Protein AF-A0ABD3N3P4-F1 (afdb_monomer_lite)

Structure (mmCIF, N/CA/C/O backbone):
data_AF-A0ABD3N3P4-F1
#
_entry.id   AF-A0ABD3N3P4-F1
#
loop_
_atom_site.group_PDB
_atom_site.id
_atom_site.type_symbol
_atom_site.label_atom_id
_atom_site.label_alt_id
_atom_site.label_comp_id
_atom_site.label_asym_id
_atom_site.label_entity_id
_atom_site.label_seq_id
_atom_site.pdbx_PDB_ins_code
_atom_site.Cartn_x
_atom_site.Cartn_y
_atom_site.Cartn_z
_atom_site.occupancy
_atom_site.B_iso_or_equiv
_atom_site.auth_seq_id
_atom_site.auth_comp_id
_atom_site.auth_asym_id
_atom_site.auth_atom_id
_atom_site.pdbx_PDB_model_num
ATOM 1 N N . MET A 1 1 ? 29.176 -18.159 -17.774 1.00 65.50 1 MET A N 1
ATOM 2 C CA . MET A 1 1 ? 28.485 -19.082 -16.843 1.00 65.50 1 MET A CA 1
ATOM 3 C C . MET A 1 1 ? 27.165 -18.520 -16.320 1.00 65.50 1 MET A C 1
ATOM 5 O O . MET A 1 1 ? 26.278 -19.303 -15.998 1.00 65.50 1 MET A O 1
ATOM 9 N N . THR A 1 2 ? 27.021 -17.199 -16.204 1.00 71.25 2 THR A N 1
ATOM 10 C CA . THR A 1 2 ? 25.871 -16.576 -15.542 1.00 71.25 2 THR A CA 1
ATOM 11 C C . THR A 1 2 ? 24.558 -16.703 -16.320 1.00 71.25 2 THR A C 1
ATOM 13 O O . THR A 1 2 ? 23.554 -17.039 -15.697 1.00 71.25 2 THR A O 1
ATOM 16 N N . LEU A 1 3 ? 24.525 -16.520 -17.651 1.00 74.25 3 LEU A N 1
ATOM 17 C CA . LEU A 1 3 ? 23.252 -16.643 -18.391 1.00 74.25 3 LEU A CA 1
ATOM 18 C C . LEU A 1 3 ? 22.790 -18.099 -18.422 1.00 74.25 3 LEU A C 1
ATOM 20 O O . LEU A 1 3 ? 21.609 -18.353 -18.237 1.00 74.25 3 LEU A O 1
ATOM 24 N N . ARG A 1 4 ? 23.709 -19.066 -18.539 1.00 81.25 4 ARG A N 1
ATOM 25 C CA . ARG A 1 4 ? 23.395 -20.494 -18.350 1.00 81.25 4 ARG A CA 1
ATOM 26 C C . ARG A 1 4 ? 22.761 -20.768 -16.986 1.00 81.25 4 ARG A C 1
ATOM 28 O O . ARG A 1 4 ? 21.781 -21.500 -16.927 1.00 81.25 4 ARG A O 1
ATOM 35 N N . ALA A 1 5 ? 23.266 -20.177 -15.901 1.00 84.50 5 ALA A N 1
ATOM 36 C CA . ALA A 1 5 ? 22.668 -20.356 -14.577 1.00 84.50 5 ALA A CA 1
ATOM 37 C C . ALA A 1 5 ? 21.216 -19.845 -14.524 1.00 84.50 5 ALA A C 1
ATOM 39 O O . ALA A 1 5 ? 20.350 -20.557 -14.017 1.00 84.50 5 ALA A O 1
ATOM 40 N N . PHE A 1 6 ? 20.943 -18.669 -15.103 1.00 80.19 6 PHE A N 1
ATOM 41 C CA . PHE A 1 6 ? 19.586 -18.114 -15.211 1.00 80.19 6 PHE A CA 1
ATOM 42 C C . PHE A 1 6 ? 18.697 -18.874 -16.200 1.00 80.19 6 PHE A C 1
ATOM 44 O O . PHE A 1 6 ? 17.508 -19.011 -15.952 1.00 80.19 6 PHE A O 1
ATOM 51 N N . LYS A 1 7 ? 19.261 -19.429 -17.275 1.00 80.25 7 LYS A N 1
ATOM 52 C CA . LYS A 1 7 ? 18.552 -20.300 -18.222 1.00 80.25 7 LYS A CA 1
ATOM 53 C C . LYS A 1 7 ? 18.008 -21.543 -17.523 1.00 80.25 7 LYS A C 1
ATOM 55 O O . LYS A 1 7 ? 16.869 -21.923 -17.746 1.00 80.25 7 LYS A O 1
ATOM 60 N N . TYR A 1 8 ? 18.825 -22.183 -16.686 1.00 83.44 8 TYR A N 1
ATOM 61 C CA . TYR A 1 8 ? 18.402 -23.378 -15.950 1.00 83.44 8 TYR A CA 1
ATOM 62 C C . TYR A 1 8 ? 17.585 -23.053 -14.696 1.00 83.44 8 TYR A C 1
ATOM 64 O O . TYR A 1 8 ? 16.861 -23.915 -14.211 1.00 83.44 8 TYR A O 1
ATOM 72 N N . ASN A 1 9 ? 17.691 -21.828 -14.173 1.00 84.19 9 ASN A N 1
ATOM 73 C CA . ASN A 1 9 ? 16.988 -21.388 -12.969 1.00 84.19 9 ASN A CA 1
ATOM 74 C C . ASN A 1 9 ? 16.426 -19.965 -13.150 1.00 84.19 9 ASN A C 1
ATOM 76 O O . ASN A 1 9 ? 16.915 -19.031 -12.501 1.00 84.19 9 ASN A O 1
ATOM 80 N N . PRO A 1 10 ? 15.397 -19.779 -13.999 1.00 81.44 10 PRO A N 1
ATOM 81 C CA . PRO A 1 10 ? 14.793 -18.463 -14.233 1.00 81.44 10 PRO A CA 1
ATOM 82 C C . PRO A 1 10 ? 14.268 -17.827 -12.941 1.00 81.44 10 PRO A C 1
ATOM 84 O O . PRO A 1 10 ? 14.346 -16.609 -12.773 1.00 81.44 10 PRO A O 1
ATOM 87 N N . SER A 1 11 ? 13.897 -18.665 -11.967 1.00 81.31 11 SER A N 1
ATOM 88 C CA . SER A 1 11 ? 13.502 -18.268 -10.612 1.00 81.31 11 SER A CA 1
ATOM 89 C C . SER A 1 11 ? 14.533 -17.418 -9.872 1.00 81.31 11 SER A C 1
ATOM 91 O O . SER A 1 11 ? 14.143 -16.586 -9.054 1.00 81.31 11 SER A O 1
ATOM 93 N N . LEU A 1 12 ? 15.831 -17.531 -10.175 1.00 81.94 12 LEU A N 1
ATOM 94 C CA . LEU A 1 12 ? 16.849 -16.634 -9.614 1.00 81.94 12 LEU A CA 1
ATOM 95 C C . LEU A 1 12 ? 16.655 -15.184 -10.083 1.00 81.94 12 LEU A C 1
ATOM 97 O O . LEU A 1 12 ? 16.960 -14.246 -9.350 1.00 81.94 12 LEU A O 1
ATOM 101 N N . GLY A 1 13 ? 16.141 -15.004 -11.300 1.00 78.12 13 GLY A N 1
ATOM 102 C CA . GLY A 1 13 ? 15.781 -13.714 -11.881 1.00 78.12 13 GLY A CA 1
ATOM 103 C C . GLY A 1 13 ? 14.345 -13.282 -11.581 1.00 78.12 13 GLY A C 1
ATOM 104 O O . GLY A 1 13 ? 13.941 -12.240 -12.075 1.00 78.12 13 GLY A O 1
ATOM 105 N N . GLY A 1 14 ? 13.593 -14.053 -10.783 1.00 79.50 14 GLY A N 1
ATOM 106 C CA . GLY A 1 14 ? 12.182 -13.812 -10.446 1.00 79.50 14 GLY A CA 1
ATOM 107 C C . GLY A 1 14 ? 11.164 -14.206 -11.511 1.00 79.50 14 GLY A C 1
ATOM 108 O O . GLY A 1 14 ? 9.971 -14.149 -11.251 1.00 79.50 14 GLY A O 1
ATOM 109 N N . PHE A 1 15 ? 11.617 -14.659 -12.674 1.00 80.31 15 PHE A N 1
ATOM 110 C CA . PHE A 1 15 ? 10.772 -15.338 -13.654 1.00 80.31 15 PHE A CA 1
ATOM 111 C C . PHE A 1 15 ? 10.460 -16.730 -13.087 1.00 80.31 15 PHE A C 1
ATOM 113 O O . PHE A 1 15 ? 11.355 -17.303 -12.486 1.00 80.31 15 PHE A O 1
ATOM 120 N N . GLY A 1 16 ? 9.230 -17.243 -13.147 1.00 76.00 16 GLY A N 1
ATOM 121 C CA . GLY A 1 16 ? 8.770 -18.395 -12.348 1.00 76.00 16 GLY A CA 1
ATOM 122 C C . GLY A 1 16 ? 9.557 -19.718 -12.499 1.00 76.00 16 GLY A C 1
ATOM 123 O O . GLY A 1 16 ? 10.712 -19.792 -12.913 1.00 76.00 16 GLY A O 1
ATOM 124 N N . THR A 1 17 ? 8.940 -20.846 -12.145 1.00 69.12 17 THR A N 1
ATOM 125 C CA . THR A 1 17 ? 9.553 -22.184 -12.325 1.00 69.12 17 THR A CA 1
ATOM 126 C C . THR A 1 17 ? 9.479 -22.700 -13.767 1.00 69.12 17 THR A C 1
ATOM 128 O O . THR A 1 17 ? 9.584 -23.904 -13.992 1.00 69.12 17 THR A O 1
ATOM 131 N N . GLU A 1 18 ? 9.283 -21.809 -14.738 1.00 65.06 18 GLU A N 1
ATOM 132 C CA . GLU A 1 18 ? 9.209 -22.115 -16.165 1.00 65.06 18 GLU A CA 1
ATOM 133 C C . GLU A 1 18 ? 10.554 -22.694 -16.623 1.00 65.06 18 GLU A C 1
ATOM 135 O O . GLU A 1 18 ? 11.506 -21.973 -16.906 1.00 65.06 18 GLU A O 1
ATOM 140 N N . THR A 1 19 ? 10.675 -24.020 -16.629 1.00 61.34 19 THR A N 1
ATOM 141 C CA . THR A 1 19 ? 11.851 -24.711 -17.162 1.00 61.34 19 THR A CA 1
ATOM 142 C C . THR A 1 19 ? 11.484 -25.362 -18.485 1.00 61.34 19 THR A C 1
ATOM 144 O O . THR A 1 19 ? 10.372 -25.841 -18.687 1.00 61.34 19 THR A O 1
ATOM 147 N N . ASN A 1 20 ? 12.448 -25.363 -19.401 1.00 55.16 20 ASN A N 1
ATOM 148 C CA . ASN A 1 20 ? 12.288 -25.663 -20.824 1.00 55.16 20 ASN A CA 1
ATOM 149 C C . ASN A 1 20 ? 11.774 -27.081 -21.166 1.00 55.16 20 ASN A C 1
ATOM 151 O O . ASN A 1 20 ? 11.677 -27.424 -22.340 1.00 55.16 20 ASN A O 1
ATOM 155 N N . THR A 1 21 ? 11.518 -27.944 -20.180 1.00 54.78 21 THR A N 1
ATOM 156 C CA . THR A 1 21 ? 11.203 -29.362 -20.400 1.00 54.78 21 THR A CA 1
ATOM 157 C C . THR A 1 21 ? 9.742 -29.628 -20.762 1.00 54.78 21 THR A C 1
ATOM 159 O O . THR A 1 21 ? 9.446 -30.732 -21.208 1.00 54.78 21 THR A O 1
ATOM 162 N N . SER A 1 22 ? 8.837 -28.648 -20.642 1.00 57.69 22 SER A N 1
ATOM 163 C CA . SER A 1 22 ? 7.454 -28.789 -21.115 1.00 57.69 22 SER A CA 1
ATOM 164 C C . SER A 1 22 ? 6.845 -27.432 -21.478 1.00 57.69 22 SER A C 1
ATOM 166 O O . SER A 1 22 ? 6.314 -26.738 -20.615 1.00 57.69 22 SER A O 1
ATOM 168 N N . LEU A 1 23 ? 6.862 -27.070 -22.769 1.00 59.00 23 LEU A N 1
ATOM 169 C CA . LEU A 1 23 ? 6.166 -25.886 -23.314 1.00 59.00 23 LEU A CA 1
ATOM 170 C C . LEU A 1 23 ? 4.669 -25.832 -22.945 1.00 59.00 23 LEU A C 1
ATOM 172 O O . LEU A 1 23 ? 4.052 -24.779 -23.018 1.00 59.00 23 LEU A O 1
ATOM 176 N N . THR A 1 24 ? 4.085 -26.951 -22.513 1.00 59.38 24 THR A N 1
ATOM 177 C CA . THR A 1 24 ? 2.682 -27.058 -22.091 1.00 59.38 24 THR A CA 1
ATOM 178 C C . THR A 1 24 ? 2.397 -26.557 -20.670 1.00 59.38 24 THR A C 1
ATOM 180 O O . THR A 1 24 ? 1.238 -26.542 -20.268 1.00 59.38 24 THR A O 1
ATOM 183 N N . ARG A 1 25 ? 3.413 -26.167 -19.884 1.00 61.00 25 ARG A N 1
ATOM 184 C CA . ARG A 1 25 ? 3.241 -25.600 -18.529 1.00 61.00 25 ARG A CA 1
ATOM 185 C C . ARG A 1 25 ? 4.121 -24.372 -18.315 1.00 61.00 25 ARG A C 1
ATOM 187 O O . ARG A 1 25 ? 4.941 -24.323 -17.398 1.00 61.00 25 ARG A O 1
ATOM 194 N N . ILE A 1 26 ? 3.966 -23.388 -19.189 1.00 62.97 26 ILE A N 1
ATOM 195 C CA . ILE A 1 26 ? 4.472 -22.043 -18.930 1.00 62.97 26 ILE A CA 1
ATOM 196 C C . ILE A 1 26 ? 3.525 -21.436 -17.891 1.00 62.97 26 ILE A C 1
ATOM 198 O O . ILE A 1 26 ? 2.384 -21.126 -18.210 1.00 62.97 26 ILE A O 1
ATOM 202 N N . ASN A 1 27 ? 3.967 -21.325 -16.637 1.00 66.56 27 ASN A N 1
ATOM 203 C CA . ASN A 1 27 ? 3.255 -20.511 -15.652 1.00 66.56 27 ASN A CA 1
ATOM 204 C C . ASN A 1 27 ? 3.259 -19.076 -16.203 1.00 66.56 27 ASN A C 1
ATOM 206 O O . ASN A 1 27 ? 4.323 -18.611 -16.573 1.00 66.56 27 ASN A O 1
ATOM 210 N N . GLY A 1 28 ? 2.136 -18.365 -16.305 1.00 79.75 28 GLY A N 1
ATOM 211 C CA . GLY A 1 28 ? 2.086 -16.994 -16.850 1.00 79.75 28 GLY A CA 1
ATOM 212 C C . GLY A 1 28 ? 2.841 -15.904 -16.053 1.00 79.75 28 GLY A C 1
ATOM 213 O O . GLY A 1 28 ? 2.389 -14.761 -16.003 1.00 79.75 28 GLY A O 1
ATOM 214 N N . ASP A 1 29 ? 3.962 -16.213 -15.394 1.00 86.56 29 ASP A N 1
ATOM 215 C CA . ASP A 1 29 ? 4.740 -15.302 -14.548 1.00 86.56 29 ASP A CA 1
ATOM 216 C C . ASP A 1 29 ? 5.785 -14.500 -15.330 1.00 86.56 29 ASP A C 1
ATOM 218 O O . ASP A 1 29 ? 6.031 -13.333 -15.005 1.00 86.56 29 ASP A O 1
ATOM 222 N N . ALA A 1 30 ? 6.382 -15.076 -16.375 1.00 90.00 30 ALA A N 1
ATOM 223 C CA . ALA A 1 30 ? 7.391 -14.390 -17.174 1.00 90.00 30 ALA A CA 1
ATOM 224 C C . ALA A 1 30 ? 6.879 -13.103 -17.828 1.00 90.00 30 ALA A C 1
ATOM 226 O O . ALA A 1 30 ? 7.555 -12.075 -17.766 1.00 90.00 30 ALA A O 1
ATOM 227 N N . PHE A 1 31 ? 5.687 -13.141 -18.432 1.00 94.06 31 PHE A N 1
ATOM 228 C CA . PHE A 1 31 ? 5.081 -11.984 -19.094 1.00 94.06 31 PHE A CA 1
ATOM 229 C C . PHE A 1 31 ? 4.986 -10.754 -18.169 1.00 94.06 31 PHE A C 1
ATOM 231 O O . PHE A 1 31 ? 5.616 -9.736 -18.480 1.00 94.06 31 PHE A O 1
ATOM 238 N N . PRO A 1 32 ? 4.277 -10.808 -17.025 1.00 94.12 32 PRO A N 1
ATOM 239 C CA . PRO A 1 32 ? 4.156 -9.654 -16.143 1.00 94.12 32 PRO A CA 1
ATOM 240 C C . PRO A 1 32 ? 5.494 -9.245 -15.526 1.00 94.12 32 PRO A C 1
ATOM 242 O O . PRO A 1 32 ? 5.731 -8.050 -15.363 1.00 94.12 32 PRO A O 1
ATOM 245 N N . GLN A 1 33 ? 6.398 -10.190 -15.244 1.00 92.25 33 GLN A N 1
ATOM 246 C CA . GLN A 1 33 ? 7.717 -9.875 -14.695 1.00 92.25 33 GLN A CA 1
ATOM 247 C C . GLN A 1 33 ? 8.601 -9.120 -15.704 1.00 92.25 33 GLN A C 1
ATOM 249 O O . GLN A 1 33 ? 9.256 -8.150 -15.327 1.00 92.25 33 GLN A O 1
ATOM 254 N N . ILE A 1 34 ? 8.597 -9.503 -16.987 1.00 94.88 34 ILE A N 1
ATOM 255 C CA . ILE A 1 34 ? 9.317 -8.775 -18.046 1.00 94.88 34 ILE A CA 1
ATOM 256 C C . ILE A 1 34 ? 8.763 -7.353 -18.179 1.00 94.88 34 ILE A C 1
ATOM 258 O O . ILE A 1 34 ? 9.532 -6.392 -18.197 1.00 94.88 34 ILE A O 1
ATOM 262 N N . VAL A 1 35 ? 7.435 -7.203 -18.251 1.00 96.75 35 VAL A N 1
ATOM 263 C CA . VAL A 1 35 ? 6.811 -5.878 -18.385 1.00 96.75 35 VAL A CA 1
ATOM 264 C C . VAL A 1 35 ? 7.129 -5.001 -17.171 1.00 96.75 35 VAL A C 1
ATOM 266 O O . VAL A 1 35 ? 7.545 -3.857 -17.351 1.00 96.75 35 VAL A O 1
ATOM 269 N N . LYS A 1 36 ? 6.994 -5.542 -15.954 1.00 94.94 36 LYS A N 1
ATOM 270 C CA . LYS A 1 36 ? 7.339 -4.874 -14.691 1.00 94.94 36 LYS A CA 1
ATOM 271 C C . LYS A 1 36 ? 8.763 -4.324 -14.720 1.00 94.94 36 LYS A C 1
ATOM 273 O O . LYS A 1 36 ? 8.962 -3.136 -14.510 1.00 94.94 36 LYS A O 1
ATOM 278 N N . GLU A 1 37 ? 9.760 -5.156 -15.009 1.00 93.81 37 GLU A N 1
ATOM 279 C CA . GLU A 1 37 ? 11.165 -4.727 -14.990 1.00 93.81 37 GLU A CA 1
ATOM 280 C C . GLU A 1 37 ? 11.468 -3.647 -16.042 1.00 93.81 37 GLU A C 1
ATOM 282 O O . GLU A 1 37 ? 12.242 -2.725 -15.781 1.00 93.81 37 GLU A O 1
ATOM 287 N N . LEU A 1 38 ? 10.853 -3.708 -17.229 1.00 96.38 38 LEU A N 1
ATOM 288 C CA . LEU A 1 38 ? 10.997 -2.642 -18.227 1.00 96.38 38 LEU A CA 1
ATOM 289 C C . LEU A 1 38 ? 10.375 -1.322 -17.748 1.00 96.38 38 LEU A C 1
ATOM 291 O O . LEU A 1 38 ? 10.957 -0.258 -17.960 1.00 96.38 38 LEU A O 1
ATOM 295 N N . VAL A 1 39 ? 9.215 -1.387 -17.092 1.00 96.94 39 VAL A N 1
ATOM 296 C CA . VAL A 1 39 ? 8.503 -0.211 -16.573 1.00 96.94 39 VAL A CA 1
ATOM 297 C C . VAL A 1 39 ? 9.218 0.401 -15.375 1.00 96.94 39 VAL A C 1
ATOM 299 O O . VAL A 1 39 ? 9.378 1.618 -15.337 1.00 96.94 39 VAL A O 1
ATOM 302 N N . ASP A 1 40 ? 9.722 -0.410 -14.449 1.00 94.81 40 ASP A N 1
ATOM 303 C CA . ASP A 1 40 ? 10.521 0.049 -13.309 1.00 94.81 40 ASP A CA 1
ATOM 304 C C . ASP A 1 40 ? 11.744 0.852 -13.772 1.00 94.81 40 ASP A C 1
ATOM 306 O O . ASP A 1 40 ? 11.960 1.978 -13.321 1.00 94.81 40 ASP A O 1
ATOM 310 N N . ASN A 1 41 ? 12.491 0.324 -14.750 1.00 94.19 41 ASN A N 1
ATOM 311 C CA . ASN A 1 41 ? 13.647 1.015 -15.327 1.00 94.19 41 ASN A CA 1
ATOM 312 C C . ASN A 1 41 ? 13.253 2.343 -16.001 1.00 94.19 41 ASN A C 1
ATOM 314 O O . ASN A 1 41 ? 13.952 3.348 -15.857 1.00 94.19 41 ASN A O 1
ATOM 318 N N . ALA A 1 42 ? 12.125 2.367 -16.713 1.00 96.25 42 ALA A N 1
ATOM 319 C CA . ALA A 1 42 ? 11.596 3.568 -17.356 1.00 96.25 42 ALA A CA 1
ATOM 320 C C . ALA A 1 42 ? 11.162 4.645 -16.336 1.00 96.25 42 ALA A C 1
ATOM 322 O O . ALA A 1 42 ? 11.400 5.843 -16.535 1.00 96.25 42 ALA A O 1
ATOM 323 N N . VAL A 1 43 ? 10.550 4.237 -15.221 1.00 95.06 43 VAL A N 1
ATOM 324 C CA . VAL A 1 43 ? 10.141 5.137 -14.129 1.00 95.06 43 VAL A CA 1
ATOM 325 C C . VAL A 1 43 ? 11.359 5.690 -13.384 1.00 95.06 43 VAL A C 1
ATOM 327 O O . VAL A 1 43 ? 11.398 6.892 -13.084 1.00 95.06 43 VAL A O 1
ATOM 330 N N . ASP A 1 44 ? 12.373 4.858 -13.137 1.00 92.94 44 ASP A N 1
ATOM 331 C CA . ASP A 1 44 ? 13.652 5.283 -12.561 1.00 92.94 44 ASP A CA 1
ATOM 332 C C . ASP A 1 44 ? 14.331 6.330 -13.456 1.00 92.94 44 ASP A C 1
ATOM 334 O O . ASP A 1 44 ? 14.686 7.412 -12.979 1.00 92.94 44 ASP A O 1
ATOM 338 N N . ALA A 1 45 ? 14.410 6.078 -14.768 1.00 94.00 45 ALA A N 1
ATOM 339 C CA . ALA A 1 45 ? 14.988 7.009 -15.740 1.00 94.00 45 ALA A CA 1
ATOM 340 C C . ALA A 1 45 ? 14.267 8.370 -15.771 1.00 94.00 45 ALA A C 1
ATOM 342 O O . ALA A 1 45 ? 14.887 9.409 -16.022 1.00 94.00 45 ALA A O 1
ATOM 343 N N . CYS A 1 46 ? 12.961 8.396 -15.488 1.00 94.31 46 CYS A N 1
ATOM 344 C CA . CYS A 1 46 ? 12.195 9.635 -15.344 1.00 94.31 46 CYS A CA 1
ATOM 345 C C . CYS A 1 46 ? 12.487 10.388 -14.035 1.00 94.31 46 CYS A C 1
ATOM 347 O O . CYS A 1 46 ? 12.254 11.599 -13.962 1.00 94.31 46 CYS A O 1
ATOM 349 N N . SER A 1 47 ? 12.976 9.697 -13.006 1.00 90.38 47 SER A N 1
ATOM 350 C CA . SER A 1 47 ? 13.207 10.246 -11.666 1.00 90.38 47 SER A CA 1
ATOM 351 C C . SER A 1 47 ? 14.610 10.841 -11.497 1.00 90.38 47 SER A C 1
ATOM 353 O O . SER A 1 47 ? 14.762 11.826 -10.770 1.00 90.38 47 SER A O 1
ATOM 355 N N . SER A 1 48 ? 15.610 10.333 -12.226 1.00 83.94 48 SER A N 1
ATOM 356 C CA . SER A 1 48 ? 17.018 10.767 -12.146 1.00 83.94 48 SER A CA 1
ATOM 357 C C . SER A 1 48 ? 17.275 12.222 -12.566 1.00 83.94 48 SER A C 1
ATOM 359 O O . SER A 1 48 ? 18.283 12.803 -12.184 1.00 83.94 48 SER A O 1
ATOM 361 N N . GLY A 1 49 ? 16.370 12.852 -13.322 1.00 72.19 49 GLY A N 1
ATOM 362 C CA . GLY A 1 49 ? 16.562 14.220 -13.829 1.00 72.19 49 GLY A CA 1
ATOM 363 C C . GLY A 1 49 ? 16.311 15.353 -12.822 1.00 72.19 49 GLY A C 1
ATOM 364 O O . GLY A 1 49 ? 16.429 16.517 -13.193 1.00 72.19 49 GLY A O 1
ATOM 365 N N . LYS A 1 50 ? 15.907 15.060 -11.576 1.00 64.06 50 LYS A N 1
ATOM 366 C CA . LYS A 1 50 ? 15.481 16.090 -10.604 1.00 64.06 50 LYS A CA 1
ATOM 367 C C . LYS A 1 50 ? 16.630 16.820 -9.892 1.00 64.06 50 LYS A C 1
ATOM 369 O O . LYS A 1 50 ? 16.400 17.925 -9.405 1.00 64.06 50 LYS A O 1
ATOM 374 N N . SER A 1 51 ? 17.828 16.243 -9.797 1.00 55.12 51 SER A N 1
ATOM 375 C CA . SER A 1 51 ? 18.913 16.783 -8.958 1.00 55.12 51 SER A CA 1
ATOM 376 C C . SER A 1 51 ? 19.764 17.863 -9.639 1.00 55.12 51 SER A C 1
ATOM 378 O O . SER A 1 51 ? 20.308 18.727 -8.953 1.00 55.12 51 SER A O 1
ATOM 380 N N . SER A 1 52 ? 19.837 17.906 -10.972 1.00 54.19 52 SER A N 1
ATOM 381 C CA . SER A 1 52 ? 20.763 18.811 -11.673 1.00 54.19 52 SER A CA 1
ATOM 382 C C . SER A 1 52 ? 20.259 20.249 -11.852 1.00 54.19 52 SER A C 1
ATOM 384 O O . SER A 1 52 ? 21.073 21.159 -11.983 1.00 54.19 52 SER A O 1
ATOM 386 N N . SER A 1 53 ? 18.946 20.505 -11.810 1.00 53.47 53 SER A N 1
ATOM 387 C CA . SER A 1 53 ? 18.393 21.840 -12.113 1.00 53.47 53 SER A CA 1
ATOM 388 C C . SER A 1 53 ? 18.178 22.751 -10.893 1.00 53.47 53 SER A C 1
ATOM 390 O O . SER A 1 53 ? 17.764 23.894 -11.058 1.00 53.47 53 SER A O 1
ATOM 392 N N . GLY A 1 54 ? 18.380 22.260 -9.663 1.00 51.78 54 GLY A N 1
ATOM 393 C CA . GLY A 1 54 ? 18.010 22.978 -8.429 1.00 51.78 54 GLY A CA 1
ATOM 394 C C . GLY A 1 54 ? 19.165 23.573 -7.614 1.00 51.78 54 GLY A C 1
ATOM 395 O O . GLY A 1 54 ? 18.907 24.311 -6.668 1.00 51.78 54 GLY A O 1
ATOM 396 N N . GLY A 1 55 ? 20.418 23.240 -7.943 1.00 48.19 55 GLY A N 1
ATOM 397 C CA . GLY A 1 55 ? 21.586 23.538 -7.101 1.00 48.19 55 GLY A CA 1
ATOM 398 C C . GLY A 1 55 ? 22.471 24.694 -7.567 1.00 48.19 55 GLY A C 1
ATOM 399 O O . GLY A 1 55 ? 23.308 25.167 -6.797 1.00 48.19 55 GLY A O 1
ATOM 400 N N . SER A 1 56 ? 22.297 25.190 -8.793 1.00 46.78 56 SER A N 1
ATOM 401 C CA . SER A 1 56 ? 22.977 26.411 -9.215 1.00 46.78 56 SER A CA 1
ATOM 402 C C . SER A 1 56 ? 22.312 27.582 -8.511 1.00 46.78 56 SER A C 1
ATOM 404 O O . SER A 1 56 ? 21.291 28.104 -8.946 1.00 46.78 56 SER A O 1
ATOM 406 N N . ASN A 1 57 ? 22.912 27.965 -7.388 1.00 46.69 57 ASN A N 1
ATOM 407 C CA . ASN A 1 57 ? 22.653 29.159 -6.594 1.00 46.69 57 ASN A CA 1
ATOM 408 C C . ASN A 1 57 ? 23.009 30.421 -7.416 1.00 46.69 57 ASN A C 1
ATOM 410 O O . ASN A 1 57 ? 23.807 31.258 -6.999 1.00 46.69 57 ASN A O 1
ATOM 414 N N . SER A 1 58 ? 22.487 30.527 -8.641 1.00 48.31 58 SER A N 1
ATOM 415 C CA . SER A 1 58 ? 22.567 31.724 -9.458 1.00 48.31 58 SER A CA 1
ATOM 416 C C . SER A 1 58 ? 21.704 32.766 -8.766 1.00 48.31 58 SER A C 1
ATOM 418 O O . SER A 1 58 ? 20.475 32.691 -8.796 1.00 48.31 58 SER A O 1
ATOM 420 N N . ASN A 1 59 ? 22.382 33.672 -8.062 1.00 46.09 59 ASN A N 1
ATOM 421 C CA . ASN A 1 59 ? 21.859 34.889 -7.459 1.00 46.09 59 ASN A CA 1
ATOM 422 C C . ASN A 1 59 ? 20.567 35.368 -8.135 1.00 46.09 59 ASN A C 1
ATOM 424 O O . ASN A 1 59 ? 20.581 35.788 -9.291 1.00 46.09 59 ASN A O 1
ATOM 428 N N . LYS A 1 60 ? 19.474 35.351 -7.366 1.00 49.88 60 LYS A N 1
ATOM 429 C CA . LYS A 1 60 ? 18.114 35.825 -7.683 1.00 49.88 60 LYS A CA 1
ATOM 430 C C . LYS A 1 60 ? 18.006 37.334 -8.002 1.00 49.88 60 LYS A C 1
ATOM 432 O O . LYS A 1 60 ? 16.956 37.922 -7.789 1.00 49.88 60 LYS A O 1
ATOM 437 N N . ASN A 1 61 ? 19.056 37.971 -8.521 1.00 51.09 61 ASN A N 1
ATOM 438 C CA . ASN A 1 61 ? 19.097 39.420 -8.745 1.00 51.09 61 ASN A CA 1
ATOM 439 C C . ASN A 1 61 ? 18.970 39.866 -10.208 1.00 51.09 61 ASN A C 1
ATOM 441 O O . ASN A 1 61 ? 19.109 41.053 -10.484 1.00 51.09 61 ASN A O 1
ATOM 445 N N . SER A 1 62 ? 18.669 38.976 -11.155 1.00 49.53 62 SER A N 1
ATOM 446 C CA . SER A 1 62 ? 18.311 39.402 -12.512 1.00 49.53 62 SER A CA 1
ATOM 447 C C . SER A 1 62 ? 16.793 39.418 -12.683 1.00 49.53 62 SER A C 1
ATOM 449 O O . SER A 1 62 ? 16.187 38.403 -13.016 1.00 49.53 62 SER A O 1
ATOM 451 N N . ASN A 1 63 ? 16.199 40.597 -12.496 1.00 55.19 63 ASN A N 1
ATOM 452 C CA . ASN A 1 63 ? 14.794 40.934 -12.757 1.00 55.19 63 ASN A CA 1
ATOM 453 C C . ASN A 1 63 ? 14.455 40.952 -14.272 1.00 55.19 63 ASN A C 1
ATOM 455 O O . ASN A 1 63 ? 13.641 41.744 -14.737 1.00 55.19 63 ASN A O 1
ATOM 459 N N . ALA A 1 64 ? 15.137 40.130 -15.073 1.00 53.31 64 ALA A N 1
ATOM 460 C CA . ALA A 1 64 ? 14.984 40.075 -16.520 1.00 53.31 64 ALA A CA 1
ATOM 461 C C . ALA A 1 64 ? 14.054 38.909 -16.871 1.00 53.31 64 ALA A C 1
ATOM 463 O O . ALA A 1 64 ? 14.360 37.766 -16.536 1.00 53.31 64 ALA A O 1
ATOM 464 N N . GLY A 1 65 ? 12.921 39.217 -17.510 1.00 61.41 65 GLY A N 1
ATOM 465 C CA . GLY A 1 65 ? 11.812 38.314 -17.840 1.00 61.41 65 GLY A CA 1
ATOM 466 C C . GLY A 1 65 ? 12.170 37.100 -18.702 1.00 61.41 65 GLY A C 1
ATOM 467 O O . GLY A 1 65 ? 11.765 37.009 -19.859 1.00 61.41 65 GLY A O 1
ATOM 468 N N . GLY A 1 66 ? 12.893 36.139 -18.129 1.00 59.47 66 GLY A N 1
ATOM 469 C CA . GLY A 1 66 ? 13.065 34.811 -18.696 1.00 59.47 66 GLY A CA 1
ATOM 470 C C . GLY A 1 66 ? 11.718 34.099 -18.721 1.00 59.47 66 GLY A C 1
ATOM 471 O O . GLY A 1 66 ? 11.118 33.862 -17.673 1.00 59.47 66 GLY A O 1
ATOM 472 N N . SER A 1 67 ? 11.235 33.779 -19.923 1.00 67.56 67 SER A N 1
ATOM 473 C CA . SER A 1 67 ? 10.021 32.990 -20.119 1.00 67.56 67 SER A CA 1
ATOM 474 C C . SER A 1 67 ? 10.092 31.718 -19.267 1.00 67.56 67 SER A C 1
ATOM 476 O O . SER A 1 67 ? 11.125 31.044 -19.318 1.00 67.56 67 SER A O 1
ATOM 478 N N . PRO A 1 68 ? 9.041 31.368 -18.505 1.00 71.81 68 PRO A N 1
ATOM 479 C CA . PRO A 1 68 ? 9.042 30.178 -17.667 1.00 71.81 68 PRO A CA 1
ATOM 480 C C . PRO A 1 68 ? 9.336 28.959 -18.538 1.00 71.81 68 PRO A C 1
ATOM 482 O O . PRO A 1 68 ? 8.536 28.582 -19.395 1.00 71.81 68 PRO A O 1
ATOM 485 N N . GLU A 1 69 ? 10.514 28.371 -18.346 1.00 68.19 69 GLU A N 1
ATOM 486 C CA . GLU A 1 69 ? 10.955 27.204 -19.095 1.00 68.19 69 GLU A CA 1
ATOM 487 C C . GLU A 1 69 ? 9.916 26.092 -18.905 1.00 68.19 69 GLU A C 1
ATOM 489 O O . GLU A 1 69 ? 9.630 25.646 -17.785 1.00 68.19 69 GLU A O 1
ATOM 494 N N . LYS A 1 70 ? 9.257 25.714 -20.005 1.00 77.12 70 LYS A N 1
ATOM 495 C CA . LYS A 1 70 ? 8.117 24.799 -19.996 1.00 77.12 70 LYS A CA 1
ATOM 496 C C . LYS A 1 70 ? 8.602 23.421 -19.559 1.00 77.12 70 LYS A C 1
ATOM 498 O O . LYS A 1 70 ? 9.085 22.640 -20.373 1.00 77.12 70 LYS A O 1
ATOM 503 N N . ARG A 1 71 ? 8.465 23.115 -18.266 1.00 80.25 71 ARG A N 1
ATOM 504 C CA . ARG A 1 71 ? 8.811 21.802 -17.704 1.00 80.25 71 ARG A CA 1
ATOM 505 C C . ARG A 1 71 ? 8.084 20.708 -18.482 1.00 80.25 71 ARG A C 1
ATOM 507 O O . ARG A 1 71 ? 6.858 20.601 -18.421 1.00 80.25 71 ARG A O 1
ATOM 514 N N . VAL A 1 72 ? 8.845 19.898 -19.212 1.00 85.38 72 VAL A N 1
ATOM 515 C CA . VAL A 1 72 ? 8.315 18.747 -19.946 1.00 85.38 72 VAL A CA 1
ATOM 516 C C . VAL A 1 72 ? 7.779 17.741 -18.930 1.00 85.38 72 VAL A C 1
ATOM 518 O O . VAL A 1 72 ? 8.500 17.300 -18.034 1.00 85.38 72 VAL A O 1
ATOM 521 N N . ASN A 1 73 ? 6.498 17.382 -19.046 1.00 90.31 73 ASN A N 1
ATOM 522 C CA . ASN A 1 73 ? 5.912 16.354 -18.191 1.00 90.31 73 ASN A CA 1
ATOM 523 C C . ASN A 1 73 ? 6.570 15.005 -18.514 1.00 90.31 73 ASN A C 1
ATOM 525 O O . ASN A 1 73 ? 6.536 14.548 -19.661 1.00 90.31 73 ASN A O 1
ATOM 529 N N . LYS A 1 74 ? 7.157 14.364 -17.499 1.00 94.56 74 LYS A N 1
ATOM 530 C CA . LYS A 1 74 ? 7.727 13.028 -17.652 1.00 94.56 74 LYS A CA 1
ATOM 531 C C . LYS A 1 74 ? 6.616 11.999 -17.883 1.00 94.56 74 LYS A C 1
ATOM 533 O O . LYS A 1 74 ? 5.526 12.100 -17.306 1.00 94.56 74 LYS A O 1
ATOM 538 N N . ARG A 1 75 ? 6.872 11.031 -18.754 1.00 96.19 75 ARG A N 1
ATOM 539 C CA . ARG A 1 75 ? 5.912 10.028 -19.209 1.00 96.19 75 ARG A CA 1
ATOM 540 C C . ARG A 1 75 ? 6.623 8.717 -19.515 1.00 96.19 75 ARG A C 1
ATOM 542 O O . ARG A 1 75 ? 7.636 8.713 -20.206 1.00 96.19 75 ARG A O 1
ATOM 549 N N . VAL A 1 76 ? 6.009 7.633 -19.065 1.00 97.81 76 VAL A N 1
ATOM 550 C CA . VAL A 1 76 ? 6.272 6.257 -19.471 1.00 97.81 76 VAL A CA 1
ATOM 551 C C . VAL A 1 76 ? 5.042 5.757 -20.223 1.00 97.81 76 VAL A C 1
ATOM 553 O O . VAL A 1 76 ? 3.906 5.976 -19.800 1.00 97.81 76 VAL A O 1
ATOM 556 N N . ARG A 1 77 ? 5.256 5.105 -21.359 1.00 98.12 77 ARG A N 1
ATOM 557 C CA . ARG A 1 77 ? 4.211 4.487 -22.168 1.00 98.12 77 ARG A CA 1
ATOM 558 C C . ARG A 1 77 ? 4.556 3.028 -22.406 1.00 98.12 77 ARG A C 1
ATOM 560 O O . ARG A 1 77 ? 5.667 2.712 -22.817 1.00 98.12 77 ARG A O 1
ATOM 567 N N . VAL A 1 78 ? 3.582 2.165 -22.177 1.00 98.38 78 VAL A N 1
ATOM 568 C CA . VAL A 1 78 ? 3.651 0.721 -22.372 1.00 98.38 78 VAL A CA 1
ATOM 569 C C . VAL A 1 78 ? 2.656 0.365 -23.462 1.00 98.38 78 VAL A C 1
ATOM 571 O O . VAL A 1 78 ? 1.484 0.719 -23.370 1.00 98.38 78 VAL A O 1
ATOM 574 N N . LYS A 1 79 ? 3.115 -0.320 -24.502 1.00 98.38 79 LYS A N 1
ATOM 575 C CA . LYS A 1 79 ? 2.291 -0.808 -25.606 1.00 98.38 79 LYS A CA 1
ATOM 576 C C . LYS A 1 79 ? 2.447 -2.322 -25.700 1.00 98.38 79 LYS A C 1
ATOM 578 O O . LYS A 1 79 ? 3.575 -2.799 -25.801 1.00 98.38 79 LYS A O 1
ATOM 583 N N . ILE A 1 80 ? 1.343 -3.056 -25.640 1.00 98.06 80 ILE A N 1
ATOM 584 C CA . ILE A 1 80 ? 1.296 -4.520 -25.695 1.00 98.06 80 ILE A CA 1
ATOM 585 C C . ILE A 1 80 ? 0.378 -4.902 -26.855 1.00 98.06 80 ILE A C 1
ATOM 587 O O . ILE A 1 80 ? -0.828 -4.676 -26.792 1.00 98.06 80 ILE A O 1
ATOM 591 N N . GLU A 1 81 ? 0.951 -5.436 -27.929 1.00 97.62 81 GLU A N 1
ATOM 592 C CA . GLU A 1 81 ? 0.223 -5.754 -29.163 1.00 97.62 81 GLU A CA 1
ATOM 593 C C . GLU A 1 81 ? 0.367 -7.228 -29.516 1.00 97.62 81 GLU A C 1
ATOM 595 O O . GLU A 1 81 ? 1.454 -7.785 -29.384 1.00 97.62 81 GLU A O 1
ATOM 600 N N . ALA A 1 82 ? -0.709 -7.849 -29.997 1.00 97.00 82 ALA A N 1
ATOM 601 C CA . ALA A 1 82 ? -0.640 -9.193 -30.553 1.00 97.00 82 ALA A CA 1
ATOM 602 C C . ALA A 1 82 ? 0.195 -9.201 -31.840 1.00 97.00 82 ALA A C 1
ATOM 604 O O . ALA A 1 82 ? 0.017 -8.352 -32.715 1.00 97.00 82 ALA A O 1
ATOM 605 N N . GLU A 1 83 ? 1.092 -10.174 -31.959 1.00 97.00 83 GLU A N 1
ATOM 606 C CA . GLU A 1 83 ? 1.916 -10.372 -33.141 1.00 97.00 83 GLU A CA 1
ATOM 607 C C . GLU A 1 83 ? 2.100 -11.858 -33.433 1.00 97.00 83 GLU A C 1
ATOM 609 O O . GLU A 1 83 ? 2.503 -12.640 -32.573 1.00 97.00 83 GLU A O 1
ATOM 614 N N . ASN A 1 84 ? 1.852 -12.234 -34.685 1.00 93.81 84 ASN A N 1
ATOM 615 C CA . ASN A 1 84 ? 2.086 -13.591 -35.155 1.00 93.81 84 ASN A CA 1
ATOM 616 C C . ASN A 1 84 ? 3.570 -13.744 -35.474 1.00 93.81 84 ASN A C 1
ATOM 618 O O . ASN A 1 84 ? 4.049 -13.263 -36.505 1.00 93.81 84 ASN A O 1
ATOM 622 N N . PHE A 1 85 ? 4.300 -14.428 -34.598 1.00 94.75 85 PHE A N 1
ATOM 623 C CA . PHE A 1 85 ? 5.697 -14.742 -34.843 1.00 94.75 85 PHE A CA 1
ATOM 624 C C . PHE A 1 85 ? 5.796 -16.105 -35.513 1.00 94.75 85 PHE A C 1
ATOM 626 O O . PHE A 1 85 ? 5.162 -17.073 -35.090 1.00 94.75 85 PHE A O 1
ATOM 633 N N . THR A 1 86 ? 6.604 -16.201 -36.569 1.00 93.31 86 THR A N 1
ATOM 634 C CA . THR A 1 86 ? 6.958 -17.508 -37.109 1.00 93.31 86 THR A CA 1
ATOM 635 C C . THR A 1 86 ? 8.439 -17.782 -36.988 1.00 93.31 86 THR A C 1
ATOM 637 O O . THR A 1 86 ? 9.263 -17.018 -37.492 1.00 93.31 86 THR A O 1
ATOM 640 N N . THR A 1 87 ? 8.765 -18.913 -36.375 1.00 87.69 87 THR A N 1
ATOM 641 C CA . THR A 1 87 ? 10.126 -19.426 -36.322 1.00 87.69 87 THR A CA 1
ATOM 642 C C . THR A 1 87 ? 10.553 -19.935 -37.699 1.00 87.69 87 THR A C 1
ATOM 644 O O . THR A 1 87 ? 9.752 -20.444 -38.489 1.00 87.69 87 THR A O 1
ATOM 647 N N . ALA A 1 88 ? 11.836 -19.757 -38.021 1.00 85.50 88 ALA A N 1
ATOM 648 C CA . ALA A 1 88 ? 12.416 -20.426 -39.177 1.00 85.50 88 ALA A CA 1
ATOM 649 C C . ALA A 1 88 ? 12.345 -21.947 -38.945 1.00 85.50 88 ALA A C 1
ATOM 651 O O . ALA A 1 88 ? 12.586 -22.374 -37.812 1.00 85.50 88 ALA A O 1
ATOM 652 N N . PRO A 1 89 ? 12.024 -22.753 -39.974 1.00 79.62 89 PRO A N 1
ATOM 653 C CA . PRO A 1 89 ? 12.019 -24.203 -39.830 1.00 79.62 89 PRO A CA 1
ATOM 654 C C . PRO A 1 89 ? 13.391 -24.661 -39.326 1.00 79.62 89 PRO A C 1
ATOM 656 O O . PRO A 1 89 ? 14.430 -24.183 -39.802 1.00 79.62 89 PRO A O 1
ATOM 659 N N . ALA A 1 90 ? 13.399 -25.563 -38.342 1.00 78.00 90 ALA A N 1
ATOM 660 C CA . ALA A 1 90 ? 14.613 -26.293 -38.009 1.00 78.00 90 ALA A CA 1
ATOM 661 C C . ALA A 1 90 ? 15.098 -27.005 -39.283 1.00 78.00 90 ALA A C 1
ATOM 663 O O . ALA A 1 90 ? 14.298 -27.344 -40.149 1.00 78.00 90 ALA A O 1
ATOM 664 N N . LYS A 1 91 ? 16.410 -27.211 -39.432 1.00 83.62 91 LYS A N 1
ATOM 665 C CA . LYS A 1 91 ? 17.019 -27.796 -40.646 1.00 83.62 91 LYS A CA 1
ATOM 666 C C . LYS A 1 91 ? 16.577 -29.241 -40.965 1.00 83.62 91 LYS A C 1
ATOM 668 O O . LYS A 1 91 ? 17.141 -29.840 -41.871 1.00 83.62 91 LYS A O 1
ATOM 673 N N . ASP A 1 92 ? 15.611 -29.788 -40.236 1.00 82.38 92 ASP A N 1
ATOM 674 C CA . ASP A 1 92 ? 14.991 -31.069 -40.534 1.00 82.38 92 ASP A CA 1
ATOM 675 C C . ASP A 1 92 ? 13.796 -30.834 -41.471 1.00 82.38 92 ASP A C 1
ATOM 677 O O . ASP A 1 92 ? 12.751 -30.320 -41.073 1.00 82.38 92 ASP A O 1
ATOM 681 N N . ASP A 1 93 ? 13.990 -31.195 -42.744 1.00 76.00 93 ASP A N 1
ATOM 682 C CA . ASP A 1 93 ? 13.207 -30.811 -43.935 1.00 76.00 93 ASP A CA 1
ATOM 683 C C . ASP A 1 93 ? 11.711 -31.226 -43.961 1.00 76.00 93 ASP A C 1
ATOM 685 O O . ASP A 1 93 ? 11.076 -31.173 -45.013 1.00 76.00 93 ASP A O 1
ATOM 689 N N . ASN A 1 94 ? 11.110 -31.630 -42.837 1.00 84.62 94 ASN A N 1
ATOM 690 C CA . ASN A 1 94 ? 9.725 -32.118 -42.774 1.00 84.62 94 ASN A CA 1
ATOM 691 C C . ASN A 1 94 ? 8.857 -31.519 -41.651 1.00 84.62 94 ASN A C 1
ATOM 693 O O . ASN A 1 94 ? 7.699 -31.918 -41.517 1.00 84.62 94 ASN A O 1
ATOM 697 N N . GLU A 1 95 ? 9.360 -30.584 -40.842 1.00 79.94 95 GLU A N 1
ATOM 698 C CA . GLU A 1 95 ? 8.563 -30.008 -39.752 1.00 79.94 95 GLU A CA 1
ATOM 699 C C . GLU A 1 95 ? 7.715 -28.820 -40.243 1.00 79.94 95 GLU A C 1
ATOM 701 O O . GLU A 1 95 ? 8.215 -27.871 -40.854 1.00 79.94 95 GLU A O 1
ATOM 706 N N . ALA A 1 96 ? 6.397 -28.886 -40.021 1.00 83.12 96 ALA A N 1
ATOM 707 C CA . ALA A 1 96 ? 5.476 -27.826 -40.413 1.00 83.12 96 ALA A CA 1
ATOM 708 C C . ALA A 1 96 ? 5.852 -26.499 -39.732 1.00 83.12 96 ALA A C 1
ATOM 710 O O . ALA A 1 96 ? 6.262 -26.460 -38.576 1.00 83.12 96 ALA A O 1
ATOM 711 N N . LYS A 1 97 ? 5.685 -25.390 -40.459 1.00 86.19 97 LYS A N 1
ATOM 712 C CA . LYS A 1 97 ? 5.939 -24.033 -39.968 1.00 86.19 97 LYS A CA 1
ATOM 713 C C . LYS A 1 97 ? 5.039 -23.732 -38.756 1.00 86.19 97 LYS A C 1
ATOM 715 O O . LYS A 1 97 ? 3.864 -23.420 -38.931 1.00 86.19 97 LYS A O 1
ATOM 720 N N . THR A 1 98 ? 5.590 -23.806 -37.547 1.00 87.94 98 THR A N 1
ATOM 721 C CA . THR A 1 98 ? 4.869 -23.511 -36.299 1.00 87.94 98 THR A CA 1
ATOM 722 C C . THR A 1 98 ? 4.752 -22.000 -36.099 1.00 87.94 98 THR A C 1
ATOM 724 O O . THR A 1 98 ? 5.750 -21.301 -35.922 1.00 87.94 98 THR A O 1
ATOM 727 N N . THR A 1 99 ? 3.531 -21.474 -36.136 1.00 92.50 99 THR A N 1
ATOM 728 C CA . THR A 1 99 ? 3.231 -20.094 -35.731 1.00 92.50 99 THR A CA 1
ATOM 729 C C . THR A 1 99 ? 3.023 -20.038 -34.223 1.00 92.50 99 THR A C 1
ATOM 731 O O . THR A 1 99 ? 2.296 -20.866 -33.680 1.00 92.50 99 THR A O 1
ATOM 734 N N . MET A 1 100 ? 3.650 -19.073 -33.554 1.00 92.12 100 MET A N 1
ATOM 735 C CA . MET A 1 100 ? 3.465 -18.823 -32.125 1.00 92.12 100 MET A CA 1
ATOM 736 C C . MET A 1 100 ? 2.731 -17.499 -31.922 1.00 92.12 100 MET A C 1
ATOM 738 O O . MET A 1 100 ? 3.153 -16.468 -32.457 1.00 92.12 100 MET A O 1
ATOM 742 N N . ASP A 1 101 ? 1.681 -17.523 -31.104 1.00 94.38 101 ASP A N 1
ATOM 743 C CA . ASP A 1 101 ? 0.999 -16.313 -30.650 1.00 94.38 101 ASP A CA 1
ATOM 744 C C . ASP A 1 101 ? 1.923 -15.566 -29.689 1.00 94.38 101 ASP A C 1
ATOM 746 O O . ASP A 1 101 ? 2.238 -16.050 -28.599 1.00 94.38 101 ASP A O 1
ATOM 750 N N . CYS A 1 102 ? 2.398 -14.396 -30.104 1.00 96.69 102 CYS A N 1
ATOM 751 C CA . CYS A 1 102 ? 3.297 -13.568 -29.313 1.00 96.69 102 CYS A CA 1
ATOM 752 C C . CYS A 1 102 ? 2.648 -12.224 -28.983 1.00 96.69 102 CYS A C 1
ATOM 754 O O . CYS A 1 102 ? 1.725 -11.757 -29.654 1.00 96.69 102 CYS A O 1
ATOM 756 N N . LEU A 1 103 ? 3.174 -11.574 -27.951 1.00 97.38 103 LEU A N 1
ATOM 757 C CA . LEU A 1 103 ? 2.910 -10.176 -27.656 1.00 97.38 103 LEU A CA 1
ATOM 758 C C . LEU A 1 103 ? 4.187 -9.371 -27.888 1.00 97.38 103 LEU A C 1
ATOM 760 O O . LEU A 1 103 ? 5.243 -9.678 -27.328 1.00 97.38 103 LEU A O 1
ATOM 764 N N . ARG A 1 104 ? 4.091 -8.304 -28.680 1.00 98.12 104 ARG A N 1
ATOM 765 C CA . ARG A 1 104 ? 5.118 -7.269 -28.749 1.00 98.12 104 ARG A CA 1
ATOM 766 C C . ARG A 1 104 ? 4.920 -6.304 -27.598 1.00 98.12 104 ARG A C 1
ATOM 768 O O . ARG A 1 104 ? 3.956 -5.541 -27.575 1.00 98.12 104 ARG A O 1
ATOM 775 N N . ILE A 1 105 ? 5.876 -6.302 -26.679 1.00 98.44 105 ILE A N 1
ATOM 776 C CA . ILE A 1 105 ? 5.953 -5.320 -25.602 1.00 98.44 105 ILE A CA 1
ATOM 777 C C . ILE A 1 105 ? 6.865 -4.196 -26.068 1.00 98.44 105 ILE A C 1
ATOM 779 O O . ILE A 1 105 ? 8.021 -4.435 -26.414 1.00 98.44 105 ILE A O 1
ATOM 783 N N . THR A 1 106 ? 6.359 -2.968 -26.049 1.00 98.50 106 THR A N 1
ATOM 784 C CA . THR A 1 106 ? 7.144 -1.755 -26.274 1.00 98.50 106 THR A CA 1
ATOM 785 C C . THR A 1 106 ? 6.981 -0.815 -25.088 1.00 98.50 106 THR A C 1
ATOM 787 O O . THR A 1 106 ? 5.883 -0.323 -24.839 1.00 98.50 106 THR A O 1
ATOM 790 N N . VAL A 1 107 ? 8.067 -0.554 -24.365 1.00 98.50 107 VAL A N 1
ATOM 791 C CA . VAL A 1 107 ? 8.110 0.427 -23.273 1.00 98.50 107 VAL A CA 1
ATOM 792 C C . VAL A 1 107 ? 8.938 1.616 -23.732 1.00 98.50 107 VAL A C 1
ATOM 794 O O . VAL A 1 107 ? 10.080 1.447 -24.149 1.00 98.50 107 VAL A O 1
ATOM 797 N N . SER A 1 108 ? 8.355 2.809 -23.680 1.00 98.25 108 SER A N 1
ATOM 798 C CA . SER A 1 108 ? 9.019 4.064 -24.026 1.00 98.25 108 SER A CA 1
ATOM 799 C C . SER A 1 108 ? 8.918 5.070 -22.890 1.00 98.25 108 SER A C 1
ATOM 801 O O . SER A 1 108 ? 7.826 5.276 -22.360 1.00 98.25 108 SER A O 1
ATOM 803 N N . ASP A 1 109 ? 10.007 5.753 -22.577 1.00 98.06 109 ASP A N 1
ATOM 804 C CA . ASP A 1 109 ? 10.058 6.850 -21.616 1.00 98.06 109 ASP A CA 1
ATOM 805 C C . ASP A 1 109 ? 10.692 8.102 -22.224 1.00 98.06 109 ASP A C 1
ATOM 807 O O . ASP A 1 109 ? 11.407 8.025 -23.221 1.00 98.06 109 ASP A O 1
ATOM 811 N N . ASN A 1 110 ? 10.441 9.258 -21.607 1.00 97.00 110 ASN A N 1
ATOM 812 C CA . ASN A 1 110 ? 11.161 10.507 -21.883 1.00 97.00 110 ASN A CA 1
ATOM 813 C C . ASN A 1 110 ? 12.092 10.910 -20.718 1.00 97.00 110 ASN A C 1
ATOM 815 O O . ASN A 1 110 ? 12.182 12.084 -20.324 1.00 97.00 110 ASN A O 1
ATOM 819 N N . GLY A 1 111 ? 12.717 9.909 -20.096 1.00 95.88 111 GLY A N 1
ATOM 820 C CA . GLY A 1 111 ? 13.696 10.036 -19.025 1.00 95.88 111 GLY A CA 1
ATOM 821 C C . GLY A 1 111 ? 15.058 10.520 -19.522 1.00 95.88 111 GLY A C 1
ATOM 822 O O . GLY A 1 111 ? 15.159 11.242 -20.508 1.00 95.88 111 GLY A O 1
ATOM 823 N N . VAL A 1 112 ? 16.120 10.169 -18.797 1.00 95.50 112 VAL A N 1
ATOM 824 C CA . VAL A 1 112 ? 17.488 10.645 -19.087 1.00 95.50 112 VAL A CA 1
ATOM 825 C C . VAL A 1 112 ? 18.132 10.010 -20.327 1.00 95.50 112 VAL A C 1
ATOM 827 O O . VAL A 1 112 ? 19.060 10.593 -20.881 1.00 95.50 112 VAL A O 1
ATOM 830 N N . GLY A 1 113 ? 17.627 8.860 -20.786 1.00 96.06 113 GLY A N 1
ATOM 831 C CA . GLY A 1 113 ? 18.242 8.079 -21.862 1.00 96.06 113 GLY A CA 1
ATOM 832 C C . GLY A 1 113 ? 19.516 7.337 -21.440 1.00 96.06 113 GLY A C 1
ATOM 833 O O . GLY A 1 113 ? 19.910 7.354 -20.276 1.00 96.06 113 GLY A O 1
ATOM 834 N N . MET A 1 114 ? 20.154 6.669 -22.400 1.00 95.75 114 MET A N 1
ATOM 835 C CA . MET A 1 114 ? 21.390 5.900 -22.236 1.00 95.75 114 MET A CA 1
ATOM 836 C C . MET A 1 114 ? 22.454 6.443 -23.191 1.00 95.75 114 MET A C 1
ATOM 838 O O . MET A 1 114 ? 22.211 6.549 -24.392 1.00 95.75 114 MET A O 1
ATOM 842 N N . GLU A 1 115 ? 23.638 6.762 -22.668 1.00 93.50 115 GLU A N 1
ATOM 843 C CA . GLU A 1 115 ? 24.791 7.165 -23.491 1.00 93.50 115 GLU A CA 1
ATOM 844 C C . GLU A 1 115 ? 25.421 5.960 -24.199 1.00 93.50 115 GLU A C 1
ATOM 846 O O . GLU A 1 115 ? 25.765 6.030 -25.378 1.00 93.50 115 GLU A O 1
ATOM 851 N N . ASP A 1 116 ? 25.520 4.834 -23.488 1.00 94.81 116 ASP A N 1
ATOM 852 C CA . ASP A 1 116 ? 26.087 3.588 -23.992 1.00 94.81 116 ASP A CA 1
ATOM 853 C C . ASP A 1 116 ? 25.134 2.411 -23.735 1.00 94.81 116 ASP A C 1
ATOM 855 O O . ASP A 1 116 ? 25.139 1.783 -22.674 1.00 94.81 116 ASP A O 1
ATOM 859 N N . ILE A 1 117 ? 24.302 2.107 -24.738 1.00 95.38 117 ILE A N 1
ATOM 860 C CA . ILE A 1 117 ? 23.353 0.984 -24.688 1.00 95.38 117 ILE A CA 1
ATOM 861 C C . ILE A 1 117 ? 24.100 -0.349 -24.513 1.00 95.38 117 ILE A C 1
ATOM 863 O O . ILE A 1 117 ? 23.626 -1.242 -23.808 1.00 95.38 117 ILE A O 1
ATOM 867 N N . ASP A 1 118 ? 25.284 -0.483 -25.115 1.00 94.31 118 ASP A N 1
ATOM 868 C CA . ASP A 1 118 ? 26.064 -1.717 -25.082 1.00 94.31 118 ASP A CA 1
ATOM 869 C C . ASP A 1 118 ? 26.565 -2.007 -23.661 1.00 94.31 118 ASP A C 1
ATOM 871 O O . ASP A 1 118 ? 26.451 -3.145 -23.196 1.00 94.31 118 ASP A O 1
ATOM 875 N N . ALA A 1 119 ? 27.020 -0.986 -22.931 1.00 91.00 119 ALA A N 1
ATOM 876 C CA . ALA A 1 119 ? 27.402 -1.114 -21.523 1.00 91.00 119 ALA A CA 1
ATOM 877 C C . ALA A 1 119 ? 26.221 -1.527 -20.625 1.00 91.00 119 ALA A C 1
ATOM 879 O O . ALA A 1 119 ? 26.386 -2.362 -19.732 1.00 91.00 119 ALA A O 1
ATOM 880 N N . CYS A 1 120 ? 25.023 -0.990 -20.882 1.00 90.44 120 CYS A N 1
ATOM 881 C CA . CYS A 1 120 ? 23.812 -1.325 -20.128 1.00 90.44 120 CYS A CA 1
ATOM 882 C C . CYS A 1 120 ? 23.296 -2.745 -20.408 1.00 90.44 120 CYS A C 1
ATOM 884 O O . CYS A 1 120 ? 22.747 -3.387 -19.516 1.00 90.44 120 CYS A O 1
ATOM 886 N N . VAL A 1 121 ? 23.451 -3.252 -21.635 1.00 91.00 121 VAL A N 1
ATOM 887 C CA . VAL A 1 121 ? 22.967 -4.588 -22.024 1.00 91.00 121 VAL A CA 1
ATOM 888 C C . VAL A 1 121 ? 23.988 -5.679 -21.700 1.00 91.00 121 VAL A C 1
ATOM 890 O O . VAL A 1 121 ? 23.610 -6.768 -21.257 1.00 91.00 121 VAL A O 1
ATOM 893 N N . MET A 1 122 ? 25.281 -5.405 -21.883 1.00 86.62 122 MET A N 1
ATOM 894 C CA . MET A 1 122 ? 26.364 -6.386 -21.766 1.00 86.62 122 MET A CA 1
ATOM 895 C C . MET A 1 122 ? 27.043 -6.384 -20.389 1.00 86.62 122 MET A C 1
ATOM 897 O O . MET A 1 122 ? 28.255 -6.585 -20.281 1.00 86.62 122 MET A O 1
ATOM 901 N N . VAL A 1 123 ? 26.267 -6.228 -19.312 1.00 81.00 123 VAL A N 1
ATOM 902 C CA . VAL A 1 123 ? 26.781 -6.171 -17.928 1.00 81.00 123 VAL A CA 1
ATOM 903 C C . VAL A 1 123 ? 27.658 -7.383 -17.584 1.00 81.00 123 VAL A C 1
ATOM 905 O O . VAL A 1 123 ? 28.699 -7.241 -16.942 1.00 81.00 123 VAL A O 1
ATOM 908 N N . PHE A 1 124 ? 27.307 -8.573 -18.084 1.00 72.56 124 PHE A N 1
ATOM 909 C CA . PHE A 1 124 ? 28.071 -9.808 -17.859 1.00 72.56 124 PHE A CA 1
ATOM 910 C C . PHE A 1 124 ? 29.347 -9.943 -18.703 1.00 72.56 124 PHE A C 1
ATOM 912 O O . PHE A 1 124 ? 30.179 -10.795 -18.399 1.00 72.56 124 PHE A O 1
ATOM 919 N N . SER A 1 125 ? 29.505 -9.141 -19.757 1.00 64.62 125 SER A N 1
ATOM 920 C CA . SER A 1 125 ? 30.682 -9.164 -20.637 1.00 64.62 125 SER A CA 1
ATOM 921 C C . SER A 1 125 ? 31.745 -8.153 -20.230 1.00 64.62 125 SER A C 1
ATOM 923 O O . SER A 1 125 ? 32.842 -8.188 -20.790 1.00 64.62 125 SER A O 1
ATOM 925 N N . SER A 1 126 ? 31.455 -7.287 -19.249 1.00 56.69 126 SER A N 1
ATOM 926 C CA . SER A 1 126 ? 32.473 -6.483 -18.579 1.00 56.69 126 SER A CA 1
ATOM 927 C C . SER A 1 126 ? 33.409 -7.430 -17.824 1.00 56.69 126 SER A C 1
ATOM 929 O O . SER A 1 126 ? 33.245 -7.739 -16.645 1.00 56.69 126 SER A O 1
ATOM 931 N N . ASN A 1 127 ? 34.377 -7.987 -18.553 1.00 45.84 127 ASN A N 1
ATOM 932 C CA . ASN A 1 127 ? 35.464 -8.763 -17.994 1.00 45.84 127 ASN A CA 1
ATOM 933 C C . ASN A 1 127 ? 36.197 -7.834 -17.033 1.00 45.84 127 ASN A C 1
ATOM 935 O O . ASN A 1 127 ? 37.077 -7.063 -17.412 1.00 45.84 127 ASN A O 1
ATOM 939 N N . LYS A 1 128 ? 35.821 -7.939 -15.762 1.00 44.09 128 LYS A N 1
ATOM 940 C CA . LYS A 1 128 ? 36.574 -7.491 -14.604 1.00 44.09 128 LYS A CA 1
ATOM 941 C C . LYS A 1 128 ? 37.801 -8.401 -14.503 1.00 44.09 128 LYS A C 1
ATOM 943 O O . LYS A 1 128 ? 37.949 -9.158 -13.548 1.00 44.09 128 LYS A O 1
ATOM 948 N N . ASN A 1 129 ? 38.646 -8.391 -15.537 1.00 40.19 129 ASN A N 1
ATOM 949 C CA . ASN A 1 129 ? 40.006 -8.883 -15.430 1.00 40.19 129 ASN A CA 1
ATOM 950 C C . ASN A 1 129 ? 40.624 -8.039 -14.320 1.00 40.19 129 ASN A C 1
ATOM 952 O O . ASN A 1 129 ? 40.712 -6.819 -14.433 1.00 40.19 129 ASN A O 1
ATOM 956 N N . GLY A 1 130 ? 40.870 -8.694 -13.189 1.00 43.03 130 GLY A N 1
ATOM 957 C CA . GLY A 1 130 ? 41.265 -8.043 -11.957 1.00 43.03 130 GLY A CA 1
ATOM 958 C C . GLY A 1 130 ? 42.517 -7.186 -12.120 1.00 43.03 130 GLY A C 1
ATOM 959 O O . GLY A 1 130 ? 43.353 -7.433 -12.984 1.00 43.03 130 GLY A O 1
ATOM 960 N N . SER A 1 131 ? 42.626 -6.236 -11.193 1.00 44.62 131 SER A N 1
ATOM 961 C CA . SER A 1 131 ? 43.731 -5.305 -10.944 1.00 44.62 131 SER A CA 1
ATOM 962 C C . SER A 1 131 ? 43.933 -4.176 -11.964 1.00 44.62 131 SER A C 1
ATOM 964 O O . SER A 1 131 ? 44.216 -4.399 -13.132 1.00 44.62 131 SER A O 1
ATOM 966 N N . ASP A 1 132 ? 43.844 -2.959 -11.420 1.00 43.59 132 ASP A N 1
ATOM 967 C CA . ASP A 1 132 ? 44.399 -1.698 -11.917 1.00 43.59 132 ASP A CA 1
ATOM 968 C C . ASP A 1 132 ? 43.637 -0.957 -13.029 1.00 43.59 132 ASP A C 1
ATOM 970 O O . ASP A 1 132 ? 43.992 -1.004 -14.201 1.00 43.59 132 ASP A O 1
ATOM 974 N N . GLY A 1 133 ? 42.657 -0.130 -12.636 1.00 38.50 133 GLY A N 1
ATOM 975 C CA . GLY A 1 133 ? 42.330 1.063 -13.429 1.00 38.50 133 GLY A CA 1
ATOM 976 C C . GLY A 1 133 ? 40.884 1.544 -13.385 1.00 38.50 133 GLY A C 1
ATOM 977 O O . GLY A 1 133 ? 40.144 1.338 -14.338 1.00 38.50 133 GLY A O 1
ATOM 978 N N . ILE A 1 134 ? 40.516 2.310 -12.353 1.00 43.53 134 ILE A N 1
ATOM 979 C CA . ILE A 1 134 ? 39.355 3.226 -12.409 1.00 43.53 134 ILE A CA 1
ATOM 980 C C . ILE A 1 134 ? 39.697 4.525 -13.191 1.00 43.53 134 ILE A C 1
ATOM 982 O O . ILE A 1 134 ? 38.833 5.351 -13.434 1.00 43.53 134 ILE A O 1
ATOM 986 N N . ASN A 1 135 ? 40.920 4.681 -13.720 1.00 41.28 135 ASN A N 1
ATOM 987 C CA . ASN A 1 135 ? 41.355 5.914 -14.404 1.00 41.28 135 ASN A CA 1
ATOM 988 C C . ASN A 1 135 ? 41.431 5.847 -15.946 1.00 41.28 135 ASN A C 1
ATOM 990 O O . ASN A 1 135 ? 42.001 6.744 -16.560 1.00 41.28 135 ASN A O 1
ATOM 994 N N . ALA A 1 136 ? 40.879 4.829 -16.612 1.00 38.53 136 ALA A N 1
ATOM 995 C CA . ALA A 1 136 ? 41.104 4.624 -18.053 1.00 38.53 136 ALA A CA 1
ATOM 996 C C . ALA A 1 136 ? 39.966 5.095 -18.988 1.00 38.53 136 ALA A C 1
ATOM 998 O O . ALA A 1 136 ? 39.859 4.590 -20.103 1.00 38.53 136 ALA A O 1
ATOM 999 N N . ALA A 1 137 ? 39.133 6.061 -18.577 1.00 37.59 137 ALA A N 1
ATOM 1000 C CA . ALA A 1 137 ? 38.088 6.641 -19.439 1.00 37.59 137 ALA A CA 1
ATOM 1001 C C . ALA A 1 137 ? 38.310 8.122 -19.829 1.00 37.59 137 ALA A C 1
ATOM 1003 O O . ALA A 1 137 ? 37.464 8.696 -20.504 1.00 37.59 137 ALA A O 1
ATOM 1004 N N . VAL A 1 138 ? 39.448 8.747 -19.473 1.00 40.44 138 VAL A N 1
ATOM 1005 C CA . VAL A 1 138 ? 39.697 10.192 -19.729 1.00 40.44 138 VAL A CA 1
ATOM 1006 C C . VAL A 1 138 ? 40.968 10.499 -20.552 1.00 40.44 138 VAL A C 1
ATOM 1008 O O . VAL A 1 138 ? 41.269 11.657 -20.810 1.00 40.44 138 VAL A O 1
ATOM 1011 N N . GLU A 1 139 ? 41.697 9.518 -21.093 1.00 36.44 139 GLU A N 1
ATOM 1012 C CA . GLU A 1 139 ? 42.878 9.806 -21.940 1.00 36.44 139 GLU A CA 1
ATOM 1013 C C . GLU A 1 139 ? 42.747 9.300 -23.383 1.00 36.44 139 GLU A C 1
ATOM 1015 O O . GLU A 1 139 ? 43.414 8.366 -23.822 1.00 36.44 139 GLU A O 1
ATOM 1020 N N . LYS A 1 140 ? 41.933 9.997 -24.181 1.00 35.62 140 LYS A N 1
ATOM 1021 C CA . LYS A 1 140 ? 42.123 10.080 -25.640 1.00 35.62 140 LYS A CA 1
ATOM 1022 C C . LYS A 1 140 ? 42.011 11.524 -26.112 1.00 35.62 140 LYS A C 1
ATOM 1024 O O . LYS A 1 140 ? 41.118 11.882 -26.866 1.00 35.62 140 LYS A O 1
ATOM 1029 N N . SER A 1 141 ? 42.929 12.371 -25.655 1.00 40.00 141 SER A N 1
ATOM 1030 C CA . SER A 1 141 ? 43.212 13.679 -26.261 1.00 40.00 141 SER A CA 1
ATOM 1031 C C . SER A 1 141 ? 44.556 14.205 -25.763 1.00 40.00 141 SER A C 1
ATOM 1033 O O . SER A 1 141 ? 44.590 14.969 -24.805 1.00 40.00 141 SER A O 1
ATOM 1035 N N . LYS A 1 142 ? 45.658 13.771 -26.394 1.00 34.59 142 LYS A N 1
ATOM 1036 C CA . LYS A 1 142 ? 46.900 14.544 -26.637 1.00 34.59 142 LYS A CA 1
ATOM 1037 C C . LYS A 1 142 ? 48.033 13.615 -27.069 1.00 34.59 142 LYS A C 1
ATOM 1039 O O . LYS A 1 142 ? 48.791 13.091 -26.261 1.00 34.59 142 LYS A O 1
ATOM 1044 N N . ALA A 1 143 ? 48.192 13.475 -28.378 1.00 38.38 143 ALA A N 1
ATOM 1045 C CA . ALA A 1 143 ? 49.515 13.279 -28.946 1.00 38.38 143 ALA A CA 1
ATOM 1046 C C . ALA A 1 143 ? 50.100 14.673 -29.208 1.00 38.38 143 ALA A C 1
ATOM 1048 O O . ALA A 1 143 ? 49.423 15.483 -29.836 1.00 38.38 143 ALA A O 1
ATOM 1049 N N . VAL A 1 144 ? 51.306 14.947 -28.697 1.00 40.06 144 VAL A N 1
ATOM 1050 C CA . VAL A 1 144 ? 52.405 15.723 -29.319 1.00 40.06 144 VAL A CA 1
ATOM 1051 C C . VAL A 1 144 ? 53.407 16.171 -28.237 1.00 40.06 144 VAL A C 1
ATOM 1053 O O . VAL A 1 144 ? 53.035 16.721 -27.208 1.00 40.06 144 VAL A O 1
ATOM 1056 N N . ALA A 1 145 ? 54.688 15.977 -28.575 1.00 35.97 145 ALA A N 1
ATOM 1057 C CA . ALA A 1 145 ? 55.923 16.543 -28.013 1.00 35.97 145 ALA A CA 1
ATOM 1058 C C . ALA A 1 145 ? 56.700 15.753 -26.933 1.00 35.97 145 ALA A C 1
ATOM 1060 O O . ALA A 1 145 ? 56.472 15.825 -25.730 1.00 35.97 145 ALA A O 1
ATOM 1061 N N . LYS A 1 146 ? 57.750 15.091 -27.443 1.00 46.31 146 LYS A N 1
ATOM 1062 C CA . LYS A 1 146 ? 59.026 14.758 -26.791 1.00 46.31 146 LYS A CA 1
ATOM 1063 C C . LYS A 1 146 ? 59.633 15.960 -26.048 1.00 46.31 146 LYS A C 1
ATOM 1065 O O . LYS A 1 146 ? 59.700 17.039 -26.624 1.00 46.31 146 LYS A O 1
ATOM 1070 N N . THR A 1 147 ? 60.270 15.730 -24.896 1.00 36.59 147 THR A N 1
ATOM 1071 C CA . THR A 1 147 ? 61.744 15.752 -24.672 1.00 36.59 147 THR A CA 1
ATOM 1072 C C . THR A 1 147 ? 62.091 15.967 -23.191 1.00 36.59 147 THR A C 1
ATOM 1074 O O . THR A 1 147 ? 61.463 16.766 -22.513 1.00 36.59 147 THR A O 1
ATOM 1077 N N . GLY A 1 148 ? 63.170 15.323 -22.729 1.00 34.75 148 GLY A N 1
ATOM 1078 C CA . GLY A 1 148 ? 64.041 15.893 -21.692 1.00 34.75 148 GLY A CA 1
ATOM 1079 C C . GLY A 1 148 ? 64.066 15.153 -20.358 1.00 34.75 148 GLY A C 1
ATOM 1080 O O . GLY A 1 148 ? 63.092 15.160 -19.622 1.00 34.75 148 GLY A O 1
ATOM 1081 N N . GLY A 1 149 ? 65.193 14.512 -20.036 1.00 38.16 149 GLY A N 1
ATOM 1082 C CA . GLY A 1 149 ? 65.332 13.719 -18.815 1.00 38.16 149 GLY A CA 1
ATOM 1083 C C . GLY A 1 149 ? 65.614 14.528 -17.542 1.00 38.16 149 GLY A C 1
ATOM 1084 O O . GLY A 1 149 ? 65.928 15.712 -17.587 1.00 38.16 149 GLY A O 1
ATOM 1085 N N . GLY A 1 150 ? 65.643 13.826 -16.405 1.00 39.88 150 GLY A N 1
ATOM 1086 C CA . GLY A 1 150 ? 66.570 14.153 -15.320 1.00 39.88 150 GLY A CA 1
ATOM 1087 C C . GLY A 1 150 ? 66.011 14.219 -13.895 1.00 39.88 150 GLY A C 1
ATOM 1088 O O . GLY A 1 150 ? 65.286 15.132 -13.538 1.00 39.88 150 GLY A O 1
ATOM 1089 N N . LYS A 1 151 ? 66.565 13.329 -13.057 1.00 38.59 151 LYS A N 1
ATOM 1090 C CA . LYS A 1 151 ? 66.842 13.458 -11.607 1.00 38.59 151 LYS A CA 1
ATOM 1091 C C . LYS A 1 151 ? 65.694 13.366 -10.580 1.00 38.59 151 LYS A C 1
ATOM 1093 O O . LYS A 1 151 ? 64.944 14.294 -10.325 1.00 38.59 151 LYS A O 1
ATOM 1098 N N . LYS A 1 152 ? 65.766 12.247 -9.841 1.00 47.84 152 LYS A N 1
ATOM 1099 C CA . LYS A 1 152 ? 65.624 12.071 -8.377 1.00 47.84 152 LYS A CA 1
ATOM 1100 C C . LYS A 1 152 ? 65.348 13.353 -7.559 1.00 47.84 152 LYS A C 1
ATOM 1102 O O . LYS A 1 152 ? 66.249 14.183 -7.456 1.00 47.84 152 LYS A O 1
ATOM 1107 N N . LYS A 1 153 ? 64.241 13.374 -6.797 1.00 42.56 153 LYS A N 1
ATOM 1108 C CA . LYS A 1 153 ? 64.204 13.456 -5.312 1.00 42.56 153 LYS A CA 1
ATOM 1109 C C . LYS A 1 153 ? 62.774 13.644 -4.764 1.00 42.56 153 LYS A C 1
ATOM 1111 O O . LYS A 1 153 ? 61.963 14.347 -5.342 1.00 42.56 153 LYS A O 1
ATOM 1116 N N . ASN A 1 154 ? 62.581 13.079 -3.569 1.00 35.53 154 ASN A N 1
ATOM 1117 C CA . ASN A 1 154 ? 61.594 13.396 -2.529 1.00 35.53 154 ASN A CA 1
ATOM 1118 C C . ASN A 1 154 ? 60.127 12.964 -2.707 1.00 35.53 154 ASN A C 1
ATOM 1120 O O . ASN A 1 154 ? 59.249 13.705 -3.131 1.00 35.53 154 ASN A O 1
ATOM 1124 N N . LYS A 1 155 ? 59.886 11.763 -2.169 1.00 44.75 155 LYS A N 1
ATOM 1125 C CA . LYS A 1 155 ? 58.628 11.243 -1.628 1.00 44.75 155 LYS A CA 1
ATOM 1126 C C . LYS A 1 155 ? 58.079 12.200 -0.555 1.00 44.75 155 LYS A C 1
ATOM 1128 O O . LYS A 1 155 ? 58.505 12.149 0.595 1.00 44.75 155 LYS A O 1
ATOM 1133 N N . LYS A 1 156 ? 57.142 13.071 -0.932 1.00 37.75 156 LYS A N 1
ATOM 1134 C CA . LYS A 1 156 ? 56.244 13.786 -0.014 1.00 37.75 156 LYS A CA 1
ATOM 1135 C C . LYS A 1 156 ? 54.837 13.279 -0.325 1.00 37.75 156 LYS A C 1
ATOM 1137 O O . LYS A 1 156 ? 54.356 13.475 -1.433 1.00 37.75 156 LYS A O 1
ATOM 1142 N N . GLN A 1 157 ? 54.241 12.547 0.616 1.00 41.44 157 GLN A N 1
ATOM 1143 C CA . GLN A 1 157 ? 52.857 12.076 0.542 1.00 41.44 157 GLN A CA 1
ATOM 1144 C C . GLN A 1 157 ? 51.930 13.284 0.357 1.00 41.44 157 GLN A C 1
ATOM 1146 O O . GLN A 1 157 ? 51.669 14.021 1.307 1.00 41.44 157 GLN A O 1
ATOM 1151 N N . SER A 1 158 ? 51.450 13.501 -0.865 1.00 37.09 158 SER A N 1
ATOM 1152 C CA . SER A 1 158 ? 50.250 14.292 -1.099 1.00 37.09 158 SER A CA 1
ATOM 1153 C C . SER A 1 158 ? 49.061 13.411 -0.733 1.00 37.09 158 SER A C 1
ATOM 1155 O O . SER A 1 158 ? 48.835 12.384 -1.372 1.00 37.09 158 SER A O 1
ATOM 1157 N N . LYS A 1 159 ? 48.325 13.804 0.311 1.00 42.75 159 LYS A N 1
ATOM 1158 C CA . LYS A 1 159 ? 46.923 13.421 0.491 1.00 42.75 159 LYS A CA 1
ATOM 1159 C C . LYS A 1 159 ? 46.210 13.734 -0.825 1.00 42.75 159 LYS A C 1
ATOM 1161 O O . LYS A 1 159 ? 45.961 14.899 -1.118 1.00 42.75 159 LYS A O 1
ATOM 1166 N N . LEU A 1 160 ? 45.966 12.708 -1.633 1.00 37.50 160 LEU A N 1
ATOM 1167 C CA . LEU A 1 160 ? 44.896 12.743 -2.615 1.00 37.50 160 LEU A CA 1
ATOM 1168 C C . LEU A 1 160 ? 43.625 12.911 -1.788 1.00 37.50 160 LEU A C 1
ATOM 1170 O O . LEU A 1 160 ? 43.336 12.082 -0.925 1.00 37.50 160 LEU A O 1
ATOM 1174 N N . ASN A 1 161 ? 42.969 14.055 -1.967 1.00 38.47 161 ASN A N 1
ATOM 1175 C CA . ASN A 1 161 ? 41.592 14.224 -1.552 1.00 38.47 161 ASN A CA 1
ATOM 1176 C C . ASN A 1 161 ? 40.823 13.130 -2.281 1.00 38.47 161 ASN A C 1
ATOM 1178 O O . ASN A 1 161 ? 40.685 13.193 -3.498 1.00 38.47 161 ASN A O 1
ATOM 1182 N N . ASP A 1 162 ? 40.451 12.104 -1.522 1.00 37.41 162 ASP A N 1
ATOM 1183 C CA . ASP A 1 162 ? 39.435 11.135 -1.891 1.00 37.41 162 ASP A CA 1
ATOM 1184 C C . ASP A 1 162 ? 38.232 11.975 -2.314 1.00 37.41 162 ASP A C 1
ATOM 1186 O O . ASP A 1 162 ? 37.661 12.706 -1.495 1.00 37.41 162 ASP A O 1
ATOM 1190 N N . GLU A 1 163 ? 38.000 12.034 -3.626 1.00 40.97 163 GLU A N 1
ATOM 1191 C CA . GLU A 1 163 ? 36.890 12.768 -4.203 1.00 40.97 163 GLU A CA 1
ATOM 1192 C C . GLU A 1 163 ? 35.652 12.282 -3.472 1.00 40.97 163 GLU A C 1
ATOM 1194 O O . GLU A 1 163 ? 35.367 11.087 -3.438 1.00 40.97 163 GLU A O 1
ATOM 1199 N N . THR A 1 164 ? 34.993 13.216 -2.791 1.00 43.34 164 THR A N 1
ATOM 1200 C CA . THR A 1 164 ? 33.741 13.000 -2.087 1.00 43.34 164 THR A CA 1
ATOM 1201 C C . THR A 1 164 ? 32.820 12.237 -3.020 1.00 43.34 164 THR A C 1
ATOM 1203 O O . THR A 1 164 ? 32.271 12.839 -3.943 1.00 43.34 164 THR A O 1
ATOM 1206 N N . ALA A 1 165 ? 32.699 10.922 -2.809 1.00 44.16 165 ALA A N 1
ATOM 1207 C CA . ALA A 1 165 ? 31.654 10.113 -3.401 1.00 44.16 165 ALA A CA 1
ATOM 1208 C C . ALA A 1 165 ? 30.366 10.862 -3.081 1.00 44.16 165 ALA A C 1
ATOM 1210 O O . ALA A 1 165 ? 29.988 10.974 -1.912 1.00 44.16 165 ALA A O 1
ATOM 1211 N N . ASN A 1 166 ? 29.820 11.539 -4.091 1.00 47.34 166 ASN A N 1
ATOM 1212 C CA . ASN A 1 166 ? 28.673 12.401 -3.909 1.00 47.34 166 ASN A CA 1
ATOM 1213 C C . ASN A 1 166 ? 27.581 11.508 -3.336 1.00 47.34 166 ASN A C 1
ATOM 1215 O O . ASN A 1 166 ? 27.144 10.566 -3.985 1.00 47.34 166 ASN A O 1
ATOM 1219 N N . ASP A 1 167 ? 27.169 11.796 -2.103 1.00 54.94 167 ASP A N 1
ATOM 1220 C CA . ASP A 1 167 ? 26.222 11.003 -1.305 1.00 54.94 167 ASP A CA 1
ATOM 1221 C C . ASP A 1 167 ? 24.806 10.931 -1.933 1.00 54.94 167 ASP A C 1
ATOM 1223 O O . ASP A 1 167 ? 23.877 10.370 -1.341 1.00 54.94 167 ASP A O 1
ATOM 1227 N N . ASP A 1 168 ? 24.666 11.494 -3.137 1.00 57.97 168 ASP A N 1
ATOM 1228 C CA . ASP A 1 168 ? 23.486 11.602 -3.988 1.00 57.97 168 ASP A CA 1
ATOM 1229 C C . ASP A 1 168 ? 23.306 10.376 -4.902 1.00 57.97 168 ASP A C 1
ATOM 1231 O O . ASP A 1 168 ? 22.711 10.463 -5.975 1.00 57.97 168 ASP A O 1
ATOM 1235 N N . ASP A 1 169 ? 23.811 9.213 -4.472 1.00 59.41 169 ASP A N 1
ATOM 1236 C CA . ASP A 1 169 ? 23.380 7.917 -4.993 1.00 59.41 169 ASP A CA 1
ATOM 1237 C C . ASP A 1 169 ? 21.862 7.810 -4.786 1.00 59.41 169 ASP A C 1
ATOM 1239 O O . ASP A 1 169 ?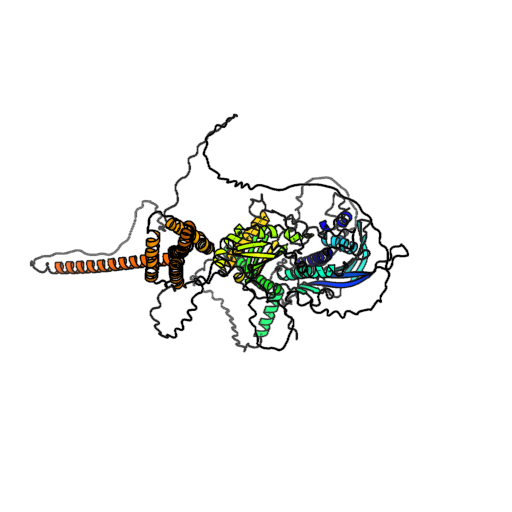 21.373 7.474 -3.698 1.00 59.41 169 ASP A O 1
ATOM 1243 N N . GLY A 1 170 ? 21.117 8.185 -5.826 1.00 64.62 170 GLY A N 1
ATOM 1244 C CA . GLY A 1 170 ? 19.665 8.238 -5.820 1.00 64.62 170 GLY A CA 1
ATOM 1245 C C . GLY A 1 170 ? 19.037 6.892 -5.460 1.00 64.62 170 GLY A C 1
ATOM 1246 O O . GLY A 1 170 ? 19.603 5.819 -5.669 1.00 64.62 170 GLY A O 1
ATOM 1247 N N . TYR A 1 171 ? 17.824 6.946 -4.914 1.00 69.19 171 TYR A N 1
ATOM 1248 C CA . TYR A 1 171 ? 17.019 5.755 -4.669 1.00 69.19 171 TYR A CA 1
ATOM 1249 C C . TYR A 1 171 ? 16.537 5.187 -6.011 1.00 69.19 171 TYR A C 1
ATOM 1251 O O . TYR A 1 171 ? 15.546 5.663 -6.553 1.00 69.19 171 TYR A O 1
ATOM 1259 N N . THR A 1 172 ? 17.241 4.192 -6.552 1.00 75.62 172 THR A N 1
ATOM 1260 C CA . THR A 1 172 ? 16.790 3.417 -7.717 1.00 75.62 172 THR A CA 1
ATOM 1261 C C . THR A 1 172 ? 15.995 2.192 -7.271 1.00 75.62 172 THR A C 1
ATOM 1263 O O . THR A 1 172 ? 16.173 1.671 -6.160 1.00 75.62 172 THR A O 1
ATOM 1266 N N . SER A 1 173 ? 15.110 1.709 -8.136 1.00 74.69 173 SER A N 1
ATOM 1267 C CA . SER A 1 173 ? 14.445 0.415 -7.972 1.00 74.69 173 SER A CA 1
ATOM 1268 C C . SER A 1 173 ? 15.401 -0.747 -8.275 1.00 74.69 173 SER A C 1
ATOM 1270 O O . SER A 1 173 ? 15.383 -1.779 -7.600 1.00 74.69 173 SER A O 1
ATOM 1272 N N . GLY A 1 174 ? 16.310 -0.560 -9.239 1.00 75.94 174 GLY A N 1
ATOM 1273 C CA . GLY A 1 174 ? 17.314 -1.548 -9.622 1.00 75.94 174 GLY A CA 1
ATOM 1274 C C . GLY A 1 174 ? 18.461 -1.660 -8.613 1.00 75.94 174 GLY A C 1
ATOM 1275 O O . GLY A 1 174 ? 19.163 -0.685 -8.350 1.00 75.94 174 GLY A O 1
ATOM 1276 N N . ARG A 1 175 ? 18.702 -2.871 -8.087 1.00 74.69 175 ARG A N 1
ATOM 1277 C CA . ARG A 1 175 ? 19.822 -3.159 -7.163 1.00 74.69 175 ARG A CA 1
ATOM 1278 C C . ARG A 1 175 ? 21.099 -3.634 -7.852 1.00 74.69 175 ARG A C 1
ATOM 1280 O O . ARG A 1 175 ? 22.194 -3.289 -7.426 1.00 74.69 175 ARG A O 1
ATOM 1287 N N . TYR A 1 176 ? 20.955 -4.475 -8.873 1.00 80.38 176 TYR A N 1
ATOM 1288 C CA . TYR A 1 176 ? 22.076 -5.212 -9.473 1.00 80.38 176 TYR A CA 1
ATOM 1289 C C . TYR A 1 176 ? 22.454 -4.721 -10.870 1.00 80.38 176 TYR A C 1
ATOM 1291 O O . TYR A 1 176 ? 23.447 -5.184 -11.419 1.00 80.38 176 TYR A O 1
ATOM 1299 N N . GLY A 1 177 ? 21.644 -3.846 -11.473 1.00 84.00 177 GLY A N 1
ATOM 1300 C CA . GLY A 1 177 ? 21.860 -3.368 -12.841 1.00 84.00 177 GLY A CA 1
ATOM 1301 C C . GLY A 1 177 ? 21.703 -4.434 -13.933 1.00 84.00 177 GLY A C 1
ATOM 1302 O O . GLY A 1 177 ? 22.050 -4.169 -15.071 1.00 84.00 177 GLY A O 1
ATOM 1303 N N . ILE A 1 178 ? 21.187 -5.631 -13.623 1.00 87.62 178 ILE A N 1
ATOM 1304 C CA . ILE A 1 178 ? 21.042 -6.739 -14.591 1.00 87.62 178 ILE A CA 1
ATOM 1305 C C . ILE A 1 178 ? 19.606 -6.947 -15.091 1.00 87.62 178 ILE A C 1
ATOM 1307 O O . ILE A 1 178 ? 19.385 -7.832 -15.911 1.00 87.62 178 ILE A O 1
ATOM 1311 N N . GLY A 1 179 ? 18.625 -6.183 -14.591 1.00 88.88 179 GLY A N 1
ATOM 1312 C CA . GLY A 1 179 ? 17.197 -6.413 -14.862 1.00 88.88 179 GLY A CA 1
ATOM 1313 C C . GLY A 1 179 ? 16.865 -6.401 -16.356 1.00 88.88 179 GLY A C 1
ATOM 1314 O O . GLY A 1 179 ? 16.255 -7.343 -16.860 1.00 88.88 179 GLY A O 1
ATOM 1315 N N . LEU A 1 180 ? 17.369 -5.400 -17.088 1.00 92.06 180 LEU A N 1
ATOM 1316 C CA . LEU A 1 180 ? 17.217 -5.315 -18.542 1.00 92.06 180 LEU A CA 1
ATOM 1317 C C . LEU A 1 180 ? 17.831 -6.532 -19.241 1.00 92.06 180 LEU A C 1
ATOM 1319 O O . LEU A 1 180 ? 17.159 -7.193 -20.029 1.00 92.06 180 LEU A O 1
ATOM 1323 N N . THR A 1 181 ? 19.082 -6.875 -18.919 1.00 91.31 181 THR A N 1
ATOM 1324 C CA . THR A 1 181 ? 19.748 -8.046 -19.497 1.00 91.31 181 THR A CA 1
ATOM 1325 C C . THR A 1 181 ? 18.944 -9.319 -19.241 1.00 91.31 181 THR A C 1
ATOM 1327 O O . THR A 1 181 ? 18.729 -10.086 -20.170 1.00 91.31 181 THR A O 1
ATOM 1330 N N . LEU A 1 182 ? 18.434 -9.530 -18.023 1.00 90.31 182 LEU A N 1
ATOM 1331 C CA . LEU A 1 182 ? 17.603 -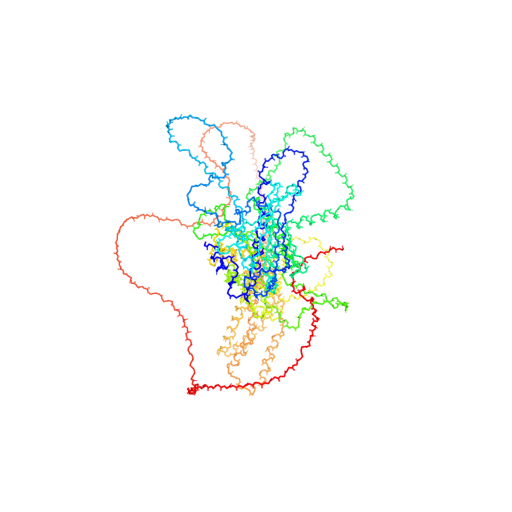10.692 -17.703 1.00 90.31 182 LEU A CA 1
ATOM 1332 C C . LEU A 1 182 ? 16.299 -10.729 -18.514 1.00 90.31 182 LEU A C 1
ATOM 1334 O O . LEU A 1 182 ? 15.937 -11.800 -18.997 1.00 90.31 182 LEU A O 1
ATOM 1338 N N . CYS A 1 183 ? 15.643 -9.585 -18.729 1.00 93.06 183 CYS A N 1
ATOM 1339 C CA . CYS A 1 183 ? 14.457 -9.500 -19.587 1.00 93.06 183 CYS A CA 1
ATOM 1340 C C . CYS A 1 183 ? 14.767 -9.923 -21.025 1.00 93.06 183 CYS A C 1
ATOM 1342 O O . CYS A 1 183 ? 14.022 -10.710 -21.600 1.00 93.06 183 CYS A O 1
ATOM 1344 N N . LEU A 1 184 ? 15.882 -9.445 -21.590 1.00 93.81 184 LEU A N 1
ATOM 1345 C CA . LEU A 1 184 ? 16.325 -9.809 -22.941 1.00 93.81 184 LEU A CA 1
ATOM 1346 C C . LEU A 1 184 ? 16.575 -11.317 -23.058 1.00 93.81 184 LEU A C 1
ATOM 1348 O O . LEU A 1 184 ? 16.106 -11.950 -24.001 1.00 93.81 184 LEU A O 1
ATOM 1352 N N . LEU A 1 185 ? 17.299 -11.890 -22.092 1.00 90.94 185 LEU A N 1
ATOM 1353 C CA . LEU A 1 185 ? 17.590 -13.325 -22.054 1.00 90.94 185 LEU A CA 1
ATOM 1354 C C . LEU A 1 185 ? 16.312 -14.147 -21.984 1.00 90.94 185 LEU A C 1
ATOM 1356 O O . LEU A 1 185 ? 16.161 -15.102 -22.738 1.00 90.94 185 LEU A O 1
ATOM 1360 N N . HIS A 1 186 ? 15.410 -13.785 -21.075 1.00 90.12 186 HIS A N 1
ATOM 1361 C CA . HIS A 1 186 ? 14.225 -14.582 -20.815 1.00 90.12 186 HIS A CA 1
ATOM 1362 C C . HIS A 1 186 ? 13.195 -14.457 -21.944 1.00 90.12 186 HIS A C 1
ATOM 1364 O O . HIS A 1 186 ? 12.698 -15.470 -22.422 1.00 90.12 186 HIS A O 1
ATOM 1370 N N . ALA A 1 187 ? 12.970 -13.248 -22.467 1.00 93.31 187 ALA A N 1
ATOM 1371 C CA . ALA A 1 187 ? 12.110 -13.024 -23.628 1.00 93.31 187 ALA A CA 1
ATOM 1372 C C . ALA A 1 187 ? 12.561 -13.847 -24.847 1.00 93.31 187 ALA A C 1
ATOM 1374 O O . ALA A 1 187 ? 11.766 -14.568 -25.446 1.00 93.31 187 ALA A O 1
ATOM 1375 N N . GLN A 1 188 ? 13.856 -13.808 -25.181 1.00 93.69 188 GLN A N 1
ATOM 1376 C CA . GLN A 1 188 ? 14.390 -14.546 -26.333 1.00 93.69 188 GLN A CA 1
ATOM 1377 C C . GLN A 1 188 ? 14.549 -16.048 -26.069 1.00 93.69 188 GLN A C 1
ATOM 1379 O O . GLN A 1 188 ? 14.626 -16.834 -27.012 1.00 93.69 188 GLN A O 1
ATOM 1384 N N . HIS A 1 189 ? 14.583 -16.462 -24.801 1.00 89.56 189 HIS A N 1
ATOM 1385 C CA . HIS A 1 189 ? 14.487 -17.868 -24.433 1.00 89.56 189 HIS A CA 1
ATOM 1386 C C . HIS A 1 189 ? 13.086 -18.421 -24.703 1.00 89.56 189 HIS A C 1
ATOM 1388 O O . HIS A 1 189 ? 12.969 -19.510 -25.260 1.00 89.56 189 HIS A O 1
ATOM 1394 N N . LEU A 1 190 ? 12.056 -17.656 -24.335 1.00 90.19 190 LEU A N 1
ATOM 1395 C CA . LEU A 1 190 ? 10.652 -18.015 -24.513 1.00 90.19 190 LEU A CA 1
ATOM 1396 C C . LEU A 1 190 ? 10.181 -17.895 -25.967 1.00 90.19 190 LEU A C 1
ATOM 1398 O O . LEU A 1 190 ? 9.327 -18.664 -26.397 1.00 90.19 190 LEU A O 1
ATOM 1402 N N . VAL A 1 191 ? 10.756 -16.965 -26.735 1.00 93.19 191 VAL A N 1
ATOM 1403 C CA . VAL A 1 191 ? 10.495 -16.794 -28.172 1.00 93.19 191 VAL A CA 1
ATOM 1404 C C . VAL A 1 191 ? 11.814 -16.935 -28.946 1.00 93.19 191 VAL A C 1
ATOM 1406 O O . VAL A 1 191 ? 12.449 -15.926 -29.285 1.00 93.19 191 VAL A O 1
ATOM 1409 N N . PRO A 1 192 ? 12.275 -18.174 -29.215 1.00 91.25 192 PRO A N 1
ATOM 1410 C CA . PRO A 1 192 ? 13.551 -18.418 -29.878 1.00 91.25 192 PRO A CA 1
ATOM 1411 C C . PRO A 1 192 ? 13.658 -17.730 -31.240 1.00 91.25 192 PRO A C 1
ATOM 1413 O O . PRO A 1 192 ? 12.738 -17.757 -32.054 1.00 91.25 192 PRO A O 1
ATOM 1416 N N . GLY A 1 193 ? 14.815 -17.122 -31.503 1.00 91.50 193 GLY A N 1
ATOM 1417 C CA . GLY A 1 193 ? 15.074 -16.407 -32.756 1.00 91.50 193 GLY A CA 1
ATOM 1418 C C . GLY A 1 193 ? 14.484 -14.995 -32.818 1.00 91.50 193 GLY A C 1
ATOM 1419 O O . GLY A 1 193 ? 14.750 -14.284 -33.787 1.00 91.50 193 GLY A O 1
ATOM 1420 N N . SER A 1 194 ? 13.742 -14.560 -31.796 1.00 95.75 194 SER A N 1
ATOM 1421 C CA . SER A 1 194 ? 13.348 -13.158 -31.665 1.00 95.75 194 SER A CA 1
ATOM 1422 C C . SER A 1 194 ? 14.555 -12.249 -31.390 1.00 95.75 194 SER A C 1
ATOM 1424 O O . SER A 1 194 ? 15.648 -12.695 -31.032 1.00 95.75 194 SER A O 1
ATOM 1426 N N . VAL A 1 195 ? 14.359 -10.946 -31.591 1.00 97.00 195 VAL A N 1
ATOM 1427 C CA . VAL A 1 195 ? 15.357 -9.904 -31.324 1.00 97.00 195 VAL A CA 1
ATOM 1428 C C . VAL A 1 195 ? 14.755 -8.825 -30.437 1.00 97.00 195 VAL A C 1
ATOM 1430 O O . VAL A 1 195 ? 13.546 -8.592 -30.451 1.00 97.00 195 VAL A O 1
ATOM 1433 N N . THR A 1 196 ? 15.610 -8.128 -29.697 1.00 97.56 196 THR A N 1
ATOM 1434 C CA . THR A 1 196 ? 15.218 -6.978 -28.879 1.00 97.56 196 THR A CA 1
ATOM 1435 C C . THR A 1 196 ? 15.766 -5.704 -29.499 1.00 97.56 196 THR A C 1
ATOM 1437 O O . THR A 1 196 ? 16.960 -5.611 -29.773 1.00 97.56 196 THR A O 1
ATOM 1440 N N . CYS A 1 197 ? 14.904 -4.718 -29.720 1.00 98.31 197 CYS A N 1
ATOM 1441 C CA . CYS A 1 197 ? 15.277 -3.414 -30.253 1.00 98.31 197 CYS A CA 1
ATOM 1442 C C . CYS A 1 197 ? 15.287 -2.386 -29.122 1.00 98.31 197 CYS A C 1
ATOM 1444 O O . CYS A 1 197 ? 14.271 -2.195 -28.456 1.00 98.31 197 CYS A O 1
ATOM 1446 N N . ILE A 1 198 ? 16.414 -1.704 -28.930 1.00 98.25 198 ILE A N 1
ATOM 1447 C CA . ILE A 1 198 ? 16.560 -0.616 -27.961 1.00 98.25 198 ILE A CA 1
ATOM 1448 C C . ILE A 1 198 ? 16.935 0.645 -28.727 1.00 98.25 198 ILE A C 1
ATOM 1450 O O . ILE A 1 198 ? 17.928 0.656 -29.446 1.00 98.25 198 ILE A O 1
ATOM 1454 N N . THR A 1 199 ? 16.135 1.698 -28.600 1.00 98.44 199 THR A N 1
ATOM 1455 C CA . THR A 1 199 ? 16.426 3.028 -29.147 1.00 98.44 199 THR A CA 1
ATOM 1456 C C . THR A 1 199 ? 16.558 3.999 -27.986 1.00 98.44 199 THR A C 1
ATOM 1458 O O . THR A 1 199 ? 15.637 4.091 -27.184 1.00 98.44 199 THR A O 1
ATOM 1461 N N . SER A 1 200 ? 17.678 4.698 -27.849 1.00 98.19 200 SER A N 1
ATOM 1462 C CA . SER A 1 200 ? 17.891 5.609 -26.722 1.00 98.19 200 SER A CA 1
ATOM 1463 C C . SER A 1 200 ? 18.608 6.880 -27.145 1.00 98.19 200 SER A C 1
ATOM 1465 O O . SER A 1 200 ? 19.370 6.887 -28.115 1.00 98.19 200 SER A O 1
ATOM 1467 N N . THR A 1 201 ? 18.340 7.962 -26.422 1.00 97.56 201 THR A N 1
ATOM 1468 C CA . THR A 1 201 ? 19.091 9.204 -26.544 1.00 97.56 201 THR A CA 1
ATOM 1469 C C . THR A 1 201 ? 19.096 9.987 -25.241 1.00 97.56 201 THR A C 1
ATOM 1471 O O . THR A 1 201 ? 18.075 10.111 -24.565 1.00 97.56 201 THR A O 1
ATOM 1474 N N . THR A 1 202 ? 20.227 10.616 -24.939 1.00 96.50 202 THR A N 1
ATOM 1475 C CA . THR A 1 202 ? 20.331 11.616 -23.870 1.00 96.50 202 THR A CA 1
ATOM 1476 C C . THR A 1 202 ? 19.919 12.998 -24.351 1.00 96.50 202 THR A C 1
ATOM 1478 O O . THR A 1 202 ? 19.827 13.229 -25.557 1.00 96.50 202 THR A O 1
ATOM 1481 N N . SER A 1 203 ? 19.697 13.937 -23.428 1.00 93.38 203 SER A N 1
ATOM 1482 C CA . SER A 1 203 ? 19.356 15.330 -23.758 1.00 93.38 203 SER A CA 1
ATOM 1483 C C . SER A 1 203 ? 20.485 16.080 -24.469 1.00 93.38 203 SER A C 1
ATOM 1485 O O . SER A 1 203 ? 20.216 17.047 -25.173 1.00 93.38 203 SER A O 1
ATOM 1487 N N . THR A 1 204 ? 21.733 15.640 -24.286 1.00 93.94 204 THR A N 1
ATOM 1488 C CA . THR A 1 204 ? 22.942 16.239 -24.874 1.00 93.94 204 THR A CA 1
ATOM 1489 C C . THR A 1 204 ? 23.300 15.670 -26.244 1.00 93.94 204 THR A C 1
ATOM 1491 O O . THR A 1 204 ? 23.997 16.332 -27.003 1.00 93.94 204 THR A O 1
ATOM 1494 N N . SER A 1 205 ? 22.837 14.461 -26.573 1.00 95.81 205 SER A N 1
ATOM 1495 C CA . SER A 1 205 ? 23.073 13.849 -27.884 1.00 95.81 205 SER A CA 1
ATOM 1496 C C . SER A 1 205 ? 22.297 14.573 -28.995 1.00 95.81 205 SER A C 1
ATOM 1498 O O . SER A 1 205 ? 21.208 15.093 -28.760 1.00 95.81 205 SER A O 1
ATOM 1500 N N . GLU A 1 206 ? 22.809 14.557 -30.223 1.00 97.00 206 GLU A N 1
ATOM 1501 C CA . GLU A 1 206 ? 22.097 15.026 -31.428 1.00 97.00 206 GLU A CA 1
ATOM 1502 C C . GLU A 1 206 ? 21.363 13.886 -32.158 1.00 97.00 206 GLU A C 1
ATOM 1504 O O . GLU A 1 206 ? 20.510 14.125 -33.017 1.00 97.00 206 GLU A O 1
ATOM 1509 N N . HIS A 1 207 ? 21.653 12.636 -31.783 1.00 97.44 207 HIS A N 1
ATOM 1510 C CA . HIS A 1 207 ? 21.160 11.434 -32.449 1.00 97.44 207 HIS A CA 1
ATOM 1511 C C . HIS A 1 207 ? 20.500 10.460 -31.471 1.00 97.44 207 HIS A C 1
ATOM 1513 O O . HIS A 1 207 ? 20.945 10.290 -30.334 1.00 97.44 207 HIS A O 1
ATOM 1519 N N . TRP A 1 208 ? 19.478 9.765 -31.956 1.00 98.00 208 TRP A N 1
ATOM 1520 C CA . TRP A 1 208 ? 18.985 8.520 -31.388 1.00 98.00 208 TRP A CA 1
ATOM 1521 C C . TRP A 1 208 ? 19.885 7.366 -31.818 1.00 98.00 208 TRP A C 1
ATOM 1523 O O . TRP A 1 208 ? 20.143 7.180 -33.006 1.00 98.00 208 TRP A O 1
ATOM 1533 N N . ILE A 1 209 ? 20.311 6.548 -30.863 1.00 98.19 209 ILE A N 1
ATOM 1534 C CA . ILE A 1 209 ? 21.042 5.313 -31.143 1.00 98.19 209 ILE A CA 1
ATOM 1535 C C . ILE A 1 209 ? 20.045 4.167 -31.063 1.00 98.19 209 ILE A C 1
ATOM 1537 O O . ILE A 1 209 ? 19.432 3.953 -30.017 1.00 98.19 209 ILE A O 1
ATOM 1541 N N . ARG A 1 210 ? 19.880 3.422 -32.156 1.00 98.44 210 ARG A N 1
ATOM 1542 C CA . ARG A 1 210 ? 19.073 2.202 -32.204 1.00 98.44 210 ARG A CA 1
ATOM 1543 C C . ARG A 1 210 ? 19.977 0.984 -32.322 1.00 98.44 210 ARG A C 1
ATOM 1545 O O . ARG A 1 210 ? 20.685 0.831 -33.312 1.00 98.44 210 ARG A O 1
ATOM 1552 N N . SER A 1 211 ? 19.880 0.076 -31.362 1.00 98.19 211 SER A N 1
ATOM 1553 C CA . SER A 1 211 ? 20.616 -1.186 -31.328 1.00 98.19 211 SER A CA 1
ATOM 1554 C C . SER A 1 211 ? 19.656 -2.377 -31.303 1.00 98.19 211 SER A C 1
ATOM 1556 O O . SER A 1 211 ? 18.672 -2.386 -30.561 1.00 98.19 211 SER A O 1
ATOM 1558 N N . ILE A 1 212 ? 19.943 -3.396 -32.115 1.00 98.25 212 ILE A N 1
ATOM 1559 C CA . ILE A 1 212 ? 19.183 -4.651 -32.188 1.00 98.25 212 ILE A CA 1
ATOM 1560 C C . ILE A 1 212 ? 20.033 -5.769 -31.591 1.00 98.25 212 ILE A C 1
ATOM 1562 O O . ILE A 1 212 ? 21.085 -6.111 -32.134 1.00 98.25 212 ILE A O 1
ATOM 1566 N N . TYR A 1 213 ? 19.559 -6.362 -30.500 1.00 97.75 213 TYR A N 1
ATOM 1567 C CA . TYR A 1 213 ? 20.257 -7.399 -29.748 1.00 97.75 213 TYR A CA 1
ATOM 1568 C C . TYR A 1 213 ? 19.635 -8.776 -29.955 1.00 97.75 213 TYR A C 1
ATOM 1570 O O . TYR A 1 213 ? 18.414 -8.943 -29.921 1.00 97.75 213 TYR A O 1
ATOM 1578 N N . GLN A 1 214 ? 20.502 -9.776 -30.095 1.00 96.06 214 GLN A N 1
ATOM 1579 C CA . GLN A 1 214 ? 20.143 -11.188 -30.109 1.00 96.06 214 GLN A CA 1
ATOM 1580 C C . GLN A 1 214 ? 21.007 -11.959 -29.109 1.00 96.06 214 GLN A C 1
ATOM 1582 O O . GLN A 1 214 ? 22.234 -11.809 -29.077 1.00 96.06 214 GLN A O 1
ATOM 1587 N N . VAL A 1 215 ? 20.359 -12.795 -28.311 1.00 92.38 215 VAL A N 1
ATOM 1588 C CA . VAL A 1 215 ? 20.954 -13.655 -27.298 1.00 92.38 215 VAL A CA 1
ATOM 1589 C C . VAL A 1 215 ? 21.448 -14.932 -27.966 1.00 92.38 215 VAL A C 1
ATOM 1591 O O . VAL A 1 215 ? 20.686 -15.685 -28.567 1.00 92.38 215 VAL A O 1
ATOM 1594 N N . ASP A 1 216 ? 22.747 -15.173 -27.849 1.00 90.19 216 ASP A N 1
ATOM 1595 C CA . ASP A 1 216 ? 23.406 -16.398 -28.280 1.00 90.19 216 ASP A CA 1
ATOM 1596 C C . ASP A 1 216 ? 23.479 -17.339 -27.070 1.00 90.19 216 ASP A C 1
ATOM 1598 O O . ASP A 1 216 ? 24.356 -17.225 -26.206 1.00 90.19 216 ASP A O 1
ATOM 1602 N N . MET A 1 217 ? 22.482 -18.221 -26.973 1.00 81.00 217 MET A N 1
ATOM 1603 C CA . MET A 1 217 ? 22.293 -19.119 -25.828 1.00 81.00 217 MET A CA 1
ATOM 1604 C C . MET A 1 217 ? 23.417 -20.149 -25.691 1.00 81.00 217 MET A C 1
ATOM 1606 O O . MET A 1 217 ? 23.709 -20.594 -24.578 1.00 81.00 217 MET A O 1
ATOM 1610 N N . ASP A 1 218 ? 24.054 -20.518 -26.801 1.00 86.31 218 ASP A N 1
ATOM 1611 C CA . ASP A 1 218 ? 25.140 -21.495 -26.813 1.00 86.31 218 ASP A CA 1
ATOM 1612 C C . ASP A 1 218 ? 26.449 -20.847 -26.360 1.00 86.31 218 ASP A C 1
ATOM 1614 O O . ASP A 1 218 ? 27.153 -21.387 -25.493 1.00 86.31 218 ASP A O 1
ATOM 1618 N N . ALA A 1 219 ? 26.732 -19.644 -26.872 1.00 87.00 219 ALA A N 1
ATOM 1619 C CA . ALA A 1 219 ? 27.914 -18.873 -26.503 1.00 87.00 219 ALA A CA 1
ATOM 1620 C C . ALA A 1 219 ? 27.776 -18.097 -25.182 1.00 87.00 219 ALA A C 1
ATOM 1622 O O . ALA A 1 219 ? 28.748 -17.472 -24.760 1.00 87.00 219 ALA A O 1
ATOM 1623 N N . ASP A 1 220 ? 26.614 -18.141 -24.521 1.00 83.19 220 ASP A N 1
ATOM 1624 C CA . ASP A 1 220 ? 26.362 -17.463 -23.242 1.00 83.19 220 ASP A CA 1
ATOM 1625 C C . ASP A 1 220 ? 26.672 -15.953 -23.323 1.00 83.19 220 ASP A C 1
ATOM 1627 O O . ASP A 1 220 ? 27.312 -15.386 -22.434 1.00 83.19 220 ASP A O 1
ATOM 1631 N N . ARG A 1 221 ? 26.221 -15.291 -24.402 1.00 88.50 221 ARG A N 1
ATOM 1632 C CA . ARG A 1 221 ? 26.443 -13.851 -24.637 1.00 88.50 221 ARG A CA 1
ATOM 1633 C C . ARG A 1 221 ? 25.263 -13.173 -25.332 1.00 88.50 221 ARG A C 1
ATOM 1635 O O . ARG A 1 221 ? 24.540 -13.790 -26.108 1.00 88.50 221 ARG A O 1
ATOM 1642 N N . VAL A 1 222 ? 25.127 -11.867 -25.123 1.00 90.94 222 VAL A N 1
ATOM 1643 C CA . VAL A 1 222 ? 24.230 -11.012 -25.912 1.00 90.94 222 VAL A CA 1
ATOM 1644 C C . VAL A 1 222 ? 25.046 -10.370 -27.033 1.00 90.94 222 VAL A C 1
ATOM 1646 O O . VAL A 1 222 ? 26.131 -9.852 -26.784 1.00 90.94 222 VAL A O 1
ATOM 1649 N N . THR A 1 223 ? 24.560 -10.429 -28.272 1.00 94.19 223 THR A N 1
ATOM 1650 C CA . THR A 1 223 ? 25.245 -9.858 -29.441 1.00 94.19 223 THR A CA 1
ATOM 1651 C C . THR A 1 223 ? 24.420 -8.738 -30.059 1.00 94.19 223 THR A C 1
ATOM 1653 O O . THR A 1 223 ? 23.240 -8.926 -30.349 1.00 94.19 223 THR A O 1
ATOM 1656 N N . CYS A 1 224 ? 25.038 -7.579 -30.286 1.00 97.00 224 CYS A N 1
ATOM 1657 C CA . CYS A 1 224 ? 24.444 -6.518 -31.094 1.00 97.00 224 CYS A CA 1
ATOM 1658 C C . CYS A 1 224 ? 24.548 -6.913 -32.575 1.00 97.00 224 CYS A C 1
ATOM 1660 O O . CYS A 1 224 ? 25.647 -7.072 -33.106 1.00 97.00 224 CYS A O 1
ATOM 1662 N N . LYS A 1 225 ? 23.409 -7.138 -33.233 1.00 97.56 225 LYS A N 1
ATOM 1663 C CA . LYS A 1 225 ? 23.334 -7.513 -34.654 1.00 97.56 225 LYS A CA 1
ATOM 1664 C C . LYS A 1 225 ? 23.347 -6.307 -35.578 1.00 97.56 225 LYS A C 1
ATOM 1666 O O . LYS A 1 225 ? 23.847 -6.401 -36.694 1.00 97.56 225 LYS A O 1
ATOM 1671 N N . LYS A 1 226 ? 22.765 -5.198 -35.129 1.00 97.94 226 LYS A N 1
ATOM 1672 C CA . LYS A 1 226 ? 22.622 -3.977 -35.917 1.00 97.94 226 LYS A CA 1
ATOM 1673 C C . LYS A 1 226 ? 22.658 -2.773 -34.991 1.00 97.94 226 LYS A C 1
ATOM 1675 O O . LYS A 1 226 ? 22.000 -2.800 -33.955 1.00 97.94 226 LYS A O 1
ATOM 1680 N N . ARG A 1 227 ? 23.377 -1.731 -35.398 1.00 97.94 227 ARG A N 1
ATOM 1681 C CA . ARG A 1 227 ? 23.405 -0.427 -34.738 1.00 97.94 227 ARG A CA 1
ATOM 1682 C C . ARG A 1 227 ? 23.167 0.652 -35.788 1.00 97.94 227 ARG A C 1
ATOM 1684 O O . ARG A 1 227 ? 23.790 0.619 -36.846 1.00 97.94 227 ARG A O 1
ATOM 1691 N N . GLU A 1 228 ? 22.238 1.552 -35.511 1.00 98.25 228 GLU A N 1
ATOM 1692 C CA . GLU A 1 228 ? 21.826 2.650 -36.383 1.00 98.25 228 GLU A CA 1
ATOM 1693 C C . GLU A 1 228 ? 21.845 3.959 -35.593 1.00 98.25 228 GLU A C 1
ATOM 1695 O O . GLU A 1 228 ? 21.499 3.981 -34.411 1.00 98.25 228 GLU A O 1
ATOM 1700 N N . GLU A 1 229 ? 22.213 5.049 -36.259 1.00 98.06 229 GLU A N 1
ATOM 1701 C CA . GLU A 1 229 ? 22.095 6.408 -35.733 1.00 98.06 229 GLU A CA 1
ATOM 1702 C C . GLU A 1 229 ? 20.987 7.129 -36.503 1.00 98.06 229 GLU A C 1
ATOM 1704 O O . GLU A 1 229 ? 20.978 7.138 -37.735 1.00 98.06 229 GLU A O 1
ATOM 1709 N N . LEU A 1 230 ? 20.026 7.699 -35.779 1.00 97.69 230 LEU A N 1
ATOM 1710 C CA . LEU A 1 230 ? 18.887 8.426 -36.335 1.00 97.69 230 LEU A CA 1
ATOM 1711 C C . LEU A 1 230 ? 18.955 9.875 -35.845 1.00 97.69 230 LEU A C 1
ATOM 1713 O O . LEU A 1 230 ? 19.228 10.126 -34.676 1.00 97.69 230 LEU A O 1
ATOM 1717 N N . VAL A 1 231 ? 18.723 10.847 -36.722 1.00 97.38 231 VAL A N 1
ATOM 1718 C CA . VAL A 1 231 ? 18.729 12.274 -36.351 1.00 97.38 231 VAL A CA 1
ATOM 1719 C C . VAL A 1 231 ? 17.495 12.594 -35.500 1.00 97.38 231 VAL A C 1
ATOM 1721 O O . VAL A 1 231 ? 16.411 12.087 -35.785 1.00 97.38 231 VAL A O 1
ATOM 1724 N N . LYS A 1 232 ? 17.650 13.408 -34.448 1.00 96.38 232 LYS A N 1
ATOM 1725 C CA . LYS A 1 232 ? 16.519 13.875 -33.628 1.00 96.38 232 LYS A CA 1
ATOM 1726 C C . LYS A 1 232 ? 15.623 14.846 -34.386 1.00 96.38 232 LYS A C 1
ATOM 1728 O O . LYS A 1 232 ? 16.116 15.695 -35.125 1.00 96.38 232 LYS A O 1
ATOM 1733 N N . GLU A 1 233 ? 14.320 14.765 -34.139 1.00 95.25 233 GLU A N 1
ATOM 1734 C CA . GLU A 1 233 ? 13.354 15.701 -34.721 1.00 95.25 233 GLU A CA 1
ATOM 1735 C C . GLU A 1 233 ? 13.304 17.017 -33.941 1.00 95.25 233 GLU A C 1
ATOM 1737 O O . GLU A 1 233 ? 13.156 18.081 -34.545 1.00 95.25 233 GLU A O 1
ATOM 1742 N N . SER A 1 234 ? 13.480 16.974 -32.614 1.00 93.19 234 SER A N 1
ATOM 1743 C CA . SER A 1 234 ? 13.543 18.183 -31.795 1.00 93.19 234 SER A CA 1
ATOM 1744 C C . SER A 1 234 ? 14.714 18.221 -30.811 1.00 93.19 234 SER A C 1
ATOM 1746 O O . SER A 1 234 ? 15.173 17.217 -30.258 1.00 93.19 234 SER A O 1
ATOM 1748 N N . VAL A 1 235 ? 15.231 19.436 -30.607 1.00 90.56 235 VAL A N 1
ATOM 1749 C CA . VAL A 1 235 ? 16.325 19.714 -29.672 1.00 90.56 235 VAL A CA 1
ATOM 1750 C C . VAL A 1 235 ? 15.823 19.505 -28.244 1.00 90.56 235 VAL A C 1
ATOM 1752 O O . VAL A 1 235 ? 14.794 20.050 -27.852 1.00 90.56 235 VAL A O 1
ATOM 1755 N N . GLY A 1 236 ? 16.563 18.721 -27.458 1.00 87.50 236 GLY A N 1
ATOM 1756 C CA . GLY A 1 236 ? 16.211 18.400 -26.072 1.00 87.50 236 GLY A CA 1
ATOM 1757 C C . GLY A 1 236 ? 15.361 17.136 -25.895 1.00 87.50 236 GLY A C 1
ATOM 1758 O O . GLY A 1 236 ? 15.102 16.745 -24.755 1.00 87.50 236 GLY A O 1
ATOM 1759 N N . GLU A 1 237 ? 14.977 16.451 -26.980 1.00 93.69 237 GLU A N 1
ATOM 1760 C CA . GLU A 1 237 ? 14.432 15.092 -26.892 1.00 93.69 237 GLU A CA 1
ATOM 1761 C C . GLU A 1 237 ? 15.409 14.164 -26.164 1.00 93.69 237 GLU A C 1
ATOM 1763 O O . GLU A 1 237 ? 16.603 14.128 -26.464 1.00 93.69 237 GLU A O 1
ATOM 1768 N N . CYS A 1 238 ? 14.895 13.415 -25.196 1.00 95.75 238 CYS A N 1
ATOM 1769 C CA . CYS A 1 238 ? 15.619 12.406 -24.433 1.00 95.75 238 CYS A CA 1
ATOM 1770 C C . CYS A 1 238 ? 14.662 11.286 -24.042 1.00 95.75 238 CYS A C 1
ATOM 1772 O O . CYS A 1 238 ? 13.453 11.516 -23.937 1.00 95.75 238 CYS A O 1
ATOM 1774 N N . GLY A 1 239 ? 15.197 10.081 -23.864 1.00 97.25 239 GLY A N 1
ATOM 1775 C CA . GLY A 1 239 ? 14.399 8.923 -23.495 1.00 97.25 239 GLY A CA 1
ATOM 1776 C C . GLY A 1 239 ? 14.964 7.604 -23.990 1.00 97.25 239 GLY A C 1
ATOM 1777 O O . GLY A 1 239 ? 16.000 7.553 -24.659 1.00 97.25 239 GLY A O 1
ATOM 1778 N N . THR A 1 240 ? 14.253 6.529 -23.669 1.00 98.31 240 THR A N 1
ATOM 1779 C CA . THR A 1 240 ? 14.555 5.175 -24.137 1.00 98.31 240 THR A CA 1
ATOM 1780 C C . THR A 1 240 ? 13.285 4.496 -24.634 1.00 98.31 240 THR A C 1
ATOM 1782 O O . THR A 1 240 ? 12.196 4.728 -24.125 1.00 98.31 240 THR A O 1
ATOM 1785 N N . ILE A 1 241 ? 13.420 3.657 -25.658 1.00 98.56 241 ILE A N 1
ATOM 1786 C CA . ILE A 1 241 ? 12.375 2.802 -26.213 1.00 98.56 241 ILE A CA 1
ATOM 1787 C C . ILE A 1 241 ? 12.933 1.385 -26.273 1.00 98.56 241 ILE A C 1
ATOM 1789 O O . ILE A 1 241 ? 13.896 1.132 -26.995 1.00 98.56 241 ILE A O 1
ATOM 1793 N N . VAL A 1 242 ? 12.321 0.454 -25.549 1.00 98.38 242 VAL A N 1
ATOM 1794 C CA . VAL A 1 242 ? 12.656 -0.975 -25.568 1.00 98.38 242 VAL A CA 1
ATOM 1795 C C . VAL A 1 242 ? 11.489 -1.743 -26.177 1.00 98.38 242 VAL A C 1
ATOM 1797 O O . VAL A 1 242 ? 10.368 -1.628 -25.691 1.00 98.38 242 VAL A O 1
ATOM 1800 N N . SER A 1 243 ? 11.744 -2.527 -27.227 1.00 98.38 243 SER A N 1
ATOM 1801 C CA . SER A 1 243 ? 10.753 -3.385 -27.886 1.00 98.38 243 SER A CA 1
ATOM 1802 C C . SER A 1 243 ? 11.247 -4.829 -27.977 1.00 98.38 243 SER A C 1
ATOM 1804 O O . SER A 1 243 ? 12.339 -5.078 -28.497 1.00 98.38 243 SER A O 1
ATOM 1806 N N . LEU A 1 244 ? 10.456 -5.783 -27.481 1.00 98.06 244 LEU A N 1
ATOM 1807 C CA . LEU A 1 244 ? 10.754 -7.221 -27.508 1.00 98.06 244 LEU A CA 1
ATOM 1808 C C . LEU A 1 244 ? 9.479 -8.066 -27.664 1.00 98.06 244 LEU A C 1
ATOM 1810 O O . LEU A 1 244 ? 8.371 -7.557 -27.492 1.00 98.06 244 LEU A O 1
ATOM 1814 N N . LEU A 1 245 ? 9.649 -9.347 -28.001 1.00 97.56 245 LEU A N 1
ATOM 1815 C CA . LEU A 1 245 ? 8.566 -10.330 -28.100 1.00 97.56 245 LEU A CA 1
ATOM 1816 C C . LEU A 1 245 ? 8.545 -11.237 -26.868 1.00 97.56 245 LEU A C 1
ATOM 1818 O O . LEU A 1 245 ? 9.600 -11.647 -26.386 1.00 97.56 245 LEU A O 1
ATOM 1822 N N . VAL A 1 246 ? 7.348 -11.575 -26.400 1.00 96.00 246 VAL A N 1
ATOM 1823 C CA . VAL A 1 246 ? 7.092 -12.588 -25.362 1.00 96.00 246 VAL A CA 1
ATOM 1824 C C . VAL A 1 246 ? 5.947 -13.505 -25.801 1.00 96.00 246 VAL A C 1
ATOM 1826 O O . VAL A 1 246 ? 5.183 -13.110 -26.687 1.00 96.00 246 VAL A O 1
ATOM 1829 N N . PRO A 1 247 ? 5.783 -14.696 -25.200 1.00 93.94 247 PRO A N 1
ATOM 1830 C CA . PRO A 1 247 ? 4.616 -15.535 -25.457 1.00 93.94 247 PRO A CA 1
ATOM 1831 C C . PRO A 1 247 ? 3.309 -14.806 -25.124 1.00 93.94 247 PRO A C 1
ATOM 1833 O O . PRO A 1 247 ? 3.219 -14.109 -24.111 1.00 93.94 247 PRO A O 1
ATOM 1836 N N . GLY A 1 248 ? 2.316 -14.952 -25.997 1.00 92.69 248 GLY A N 1
ATOM 1837 C CA . GLY A 1 248 ? 0.954 -14.462 -25.808 1.00 92.69 248 GLY A CA 1
ATOM 1838 C C . GLY A 1 248 ? -0.016 -15.573 -25.405 1.00 92.69 248 GLY A C 1
ATOM 1839 O O . GLY A 1 248 ? 0.346 -16.504 -24.689 1.00 92.69 248 GLY A O 1
ATOM 1840 N N . GLY A 1 249 ? -1.260 -15.464 -25.875 1.00 92.00 249 GLY A N 1
ATOM 1841 C CA . GLY A 1 249 ? -2.304 -16.468 -25.656 1.00 92.00 249 GLY A CA 1
ATOM 1842 C C . GLY A 1 249 ? -2.971 -16.402 -24.277 1.00 92.00 249 GLY A C 1
ATOM 1843 O O . GLY A 1 249 ? -2.964 -15.368 -23.605 1.00 92.00 249 GLY A O 1
ATOM 1844 N N . GLU A 1 250 ? -3.564 -17.525 -23.870 1.00 90.56 250 GLU A N 1
ATOM 1845 C CA . GLU A 1 250 ? -4.396 -17.647 -22.664 1.00 90.56 250 GLU A CA 1
ATOM 1846 C C . GLU A 1 250 ? -3.625 -17.326 -21.370 1.00 90.56 250 GLU A C 1
ATOM 1848 O O . GLU A 1 250 ? -4.150 -16.670 -20.477 1.00 90.56 250 GLU A O 1
ATOM 1853 N N . GLU A 1 251 ? -2.348 -17.706 -21.271 1.00 89.25 251 GLU A N 1
ATOM 1854 C CA . GLU A 1 251 ? -1.528 -17.439 -20.078 1.00 89.25 251 GLU A CA 1
ATOM 1855 C C . GLU A 1 251 ? -1.241 -15.941 -19.882 1.00 89.25 251 GLU A C 1
ATOM 1857 O O . GLU A 1 251 ? -1.261 -15.429 -18.756 1.00 89.25 251 GLU A O 1
ATOM 1862 N N . ALA A 1 252 ? -1.037 -15.197 -20.974 1.00 92.31 252 ALA A N 1
ATOM 1863 C CA . ALA A 1 252 ? -0.905 -13.742 -20.914 1.00 92.31 252 ALA A CA 1
ATOM 1864 C C . ALA A 1 252 ? -2.235 -13.069 -20.531 1.00 92.31 252 ALA A C 1
ATOM 1866 O O . ALA A 1 252 ? -2.241 -12.088 -19.788 1.00 92.31 252 ALA A O 1
ATOM 1867 N N . GLN A 1 253 ? -3.366 -13.619 -20.985 1.00 92.19 253 GLN A N 1
ATOM 1868 C CA . GLN A 1 253 ? -4.700 -13.153 -20.591 1.00 92.19 253 GLN A CA 1
ATOM 1869 C C . GLN A 1 253 ? -4.979 -13.419 -19.104 1.00 92.19 253 GLN A C 1
ATOM 1871 O O . GLN A 1 253 ? -5.405 -12.508 -18.399 1.00 92.19 253 GLN A O 1
ATOM 1876 N N . LYS A 1 254 ? -4.654 -14.613 -18.591 1.00 90.56 254 LYS A N 1
ATOM 1877 C CA . LYS A 1 254 ? -4.803 -14.975 -17.166 1.00 90.56 254 LYS A CA 1
ATOM 1878 C C . LYS A 1 254 ? -3.957 -14.117 -16.229 1.00 90.56 254 LYS A C 1
ATOM 1880 O O . LYS A 1 254 ? -4.351 -13.870 -15.093 1.00 90.56 254 LYS A O 1
ATOM 1885 N N . SER A 1 255 ? -2.785 -13.681 -16.684 1.00 91.56 255 SER A N 1
ATOM 1886 C CA . SER A 1 255 ? -1.855 -12.864 -15.893 1.00 91.56 255 SER A CA 1
ATOM 1887 C C . SER A 1 255 ? -2.062 -11.354 -16.063 1.00 91.56 255 SER A C 1
ATOM 1889 O O . SER A 1 255 ? -1.524 -10.570 -15.273 1.00 91.56 255 SER A O 1
ATOM 1891 N N . TRP A 1 256 ? -2.867 -10.928 -17.043 1.00 94.06 256 TRP A N 1
ATOM 1892 C CA . TRP A 1 256 ? -3.171 -9.519 -17.281 1.00 94.06 256 TRP A CA 1
ATOM 1893 C C . TRP A 1 256 ? -3.814 -8.810 -16.078 1.00 94.06 256 TRP A C 1
ATOM 1895 O O . TRP A 1 256 ? -3.316 -7.735 -15.744 1.00 94.06 256 TRP A O 1
ATOM 1905 N N . PRO A 1 257 ? -4.828 -9.360 -15.373 1.00 92.50 257 PRO A N 1
ATOM 1906 C CA . PRO A 1 257 ? -5.418 -8.695 -14.206 1.00 92.50 257 PRO A CA 1
ATOM 1907 C C . PRO A 1 257 ? -4.377 -8.335 -13.142 1.00 92.50 257 PRO A C 1
ATOM 1909 O O . PRO A 1 257 ? -4.354 -7.215 -12.637 1.00 92.50 257 PRO A O 1
ATOM 1912 N N . ARG A 1 258 ? -3.438 -9.249 -12.881 1.00 92.00 258 ARG A N 1
ATOM 1913 C CA . ARG A 1 258 ? -2.333 -9.049 -11.938 1.00 92.00 258 ARG A CA 1
ATOM 1914 C C . ARG A 1 258 ? -1.375 -7.942 -12.382 1.00 92.00 258 ARG A C 1
ATOM 1916 O O . ARG A 1 258 ? -0.927 -7.139 -11.565 1.00 92.00 258 ARG A O 1
ATOM 1923 N N . LEU A 1 259 ? -1.068 -7.875 -13.679 1.00 94.69 259 LEU A N 1
ATOM 1924 C CA . LEU A 1 259 ? -0.231 -6.817 -14.252 1.00 94.69 259 LEU A CA 1
ATOM 1925 C C . LEU A 1 259 ? -0.943 -5.453 -14.253 1.00 94.69 259 LEU A C 1
ATOM 1927 O O . LEU A 1 259 ? -0.333 -4.437 -13.921 1.00 94.69 259 LEU A O 1
ATOM 1931 N N . ALA A 1 260 ? -2.231 -5.431 -14.594 1.00 95.06 260 ALA A N 1
ATOM 1932 C CA . ALA A 1 260 ? -3.076 -4.242 -14.558 1.00 95.06 260 ALA A CA 1
ATOM 1933 C C . ALA A 1 260 ? -3.183 -3.677 -13.136 1.00 95.06 260 ALA A C 1
ATOM 1935 O O . ALA A 1 260 ? -3.040 -2.471 -12.941 1.00 95.06 260 ALA A O 1
ATOM 1936 N N . GLU A 1 261 ? -3.346 -4.550 -12.144 1.00 94.44 261 GLU A N 1
ATOM 1937 C CA . GLU A 1 261 ? -3.341 -4.200 -10.726 1.00 94.44 261 GLU A CA 1
ATOM 1938 C C . GLU A 1 261 ? -1.976 -3.646 -10.279 1.00 94.44 261 GLU A C 1
ATOM 1940 O O . GLU A 1 261 ? -1.911 -2.608 -9.617 1.00 94.44 261 GLU A O 1
ATOM 1945 N N . TYR A 1 262 ? -0.861 -4.250 -10.713 1.00 95.44 262 TYR A N 1
ATOM 1946 C CA . TYR A 1 262 ? 0.477 -3.682 -10.495 1.00 95.44 262 TYR A CA 1
ATOM 1947 C C . TYR A 1 262 ? 0.600 -2.255 -11.052 1.00 95.44 262 TYR A C 1
ATOM 1949 O O . TYR A 1 262 ? 1.107 -1.371 -10.355 1.00 95.44 262 TYR A O 1
ATOM 1957 N N . PHE A 1 263 ? 0.082 -1.995 -12.256 1.00 96.25 263 PHE A N 1
ATOM 1958 C CA . PHE A 1 263 ? 0.041 -0.640 -12.801 1.00 96.25 263 PHE A CA 1
ATOM 1959 C C . PHE A 1 263 ? -0.848 0.280 -11.966 1.00 96.25 263 PHE A C 1
ATOM 1961 O O . PHE A 1 263 ? -0.401 1.356 -11.574 1.00 96.25 263 PHE A O 1
ATOM 1968 N N . ALA A 1 264 ? -2.069 -0.135 -11.626 1.00 94.88 264 ALA A N 1
ATOM 1969 C CA . ALA A 1 264 ? -3.001 0.668 -10.834 1.00 94.88 264 ALA A CA 1
ATOM 1970 C C . ALA A 1 264 ? -2.383 1.143 -9.506 1.00 94.88 264 ALA A C 1
ATOM 1972 O O . ALA A 1 264 ? -2.604 2.283 -9.092 1.00 94.88 264 ALA A O 1
ATOM 1973 N N . ARG A 1 265 ? -1.516 0.339 -8.880 1.00 95.69 265 ARG A N 1
ATOM 1974 C CA . ARG A 1 265 ? -0.801 0.708 -7.644 1.00 95.69 265 ARG A CA 1
ATOM 1975 C C . ARG A 1 265 ? 0.177 1.872 -7.797 1.00 95.69 265 ARG A C 1
ATOM 1977 O O . ARG A 1 265 ? 0.470 2.522 -6.794 1.00 95.69 265 ARG A O 1
ATOM 1984 N N . TYR A 1 266 ? 0.646 2.204 -9.003 1.00 95.50 266 TYR A N 1
ATOM 1985 C CA . TYR A 1 266 ? 1.406 3.445 -9.220 1.00 95.50 266 TYR A CA 1
ATOM 1986 C C . TYR A 1 266 ? 0.569 4.681 -8.866 1.00 95.50 266 TYR A C 1
ATOM 1988 O O . TYR A 1 266 ? 1.129 5.692 -8.454 1.00 95.50 266 TYR A O 1
ATOM 1996 N N . GLN A 1 267 ? -0.766 4.605 -8.926 1.00 94.19 267 GLN A N 1
ATOM 1997 C CA . GLN A 1 267 ? -1.639 5.699 -8.494 1.00 94.19 267 GLN A CA 1
ATOM 1998 C C . GLN A 1 267 ? -1.430 6.062 -7.015 1.00 94.19 267 GLN A C 1
ATOM 2000 O O . GLN A 1 267 ? -1.597 7.224 -6.648 1.00 94.19 267 GLN A O 1
ATOM 2005 N N . LEU A 1 268 ? -1.040 5.082 -6.190 1.00 95.69 268 LEU A N 1
ATOM 2006 C CA . LEU A 1 268 ? -0.824 5.216 -4.749 1.00 95.69 268 LEU A CA 1
ATOM 2007 C C . LEU A 1 268 ? 0.577 5.725 -4.379 1.00 95.69 268 LEU A C 1
ATOM 2009 O O . LEU A 1 268 ? 0.808 6.079 -3.224 1.00 95.69 268 LEU A O 1
ATOM 2013 N N . SER A 1 269 ? 1.520 5.765 -5.323 1.00 94.19 269 SER A N 1
ATOM 2014 C CA . SER A 1 269 ? 2.880 6.215 -5.037 1.00 94.19 269 SER A CA 1
ATOM 2015 C C . SER A 1 269 ? 3.007 7.723 -5.258 1.00 94.19 269 SER A C 1
ATOM 2017 O O . SER A 1 269 ? 2.918 8.256 -6.365 1.00 94.19 269 SER A O 1
ATOM 2019 N N . LEU A 1 270 ? 3.202 8.437 -4.148 1.00 92.12 270 LEU A N 1
ATOM 2020 C CA . LEU A 1 270 ? 3.254 9.901 -4.120 1.00 92.12 270 LEU A CA 1
ATOM 2021 C C . LEU A 1 270 ? 4.545 10.467 -4.730 1.00 92.12 270 LEU A C 1
ATOM 2023 O O . LEU A 1 270 ? 4.588 11.641 -5.103 1.00 92.12 270 LEU A O 1
ATOM 2027 N N . ASP A 1 271 ? 5.586 9.637 -4.827 1.00 88.88 271 ASP A N 1
ATOM 2028 C CA . ASP A 1 271 ? 6.936 10.044 -5.221 1.00 88.88 271 ASP A CA 1
ATOM 2029 C C . ASP A 1 271 ? 7.182 9.927 -6.741 1.00 88.88 271 ASP A C 1
ATOM 2031 O O . ASP A 1 271 ? 8.188 10.440 -7.249 1.00 88.88 271 ASP A O 1
ATOM 2035 N N . ILE A 1 272 ? 6.257 9.312 -7.490 1.00 88.12 272 ILE A N 1
ATOM 2036 C CA . ILE A 1 272 ? 6.393 9.128 -8.939 1.00 88.12 272 ILE A CA 1
ATOM 2037 C C . ILE A 1 272 ? 6.456 10.476 -9.660 1.00 88.12 272 ILE A C 1
ATOM 2039 O O . ILE A 1 272 ? 5.596 11.351 -9.530 1.00 88.12 272 ILE A O 1
ATOM 2043 N N . ALA A 1 273 ? 7.495 10.626 -10.478 1.00 88.25 273 ALA A N 1
ATOM 2044 C CA . ALA A 1 273 ? 7.747 11.831 -11.256 1.00 88.25 273 ALA A CA 1
ATOM 2045 C C . ALA A 1 273 ? 7.024 11.867 -12.614 1.00 88.25 273 ALA A C 1
ATOM 2047 O O . ALA A 1 273 ? 7.020 12.917 -13.257 1.00 88.25 273 ALA A O 1
ATOM 2048 N N . CYS A 1 274 ? 6.461 10.745 -13.070 1.00 93.88 274 CYS A N 1
ATOM 2049 C CA . CYS A 1 274 ? 5.982 10.564 -14.437 1.00 93.88 274 CYS A CA 1
ATOM 2050 C C . CYS A 1 274 ? 4.546 10.029 -14.527 1.00 93.88 274 CYS A C 1
ATOM 2052 O O . CYS A 1 274 ? 4.053 9.332 -13.650 1.00 93.88 274 CYS A O 1
ATOM 2054 N N . SER A 1 275 ? 3.872 10.362 -15.624 1.00 95.50 275 SER A N 1
ATOM 2055 C CA . SER A 1 275 ? 2.621 9.701 -16.017 1.00 95.50 275 SER A CA 1
ATOM 2056 C C . SER A 1 275 ? 2.907 8.331 -16.625 1.00 95.50 275 SER A C 1
ATOM 2058 O O . SER A 1 275 ? 3.901 8.184 -17.331 1.00 95.50 275 SER A O 1
ATOM 2060 N N . LEU A 1 276 ? 2.044 7.350 -16.369 1.00 96.81 276 LEU A N 1
ATOM 2061 C CA . LEU A 1 276 ? 2.133 6.009 -16.939 1.00 96.81 276 LEU A CA 1
ATOM 2062 C C . LEU A 1 276 ? 0.895 5.745 -17.807 1.00 96.81 276 LEU A C 1
ATOM 2064 O O . LEU A 1 276 ? -0.239 5.847 -17.343 1.00 96.81 276 LEU A O 1
ATOM 2068 N N . GLU A 1 277 ? 1.123 5.447 -19.081 1.00 97.00 277 GLU A N 1
ATOM 2069 C CA . GLU A 1 277 ? 0.099 5.146 -20.086 1.00 97.00 277 GLU A CA 1
ATOM 2070 C C . GLU A 1 277 ? 0.282 3.706 -20.563 1.00 97.00 277 GLU A C 1
ATOM 2072 O O . GLU A 1 277 ? 1.327 3.376 -21.118 1.00 97.00 277 GLU A O 1
ATOM 2077 N N . VAL A 1 278 ? -0.718 2.850 -20.367 1.00 97.44 278 VAL A N 1
ATOM 2078 C CA . VAL A 1 278 ? -0.667 1.440 -20.771 1.00 97.44 278 VAL A CA 1
ATOM 2079 C C . VAL A 1 278 ? -1.733 1.173 -21.826 1.00 97.44 278 VAL A C 1
ATOM 2081 O O . VAL A 1 278 ? -2.932 1.299 -21.574 1.00 97.44 278 VAL A O 1
ATOM 2084 N N . LEU A 1 279 ? -1.277 0.791 -23.015 1.00 97.44 279 LEU A N 1
ATOM 2085 C CA . LEU A 1 279 ? -2.080 0.433 -24.176 1.00 97.44 279 LEU A CA 1
ATOM 2086 C C . LEU A 1 279 ? -1.919 -1.068 -24.422 1.00 97.44 279 LEU A C 1
ATOM 2088 O O . LEU A 1 279 ? -0.856 -1.507 -24.850 1.00 97.44 279 LEU A O 1
ATOM 2092 N N . ALA A 1 280 ? -2.958 -1.855 -24.162 1.00 96.62 280 ALA A N 1
ATOM 2093 C CA . ALA A 1 280 ? -2.923 -3.304 -24.350 1.00 96.62 280 ALA A CA 1
ATOM 2094 C C . ALA A 1 280 ? -4.183 -3.794 -25.080 1.00 96.62 280 ALA A C 1
ATOM 2096 O O . ALA A 1 280 ? -4.954 -4.544 -24.494 1.00 96.62 280 ALA A O 1
ATOM 2097 N N . PRO A 1 281 ? -4.440 -3.368 -26.333 1.00 94.31 281 PRO A N 1
ATOM 2098 C CA . PRO A 1 281 ? -5.716 -3.600 -27.022 1.00 94.31 281 PRO A CA 1
ATOM 2099 C C . PRO A 1 281 ? -6.131 -5.075 -27.128 1.00 94.31 281 PRO A C 1
ATOM 2101 O O . PRO A 1 281 ? -7.322 -5.360 -27.186 1.00 94.31 281 PRO A O 1
ATOM 2104 N N . SER A 1 282 ? -5.175 -6.009 -27.131 1.00 92.56 282 SER A N 1
ATOM 2105 C CA . SER A 1 282 ? -5.442 -7.454 -27.155 1.00 92.56 282 SER A CA 1
ATOM 2106 C C . SER A 1 282 ? -5.781 -8.059 -25.786 1.00 92.56 282 SER A C 1
ATOM 2108 O O . SER A 1 282 ? -6.220 -9.203 -25.732 1.00 92.56 282 SER A O 1
ATOM 2110 N N . LEU A 1 283 ? -5.554 -7.328 -24.689 1.00 93.06 283 LEU A N 1
ATOM 2111 C CA . LEU A 1 283 ? -5.786 -7.774 -23.305 1.00 93.06 283 LEU A CA 1
ATOM 2112 C C . LEU A 1 283 ? -6.845 -6.922 -22.583 1.00 93.06 283 LEU A C 1
ATOM 2114 O O . LEU A 1 283 ? -7.540 -7.406 -21.699 1.00 93.06 283 LEU A O 1
ATOM 2118 N N . CYS A 1 284 ? -6.980 -5.647 -22.955 1.00 92.88 284 CYS A N 1
ATOM 2119 C CA . CYS A 1 284 ? -7.938 -4.701 -22.402 1.00 92.88 284 CYS A CA 1
ATOM 2120 C C . CYS A 1 284 ? -8.362 -3.684 -23.467 1.00 92.88 284 CYS A C 1
ATOM 2122 O O . CYS A 1 284 ? -7.527 -3.003 -24.066 1.00 92.88 284 CYS A O 1
ATOM 2124 N N . ARG A 1 285 ? -9.678 -3.515 -23.651 1.00 90.88 285 ARG A N 1
ATOM 2125 C CA . ARG A 1 285 ? -10.239 -2.527 -24.592 1.00 90.88 285 ARG A CA 1
ATOM 2126 C C . ARG A 1 285 ? -9.925 -1.083 -24.171 1.00 90.88 285 ARG A C 1
ATOM 2128 O O . ARG A 1 285 ? -9.822 -0.204 -25.024 1.00 90.88 285 ARG A O 1
ATOM 2135 N N . ARG A 1 286 ? -9.791 -0.820 -22.864 1.00 90.31 286 ARG A N 1
ATOM 2136 C CA . ARG A 1 286 ? -9.564 0.527 -22.318 1.00 90.31 286 ARG A CA 1
ATOM 2137 C C . ARG A 1 286 ? -8.098 0.735 -21.927 1.00 90.31 286 ARG A C 1
ATOM 2139 O O . ARG A 1 286 ? -7.531 -0.114 -21.240 1.00 90.31 286 ARG A O 1
ATOM 2146 N N . PRO A 1 287 ? -7.485 1.866 -22.312 1.00 92.44 287 PRO A N 1
ATOM 2147 C CA . PRO A 1 287 ? -6.136 2.192 -21.875 1.00 92.44 287 PRO A CA 1
ATOM 2148 C C . PRO A 1 287 ? -6.114 2.495 -20.372 1.00 92.44 287 PRO A C 1
ATOM 2150 O O . PRO A 1 287 ? -7.006 3.177 -19.860 1.00 92.44 287 PRO A O 1
ATOM 2153 N N . LEU A 1 288 ? -5.078 2.032 -19.670 1.00 92.69 288 LEU A N 1
ATOM 2154 C CA . LEU A 1 288 ? -4.855 2.404 -18.272 1.00 92.69 288 LEU A CA 1
ATOM 2155 C C . LEU A 1 288 ? -4.007 3.673 -18.235 1.00 92.69 288 LEU A C 1
ATOM 2157 O O . LEU A 1 288 ? -2.893 3.712 -18.756 1.00 92.69 288 LEU A O 1
ATOM 2161 N N . MET A 1 289 ? -4.550 4.722 -17.624 1.00 92.88 289 MET A N 1
ATOM 2162 C CA . MET A 1 289 ? -3.908 6.030 -17.528 1.00 92.88 289 MET A CA 1
ATOM 2163 C C . MET A 1 289 ? -3.683 6.377 -16.065 1.00 92.88 289 MET A C 1
ATOM 2165 O O . MET A 1 289 ? -4.622 6.741 -15.360 1.00 92.88 289 MET A O 1
ATOM 2169 N N . ILE A 1 290 ? -2.434 6.318 -15.622 1.00 92.62 290 ILE A N 1
ATOM 2170 C CA . ILE A 1 290 ? -2.045 6.642 -14.251 1.00 92.62 290 ILE A CA 1
ATOM 2171 C C . ILE A 1 290 ? -1.332 7.983 -14.267 1.00 92.62 290 ILE A C 1
ATOM 2173 O O . ILE A 1 290 ? -0.350 8.196 -14.988 1.00 92.62 290 ILE A O 1
ATOM 2177 N N . ARG A 1 291 ? -1.849 8.923 -13.478 1.00 90.44 291 ARG A N 1
ATOM 2178 C CA . ARG A 1 291 ? -1.294 10.275 -13.382 1.00 90.44 291 ARG A CA 1
ATOM 2179 C C . ARG A 1 291 ? -0.748 10.512 -11.982 1.00 90.44 291 ARG A C 1
ATOM 2181 O O . ARG A 1 291 ? -1.442 10.194 -11.013 1.00 90.44 291 ARG A O 1
ATOM 2188 N N . PRO A 1 292 ? 0.435 11.141 -11.853 1.00 85.38 292 PRO A N 1
ATOM 2189 C CA . PRO A 1 292 ? 0.948 11.553 -10.561 1.00 85.38 292 PRO A CA 1
ATOM 2190 C C . PRO A 1 292 ? -0.080 12.423 -9.833 1.00 85.38 292 PRO A C 1
ATOM 2192 O O . PRO A 1 292 ? -0.624 13.354 -10.443 1.00 85.38 292 PRO A O 1
ATOM 2195 N N . PRO A 1 293 ? -0.293 12.218 -8.525 1.00 79.31 293 PRO A N 1
ATOM 2196 C CA . PRO A 1 293 ? -1.180 13.070 -7.734 1.00 79.31 293 PRO A CA 1
ATOM 2197 C C . PRO A 1 293 ? -0.841 14.569 -7.862 1.00 79.31 293 PRO A C 1
ATOM 2199 O O . PRO A 1 293 ? -1.728 15.419 -7.940 1.00 79.31 293 PRO A O 1
ATOM 2202 N N . SER A 1 294 ? 0.448 14.900 -8.004 1.00 77.19 294 SER A N 1
ATOM 2203 C CA . SER A 1 294 ? 0.934 16.271 -8.225 1.00 77.19 294 SER A CA 1
ATOM 2204 C C . SER A 1 294 ? 0.532 16.879 -9.578 1.00 77.19 294 SER A C 1
ATOM 2206 O O . SER A 1 294 ? 0.390 18.098 -9.701 1.00 77.19 294 SER A O 1
ATOM 2208 N N . GLU A 1 295 ? 0.352 16.063 -10.619 1.00 84.19 295 GLU A N 1
ATOM 2209 C CA . GLU A 1 295 ? -0.215 16.516 -11.893 1.00 84.19 295 GLU A CA 1
ATOM 2210 C C . GLU A 1 295 ? -1.704 16.832 -11.722 1.00 84.19 295 GLU A C 1
ATOM 2212 O O . GLU A 1 295 ? -2.203 17.823 -12.256 1.00 84.19 295 GLU A O 1
ATOM 2217 N N . MET A 1 296 ? -2.406 16.032 -10.923 1.00 80.25 296 MET A N 1
ATOM 2218 C CA . MET A 1 296 ? -3.830 16.228 -10.671 1.00 80.25 296 MET A CA 1
ATOM 2219 C C . MET A 1 296 ? -4.128 17.475 -9.842 1.00 80.25 296 MET A C 1
ATOM 2221 O O . MET A 1 296 ? -5.142 18.123 -10.086 1.00 80.25 296 MET A O 1
ATOM 2225 N N . GLU A 1 297 ? -3.270 17.833 -8.881 1.00 82.56 297 GLU A N 1
ATOM 2226 C CA . GLU A 1 297 ? -3.364 19.125 -8.183 1.00 82.56 297 GLU A CA 1
ATOM 2227 C C . GLU A 1 297 ? -3.223 20.303 -9.154 1.00 82.56 297 GLU A C 1
ATOM 2229 O O . GLU A 1 297 ? -3.992 21.259 -9.085 1.00 82.56 297 GLU A O 1
ATOM 2234 N N . ARG A 1 298 ? -2.262 20.229 -10.088 1.00 83.06 298 ARG A N 1
ATOM 2235 C CA . ARG A 1 298 ? -2.040 21.287 -11.087 1.00 83.06 298 ARG A CA 1
ATOM 2236 C C . ARG A 1 298 ? -3.251 21.479 -11.998 1.00 83.06 298 ARG A C 1
ATOM 2238 O O . ARG A 1 298 ? -3.611 22.615 -12.279 1.00 83.06 298 ARG A O 1
ATOM 2245 N N . ARG A 1 299 ? -3.895 20.388 -12.424 1.00 81.00 299 ARG A N 1
ATOM 2246 C CA . ARG A 1 299 ? -5.121 20.461 -13.239 1.00 81.00 299 ARG A CA 1
ATOM 2247 C C . ARG A 1 299 ? -6.317 21.010 -12.460 1.00 81.00 299 ARG A C 1
ATOM 2249 O O . ARG A 1 299 ? -7.107 21.744 -13.038 1.00 81.00 299 ARG A O 1
ATOM 2256 N N . GLY A 1 300 ? -6.432 20.673 -11.172 1.00 79.06 300 GLY A N 1
ATOM 2257 C CA . GLY A 1 300 ? -7.498 21.183 -10.306 1.00 79.06 300 GLY A CA 1
ATOM 2258 C C . GLY A 1 300 ? -7.466 22.706 -10.183 1.00 79.06 300 GLY A C 1
ATOM 2259 O O . GLY A 1 300 ? -8.477 23.349 -10.439 1.00 79.06 300 GLY A O 1
ATOM 2260 N N . ARG A 1 301 ? -6.283 23.281 -9.910 1.00 80.31 301 ARG A N 1
ATOM 2261 C CA . ARG A 1 301 ? -6.109 24.744 -9.812 1.00 80.31 301 ARG A CA 1
ATOM 2262 C C . ARG A 1 301 ? -6.495 25.477 -11.094 1.00 80.31 301 ARG A C 1
ATOM 2264 O O . ARG A 1 301 ? -7.211 26.464 -11.035 1.00 80.31 301 ARG A O 1
ATOM 2271 N N . HIS A 1 302 ? -6.105 24.942 -12.250 1.00 77.19 302 HIS A N 1
ATOM 2272 C CA . HIS A 1 302 ? -6.454 25.560 -13.528 1.00 77.19 302 HIS A CA 1
ATOM 2273 C C . HIS A 1 302 ? -7.974 25.581 -13.772 1.00 77.19 302 HIS A C 1
ATOM 2275 O O . HIS A 1 302 ? -8.483 26.530 -14.363 1.00 77.19 302 HIS A O 1
ATOM 2281 N N . MET A 1 303 ? -8.724 24.560 -13.333 1.00 73.25 303 MET A N 1
ATOM 2282 C CA . MET A 1 303 ? -10.190 24.567 -13.462 1.00 73.25 303 MET A CA 1
ATOM 2283 C C . MET A 1 303 ? -10.871 25.553 -12.505 1.00 73.25 303 MET A C 1
ATOM 2285 O O . MET A 1 303 ? -11.909 26.099 -12.871 1.00 73.25 303 MET A O 1
ATOM 2289 N N . GLU A 1 304 ? -10.317 25.780 -11.312 1.00 75.06 304 GLU A N 1
ATOM 2290 C CA . GLU A 1 304 ? -10.835 26.786 -10.374 1.00 75.06 304 GLU A CA 1
ATOM 2291 C C . GLU A 1 304 ? -10.539 28.209 -10.861 1.00 75.06 304 GLU A C 1
ATOM 2293 O O . GLU A 1 304 ? -11.458 29.019 -10.930 1.00 75.06 304 GLU A O 1
ATOM 2298 N N . GLU A 1 305 ? -9.314 28.489 -11.315 1.00 76.75 305 GLU A N 1
ATOM 2299 C CA . GLU A 1 305 ? -8.934 29.797 -11.877 1.00 76.75 305 GLU A CA 1
ATOM 2300 C C . GLU A 1 305 ? -9.775 30.160 -13.113 1.00 76.75 305 GLU A C 1
ATOM 2302 O O . GLU A 1 305 ? -10.195 31.304 -13.265 1.00 76.75 305 GLU A O 1
ATOM 2307 N N . THR A 1 306 ? -10.117 29.178 -13.959 1.00 73.06 306 THR A N 1
ATOM 2308 C CA . THR A 1 306 ? -10.971 29.424 -15.141 1.00 73.06 306 THR A CA 1
ATOM 2309 C C . THR A 1 306 ? -12.425 29.745 -14.759 1.00 73.06 306 THR A C 1
ATOM 2311 O O . THR A 1 306 ? -13.124 30.383 -15.535 1.00 73.06 306 THR A O 1
ATOM 2314 N N . LYS A 1 307 ? -12.903 29.326 -13.578 1.00 70.81 307 LYS A N 1
ATOM 2315 C CA . LYS A 1 307 ? -14.280 29.598 -13.125 1.00 70.81 307 LYS A CA 1
ATOM 2316 C C . LYS A 1 307 ? -14.447 30.934 -12.404 1.00 70.81 307 LYS A C 1
ATOM 2318 O O . LYS A 1 307 ? -15.567 31.423 -12.338 1.00 70.81 307 LYS A O 1
ATOM 2323 N N . VAL A 1 308 ? -13.372 31.508 -11.864 1.00 64.12 308 VAL A N 1
ATOM 2324 C CA . VAL A 1 308 ? -13.422 32.806 -11.164 1.00 64.12 308 VAL A CA 1
ATOM 2325 C C . VAL A 1 308 ? -13.273 33.984 -12.144 1.00 64.12 308 VAL A C 1
ATOM 2327 O O . VAL A 1 308 ? -13.730 35.083 -11.858 1.00 64.12 308 VAL A O 1
ATOM 2330 N N . GLY A 1 309 ? -12.741 33.748 -13.350 1.00 54.62 309 GLY A N 1
ATOM 2331 C CA . GLY A 1 309 ? -12.511 34.782 -14.370 1.00 54.62 309 GLY A CA 1
ATOM 2332 C C . GLY A 1 309 ? -13.743 35.350 -15.097 1.00 54.62 309 GLY A C 1
ATOM 2333 O O . GLY A 1 309 ? -13.560 36.150 -16.007 1.00 54.62 309 GLY A O 1
ATOM 2334 N N . GLU A 1 310 ? -14.974 34.968 -14.739 1.00 56.94 310 GLU A N 1
ATOM 2335 C CA . GLU A 1 310 ? -16.204 35.533 -15.337 1.00 56.94 310 GLU A CA 1
ATOM 2336 C C . GLU A 1 310 ? -17.039 36.382 -14.356 1.00 56.94 310 GLU A C 1
ATOM 2338 O O . GLU A 1 310 ? -18.131 36.820 -14.712 1.00 56.94 310 GLU A O 1
ATOM 2343 N N . SER A 1 311 ? -16.547 36.659 -13.140 1.00 54.78 311 SER A N 1
ATOM 2344 C CA . SER A 1 311 ? -17.312 37.422 -12.137 1.00 54.78 311 SER A CA 1
ATOM 2345 C C . SER A 1 311 ? -16.515 38.459 -11.336 1.00 54.78 311 SER A C 1
ATOM 2347 O O . SER A 1 311 ? -16.875 38.728 -10.193 1.00 54.78 311 SER A O 1
ATOM 2349 N N . GLU A 1 312 ? -15.461 39.051 -11.899 1.00 54.78 312 GLU A N 1
ATOM 2350 C CA . GLU A 1 312 ? -14.850 40.257 -11.321 1.00 54.78 312 GLU A CA 1
ATOM 2351 C C . GLU 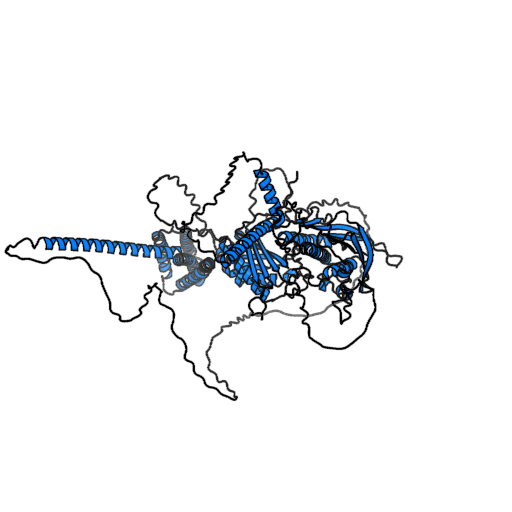A 1 312 ? -15.273 41.489 -12.127 1.00 54.78 312 GLU A C 1
ATOM 2353 O O . GLU A 1 312 ? -14.683 41.856 -13.145 1.00 54.78 312 GLU A O 1
ATOM 2358 N N . GLU A 1 313 ? -16.350 42.116 -11.646 1.00 60.16 313 GLU A N 1
ATOM 2359 C CA . GLU A 1 313 ? -16.497 43.562 -11.738 1.00 60.16 313 GLU A CA 1
ATOM 2360 C C . GLU A 1 313 ? -15.262 44.190 -11.080 1.00 60.16 313 GLU A C 1
ATOM 2362 O O . GLU A 1 313 ? -14.874 43.849 -9.964 1.00 60.16 313 GLU A O 1
ATOM 2367 N N . VAL A 1 314 ? -14.602 45.044 -11.850 1.00 50.59 314 VAL A N 1
ATOM 2368 C CA . VAL A 1 314 ? -13.358 45.730 -11.523 1.00 50.59 314 VAL A CA 1
ATOM 2369 C C . VAL A 1 314 ? -13.607 46.722 -10.383 1.00 50.59 314 VAL A C 1
ATOM 2371 O O . VAL A 1 314 ? -13.926 47.880 -10.641 1.00 50.59 314 VAL A O 1
ATOM 2374 N N . ASP A 1 315 ? -13.426 46.297 -9.133 1.00 51.16 315 ASP A N 1
ATOM 2375 C CA . ASP A 1 315 ? -13.127 47.214 -8.027 1.00 51.16 315 ASP A CA 1
ATOM 2376 C C . ASP A 1 315 ? -11.621 47.515 -8.059 1.00 51.16 315 ASP A C 1
ATOM 2378 O O . ASP A 1 315 ? -10.788 46.894 -7.397 1.00 51.16 315 ASP A O 1
ATOM 2382 N N . ASN A 1 316 ? -11.282 48.461 -8.938 1.00 47.75 316 ASN A N 1
ATOM 2383 C CA . ASN A 1 316 ? -9.983 49.117 -9.066 1.00 47.75 316 ASN A CA 1
ATOM 2384 C C . ASN A 1 316 ? -9.709 49.987 -7.820 1.00 47.75 316 ASN A C 1
ATOM 2386 O O . ASN A 1 316 ? -9.711 51.213 -7.898 1.00 47.75 316 ASN A O 1
ATOM 2390 N N . ASP A 1 317 ? -9.436 49.369 -6.673 1.00 49.41 317 ASP A N 1
ATOM 2391 C CA . ASP A 1 317 ? -8.743 50.052 -5.577 1.00 49.41 317 ASP A CA 1
ATOM 2392 C C . ASP A 1 317 ? -7.229 49.942 -5.812 1.00 49.41 317 ASP A C 1
ATOM 2394 O O . ASP A 1 317 ? -6.492 49.200 -5.160 1.00 49.41 317 ASP A O 1
ATOM 2398 N N . GLU A 1 318 ? -6.794 50.699 -6.819 1.00 54.56 318 GLU A N 1
ATOM 2399 C CA . GLU A 1 318 ? -5.420 51.104 -7.106 1.00 54.56 318 GLU A CA 1
ATOM 2400 C C . GLU A 1 318 ? -4.871 51.861 -5.884 1.00 54.56 318 GLU A C 1
ATOM 2402 O O . GLU A 1 318 ? -4.923 53.085 -5.785 1.00 54.56 318 GLU A O 1
ATOM 2407 N N . TRP A 1 319 ? -4.400 51.114 -4.884 1.00 55.06 319 TRP A N 1
ATOM 2408 C CA . TRP A 1 319 ? -3.600 51.649 -3.786 1.00 55.06 319 TRP A CA 1
ATOM 2409 C C . TRP A 1 319 ? -2.178 51.916 -4.297 1.00 55.06 319 TRP A C 1
ATOM 2411 O O . TRP A 1 319 ? -1.250 51.142 -4.056 1.00 55.06 319 TRP A O 1
ATOM 2421 N N . ASP A 1 320 ? -2.019 53.041 -4.995 1.00 46.97 320 ASP A N 1
ATOM 2422 C CA . ASP A 1 320 ? -0.740 53.728 -5.192 1.00 46.97 320 ASP A CA 1
ATOM 2423 C C . ASP A 1 320 ? -0.261 54.291 -3.842 1.00 46.97 320 ASP A C 1
ATOM 2425 O O . ASP A 1 320 ? -0.334 55.485 -3.553 1.00 46.97 320 ASP A O 1
ATOM 2429 N N . GLY A 1 321 ? 0.196 53.396 -2.967 1.00 48.00 321 GLY A N 1
ATOM 2430 C CA . GLY A 1 321 ? 0.914 53.736 -1.743 1.00 48.00 321 GLY A CA 1
ATOM 2431 C C . GLY A 1 321 ? 2.374 54.057 -2.048 1.00 48.00 321 GLY A C 1
ATOM 2432 O O . GLY A 1 321 ? 3.265 53.282 -1.697 1.00 48.00 321 GLY A O 1
ATOM 2433 N N . ASP A 1 322 ? 2.604 55.176 -2.733 1.00 56.28 322 ASP A N 1
ATOM 2434 C CA . ASP A 1 322 ? 3.889 55.879 -2.772 1.00 56.28 322 ASP A CA 1
ATOM 2435 C C . ASP A 1 322 ? 4.166 56.498 -1.393 1.00 56.28 322 ASP A C 1
ATOM 2437 O O . ASP A 1 322 ? 4.029 57.701 -1.185 1.00 56.28 322 ASP A O 1
ATOM 2441 N N . ASP A 1 323 ? 4.539 55.665 -0.421 1.00 47.94 323 ASP A N 1
ATOM 2442 C CA . ASP A 1 323 ? 5.035 56.137 0.873 1.00 47.94 323 ASP A CA 1
ATOM 2443 C C . ASP A 1 323 ? 6.556 56.310 0.797 1.00 47.94 323 ASP A C 1
ATOM 2445 O O . ASP A 1 323 ? 7.351 55.611 1.435 1.00 47.94 323 ASP A O 1
ATOM 2449 N N . GLY A 1 324 ? 6.962 57.293 -0.006 1.00 52.66 324 GLY A N 1
ATOM 2450 C CA . GLY A 1 324 ? 8.208 58.009 0.207 1.00 52.66 324 GLY A CA 1
ATOM 2451 C C . GLY A 1 324 ? 8.150 58.718 1.559 1.00 52.66 324 GLY A C 1
ATOM 2452 O O . GLY A 1 324 ? 7.597 59.807 1.677 1.00 52.66 324 GLY A O 1
ATOM 2453 N N . CYS A 1 325 ? 8.712 58.098 2.592 1.00 44.44 325 CYS A N 1
ATOM 2454 C CA . CYS A 1 325 ? 8.930 58.713 3.899 1.00 44.44 325 CYS A CA 1
ATOM 2455 C C . CYS A 1 325 ? 10.313 58.311 4.426 1.00 44.44 325 CYS A C 1
ATOM 2457 O O . CYS A 1 325 ? 10.439 57.435 5.282 1.00 44.44 325 CYS A O 1
ATOM 2459 N N . ASP A 1 326 ? 11.346 58.991 3.924 1.00 50.69 326 ASP A N 1
ATOM 2460 C CA . ASP A 1 326 ? 12.519 59.334 4.730 1.00 50.69 326 ASP A CA 1
ATOM 2461 C C . ASP A 1 326 ? 12.023 60.222 5.886 1.00 50.69 326 ASP A C 1
ATOM 2463 O O . ASP A 1 326 ? 11.972 61.443 5.761 1.00 50.69 326 ASP A O 1
ATOM 2467 N N . ASN A 1 327 ? 11.572 59.617 6.984 1.00 46.75 327 ASN A N 1
ATOM 2468 C CA . ASN A 1 327 ? 11.373 60.321 8.247 1.00 46.75 327 ASN A CA 1
ATOM 2469 C C . ASN A 1 327 ? 12.212 59.628 9.315 1.00 46.75 327 ASN A C 1
ATOM 2471 O O . ASN A 1 327 ? 11.887 58.542 9.799 1.00 46.75 327 ASN A O 1
ATOM 2475 N N . ASP A 1 328 ? 13.307 60.307 9.642 1.00 52.97 328 ASP A N 1
ATOM 2476 C CA . ASP A 1 328 ? 14.121 60.156 10.838 1.00 52.97 328 ASP A CA 1
ATOM 2477 C C . ASP A 1 328 ? 13.292 60.469 12.102 1.00 52.97 328 ASP A C 1
ATOM 2479 O O . ASP A 1 328 ? 13.551 61.452 12.793 1.00 52.97 328 ASP A O 1
ATOM 2483 N N . ASP A 1 329 ? 12.287 59.650 12.416 1.00 50.00 329 ASP A N 1
ATOM 2484 C CA . ASP A 1 329 ? 11.621 59.688 13.721 1.00 50.00 329 ASP A CA 1
ATOM 2485 C C . ASP A 1 329 ? 12.208 58.588 14.617 1.00 50.00 329 ASP A C 1
ATOM 2487 O O . ASP A 1 329 ? 11.732 57.449 14.696 1.00 50.00 329 ASP A O 1
ATOM 2491 N N . GLU A 1 330 ? 13.297 58.965 15.288 1.00 60.28 330 GLU A N 1
ATOM 2492 C CA . GLU A 1 330 ? 13.679 58.413 16.586 1.00 60.28 330 GLU A CA 1
ATOM 2493 C C . GLU A 1 330 ? 12.475 58.540 17.557 1.00 60.28 330 GLU A C 1
ATOM 2495 O O . GLU A 1 330 ? 11.717 59.502 17.485 1.00 60.28 330 GLU A O 1
ATOM 2500 N N . ASP A 1 331 ? 12.297 57.576 18.468 1.00 58.09 331 ASP A N 1
ATOM 2501 C CA . ASP A 1 331 ? 11.320 57.581 19.583 1.00 58.09 331 ASP A CA 1
ATOM 2502 C C . ASP A 1 331 ? 9.930 56.931 19.388 1.00 58.09 331 ASP A C 1
ATOM 2504 O O . ASP A 1 331 ? 8.901 57.467 19.810 1.00 58.09 331 ASP A O 1
ATOM 2508 N N . ASN A 1 332 ? 9.870 55.672 18.927 1.00 53.91 332 ASN A N 1
ATOM 2509 C CA . ASN A 1 332 ? 8.757 54.797 19.342 1.00 53.91 332 ASN A CA 1
ATOM 2510 C C . ASN A 1 332 ? 9.199 53.373 19.720 1.00 53.91 332 ASN A C 1
ATOM 2512 O O . ASN A 1 332 ? 8.930 52.383 19.037 1.00 53.91 332 ASN A O 1
ATOM 2516 N N . ASP A 1 333 ? 9.857 53.289 20.877 1.00 57.53 333 ASP A N 1
ATOM 2517 C CA . ASP A 1 333 ? 10.462 52.096 21.489 1.00 57.53 333 ASP A CA 1
ATOM 2518 C C . ASP A 1 333 ? 9.457 51.100 22.123 1.00 57.53 333 ASP A C 1
ATOM 2520 O O . ASP A 1 333 ? 9.818 50.251 22.936 1.00 57.53 333 ASP A O 1
ATOM 2524 N N . ASN A 1 334 ? 8.172 51.154 21.752 1.00 63.78 334 ASN A N 1
ATOM 2525 C CA . ASN A 1 334 ? 7.125 50.282 22.310 1.00 63.78 334 ASN A CA 1
ATOM 2526 C C . ASN A 1 334 ? 6.647 49.175 21.357 1.00 63.78 334 ASN A C 1
ATOM 2528 O O . ASN A 1 334 ? 5.563 48.605 21.534 1.00 63.78 334 ASN A O 1
ATOM 2532 N N . ARG A 1 335 ? 7.458 48.801 20.360 1.00 60.78 335 ARG A N 1
ATOM 2533 C CA . ARG A 1 335 ? 7.189 47.607 19.550 1.00 60.78 335 ARG A CA 1
ATOM 2534 C C . ARG A 1 335 ? 7.500 46.364 20.382 1.00 60.78 335 ARG A C 1
ATOM 2536 O O . ARG A 1 335 ? 8.607 45.838 20.336 1.00 60.78 335 ARG A O 1
ATOM 2543 N N . VAL A 1 336 ? 6.501 45.915 21.147 1.00 66.31 336 VAL A N 1
ATOM 2544 C CA . VAL A 1 336 ? 6.482 44.650 21.896 1.00 66.31 336 VAL A CA 1
ATOM 2545 C C . VAL A 1 336 ? 7.080 43.555 21.012 1.00 66.31 336 VAL A C 1
ATOM 2547 O O . VAL A 1 336 ? 6.436 43.078 20.075 1.00 66.31 336 VAL A O 1
ATOM 2550 N N . GLN A 1 337 ? 8.341 43.198 21.271 1.00 66.88 337 GLN A N 1
ATOM 2551 C CA . GLN A 1 337 ? 9.035 42.139 20.552 1.00 66.88 337 GLN A CA 1
ATOM 2552 C C . GLN A 1 337 ? 8.262 40.845 20.794 1.00 66.88 337 GLN A C 1
ATOM 2554 O O . GLN A 1 337 ? 8.327 40.262 21.878 1.00 66.88 337 GLN A O 1
ATOM 2559 N N . MET A 1 338 ? 7.494 40.395 19.797 1.00 74.62 338 MET A N 1
ATOM 2560 C CA . MET A 1 338 ? 6.904 39.066 19.864 1.00 74.62 338 MET A CA 1
ATOM 2561 C C . MET A 1 338 ? 8.046 38.052 19.995 1.00 74.62 338 MET A C 1
ATOM 2563 O O . MET A 1 338 ? 8.999 38.107 19.210 1.00 74.62 338 MET A O 1
ATOM 2567 N N . PRO A 1 339 ? 7.979 37.134 20.974 1.00 81.06 339 PRO A N 1
ATOM 2568 C CA . PRO A 1 339 ? 9.046 36.180 21.216 1.00 81.06 339 PRO A CA 1
ATOM 2569 C C . PRO A 1 339 ? 9.310 35.375 19.944 1.00 81.06 339 PRO A C 1
ATOM 2571 O O . PRO A 1 339 ? 8.409 34.748 19.381 1.00 81.06 339 PRO A O 1
ATOM 2574 N N . SER A 1 340 ? 10.555 35.415 19.468 1.00 87.62 340 SER A N 1
ATOM 2575 C CA . SER A 1 340 ? 10.950 34.712 18.252 1.00 87.62 340 SER A CA 1
ATOM 2576 C C . SER A 1 340 ? 10.690 33.211 18.412 1.00 87.62 340 SER A C 1
ATOM 2578 O O . SER A 1 340 ? 11.236 32.564 19.307 1.00 87.62 340 SER A O 1
ATOM 2580 N N . VAL A 1 341 ? 9.831 32.655 17.556 1.00 90.44 341 VAL A N 1
ATOM 2581 C CA . VAL A 1 341 ? 9.522 31.220 17.529 1.00 90.44 341 VAL A CA 1
ATOM 2582 C C . VAL A 1 341 ? 10.812 30.439 17.268 1.00 90.44 341 VAL A C 1
ATOM 2584 O O . VAL A 1 341 ? 11.511 30.708 16.288 1.00 90.44 341 VAL A O 1
ATOM 2587 N N . SER A 1 342 ? 11.135 29.475 18.133 1.00 93.62 342 SER A N 1
ATOM 2588 C CA . SER A 1 342 ? 12.374 28.702 18.019 1.00 93.62 342 SER A CA 1
ATOM 2589 C C . SER A 1 342 ? 12.440 27.919 16.700 1.00 93.62 342 SER A C 1
ATOM 2591 O O . SER A 1 342 ? 11.423 27.470 16.162 1.00 93.62 342 SER A O 1
ATOM 2593 N N . LYS A 1 343 ? 13.659 27.714 16.179 1.00 93.81 343 LYS A N 1
ATOM 2594 C CA . LYS A 1 343 ? 13.907 26.959 14.936 1.00 93.81 343 LYS A CA 1
ATOM 2595 C C . LYS A 1 343 ? 13.231 25.579 14.942 1.00 93.81 343 LYS A C 1
ATOM 2597 O O . LYS A 1 343 ? 12.658 25.185 13.933 1.00 93.81 343 LYS A O 1
ATOM 2602 N N . ALA A 1 344 ? 13.233 24.896 16.088 1.00 93.19 344 ALA A N 1
ATOM 2603 C CA . ALA A 1 344 ? 12.622 23.578 16.252 1.00 93.19 344 ALA A CA 1
ATOM 2604 C C . ALA A 1 344 ? 11.089 23.592 16.099 1.00 93.19 344 ALA A C 1
ATOM 2606 O O . ALA A 1 344 ? 10.517 22.653 15.551 1.00 93.19 344 ALA A O 1
ATOM 2607 N N . VAL A 1 345 ? 10.414 24.655 16.556 1.00 94.50 345 VAL A N 1
ATOM 2608 C CA . VAL A 1 345 ? 8.959 24.796 16.387 1.00 94.50 345 VAL A CA 1
ATOM 2609 C C . VAL A 1 345 ? 8.617 25.038 14.919 1.00 94.50 345 VAL A C 1
ATOM 2611 O O . VAL A 1 345 ? 7.718 24.381 14.402 1.00 94.50 345 VAL A O 1
ATOM 2614 N N . ARG A 1 346 ? 9.379 25.898 14.225 1.00 92.38 346 ARG A N 1
ATOM 2615 C CA . ARG A 1 346 ? 9.198 26.126 12.781 1.00 92.38 346 ARG A CA 1
ATOM 2616 C C . ARG A 1 346 ? 9.413 24.848 11.970 1.00 92.38 346 ARG A C 1
ATOM 2618 O O . ARG A 1 346 ? 8.605 24.543 11.104 1.00 92.38 346 ARG A O 1
ATOM 2625 N N . GLU A 1 347 ? 10.457 24.081 12.282 1.00 93.38 347 GLU A N 1
ATOM 2626 C CA . GLU A 1 347 ? 10.755 22.809 11.612 1.00 93.38 347 GLU A CA 1
ATOM 2627 C C . GLU A 1 347 ? 9.633 21.777 11.816 1.00 93.38 347 GLU A C 1
ATOM 2629 O O . GLU A 1 347 ? 9.180 21.144 10.859 1.00 93.38 347 GLU A O 1
ATOM 2634 N N . ARG A 1 348 ? 9.105 21.671 13.043 1.00 92.88 348 ARG A N 1
ATOM 2635 C CA . ARG A 1 348 ? 7.956 20.811 13.349 1.00 92.88 348 ARG A CA 1
ATOM 2636 C C . ARG A 1 348 ? 6.702 21.233 12.587 1.00 92.88 348 ARG A C 1
ATOM 2638 O O . ARG A 1 348 ? 6.019 20.373 12.040 1.00 92.88 348 ARG A O 1
ATOM 2645 N N . GLU A 1 349 ? 6.419 22.530 12.527 1.00 94.94 349 GLU A N 1
ATOM 2646 C CA . GLU A 1 349 ? 5.271 23.057 11.789 1.00 94.94 349 GLU A CA 1
ATOM 2647 C C . GLU A 1 349 ? 5.404 22.790 10.281 1.00 94.94 349 GLU A C 1
ATOM 2649 O O . GLU A 1 349 ? 4.440 22.375 9.639 1.00 94.94 349 GLU A O 1
ATOM 2654 N N . THR A 1 350 ? 6.601 22.954 9.705 1.00 93.88 350 THR A N 1
ATOM 2655 C CA . THR A 1 350 ? 6.844 22.616 8.294 1.00 93.88 350 THR A CA 1
ATOM 2656 C C . THR A 1 350 ? 6.688 21.122 8.019 1.00 93.88 350 THR A C 1
ATOM 2658 O O . THR A 1 350 ? 6.063 20.758 7.025 1.00 93.88 350 THR A O 1
ATOM 2661 N N . ALA A 1 351 ? 7.174 20.258 8.916 1.00 93.06 351 ALA A N 1
ATOM 2662 C CA . ALA A 1 351 ? 7.030 18.810 8.788 1.00 93.06 351 ALA A CA 1
ATOM 2663 C C . ALA A 1 351 ? 5.562 18.365 8.907 1.00 93.06 351 ALA A C 1
ATOM 2665 O O . ALA A 1 351 ? 5.115 17.488 8.170 1.00 93.06 351 ALA A O 1
ATOM 2666 N N . GLU A 1 352 ? 4.785 18.992 9.793 1.00 94.12 352 GLU A N 1
ATOM 2667 C CA . GLU A 1 352 ? 3.350 18.732 9.935 1.00 94.12 352 GLU A CA 1
ATOM 2668 C C . GLU A 1 352 ? 2.562 19.200 8.704 1.00 94.12 352 GLU A C 1
ATOM 2670 O O . GLU A 1 352 ? 1.718 18.460 8.199 1.00 94.12 352 GLU A O 1
ATOM 2675 N N . LYS A 1 353 ? 2.887 20.377 8.151 1.00 94.94 353 LYS A N 1
ATOM 2676 C CA . LYS A 1 353 ? 2.313 20.854 6.880 1.00 94.94 353 LYS A CA 1
ATOM 2677 C C . LYS A 1 353 ? 2.628 19.904 5.724 1.00 94.94 353 LYS A C 1
ATOM 2679 O O . LYS A 1 353 ? 1.733 19.584 4.942 1.00 94.94 353 LYS A O 1
ATOM 2684 N N . GLU A 1 354 ? 3.865 19.415 5.623 1.00 94.31 354 GLU A N 1
ATOM 2685 C CA . GLU A 1 354 ? 4.250 18.434 4.601 1.00 94.31 354 GLU A CA 1
ATOM 2686 C C . GLU A 1 354 ? 3.509 17.101 4.786 1.00 94.31 354 GLU A C 1
ATOM 2688 O O . GLU A 1 354 ? 2.989 16.549 3.814 1.00 94.31 354 GLU A O 1
ATOM 2693 N N . LYS A 1 355 ? 3.391 16.612 6.027 1.00 95.12 355 LYS A N 1
ATOM 2694 C CA . LYS A 1 355 ? 2.624 15.403 6.361 1.00 95.12 355 LYS A CA 1
ATOM 2695 C C . LYS A 1 355 ? 1.153 15.546 5.968 1.00 95.12 355 LYS A C 1
ATOM 2697 O O . LYS A 1 355 ? 0.623 14.667 5.294 1.00 95.12 355 LYS A O 1
ATOM 2702 N N . ASN A 1 356 ? 0.512 16.662 6.310 1.00 95.94 356 ASN A N 1
ATOM 2703 C CA . ASN A 1 356 ? -0.887 16.925 5.960 1.00 95.94 356 ASN A CA 1
ATOM 2704 C C . ASN A 1 356 ? -1.087 17.014 4.441 1.00 95.94 356 ASN A C 1
ATOM 2706 O O . ASN A 1 356 ? -2.055 16.466 3.913 1.00 95.94 356 ASN A O 1
ATOM 2710 N N . LYS A 1 357 ? -0.141 17.630 3.720 1.00 95.31 357 LYS A N 1
ATOM 2711 C CA . LYS A 1 357 ? -0.150 17.649 2.253 1.00 95.31 357 LYS A CA 1
ATOM 2712 C C . LYS A 1 357 ? -0.049 16.238 1.667 1.00 95.31 357 LYS A C 1
ATOM 2714 O O . LYS A 1 357 ? -0.826 15.894 0.779 1.00 95.31 357 LYS A O 1
ATOM 2719 N N . LYS A 1 358 ? 0.867 15.405 2.174 1.00 95.31 358 LYS A N 1
ATOM 2720 C CA . LYS A 1 358 ? 0.991 13.999 1.751 1.00 95.31 358 LYS A CA 1
ATOM 2721 C C . LYS A 1 358 ? -0.282 13.208 2.036 1.00 95.31 358 LYS A C 1
ATOM 2723 O O . LYS A 1 358 ? -0.730 12.474 1.165 1.00 95.31 358 LYS A O 1
ATOM 2728 N N . MET A 1 359 ? -0.907 13.403 3.197 1.00 96.62 359 MET A N 1
ATOM 2729 C CA . MET A 1 359 ? -2.182 12.761 3.534 1.00 96.62 359 MET A CA 1
ATOM 2730 C C . MET A 1 359 ? -3.315 13.161 2.581 1.00 96.62 359 MET A C 1
ATOM 2732 O O . MET A 1 359 ? -4.075 12.295 2.158 1.00 96.62 359 MET A O 1
ATOM 2736 N N . ALA A 1 360 ? -3.414 14.438 2.202 1.00 96.25 360 ALA A N 1
ATOM 2737 C CA . ALA A 1 360 ? -4.413 14.901 1.237 1.00 96.25 360 ALA A CA 1
ATOM 2738 C C . ALA A 1 360 ? -4.193 14.295 -0.160 1.00 96.25 360 ALA A C 1
ATOM 2740 O O . ALA A 1 360 ? -5.135 13.805 -0.785 1.00 96.25 360 ALA A O 1
ATOM 2741 N N . LEU A 1 361 ? -2.939 14.262 -0.623 1.00 95.00 361 LEU A N 1
ATOM 2742 C CA . LEU A 1 361 ? -2.567 13.601 -1.875 1.00 95.00 361 LEU A CA 1
ATOM 2743 C C . LEU A 1 361 ? -2.875 12.103 -1.843 1.00 95.00 361 LEU A C 1
ATOM 2745 O O . LEU A 1 361 ? -3.395 11.567 -2.819 1.00 95.00 361 LEU A O 1
ATOM 2749 N N . LEU A 1 362 ? -2.584 11.442 -0.722 1.00 96.56 362 LEU A N 1
ATOM 2750 C CA . LEU A 1 362 ? -2.848 10.023 -0.534 1.00 96.56 362 LEU A CA 1
ATOM 2751 C C . LEU A 1 362 ? -4.345 9.713 -0.516 1.00 96.56 362 LEU A C 1
ATOM 2753 O O . LEU A 1 362 ? -4.763 8.727 -1.111 1.00 96.56 362 LEU A O 1
ATOM 2757 N N . CYS A 1 363 ? -5.147 10.563 0.126 1.00 96.62 363 CYS A N 1
ATOM 2758 C CA . CYS A 1 363 ? -6.604 10.466 0.117 1.00 96.62 363 CYS A CA 1
ATOM 2759 C C . CYS A 1 363 ? -7.120 10.443 -1.326 1.00 96.62 363 CYS A C 1
ATOM 2761 O O . CYS A 1 363 ? -7.754 9.479 -1.739 1.00 96.62 363 CYS A O 1
ATOM 2763 N N . LYS A 1 364 ? -6.724 11.435 -2.131 1.00 95.38 364 LYS A N 1
ATOM 2764 C CA . LYS A 1 364 ? -7.096 11.530 -3.548 1.00 95.38 364 LYS A CA 1
ATOM 2765 C C . LYS A 1 364 ? -6.580 10.352 -4.380 1.00 95.38 364 LYS A C 1
ATOM 2767 O O . LYS A 1 364 ? -7.282 9.848 -5.249 1.00 95.38 364 LYS A O 1
ATOM 2772 N N . ALA A 1 365 ? -5.353 9.903 -4.126 1.00 95.25 365 ALA A N 1
ATOM 2773 C CA . ALA A 1 365 ? -4.782 8.732 -4.783 1.00 95.25 365 ALA A CA 1
ATOM 2774 C C . ALA A 1 365 ? -5.591 7.458 -4.491 1.00 95.25 365 ALA A C 1
ATOM 2776 O O . ALA A 1 365 ? -5.889 6.695 -5.408 1.00 95.25 365 ALA A O 1
ATOM 2777 N N . ALA A 1 366 ? -5.977 7.254 -3.231 1.00 96.25 366 ALA A N 1
ATOM 2778 C CA . ALA A 1 366 ? -6.785 6.123 -2.794 1.00 96.25 366 ALA A CA 1
ATOM 2779 C C . ALA A 1 366 ? -8.199 6.158 -3.385 1.00 96.25 366 ALA A C 1
ATOM 2781 O O . ALA A 1 366 ? -8.718 5.112 -3.773 1.00 96.25 366 ALA A O 1
ATOM 2782 N N . GLU A 1 367 ? -8.792 7.349 -3.504 1.00 95.44 367 GLU A N 1
ATOM 2783 C CA . GLU A 1 367 ? -10.092 7.537 -4.153 1.00 95.44 367 GLU A CA 1
ATOM 2784 C C . GLU A 1 367 ? -10.079 7.097 -5.610 1.00 95.44 367 GLU A C 1
ATOM 2786 O O . GLU A 1 367 ? -10.986 6.402 -6.055 1.00 95.44 367 GLU A O 1
ATOM 2791 N N . LEU A 1 368 ? -9.034 7.469 -6.350 1.00 92.62 368 LEU A N 1
ATOM 2792 C CA . LEU A 1 368 ? -8.884 7.097 -7.756 1.00 92.62 368 LEU A CA 1
ATOM 2793 C C . LEU A 1 368 ? -8.580 5.616 -7.919 1.00 92.62 368 LEU A C 1
ATOM 2795 O O . LEU A 1 368 ? -9.127 4.979 -8.809 1.00 92.62 368 LEU A O 1
ATOM 2799 N N . TYR A 1 369 ? -7.718 5.081 -7.056 1.00 94.56 369 TYR A N 1
ATOM 2800 C CA . TYR A 1 369 ? -7.339 3.675 -7.085 1.00 94.56 369 TYR A CA 1
ATOM 2801 C C . TYR A 1 369 ? -8.532 2.753 -6.790 1.00 94.56 369 TYR A C 1
ATOM 2803 O O . TYR A 1 369 ? -8.684 1.732 -7.452 1.00 94.56 369 TYR A O 1
ATOM 2811 N N . LYS A 1 370 ? -9.405 3.119 -5.840 1.00 94.44 370 LYS A N 1
ATOM 2812 C CA . LYS A 1 370 ? -10.612 2.339 -5.508 1.00 94.44 370 LYS A CA 1
ATOM 2813 C C . LYS A 1 370 ? -11.888 2.792 -6.212 1.00 94.44 370 LYS A C 1
ATOM 2815 O O . LYS A 1 370 ? -12.912 2.138 -6.056 1.00 94.44 370 LYS A O 1
ATOM 2820 N N . GLY A 1 371 ? -11.862 3.907 -6.935 1.00 93.75 371 GLY A N 1
ATOM 2821 C CA . GLY A 1 371 ? -13.048 4.463 -7.585 1.00 93.75 371 GLY A CA 1
ATOM 2822 C C . GLY A 1 371 ? -14.139 4.951 -6.631 1.00 93.75 371 GLY A C 1
ATOM 2823 O O . GLY A 1 371 ? -15.300 5.005 -7.029 1.00 93.75 371 GLY A O 1
ATOM 2824 N N . ARG A 1 372 ? -13.813 5.275 -5.374 1.00 94.06 372 ARG A N 1
ATOM 2825 C CA . ARG A 1 372 ? -14.802 5.680 -4.360 1.00 94.06 372 ARG A CA 1
ATOM 2826 C C . ARG A 1 372 ? -14.255 6.755 -3.421 1.00 94.06 372 ARG A C 1
ATOM 2828 O O . ARG A 1 372 ? -13.055 6.749 -3.159 1.00 94.06 372 ARG A O 1
ATOM 2835 N N . PRO A 1 373 ? -15.105 7.649 -2.888 1.00 94.94 373 PRO A N 1
ATOM 2836 C CA . PRO A 1 373 ? -14.659 8.744 -2.033 1.00 94.94 373 PRO A CA 1
ATOM 2837 C C . PRO A 1 373 ? -14.049 8.246 -0.715 1.00 94.94 373 PRO A C 1
ATOM 2839 O O . PRO A 1 373 ? -14.474 7.233 -0.155 1.00 94.94 373 PRO A O 1
ATOM 2842 N N . VAL A 1 374 ? -13.078 8.994 -0.190 1.00 96.19 374 VAL A N 1
ATOM 2843 C CA . VAL A 1 374 ? -12.403 8.726 1.082 1.00 96.19 374 VAL A CA 1
ATOM 2844 C C . VAL A 1 374 ? -12.421 9.995 1.909 1.00 96.19 374 VAL A C 1
ATOM 2846 O O . VAL A 1 374 ? -12.023 11.068 1.471 1.00 96.19 374 VAL A O 1
ATOM 2849 N N . SER A 1 375 ? -12.848 9.889 3.164 1.00 96.81 375 SER A N 1
ATOM 2850 C CA . SER A 1 375 ? -12.736 11.028 4.068 1.00 96.81 375 SER A CA 1
ATOM 2851 C C . SER A 1 375 ? -11.294 11.185 4.547 1.00 96.81 375 SER A C 1
ATOM 2853 O O . SER A 1 375 ? -10.704 10.225 5.038 1.00 96.81 375 SER A O 1
ATOM 2855 N N . LEU A 1 376 ? -10.753 12.407 4.523 1.00 97.12 376 LEU A N 1
ATOM 2856 C CA . LEU A 1 376 ? -9.393 12.689 5.005 1.00 97.12 376 LEU A CA 1
ATOM 2857 C C . LEU A 1 376 ? -9.164 12.235 6.461 1.00 97.12 376 LEU A C 1
ATOM 2859 O O . LEU A 1 376 ? -8.068 11.812 6.819 1.00 97.12 376 LEU A O 1
ATOM 2863 N N . LYS A 1 377 ? -10.211 12.254 7.301 1.00 97.38 377 LYS A N 1
ATOM 2864 C CA . LYS A 1 377 ? -10.157 11.761 8.692 1.00 97.38 377 LYS A CA 1
ATOM 2865 C C . LYS A 1 377 ? -9.933 10.245 8.800 1.00 97.38 377 LYS A C 1
ATOM 2867 O O . LYS A 1 377 ? -9.576 9.769 9.876 1.00 97.38 377 LYS A O 1
ATOM 2872 N N . ASN A 1 378 ? -10.152 9.507 7.712 1.00 97.81 378 ASN A N 1
ATOM 2873 C CA . ASN A 1 378 ? -9.958 8.063 7.605 1.00 97.81 378 ASN A CA 1
ATOM 2874 C C . ASN A 1 378 ? -8.608 7.689 6.975 1.00 97.81 378 ASN A C 1
ATOM 2876 O O . ASN A 1 378 ? -8.392 6.524 6.641 1.00 97.81 378 ASN A O 1
ATOM 2880 N N . VAL A 1 379 ? -7.711 8.657 6.794 1.00 98.31 379 VAL A N 1
ATOM 2881 C CA . VAL A 1 379 ? -6.357 8.436 6.291 1.00 98.31 379 VAL A CA 1
ATOM 2882 C C . VAL A 1 379 ? -5.379 8.673 7.434 1.00 98.31 379 VAL A C 1
ATOM 2884 O O . VAL A 1 379 ? -5.484 9.656 8.168 1.00 98.31 379 VAL A O 1
ATOM 2887 N N . ALA A 1 380 ? -4.409 7.782 7.592 1.00 98.25 380 ALA A N 1
ATOM 2888 C CA . ALA A 1 380 ? -3.270 7.973 8.477 1.00 98.25 380 ALA A CA 1
ATOM 2889 C C . ALA A 1 380 ? -1.977 7.597 7.760 1.00 98.25 380 ALA A C 1
ATOM 2891 O O . ALA A 1 380 ? -1.952 6.654 6.975 1.00 98.25 380 ALA A O 1
ATOM 2892 N N . LEU A 1 381 ? -0.917 8.344 8.061 1.00 97.81 381 LEU A N 1
ATOM 2893 C CA . LEU A 1 381 ? 0.409 8.199 7.475 1.00 97.81 381 LEU A CA 1
ATOM 2894 C C . LEU A 1 381 ? 1.457 8.337 8.580 1.00 97.81 381 LEU A C 1
ATOM 2896 O O . LEU A 1 381 ? 1.451 9.334 9.307 1.00 97.81 381 LEU A O 1
ATOM 2900 N N . GLU A 1 382 ? 2.368 7.377 8.693 1.00 97.88 382 GLU A N 1
ATOM 2901 C CA . GLU A 1 382 ? 3.480 7.418 9.643 1.00 97.88 382 GLU A CA 1
ATOM 2902 C C . GLU A 1 382 ? 4.781 6.912 9.016 1.00 97.88 382 GLU A C 1
ATOM 2904 O O . GLU A 1 382 ? 4.787 6.003 8.188 1.00 97.88 382 GLU A O 1
ATOM 2909 N N . THR A 1 383 ? 5.906 7.496 9.429 1.00 96.56 383 THR A N 1
ATOM 2910 C CA . THR A 1 383 ? 7.236 7.156 8.910 1.00 96.56 383 THR A CA 1
ATOM 2911 C C . THR A 1 383 ? 8.153 6.757 10.059 1.00 96.56 383 THR A C 1
ATOM 2913 O O . THR A 1 383 ? 8.327 7.506 11.021 1.00 96.56 383 THR A O 1
ATOM 2916 N N . HIS A 1 384 ? 8.767 5.581 9.954 1.00 95.94 384 HIS A N 1
ATOM 2917 C CA . HIS A 1 384 ? 9.599 4.985 10.993 1.00 95.94 384 HIS A CA 1
ATOM 2918 C C . HIS A 1 384 ? 10.970 4.580 10.441 1.00 95.94 384 HIS A C 1
ATOM 2920 O O . HIS A 1 384 ? 11.040 3.968 9.378 1.00 95.94 384 HIS A O 1
ATOM 2926 N N . PRO A 1 385 ? 12.077 4.879 11.140 1.00 95.00 385 PRO A N 1
ATOM 2927 C CA . PRO A 1 385 ? 13.392 4.408 10.726 1.00 95.00 385 PRO A CA 1
ATOM 2928 C C . PRO A 1 385 ? 13.513 2.893 10.923 1.00 95.00 385 PRO A C 1
ATOM 2930 O O . PRO A 1 385 ? 13.120 2.359 11.963 1.00 95.00 385 PRO A O 1
ATOM 2933 N N . ILE A 1 386 ? 14.115 2.209 9.953 1.00 93.12 386 ILE A N 1
ATOM 2934 C CA . ILE A 1 386 ? 14.451 0.785 10.029 1.00 93.12 386 ILE A CA 1
ATOM 2935 C C . ILE A 1 386 ? 15.798 0.669 10.746 1.00 93.12 386 ILE A C 1
ATOM 2937 O O . ILE A 1 386 ? 16.849 0.934 10.164 1.00 93.12 386 ILE A O 1
ATOM 2941 N N . ARG A 1 387 ? 15.770 0.308 12.033 1.00 91.88 387 ARG A N 1
ATOM 2942 C CA . ARG A 1 387 ? 16.975 0.193 12.872 1.00 91.88 387 ARG A CA 1
ATOM 2943 C C . ARG A 1 387 ? 17.490 -1.236 12.892 1.00 91.88 387 ARG A C 1
ATOM 2945 O O . ARG A 1 387 ? 16.750 -2.151 13.249 1.00 91.88 387 ARG A O 1
ATOM 2952 N N . ARG A 1 388 ? 18.764 -1.439 12.567 1.00 86.12 388 ARG A N 1
ATOM 2953 C CA . ARG A 1 388 ? 19.378 -2.768 12.626 1.00 86.12 388 ARG A CA 1
ATOM 2954 C C . ARG A 1 388 ? 19.850 -3.126 14.021 1.00 86.12 388 ARG A C 1
ATOM 2956 O O . ARG A 1 388 ? 20.308 -2.284 14.790 1.00 86.12 388 ARG A O 1
ATOM 2963 N N . HIS A 1 389 ? 19.779 -4.416 14.332 1.00 83.25 389 HIS A N 1
ATOM 2964 C CA . HIS A 1 389 ? 20.327 -4.939 15.574 1.00 83.25 389 HIS A CA 1
ATOM 2965 C C . HIS A 1 389 ? 21.848 -4.718 15.596 1.00 83.25 389 HIS A C 1
ATOM 2967 O O . HIS A 1 389 ? 22.551 -5.229 14.732 1.00 83.25 389 HIS A O 1
ATOM 2973 N N . GLY A 1 390 ? 22.350 -3.963 16.576 1.00 83.88 390 GLY A N 1
ATOM 2974 C CA . GLY A 1 390 ? 23.782 -3.658 16.726 1.00 83.88 390 GLY A CA 1
ATOM 2975 C C . GLY A 1 390 ? 24.166 -2.211 16.402 1.00 83.88 390 GLY A C 1
ATOM 2976 O O . GLY A 1 390 ? 25.220 -1.757 16.839 1.00 83.88 390 GLY A O 1
ATOM 2977 N N . GLU A 1 391 ? 23.294 -1.447 15.742 1.00 80.44 391 GLU A N 1
ATOM 2978 C CA . GLU A 1 391 ? 23.486 -0.011 15.514 1.00 80.44 391 GLU A CA 1
ATOM 2979 C C . GLU A 1 391 ? 22.899 0.792 16.687 1.00 80.44 391 GLU A C 1
ATOM 2981 O O . GLU A 1 391 ? 21.855 1.428 16.583 1.00 80.44 391 GLU A O 1
ATOM 2986 N N . ASN A 1 392 ? 23.567 0.752 17.845 1.00 78.12 392 ASN A N 1
ATOM 2987 C CA . ASN A 1 392 ? 23.186 1.565 19.013 1.00 78.12 392 ASN A CA 1
ATOM 2988 C C . ASN A 1 392 ? 23.685 3.025 18.919 1.00 78.12 392 ASN A C 1
ATOM 2990 O O . ASN A 1 392 ? 23.517 3.800 19.861 1.00 78.12 392 ASN A O 1
ATOM 2994 N N . GLY A 1 393 ? 24.334 3.397 17.812 1.00 80.00 393 GLY A N 1
ATOM 2995 C CA . GLY A 1 393 ? 24.849 4.745 17.594 1.00 80.00 393 GLY A CA 1
ATOM 2996 C C . GLY A 1 393 ? 23.738 5.761 17.296 1.00 80.00 393 GLY A C 1
ATOM 2997 O O . GLY A 1 393 ? 22.684 5.387 16.775 1.00 80.00 393 GLY A O 1
ATOM 2998 N N . PRO A 1 394 ? 23.948 7.055 17.603 1.00 75.19 394 PRO A N 1
ATOM 2999 C CA . PRO A 1 394 ? 23.052 8.113 17.154 1.00 75.19 394 PRO A CA 1
ATOM 3000 C C . PRO A 1 394 ? 22.927 8.045 15.629 1.00 75.19 394 PRO A C 1
ATOM 3002 O O . PRO A 1 394 ? 23.920 8.126 14.914 1.00 75.19 394 PRO A O 1
ATOM 3005 N N . CYS A 1 395 ? 21.690 7.847 15.174 1.00 64.69 395 CYS A N 1
ATOM 3006 C CA . CYS A 1 395 ? 21.265 7.742 13.781 1.00 64.69 395 CYS A CA 1
ATOM 3007 C C . CYS A 1 395 ? 21.966 8.794 12.900 1.00 64.69 395 CYS A C 1
ATOM 3009 O O . CYS A 1 395 ? 21.604 9.972 12.924 1.00 64.69 395 CYS A O 1
ATOM 3011 N N . THR A 1 396 ? 23.000 8.394 12.156 1.00 65.62 396 THR A N 1
ATOM 3012 C CA . THR A 1 396 ? 23.626 9.251 11.146 1.00 65.62 396 THR A CA 1
ATOM 3013 C C . THR A 1 396 ? 22.732 9.293 9.898 1.00 65.62 396 THR A C 1
ATOM 3015 O O . THR A 1 396 ? 21.879 8.434 9.690 1.00 65.62 396 THR A O 1
ATOM 3018 N N . LYS A 1 397 ? 22.862 10.362 9.106 1.00 68.75 397 LYS A N 1
ATOM 3019 C CA . LYS A 1 397 ? 21.853 10.939 8.191 1.00 68.75 397 LYS A CA 1
ATOM 3020 C C . LYS A 1 397 ? 21.337 10.069 7.019 1.00 68.75 397 LYS A C 1
ATOM 3022 O O . LYS A 1 397 ? 20.608 10.592 6.186 1.00 68.75 397 LYS A O 1
ATOM 3027 N N . SER A 1 398 ? 21.652 8.779 6.934 1.00 61.44 398 SER A N 1
ATOM 3028 C CA . SER A 1 398 ? 21.278 7.905 5.808 1.00 61.44 398 SER A CA 1
ATOM 3029 C C . SER A 1 398 ? 20.530 6.643 6.253 1.00 61.44 398 SER A C 1
ATOM 3031 O O . SER A 1 398 ? 20.857 5.526 5.851 1.00 61.44 398 SER A O 1
ATOM 3033 N N . THR A 1 399 ? 19.507 6.796 7.098 1.00 80.31 399 THR A N 1
ATOM 3034 C CA . THR A 1 399 ? 18.719 5.638 7.536 1.00 80.31 399 THR A CA 1
ATOM 3035 C C . THR A 1 399 ? 17.668 5.231 6.519 1.00 80.31 399 THR A C 1
ATOM 3037 O O . THR A 1 399 ? 16.976 6.054 5.926 1.00 80.31 399 THR A O 1
ATOM 3040 N N . SER A 1 400 ? 17.554 3.916 6.324 1.00 91.12 400 SER A N 1
ATOM 3041 C CA . SER A 1 400 ? 16.418 3.334 5.618 1.00 91.12 400 SER A CA 1
ATOM 3042 C C . SER A 1 400 ? 15.146 3.628 6.411 1.00 91.12 400 SER A C 1
ATOM 3044 O O . SER A 1 400 ? 15.129 3.482 7.634 1.00 91.12 400 SER A O 1
ATOM 3046 N N . MET A 1 401 ? 14.086 4.034 5.724 1.00 94.69 401 MET A N 1
ATOM 3047 C CA . MET A 1 401 ? 12.812 4.415 6.325 1.00 94.69 401 MET A CA 1
ATOM 3048 C C . MET A 1 401 ? 11.711 3.465 5.861 1.00 94.69 401 MET A C 1
ATOM 3050 O O . MET A 1 401 ? 11.719 2.980 4.732 1.00 94.69 401 MET A O 1
ATOM 3054 N N . LEU A 1 402 ? 10.749 3.214 6.737 1.00 96.06 402 LEU A N 1
ATOM 3055 C CA . LEU A 1 402 ? 9.523 2.488 6.459 1.00 96.06 402 LEU A CA 1
ATOM 3056 C C . LEU A 1 402 ? 8.352 3.450 6.655 1.00 96.06 402 LEU A C 1
ATOM 3058 O O . LEU A 1 402 ? 8.152 3.998 7.738 1.00 96.06 402 LEU A O 1
ATOM 3062 N N . GLU A 1 403 ? 7.604 3.680 5.592 1.00 97.31 403 GLU A N 1
ATOM 3063 C CA . GLU A 1 403 ? 6.414 4.517 5.564 1.00 97.31 403 GLU A CA 1
ATOM 3064 C C . GLU A 1 403 ? 5.186 3.600 5.546 1.00 97.31 403 GLU A C 1
ATOM 3066 O O . GLU A 1 403 ? 5.082 2.708 4.704 1.00 97.31 403 GLU A O 1
ATOM 3071 N N . VAL A 1 404 ? 4.288 3.776 6.515 1.00 98.19 404 VAL A N 1
ATOM 3072 C CA . VAL A 1 404 ? 3.025 3.038 6.617 1.00 98.19 404 VAL A CA 1
ATOM 3073 C C . VAL A 1 404 ? 1.893 4.021 6.429 1.00 98.19 404 VAL A C 1
ATOM 3075 O O . VAL A 1 404 ? 1.827 5.034 7.124 1.00 98.19 404 VAL A O 1
ATOM 3078 N N . SER A 1 405 ? 0.977 3.684 5.533 1.00 98.50 405 SER A N 1
ATOM 3079 C CA . SER A 1 405 ? -0.294 4.377 5.404 1.00 98.50 405 SER A CA 1
ATOM 3080 C C . SER A 1 405 ? -1.450 3.422 5.639 1.00 98.50 405 SER A C 1
ATOM 3082 O O . SER A 1 405 ? -1.415 2.290 5.161 1.00 98.50 405 SER A O 1
ATOM 3084 N N . VAL A 1 406 ? -2.480 3.880 6.347 1.00 98.50 406 VAL A N 1
ATOM 3085 C CA . VAL A 1 406 ? -3.721 3.131 6.581 1.00 98.50 406 VAL A CA 1
ATOM 3086 C C . VAL A 1 406 ? -4.891 4.003 6.149 1.00 98.50 406 VAL A C 1
ATOM 3088 O O . VAL A 1 406 ? -5.031 5.133 6.620 1.00 98.50 406 VAL A O 1
ATOM 3091 N N . ILE A 1 407 ? -5.721 3.476 5.255 1.00 98.50 407 ILE A N 1
ATOM 3092 C CA . ILE A 1 407 ? -6.882 4.158 4.685 1.00 98.50 407 ILE A CA 1
ATOM 3093 C C . ILE A 1 407 ? -8.117 3.302 4.954 1.00 98.50 407 ILE A C 1
ATOM 3095 O O . ILE A 1 407 ? -8.113 2.104 4.672 1.00 98.50 407 ILE A O 1
ATOM 3099 N N . VAL A 1 408 ? -9.169 3.914 5.497 1.00 98.06 408 VAL A N 1
ATOM 3100 C CA . VAL A 1 408 ? -10.452 3.250 5.771 1.00 98.06 408 VAL A CA 1
ATOM 3101 C C . VAL A 1 408 ? -11.536 3.872 4.906 1.00 98.06 408 VAL A C 1
ATOM 3103 O O . VAL A 1 408 ? -11.833 5.064 5.012 1.00 98.06 408 VAL A O 1
ATOM 3106 N N . PHE A 1 409 ? -12.155 3.070 4.056 1.00 96.94 409 PHE A N 1
ATOM 3107 C CA . PHE A 1 409 ? -13.177 3.574 3.148 1.00 96.94 409 PHE A CA 1
ATOM 3108 C C . PHE A 1 409 ? -14.574 3.565 3.774 1.00 96.94 409 PHE A C 1
ATOM 3110 O O . PHE A 1 409 ? -15.424 4.350 3.366 1.00 96.94 409 PHE A O 1
ATOM 3117 N N . GLY A 1 410 ? -14.779 2.765 4.823 1.00 93.00 410 GLY A N 1
ATOM 3118 C CA . GLY A 1 410 ? -16.094 2.566 5.419 1.00 93.00 410 GLY A CA 1
ATOM 3119 C C . GLY A 1 410 ? -16.936 1.575 4.610 1.00 93.00 410 GLY A C 1
ATOM 3120 O O . GLY A 1 410 ? -16.453 1.016 3.619 1.00 93.00 410 GLY A O 1
ATOM 3121 N N . PRO A 1 411 ? -18.174 1.304 5.053 1.00 89.19 411 PRO A N 1
ATOM 3122 C CA . PRO A 1 411 ? -19.097 0.449 4.316 1.00 89.19 411 PRO A CA 1
ATOM 3123 C C . PRO A 1 411 ? -19.401 1.073 2.949 1.00 89.19 411 PRO A C 1
ATOM 3125 O O . PRO A 1 411 ? -19.476 2.299 2.834 1.00 89.19 411 PRO A O 1
ATOM 3128 N N . GLU A 1 412 ? -19.564 0.238 1.916 1.00 85.81 412 GLU A N 1
ATOM 3129 C CA . GLU A 1 412 ? -20.073 0.731 0.634 1.00 85.81 412 GLU A CA 1
ATOM 3130 C C . GLU A 1 412 ? -21.412 1.430 0.901 1.00 85.81 412 GLU A C 1
ATOM 3132 O O . GLU A 1 412 ? -22.245 0.854 1.608 1.00 85.81 412 GLU A O 1
ATOM 3137 N N . PRO A 1 413 ? -21.616 2.669 0.413 1.00 80.00 413 PRO A N 1
ATOM 3138 C CA . PRO A 1 413 ? -22.916 3.301 0.527 1.00 80.00 413 PRO A CA 1
ATOM 3139 C C . PRO A 1 413 ? -23.908 2.356 -0.138 1.00 80.00 413 PRO A C 1
ATOM 3141 O O . PRO A 1 413 ? -23.756 2.044 -1.318 1.00 80.00 413 PRO A O 1
ATOM 3144 N N . GLU A 1 414 ? -24.867 1.845 0.634 1.00 80.19 414 GLU A N 1
ATOM 3145 C CA . GLU A 1 414 ? -25.958 1.062 0.074 1.00 80.19 414 GLU A CA 1
ATOM 3146 C C . GLU A 1 414 ? -26.562 1.928 -1.027 1.00 80.19 414 GLU A C 1
ATOM 3148 O O . GLU A 1 414 ? -27.013 3.047 -0.765 1.00 80.19 414 GLU A O 1
ATOM 3153 N N . CYS A 1 415 ? -26.440 1.474 -2.276 1.00 62.78 415 CYS A N 1
ATOM 3154 C CA . CYS A 1 415 ? -26.959 2.168 -3.441 1.00 62.78 415 CYS A CA 1
ATOM 3155 C C . CYS A 1 415 ? -28.488 2.115 -3.366 1.00 62.78 415 CYS A C 1
ATOM 3157 O O . CYS A 1 415 ? -29.123 1.405 -4.135 1.00 62.78 415 CYS A O 1
ATOM 3159 N N . ASN A 1 416 ? -29.089 2.865 -2.444 1.00 61.69 416 ASN A N 1
ATOM 3160 C CA . ASN A 1 416 ? -30.532 2.973 -2.235 1.00 61.69 416 ASN A CA 1
ATOM 3161 C C . ASN A 1 416 ? -31.221 3.732 -3.380 1.00 61.69 416 ASN A C 1
ATOM 3163 O O . ASN A 1 416 ? -32.345 4.201 -3.233 1.00 61.69 416 ASN A O 1
ATOM 3167 N N . ASN A 1 417 ? -30.567 3.824 -4.540 1.00 56.03 417 ASN A N 1
ATOM 3168 C CA . ASN A 1 417 ? -31.147 4.278 -5.788 1.00 56.03 417 ASN A CA 1
ATOM 3169 C C . ASN A 1 417 ? -32.013 3.152 -6.366 1.00 56.03 417 ASN A C 1
ATOM 3171 O O . ASN A 1 417 ? -31.752 2.640 -7.451 1.00 56.03 417 ASN A O 1
ATOM 3175 N N . VAL A 1 418 ? -33.079 2.804 -5.646 1.00 58.22 418 VAL A N 1
ATOM 3176 C CA . VAL A 1 418 ? -34.323 2.385 -6.289 1.00 58.22 418 VAL A CA 1
ATOM 3177 C C . VAL A 1 418 ? -34.915 3.667 -6.875 1.00 58.22 418 VAL A C 1
ATOM 3179 O O . VAL A 1 418 ? -35.806 4.291 -6.310 1.00 58.22 418 VAL A O 1
ATOM 3182 N N . SER A 1 419 ? -34.314 4.160 -7.957 1.00 58.53 419 SER A N 1
ATOM 3183 C CA . SER A 1 419 ? -35.054 5.019 -8.867 1.00 58.53 419 SER A CA 1
ATOM 3184 C C . SER A 1 419 ? -36.068 4.103 -9.540 1.00 58.53 419 SER A C 1
ATOM 3186 O O . SER A 1 419 ? -35.653 3.190 -10.251 1.00 58.53 419 SER A O 1
ATOM 3188 N N . ASP A 1 420 ? -37.358 4.335 -9.290 1.00 61.12 420 ASP A N 1
ATOM 3189 C CA . ASP A 1 420 ? -38.527 3.652 -9.878 1.00 61.12 420 ASP A CA 1
ATOM 3190 C C . ASP A 1 420 ? -38.630 3.801 -11.422 1.00 61.12 420 ASP A C 1
ATOM 3192 O O . ASP A 1 420 ? -39.720 3.809 -11.989 1.00 61.12 420 ASP A O 1
ATOM 3196 N N . ASP A 1 421 ? -37.509 3.939 -12.133 1.00 62.56 421 ASP A N 1
ATOM 3197 C CA . ASP A 1 421 ? -37.456 4.018 -13.591 1.00 62.56 421 ASP A CA 1
ATOM 3198 C C . ASP A 1 421 ? -37.249 2.608 -14.172 1.00 62.56 421 ASP A C 1
ATOM 3200 O O . ASP A 1 421 ? -36.134 2.119 -14.359 1.00 62.56 421 ASP A O 1
ATOM 3204 N N . GLU A 1 422 ? -38.370 1.935 -14.438 1.00 58.09 422 GLU A N 1
ATOM 3205 C CA . GLU A 1 422 ? -38.498 0.543 -14.901 1.00 58.09 422 GLU A CA 1
ATOM 3206 C C . GLU A 1 422 ? -37.901 0.214 -16.292 1.00 58.09 422 GLU A C 1
ATOM 3208 O O . GLU A 1 422 ? -38.194 -0.848 -16.840 1.00 58.09 422 GLU A O 1
ATOM 3213 N N . SER A 1 423 ? -37.073 1.050 -16.930 1.00 55.16 423 SER A N 1
ATOM 3214 C CA . SER A 1 423 ? -36.857 0.878 -18.378 1.00 55.16 423 SER A CA 1
ATOM 3215 C C . SER A 1 423 ? -35.449 1.045 -18.940 1.00 55.16 423 SER A C 1
ATOM 3217 O O . SER A 1 423 ? -35.341 1.606 -20.022 1.00 55.16 423 SER A O 1
ATOM 3219 N N . VAL A 1 424 ? -34.390 0.499 -18.325 1.00 47.84 424 VAL A N 1
ATOM 3220 C CA . VAL A 1 424 ? -33.240 -0.033 -19.099 1.00 47.84 424 VAL A CA 1
ATOM 3221 C C . VAL A 1 424 ? -32.538 -1.152 -18.316 1.00 47.84 424 VAL A C 1
ATOM 3223 O O . VAL A 1 424 ? -31.764 -0.905 -17.394 1.00 47.84 424 VAL A O 1
ATOM 3226 N N . GLN A 1 425 ? -32.776 -2.402 -18.716 1.00 47.09 425 GLN A N 1
ATOM 3227 C CA . GLN A 1 425 ? -31.961 -3.552 -18.321 1.00 47.09 425 GLN A CA 1
ATOM 3228 C C . GLN A 1 425 ? -30.542 -3.389 -18.886 1.00 47.09 425 GLN A C 1
ATOM 3230 O O . GLN A 1 425 ? -30.314 -3.641 -20.065 1.00 47.09 425 GLN A O 1
ATOM 3235 N N . SER A 1 426 ? -29.583 -2.984 -18.052 1.00 42.69 426 SER A N 1
ATOM 3236 C CA . SER A 1 426 ? -28.157 -3.101 -18.369 1.00 42.69 426 SER A CA 1
ATOM 3237 C C . SER A 1 426 ? -27.389 -3.659 -17.170 1.00 42.69 426 SER A C 1
ATOM 3239 O O . SER A 1 426 ? -26.962 -2.934 -16.275 1.00 42.69 426 SER A O 1
ATOM 3241 N N . GLY A 1 427 ? -27.257 -4.985 -17.155 1.00 42.34 427 GLY A N 1
ATOM 3242 C CA . GLY A 1 427 ? -25.982 -5.674 -16.922 1.00 42.34 427 GLY A CA 1
ATOM 3243 C C . GLY A 1 427 ? -25.374 -5.772 -15.523 1.00 42.34 427 GLY A C 1
ATOM 3244 O O . GLY A 1 427 ? -24.524 -6.631 -15.338 1.00 42.34 427 GLY A O 1
ATOM 3245 N N . CYS A 1 428 ? -25.775 -5.004 -14.507 1.00 39.31 428 CYS A N 1
ATOM 3246 C CA . CYS A 1 428 ? -25.108 -5.114 -13.198 1.00 39.31 428 CYS A CA 1
ATOM 3247 C C . CYS A 1 428 ? -25.686 -6.256 -12.333 1.00 39.31 428 CYS A C 1
ATOM 3249 O O . CYS A 1 428 ? -26.372 -6.031 -11.334 1.00 39.31 428 CYS A O 1
ATOM 3251 N N . PHE A 1 429 ? -25.408 -7.506 -12.721 1.00 40.94 429 PHE A N 1
ATOM 3252 C CA . PHE A 1 429 ? -25.693 -8.720 -11.947 1.00 40.94 429 PHE A CA 1
ATOM 3253 C C . PHE A 1 429 ? -24.807 -8.799 -10.685 1.00 40.94 429 PHE A C 1
ATOM 3255 O O . PHE A 1 429 ? -23.883 -9.605 -10.587 1.00 40.94 429 PHE A O 1
ATOM 3262 N N . ARG A 1 430 ? -25.100 -7.999 -9.652 1.00 45.59 430 ARG A N 1
ATOM 3263 C CA . ARG A 1 430 ? -24.713 -8.357 -8.277 1.00 45.59 430 ARG A CA 1
ATOM 3264 C C . ARG A 1 430 ? -25.771 -9.321 -7.741 1.00 45.59 430 ARG A C 1
ATOM 3266 O O . ARG A 1 430 ? -26.845 -8.906 -7.320 1.00 45.59 430 ARG A O 1
ATOM 3273 N N . SER A 1 431 ? -25.451 -10.614 -7.777 1.00 42.50 431 SER A N 1
ATOM 3274 C CA . SER A 1 431 ? -26.182 -11.701 -7.112 1.00 42.50 431 SER A CA 1
ATOM 3275 C C . SER A 1 431 ? -26.363 -11.396 -5.614 1.00 42.50 431 SER A C 1
ATOM 3277 O O . SER A 1 431 ? -25.536 -11.771 -4.786 1.00 42.50 431 SER A O 1
ATOM 3279 N N . GLN A 1 432 ? -27.437 -10.690 -5.259 1.00 47.72 432 GLN A N 1
ATOM 3280 C CA . GLN A 1 432 ? -27.776 -10.324 -3.878 1.00 47.72 432 GLN A CA 1
ATOM 3281 C C . GLN A 1 432 ? -28.575 -11.404 -3.134 1.00 47.72 432 GLN A C 1
ATOM 3283 O O . GLN A 1 432 ? -28.976 -11.188 -1.994 1.00 47.72 432 GLN A O 1
ATOM 3288 N N . HIS A 1 433 ? -28.806 -12.576 -3.731 1.00 43.66 433 HIS A N 1
ATOM 3289 C CA . HIS A 1 433 ? -29.850 -13.470 -3.232 1.00 43.66 433 HIS A CA 1
ATOM 3290 C C . HIS A 1 433 ? -29.466 -14.477 -2.132 1.00 43.66 433 HIS A C 1
ATOM 3292 O O . HIS A 1 433 ? -30.358 -15.186 -1.688 1.00 43.66 433 HIS A O 1
ATOM 3298 N N . ASP A 1 434 ? -28.227 -14.496 -1.611 1.00 46.62 434 ASP A N 1
ATOM 3299 C CA . ASP A 1 434 ? -27.847 -15.442 -0.531 1.00 46.62 434 ASP A CA 1
ATOM 3300 C C . ASP A 1 434 ? -26.809 -14.941 0.503 1.00 46.62 434 ASP A C 1
ATOM 3302 O O . ASP A 1 434 ? -26.299 -15.706 1.329 1.00 46.62 434 ASP A O 1
ATOM 3306 N N . SER A 1 435 ? -26.444 -13.655 0.511 1.00 52.75 435 SER A N 1
ATOM 3307 C CA . SER A 1 435 ? -25.305 -13.213 1.325 1.00 52.75 435 SER A CA 1
ATOM 3308 C C . SER A 1 435 ? -25.674 -13.024 2.798 1.00 52.75 435 SER A C 1
ATOM 3310 O O . SER A 1 435 ? -26.159 -11.966 3.203 1.00 52.75 435 SER A O 1
ATOM 3312 N N . ASN A 1 436 ? -25.345 -14.021 3.624 1.00 70.56 436 ASN A N 1
ATOM 3313 C CA . ASN A 1 436 ? -25.071 -13.800 5.044 1.00 70.56 436 ASN A CA 1
ATOM 3314 C C . ASN A 1 436 ? -24.276 -12.488 5.202 1.00 70.56 436 ASN A C 1
ATOM 3316 O O . ASN A 1 436 ? -23.272 -12.323 4.497 1.00 70.56 436 ASN A O 1
ATOM 3320 N N . PRO A 1 437 ? -24.686 -11.564 6.095 1.00 74.88 437 PRO A N 1
ATOM 3321 C CA . PRO A 1 437 ? -23.999 -10.290 6.263 1.00 74.88 437 PRO A CA 1
ATOM 3322 C C . PRO A 1 437 ? -22.510 -10.555 6.482 1.00 74.88 437 PRO A C 1
ATOM 3324 O O . PRO A 1 437 ? -22.147 -11.398 7.313 1.00 74.88 437 PRO A O 1
ATOM 3327 N N . LYS A 1 438 ? -21.654 -9.882 5.697 1.00 84.06 438 LYS A N 1
ATOM 3328 C CA . LYS A 1 438 ? -20.197 -10.038 5.791 1.00 84.06 438 LYS A CA 1
ATOM 3329 C C . LYS A 1 438 ? -19.792 -9.882 7.260 1.00 84.06 438 LYS A C 1
ATOM 3331 O O . LYS A 1 438 ? -19.996 -8.833 7.863 1.00 84.06 438 LYS A O 1
ATOM 3336 N N . LYS A 1 439 ? -19.247 -10.950 7.848 1.00 89.12 439 LYS A N 1
ATOM 3337 C CA . LYS A 1 439 ? -18.828 -10.970 9.261 1.00 89.12 439 LYS A CA 1
ATOM 3338 C C . LYS A 1 439 ? -17.514 -10.219 9.490 1.00 89.12 439 LYS A C 1
ATOM 3340 O O . LYS A 1 439 ? -17.219 -9.855 10.624 1.00 89.12 439 LYS A O 1
ATOM 3345 N N . SER A 1 440 ? -16.756 -9.980 8.423 1.00 94.25 440 SER A N 1
ATOM 3346 C CA . SER A 1 440 ? -15.443 -9.346 8.442 1.00 94.25 440 SER A CA 1
ATOM 3347 C C . SER A 1 440 ? -15.358 -8.202 7.435 1.00 94.25 440 SER A C 1
ATOM 3349 O O . SER A 1 440 ? -16.000 -8.227 6.384 1.00 94.25 440 SER A O 1
ATOM 3351 N N . ALA A 1 441 ? -14.570 -7.190 7.792 1.00 96.12 441 ALA A N 1
ATOM 3352 C CA . ALA A 1 441 ? -14.092 -6.166 6.877 1.00 96.12 441 ALA A CA 1
ATOM 3353 C C . ALA A 1 441 ? -12.931 -6.713 6.030 1.00 96.12 441 ALA A C 1
ATOM 3355 O O . ALA A 1 441 ? -12.223 -7.638 6.440 1.00 96.12 441 ALA A O 1
ATOM 3356 N N . ASP A 1 442 ? -12.724 -6.119 4.860 1.00 95.94 442 ASP A N 1
ATOM 3357 C CA . ASP A 1 442 ? -11.679 -6.515 3.917 1.00 95.94 442 ASP A CA 1
ATOM 3358 C C . ASP A 1 442 ? -10.463 -5.601 4.090 1.00 95.94 442 ASP A C 1
ATOM 3360 O O . ASP A 1 442 ? -10.607 -4.385 4.136 1.00 95.94 442 ASP A O 1
ATOM 3364 N N . LEU A 1 443 ? -9.258 -6.156 4.204 1.00 97.62 443 LEU A N 1
ATOM 3365 C CA . LEU A 1 443 ? -8.017 -5.385 4.288 1.00 97.62 443 LEU A CA 1
ATOM 3366 C C . LEU A 1 443 ? -7.066 -5.804 3.167 1.00 97.62 443 LEU A C 1
ATOM 3368 O O . LEU A 1 443 ? -6.631 -6.950 3.126 1.00 97.62 443 LEU A O 1
ATOM 3372 N N . GLN A 1 444 ? -6.709 -4.863 2.297 1.00 96.81 444 GLN A N 1
ATOM 3373 C CA . GLN A 1 444 ? -5.743 -5.060 1.216 1.00 96.81 444 GLN A CA 1
ATOM 3374 C C . GLN A 1 444 ? -4.376 -4.489 1.605 1.00 96.81 444 GLN A C 1
ATOM 3376 O O . GLN A 1 444 ? -4.290 -3.375 2.132 1.00 96.81 444 GLN A O 1
ATOM 3381 N N . LEU A 1 445 ? -3.298 -5.223 1.317 1.00 96.94 445 LEU A N 1
ATOM 3382 C CA . LEU A 1 445 ? -1.926 -4.747 1.501 1.00 96.94 445 LEU A CA 1
ATOM 3383 C C . LEU A 1 445 ? -1.258 -4.431 0.160 1.00 96.94 445 LEU A C 1
ATOM 3385 O O . LEU A 1 445 ? -0.999 -5.327 -0.638 1.00 96.94 445 LEU A O 1
ATOM 3389 N N . VAL A 1 446 ? -0.853 -3.175 -0.021 1.00 96.31 446 VAL A N 1
ATOM 3390 C CA . VAL A 1 446 ? 0.014 -2.737 -1.119 1.00 96.31 446 VAL A CA 1
ATOM 3391 C C . VAL A 1 446 ? 1.436 -2.557 -0.600 1.00 96.31 446 VAL A C 1
ATOM 3393 O O . VAL A 1 446 ? 1.693 -1.859 0.383 1.00 96.31 446 VAL A O 1
ATOM 3396 N N . ARG A 1 447 ? 2.385 -3.207 -1.273 1.00 95.06 447 ARG A N 1
ATOM 3397 C CA . ARG A 1 447 ? 3.800 -3.237 -0.890 1.00 95.06 447 ARG A CA 1
ATOM 3398 C C . ARG A 1 447 ? 4.595 -2.414 -1.892 1.00 95.06 447 ARG A C 1
ATOM 3400 O O . ARG A 1 447 ? 4.440 -2.608 -3.095 1.00 95.06 447 ARG A O 1
ATOM 3407 N N . MET A 1 448 ? 5.446 -1.516 -1.410 1.00 94.50 448 MET A N 1
ATOM 3408 C CA . MET A 1 448 ? 6.251 -0.635 -2.252 1.00 94.50 448 MET A CA 1
ATOM 3409 C C . MET A 1 448 ? 7.700 -0.570 -1.779 1.00 94.50 448 MET A C 1
ATOM 3411 O O . MET A 1 448 ? 7.993 -0.632 -0.582 1.00 94.50 448 MET A O 1
ATOM 3415 N N . VAL A 1 449 ? 8.616 -0.382 -2.723 1.00 91.19 449 VAL A N 1
ATOM 3416 C CA . VAL A 1 449 ? 10.034 -0.133 -2.456 1.00 91.19 449 VAL A CA 1
ATOM 3417 C C . VAL A 1 449 ? 10.473 1.054 -3.296 1.00 91.19 449 VAL A C 1
ATOM 3419 O O . VAL A 1 449 ? 10.281 1.056 -4.504 1.00 91.19 449 VAL A O 1
ATOM 3422 N N . ASN A 1 450 ? 11.021 2.088 -2.659 1.00 90.62 450 ASN A N 1
ATOM 3423 C CA . ASN A 1 450 ? 11.486 3.314 -3.318 1.00 90.62 450 ASN A CA 1
ATOM 3424 C C . ASN A 1 450 ? 10.434 3.963 -4.243 1.00 90.62 450 ASN A C 1
ATOM 3426 O O . ASN A 1 450 ? 10.770 4.595 -5.234 1.00 90.62 450 ASN A O 1
ATOM 3430 N N . GLY A 1 451 ? 9.147 3.821 -3.902 1.00 90.88 451 GLY A N 1
ATOM 3431 C CA . GLY A 1 451 ? 8.036 4.373 -4.689 1.00 90.88 451 GLY A CA 1
ATOM 3432 C C . GLY A 1 451 ? 7.576 3.487 -5.851 1.00 90.88 451 GLY A C 1
ATOM 3433 O O . GLY A 1 451 ? 6.654 3.872 -6.565 1.00 90.88 451 GLY A O 1
ATOM 3434 N N . ILE A 1 452 ? 8.166 2.303 -6.013 1.00 92.38 452 ILE A N 1
ATOM 3435 C CA . ILE A 1 452 ? 7.769 1.296 -6.994 1.00 92.38 452 ILE A CA 1
ATOM 3436 C C . ILE A 1 452 ? 6.912 0.217 -6.315 1.00 92.38 452 ILE A C 1
ATOM 3438 O O . ILE A 1 452 ? 7.350 -0.355 -5.307 1.00 92.38 452 ILE A O 1
ATOM 3442 N N . PRO A 1 453 ? 5.699 -0.078 -6.819 1.00 93.88 453 PRO A N 1
ATOM 3443 C CA . PRO A 1 453 ? 4.895 -1.198 -6.344 1.00 93.88 453 PRO A CA 1
ATOM 3444 C C . PRO A 1 453 ? 5.597 -2.541 -6.554 1.00 93.88 453 PRO A C 1
ATOM 3446 O O . PRO A 1 453 ? 6.268 -2.764 -7.556 1.00 93.88 453 PRO A O 1
ATOM 3449 N N . LEU A 1 454 ? 5.416 -3.475 -5.626 1.00 92.00 454 LEU A N 1
ATOM 3450 C CA . LEU A 1 454 ? 5.797 -4.863 -5.863 1.00 92.00 454 LEU A CA 1
ATOM 3451 C C . LEU A 1 454 ? 4.694 -5.561 -6.663 1.00 92.00 454 LEU A C 1
ATOM 3453 O O . LEU A 1 454 ? 3.508 -5.416 -6.352 1.00 92.00 454 LEU A O 1
ATOM 3457 N N . LEU A 1 455 ? 5.103 -6.333 -7.670 1.00 91.00 455 LEU A N 1
ATOM 3458 C CA . LEU A 1 455 ? 4.234 -7.296 -8.334 1.00 91.00 455 LEU A CA 1
ATOM 3459 C C . LEU A 1 455 ? 3.921 -8.404 -7.323 1.00 91.00 455 LEU A C 1
ATOM 3461 O O . LEU A 1 455 ? 4.834 -9.028 -6.771 1.00 91.00 455 LEU A O 1
ATOM 3465 N N . ASP A 1 456 ? 2.640 -8.596 -7.026 1.00 89.75 456 ASP A N 1
ATOM 3466 C CA . ASP A 1 456 ? 2.226 -9.729 -6.212 1.00 89.75 456 ASP A CA 1
ATOM 3467 C C . ASP A 1 456 ? 2.241 -10.992 -7.066 1.00 89.75 456 ASP A C 1
ATOM 3469 O O . ASP A 1 456 ? 1.994 -10.957 -8.265 1.00 89.75 456 ASP A O 1
ATOM 3473 N N . SER A 1 457 ? 2.606 -12.093 -6.433 1.00 85.44 457 SER A N 1
ATOM 3474 C CA . SER A 1 457 ? 2.614 -13.436 -6.993 1.00 85.44 457 SER A CA 1
ATOM 3475 C C . SER A 1 457 ? 2.127 -14.378 -5.894 1.00 85.44 457 SER A C 1
ATOM 3477 O O . SER A 1 457 ? 2.033 -13.948 -4.736 1.00 85.44 457 SER A O 1
ATOM 3479 N N . PRO A 1 458 ? 1.924 -15.675 -6.162 1.00 82.31 458 PRO A N 1
ATOM 3480 C CA . PRO A 1 458 ? 1.571 -16.624 -5.107 1.00 82.31 458 PRO A CA 1
ATOM 3481 C C . PRO A 1 458 ? 2.603 -16.657 -3.959 1.00 82.31 458 PRO A C 1
ATOM 3483 O O . PRO A 1 458 ? 2.291 -16.986 -2.814 1.00 82.31 458 PRO A O 1
ATOM 3486 N N . GLU A 1 459 ? 3.850 -16.248 -4.229 1.00 82.25 459 GLU A N 1
ATOM 3487 C CA . GLU A 1 459 ? 4.909 -16.135 -3.222 1.00 8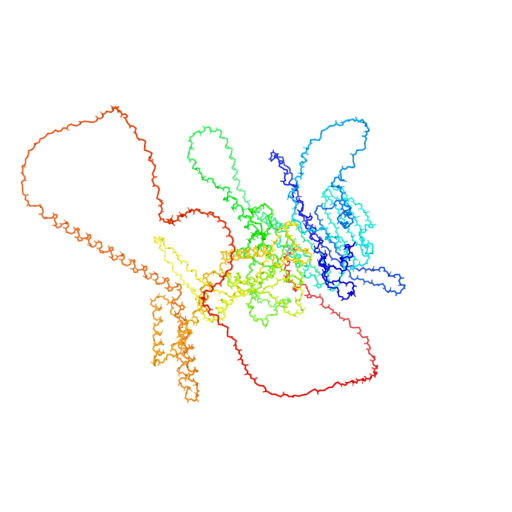2.25 459 GLU A CA 1
ATOM 3488 C C . GLU A 1 459 ? 4.775 -14.895 -2.315 1.00 82.25 459 GLU A C 1
ATOM 3490 O O . GLU A 1 459 ? 5.453 -14.819 -1.285 1.00 82.25 459 GLU A O 1
ATOM 3495 N N . ALA A 1 460 ? 3.911 -13.928 -2.648 1.00 87.44 460 ALA A N 1
ATOM 3496 C CA . ALA A 1 460 ? 3.687 -12.716 -1.855 1.00 87.44 460 ALA A CA 1
ATOM 3497 C C . ALA A 1 460 ? 3.224 -13.046 -0.431 1.00 87.44 460 ALA A C 1
ATOM 3499 O O . ALA A 1 460 ? 3.618 -12.360 0.515 1.00 87.44 460 ALA A O 1
ATOM 3500 N N . VAL A 1 461 ? 2.486 -14.145 -0.253 1.00 88.38 461 VAL A N 1
ATOM 3501 C CA . VAL A 1 461 ? 2.066 -14.652 1.062 1.00 88.38 461 VAL A CA 1
ATOM 3502 C C . VAL A 1 461 ? 3.264 -14.979 1.962 1.00 88.38 461 VAL A C 1
ATOM 3504 O O . VAL A 1 461 ? 3.200 -14.782 3.174 1.00 88.38 461 VAL A O 1
ATOM 3507 N N . ALA A 1 462 ? 4.391 -15.413 1.392 1.00 88.25 462 ALA A N 1
ATOM 3508 C CA . ALA A 1 462 ? 5.622 -15.703 2.132 1.00 88.25 462 ALA A CA 1
ATOM 3509 C C . ALA A 1 462 ? 6.450 -14.443 2.464 1.00 88.25 462 ALA A C 1
ATOM 3511 O O . ALA A 1 462 ? 7.544 -14.547 3.018 1.00 88.25 462 ALA A O 1
ATOM 3512 N N . CYS A 1 463 ? 5.973 -13.244 2.122 1.00 90.00 463 CYS A N 1
ATOM 3513 C CA . CYS A 1 463 ? 6.650 -11.992 2.440 1.00 90.00 463 CYS A CA 1
ATOM 3514 C C . CYS A 1 463 ? 6.629 -11.715 3.951 1.00 90.00 463 CYS A C 1
ATOM 3516 O O . CYS A 1 463 ? 5.580 -11.805 4.591 1.00 90.00 463 CYS A O 1
ATOM 3518 N N . GLY A 1 464 ? 7.764 -11.276 4.513 1.00 91.69 464 GLY A N 1
ATOM 3519 C CA . GLY A 1 464 ? 7.858 -10.899 5.929 1.00 91.69 464 GLY A CA 1
ATOM 3520 C C . GLY A 1 464 ? 6.826 -9.856 6.369 1.00 91.69 464 GLY A C 1
ATOM 3521 O O . GLY A 1 464 ? 6.290 -9.977 7.466 1.00 91.69 464 GLY A O 1
ATOM 3522 N N . LEU A 1 465 ? 6.472 -8.895 5.504 1.00 93.94 465 LEU A N 1
ATOM 3523 C CA . LEU A 1 465 ? 5.428 -7.905 5.805 1.00 93.94 465 LEU A CA 1
ATOM 3524 C C . LEU A 1 465 ? 4.044 -8.548 5.954 1.00 93.94 465 LEU A C 1
ATOM 3526 O O . LEU A 1 465 ? 3.333 -8.238 6.906 1.00 93.94 465 LEU A O 1
ATOM 3530 N N . VAL A 1 466 ? 3.679 -9.451 5.036 1.00 95.12 466 VAL A N 1
ATOM 3531 C CA . VAL A 1 466 ? 2.383 -10.150 5.045 1.00 95.12 466 VAL A CA 1
ATOM 3532 C C . VAL A 1 466 ? 2.261 -10.987 6.313 1.00 95.12 466 VAL A C 1
ATOM 3534 O O . VAL A 1 466 ? 1.310 -10.824 7.075 1.00 95.12 466 VAL A O 1
ATOM 3537 N N . GLN A 1 467 ? 3.283 -11.802 6.585 1.00 94.81 467 GLN A N 1
ATOM 3538 C CA . GLN A 1 467 ? 3.342 -12.660 7.768 1.00 94.81 467 GLN A CA 1
ATOM 3539 C C . GLN A 1 467 ? 3.311 -11.854 9.069 1.00 94.81 467 GLN A C 1
ATOM 3541 O O . GLN A 1 467 ? 2.635 -12.242 10.021 1.00 94.81 467 GLN A O 1
ATOM 3546 N N . LYS A 1 468 ? 4.008 -10.711 9.125 1.00 96.00 468 LYS A N 1
ATOM 3547 C CA . LYS A 1 468 ? 4.019 -9.846 10.310 1.00 96.00 468 LYS A CA 1
ATOM 3548 C C . LYS A 1 468 ? 2.664 -9.172 10.534 1.00 96.00 468 LYS A C 1
ATOM 3550 O O . LYS A 1 468 ? 2.227 -9.111 11.679 1.00 96.00 468 LYS A O 1
ATOM 3555 N N . ILE A 1 469 ? 1.976 -8.723 9.481 1.00 96.50 469 ILE A N 1
ATOM 3556 C CA . ILE A 1 469 ? 0.633 -8.129 9.590 1.00 96.50 469 ILE A CA 1
ATOM 3557 C C . ILE A 1 469 ? -0.367 -9.137 10.164 1.00 96.50 469 ILE A C 1
ATOM 3559 O O . ILE A 1 469 ? -1.040 -8.805 11.140 1.00 96.50 469 ILE A O 1
ATOM 3563 N N . SER A 1 470 ? -0.419 -10.367 9.642 1.00 95.44 470 SER A N 1
ATOM 3564 C CA . SER A 1 470 ? -1.300 -11.414 10.187 1.00 95.44 470 SER A CA 1
ATOM 3565 C C . SER A 1 470 ? -0.838 -11.949 11.547 1.00 95.44 470 SER A C 1
ATOM 3567 O O . SER A 1 470 ? -1.655 -12.336 12.373 1.00 95.44 470 SER A O 1
ATOM 3569 N N . GLY A 1 471 ? 0.472 -11.988 11.802 1.00 95.56 471 GLY A N 1
ATOM 3570 C CA . GLY A 1 471 ? 1.050 -12.553 13.026 1.00 95.56 471 GLY A CA 1
ATOM 3571 C C . GLY A 1 471 ? 1.014 -11.623 14.245 1.00 95.56 471 GLY A C 1
ATOM 3572 O O . GLY A 1 471 ? 1.189 -12.079 15.374 1.00 95.56 471 GLY A O 1
ATOM 3573 N N . SER A 1 472 ? 0.780 -10.321 14.058 1.00 94.81 472 SER A N 1
ATOM 3574 C CA . SER A 1 472 ? 0.802 -9.306 15.124 1.00 94.81 472 SER A CA 1
ATOM 3575 C C . SER A 1 472 ? -0.534 -9.165 15.871 1.00 94.81 472 SER A C 1
ATOM 3577 O O . SER A 1 472 ? -1.020 -8.055 16.097 1.00 94.81 472 SER A O 1
ATOM 3579 N N . ALA A 1 473 ? -1.125 -10.282 16.308 1.00 95.38 473 ALA A N 1
ATOM 3580 C CA . ALA A 1 473 ? -2.429 -10.302 16.982 1.00 95.38 473 ALA A CA 1
ATOM 3581 C C . ALA A 1 473 ? -2.508 -9.354 18.195 1.00 95.38 473 ALA A C 1
ATOM 3583 O O . ALA A 1 473 ? -3.516 -8.683 18.388 1.00 95.38 473 ALA A O 1
ATOM 3584 N N . SER A 1 474 ? -1.436 -9.227 18.989 1.00 94.81 474 SER A N 1
ATOM 3585 C CA . SER A 1 474 ? -1.390 -8.311 20.144 1.00 94.81 474 SER A CA 1
ATOM 3586 C C . SER A 1 474 ? -1.658 -6.851 19.772 1.00 94.81 474 SER A C 1
ATOM 3588 O O . SER A 1 474 ? -2.304 -6.131 20.535 1.00 94.81 474 SER A O 1
ATOM 3590 N N . ASN A 1 475 ? -1.191 -6.419 18.600 1.00 94.88 475 ASN A N 1
ATOM 3591 C CA . ASN A 1 475 ? -1.295 -5.028 18.170 1.00 94.88 475 ASN A CA 1
ATOM 3592 C C . ASN A 1 475 ? -2.708 -4.722 17.710 1.00 94.88 475 ASN A C 1
ATOM 3594 O O . ASN A 1 475 ? -3.295 -3.752 18.181 1.00 94.88 475 ASN A O 1
ATOM 3598 N N . TRP A 1 476 ? -3.282 -5.594 16.882 1.00 97.31 476 TRP A N 1
ATOM 3599 C CA . TRP A 1 476 ? -4.669 -5.486 16.435 1.00 97.31 476 TRP A CA 1
ATOM 3600 C C . TRP A 1 476 ? -5.652 -5.584 17.607 1.00 97.31 476 TRP A C 1
ATOM 3602 O O . TRP A 1 476 ? -6.536 -4.733 17.747 1.00 97.31 476 TRP A O 1
ATOM 3612 N N . ASN A 1 477 ? -5.422 -6.524 18.531 1.00 96.06 477 ASN A N 1
ATOM 3613 C CA . ASN A 1 477 ? -6.270 -6.721 19.707 1.00 96.06 477 ASN A CA 1
ATOM 3614 C C . ASN A 1 477 ? -6.314 -5.478 20.607 1.00 96.06 477 ASN A C 1
ATOM 3616 O O . ASN A 1 477 ? -7.346 -5.207 21.218 1.00 96.06 477 ASN A O 1
ATOM 3620 N N . SER A 1 478 ? -5.237 -4.682 20.650 1.00 95.69 478 SER A N 1
ATOM 3621 C CA . SER A 1 478 ? -5.202 -3.421 21.407 1.00 95.69 478 SER A CA 1
ATOM 3622 C C . SER A 1 478 ? -6.131 -2.324 20.862 1.00 95.69 478 SER A C 1
ATOM 3624 O O . SER A 1 478 ? -6.348 -1.324 21.548 1.00 95.69 478 SER A O 1
ATOM 3626 N N . PHE A 1 479 ? -6.709 -2.531 19.672 1.00 96.25 479 PHE A N 1
ATOM 3627 C CA . PHE A 1 479 ? -7.751 -1.700 19.057 1.00 96.25 479 PHE A CA 1
ATOM 3628 C C . PHE A 1 479 ? -9.090 -2.443 18.890 1.00 96.25 479 PHE A C 1
ATOM 3630 O O . PHE A 1 479 ? -10.018 -1.905 18.286 1.00 96.25 479 PHE A O 1
ATOM 3637 N N . GLY A 1 480 ? -9.208 -3.661 19.436 1.00 95.38 480 GLY A N 1
ATOM 3638 C CA . GLY A 1 480 ? -10.407 -4.497 19.326 1.00 95.38 480 GLY A CA 1
ATOM 3639 C C . GLY A 1 480 ? -10.555 -5.227 18.002 1.00 95.38 480 GLY A C 1
ATOM 3640 O O . GLY A 1 480 ? -11.663 -5.634 17.676 1.00 95.38 480 GLY A O 1
ATOM 3641 N N . LEU A 1 481 ? -9.473 -5.373 17.240 1.00 97.12 481 LEU A N 1
ATOM 3642 C CA . LEU A 1 481 ? -9.491 -6.016 15.932 1.00 97.12 481 LEU A CA 1
ATOM 3643 C C . LEU A 1 481 ? -8.700 -7.319 15.953 1.00 97.12 481 LEU A C 1
ATOM 3645 O O . LEU A 1 481 ? -7.699 -7.437 16.656 1.00 97.12 481 LEU A O 1
ATOM 3649 N N . GLU A 1 482 ? -9.122 -8.267 15.138 1.00 97.38 482 GLU A N 1
ATOM 3650 C CA . GLU A 1 482 ? -8.383 -9.475 14.807 1.00 97.38 482 GLU A CA 1
ATOM 3651 C C . GLU A 1 482 ? -8.198 -9.517 13.293 1.00 97.38 482 GLU A C 1
ATOM 3653 O O . GLU A 1 482 ? -9.144 -9.314 12.535 1.00 97.38 482 GLU A O 1
ATOM 3658 N N . VAL A 1 483 ? -6.958 -9.716 12.852 1.00 97.50 483 VAL A N 1
ATOM 3659 C CA . VAL A 1 483 ? -6.605 -9.719 11.432 1.00 97.50 483 VAL A CA 1
ATOM 3660 C C . VAL A 1 483 ? -6.104 -11.102 11.071 1.00 97.50 483 VAL A C 1
ATOM 3662 O O . VAL A 1 483 ? -5.119 -11.578 11.632 1.00 97.50 483 VAL A O 1
ATOM 3665 N N . SER A 1 484 ? -6.773 -11.736 10.116 1.00 96.88 484 SER A N 1
ATOM 3666 C CA . SER A 1 484 ? -6.395 -13.046 9.596 1.00 96.88 484 SER A CA 1
ATOM 3667 C C . SER A 1 484 ? -6.140 -12.954 8.098 1.00 96.88 484 SER A C 1
ATOM 3669 O O . SER A 1 484 ? -6.842 -12.248 7.378 1.00 96.88 484 SER A O 1
ATOM 3671 N N . LEU A 1 485 ? -5.105 -13.637 7.609 1.00 95.69 485 LEU A N 1
ATOM 3672 C CA . LEU A 1 485 ? -4.885 -13.751 6.171 1.00 95.69 485 LEU A CA 1
ATOM 3673 C C . LEU A 1 485 ? -6.037 -14.567 5.577 1.00 95.69 485 LEU A C 1
ATOM 3675 O O . LEU A 1 485 ? -6.280 -15.692 6.027 1.00 95.69 485 LEU A O 1
ATOM 3679 N N . LYS A 1 486 ? -6.734 -14.025 4.574 1.00 93.75 486 LYS A N 1
ATOM 3680 C CA . LYS A 1 486 ? -7.751 -14.803 3.871 1.00 93.75 486 LYS A CA 1
ATOM 3681 C C . LYS A 1 486 ? -7.038 -15.891 3.093 1.00 93.75 486 LYS A C 1
ATOM 3683 O O . LYS A 1 486 ? -6.247 -15.613 2.195 1.00 93.75 486 LYS A O 1
ATOM 3688 N N . LYS A 1 487 ? -7.309 -17.142 3.453 1.00 87.56 487 LYS A N 1
ATOM 3689 C CA . LYS A 1 487 ? -6.998 -18.250 2.558 1.00 87.56 487 LYS A CA 1
ATOM 3690 C C . LYS A 1 487 ? -7.887 -18.044 1.342 1.00 87.56 487 LYS A C 1
ATOM 3692 O O . LYS A 1 487 ? -9.100 -17.931 1.520 1.00 87.56 487 LYS A O 1
ATOM 3697 N N . HIS A 1 488 ? -7.291 -17.940 0.157 1.00 77.75 488 HIS A N 1
ATOM 3698 C CA . HIS A 1 488 ? -8.040 -18.102 -1.084 1.00 77.75 488 HIS A CA 1
ATOM 3699 C C . HIS A 1 488 ? -8.726 -19.459 -0.970 1.00 77.75 488 HIS A C 1
ATOM 3701 O O . HIS A 1 488 ? -8.068 -20.495 -0.972 1.00 77.75 488 HIS A O 1
ATOM 3707 N N . VAL A 1 489 ? -10.023 -19.442 -0.668 1.00 70.19 489 VAL A N 1
ATOM 3708 C CA . VAL A 1 489 ? -10.844 -20.650 -0.692 1.00 70.19 489 VAL A CA 1
ATOM 3709 C C . VAL A 1 489 ? -10.810 -21.090 -2.146 1.00 70.19 489 VAL A C 1
ATOM 3711 O O . VAL A 1 489 ? -10.989 -20.217 -2.989 1.00 70.19 489 VAL A O 1
ATOM 3714 N N . ASP A 1 490 ? -10.558 -22.377 -2.411 1.00 61.97 490 ASP A N 1
ATOM 3715 C CA . ASP A 1 490 ? -10.222 -23.011 -3.707 1.00 61.97 490 ASP A CA 1
ATOM 3716 C C . ASP A 1 490 ? -11.252 -22.836 -4.854 1.00 61.97 490 ASP A C 1
ATOM 3718 O O . ASP A 1 490 ? -11.363 -23.661 -5.758 1.00 61.97 490 ASP A O 1
ATOM 3722 N N . SER A 1 491 ? -12.034 -21.764 -4.835 1.00 67.38 491 SER A N 1
ATOM 3723 C CA . SER A 1 491 ? -12.870 -21.281 -5.919 1.00 67.38 491 SER A CA 1
ATOM 3724 C C . SER A 1 491 ? -11.954 -20.943 -7.092 1.00 67.38 491 SER A C 1
ATOM 3726 O O . SER A 1 491 ? -11.401 -19.846 -7.173 1.00 67.38 491 SER A O 1
ATOM 3728 N N . ALA A 1 492 ? -11.783 -21.914 -7.988 1.00 67.12 492 ALA A N 1
ATOM 3729 C CA . ALA A 1 492 ? -10.932 -21.832 -9.173 1.00 67.12 492 ALA A CA 1
ATOM 3730 C C . ALA A 1 492 ? -11.185 -20.568 -10.018 1.00 67.12 492 ALA A C 1
ATOM 3732 O O . ALA A 1 492 ? -10.284 -20.102 -10.705 1.00 67.12 492 ALA A O 1
ATOM 3733 N N . GLU A 1 493 ? -12.378 -19.977 -9.917 1.00 68.19 493 GLU A N 1
ATOM 3734 C CA . GLU A 1 493 ? -12.767 -18.758 -10.630 1.00 68.19 493 GLU A CA 1
ATOM 3735 C C . GLU A 1 493 ? -12.120 -17.468 -10.093 1.00 68.19 493 GLU A C 1
ATOM 3737 O O . GLU A 1 493 ? -12.032 -16.489 -10.824 1.00 68.19 493 GLU A O 1
ATOM 3742 N N . HIS A 1 494 ? -11.649 -17.436 -8.839 1.00 62.84 494 HIS A N 1
ATOM 3743 C CA . HIS A 1 494 ? -11.085 -16.221 -8.220 1.00 62.84 494 HIS A CA 1
ATOM 3744 C C . HIS A 1 494 ? -9.571 -16.301 -7.981 1.00 62.84 494 HIS A C 1
ATOM 3746 O O . HIS A 1 494 ? -8.990 -15.385 -7.402 1.00 62.84 494 HIS A O 1
ATOM 3752 N N . ALA A 1 495 ? -8.908 -17.352 -8.472 1.00 62.44 495 ALA A N 1
ATOM 3753 C CA . ALA A 1 495 ? -7.477 -17.596 -8.272 1.00 62.44 495 ALA A CA 1
ATOM 3754 C C . ALA A 1 495 ? -6.543 -16.532 -8.895 1.00 62.44 495 ALA A C 1
ATOM 3756 O O . ALA A 1 495 ? -5.329 -16.636 -8.766 1.00 62.44 495 ALA A O 1
ATOM 3757 N N . HIS A 1 496 ? -7.086 -15.520 -9.579 1.00 64.94 496 HIS A N 1
ATOM 3758 C CA . HIS A 1 496 ? -6.313 -14.519 -10.315 1.00 64.94 496 HIS A CA 1
ATOM 3759 C C . HIS A 1 496 ? -5.919 -13.283 -9.492 1.00 64.94 496 HIS A C 1
ATOM 3761 O O . HIS A 1 496 ? -5.032 -12.540 -9.918 1.00 64.94 496 HIS A O 1
ATOM 3767 N N . ASP A 1 497 ? -6.534 -13.051 -8.326 1.00 70.12 497 ASP A N 1
ATOM 3768 C CA . ASP A 1 497 ? -6.136 -11.948 -7.445 1.00 70.12 497 ASP A CA 1
ATOM 3769 C C . ASP A 1 497 ? -5.102 -12.426 -6.416 1.00 70.12 497 ASP A C 1
ATOM 3771 O O . ASP A 1 497 ? -5.431 -12.824 -5.297 1.00 70.12 497 ASP A O 1
ATOM 3775 N N . ASP A 1 498 ? -3.831 -12.400 -6.824 1.00 82.19 498 ASP A N 1
ATOM 3776 C CA . ASP A 1 498 ? -2.665 -12.720 -5.986 1.00 82.19 498 ASP A CA 1
ATOM 3777 C C . ASP A 1 498 ? -2.399 -11.661 -4.892 1.00 82.19 498 ASP A C 1
ATOM 3779 O O . ASP A 1 498 ? -1.441 -11.781 -4.117 1.00 82.19 498 ASP A O 1
ATOM 3783 N N . THR A 1 499 ? -3.206 -10.596 -4.819 1.00 88.69 499 THR A N 1
ATOM 3784 C CA . THR A 1 499 ? -3.004 -9.537 -3.831 1.00 88.69 499 THR A CA 1
ATOM 3785 C C . THR A 1 499 ? -3.220 -10.070 -2.411 1.00 88.69 499 THR A C 1
ATOM 3787 O O . THR A 1 499 ? -4.264 -10.658 -2.127 1.00 88.69 499 THR A O 1
ATOM 3790 N N . PRO A 1 500 ? -2.293 -9.836 -1.459 1.00 92.88 500 PRO A N 1
ATOM 3791 C CA . PRO A 1 500 ? -2.497 -10.234 -0.073 1.00 92.88 500 PRO A CA 1
ATOM 3792 C C . PRO A 1 500 ? -3.718 -9.538 0.548 1.00 92.88 500 PRO A C 1
ATOM 3794 O O . PRO A 1 500 ? -3.683 -8.345 0.869 1.00 92.88 500 PRO A O 1
ATOM 3797 N N . MET A 1 501 ? -4.779 -10.321 0.746 1.00 95.12 501 MET A N 1
ATOM 3798 C CA . MET A 1 501 ? -6.040 -9.904 1.356 1.00 95.12 501 MET A CA 1
ATOM 3799 C C . MET A 1 501 ? -6.196 -10.493 2.759 1.00 95.12 501 MET A C 1
ATOM 3801 O O . MET A 1 501 ? -5.928 -11.670 3.009 1.00 95.12 501 MET A O 1
ATOM 3805 N N . PHE A 1 502 ? -6.688 -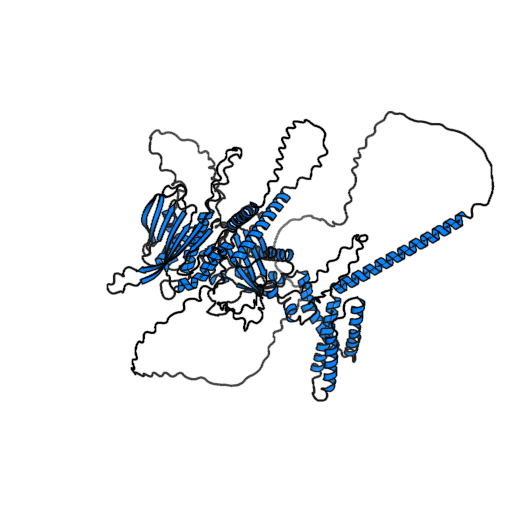9.679 3.684 1.00 96.94 502 PHE A N 1
ATOM 3806 C CA . PHE A 1 502 ? -6.912 -10.044 5.077 1.00 96.94 502 PHE A CA 1
ATOM 3807 C C . PHE A 1 502 ? -8.379 -9.824 5.451 1.00 96.94 502 PHE A C 1
ATOM 3809 O O . PHE A 1 502 ? -9.033 -8.906 4.958 1.00 96.94 502 PHE A O 1
ATOM 3816 N N . GLY A 1 503 ? -8.904 -10.683 6.320 1.00 97.00 503 GLY A N 1
ATOM 3817 C CA . GLY A 1 503 ? -10.169 -10.469 7.007 1.00 97.00 503 GLY A CA 1
ATOM 3818 C C . GLY A 1 503 ? -9.904 -9.726 8.308 1.00 97.00 503 GLY A C 1
ATOM 3819 O O . GLY A 1 503 ? -9.047 -10.143 9.089 1.00 97.00 503 GLY A O 1
ATOM 3820 N N . VAL A 1 504 ? -10.628 -8.633 8.528 1.00 97.50 504 VAL A N 1
ATOM 3821 C CA . VAL A 1 504 ? -10.583 -7.846 9.761 1.00 97.50 504 VAL A CA 1
ATOM 3822 C C . VAL A 1 504 ? -11.886 -8.054 10.516 1.00 97.50 504 VAL A C 1
ATOM 3824 O O . VAL A 1 504 ? -12.955 -7.622 10.084 1.00 97.50 504 VAL A O 1
ATOM 3827 N N . GLU A 1 505 ? -11.794 -8.724 11.653 1.00 96.56 505 GLU A N 1
ATOM 3828 C CA . GLU A 1 505 ? -12.920 -9.028 12.527 1.00 96.56 505 GLU A CA 1
ATOM 3829 C C . GLU A 1 505 ? -12.804 -8.263 13.841 1.00 96.56 505 GLU A C 1
ATOM 3831 O O . GLU A 1 505 ? -11.742 -7.761 14.214 1.00 96.56 505 GLU A O 1
ATOM 3836 N N . ASP A 1 506 ? -13.918 -8.169 14.558 1.00 95.00 506 ASP A N 1
ATOM 3837 C CA . ASP A 1 506 ? -13.880 -7.798 15.965 1.00 95.00 506 ASP A CA 1
ATOM 3838 C C . ASP A 1 506 ? -13.128 -8.887 16.734 1.00 95.00 506 ASP A C 1
ATOM 3840 O O . ASP A 1 506 ? -13.443 -10.071 16.600 1.00 95.00 506 ASP A O 1
ATOM 3844 N N . SER A 1 507 ? -12.144 -8.504 17.549 1.00 95.12 507 SER A N 1
ATOM 3845 C CA . SER A 1 507 ? -11.350 -9.489 18.287 1.00 95.12 507 SER A CA 1
ATOM 3846 C C . SER A 1 507 ? -12.223 -10.326 19.216 1.00 95.12 507 SER A C 1
ATOM 3848 O O . SER A 1 507 ? -13.253 -9.861 19.707 1.00 95.12 507 SER A O 1
ATOM 3850 N N . ALA A 1 508 ? -11.789 -11.541 19.555 1.00 91.69 508 ALA A N 1
ATOM 3851 C CA . ALA A 1 508 ? -12.518 -12.408 20.489 1.00 91.69 508 ALA A CA 1
ATOM 3852 C C . ALA A 1 508 ? -12.864 -11.745 21.847 1.00 91.69 508 ALA A C 1
ATOM 3854 O O . ALA A 1 508 ? -13.781 -12.188 22.537 1.00 91.69 508 ALA A O 1
ATOM 3855 N N . GLN A 1 509 ? -12.155 -10.675 22.235 1.00 87.25 509 GLN A N 1
ATOM 3856 C CA . GLN A 1 509 ? -12.439 -9.893 23.446 1.00 87.25 509 GLN A CA 1
ATOM 3857 C C . GLN A 1 509 ? -13.702 -9.027 23.322 1.00 87.25 509 GLN A C 1
ATOM 3859 O O . GLN A 1 509 ? -14.352 -8.749 24.328 1.00 87.25 509 GLN A O 1
ATOM 3864 N N . VAL A 1 510 ? -14.039 -8.596 22.105 1.00 85.88 510 VAL A N 1
ATOM 3865 C CA . VAL A 1 510 ? -15.161 -7.696 21.814 1.00 85.88 510 VAL A CA 1
ATOM 3866 C C . VAL A 1 510 ? -16.255 -8.346 20.966 1.00 85.88 510 VAL A C 1
ATOM 3868 O O . VAL A 1 510 ? -17.404 -7.937 21.067 1.00 85.88 510 VAL A O 1
ATOM 3871 N N . ALA A 1 511 ? -15.965 -9.399 20.202 1.00 87.06 511 ALA A N 1
ATOM 3872 C CA . ALA A 1 511 ? -16.943 -10.094 19.366 1.00 87.06 511 ALA A CA 1
ATOM 3873 C C . ALA A 1 511 ? -18.214 -10.554 20.117 1.00 87.06 511 ALA A C 1
ATOM 3875 O O . ALA A 1 511 ? -19.304 -10.364 19.571 1.00 87.06 511 ALA A O 1
ATOM 3876 N N . PRO A 1 512 ? -18.149 -11.091 21.360 1.00 83.81 512 PRO A N 1
ATOM 3877 C CA . PRO A 1 512 ? -19.355 -11.444 22.114 1.00 83.81 512 PRO A CA 1
ATOM 3878 C C . PRO A 1 512 ? -20.283 -10.247 22.343 1.00 83.81 512 PRO A C 1
ATOM 3880 O O . PRO A 1 512 ? -21.497 -10.398 22.273 1.00 83.81 512 PRO A O 1
ATOM 3883 N N . PHE A 1 513 ? -19.729 -9.041 22.513 1.00 79.38 513 PHE A N 1
ATOM 3884 C CA . PHE A 1 513 ? -20.519 -7.818 22.671 1.00 79.38 513 PHE A CA 1
ATOM 3885 C C . PHE A 1 513 ? -21.404 -7.541 21.451 1.00 79.38 513 PHE A C 1
ATOM 3887 O O . PHE A 1 513 ? -22.538 -7.094 21.609 1.00 79.38 513 PHE A O 1
ATOM 3894 N N . PHE A 1 514 ? -20.910 -7.837 20.246 1.00 79.69 514 PHE A N 1
ATOM 3895 C CA . PHE A 1 514 ? -21.646 -7.635 18.996 1.00 79.69 514 PHE A CA 1
ATOM 3896 C C . PHE A 1 514 ? -22.576 -8.803 18.647 1.00 79.69 514 PHE A C 1
ATOM 3898 O O . PHE A 1 514 ? -23.617 -8.578 18.038 1.00 79.69 514 PHE A O 1
ATOM 3905 N N . ARG A 1 515 ? -22.237 -10.038 19.047 1.00 77.50 515 ARG A N 1
ATOM 3906 C CA . ARG A 1 515 ? -23.077 -11.230 18.814 1.00 77.50 515 ARG A CA 1
ATOM 3907 C C . ARG A 1 515 ? -24.262 -11.316 19.776 1.00 77.50 515 ARG A C 1
ATOM 3909 O O . ARG A 1 515 ? -25.360 -11.659 19.358 1.00 77.50 515 ARG A O 1
ATOM 3916 N N . GLU A 1 516 ? -24.029 -11.020 21.054 1.00 65.25 516 GLU A N 1
ATOM 3917 C CA . GLU A 1 516 ? -25.011 -11.170 22.137 1.00 65.25 516 GLU A CA 1
ATOM 3918 C C . GLU A 1 516 ? -25.757 -9.877 22.463 1.00 65.25 516 GLU A C 1
ATOM 3920 O O . GLU A 1 516 ? -26.674 -9.904 23.284 1.00 65.25 516 GLU A O 1
ATOM 3925 N N . SER A 1 517 ? -25.438 -8.751 21.807 1.00 51.78 517 SER A N 1
ATOM 3926 C CA . SER A 1 517 ? -26.317 -7.572 21.801 1.00 51.78 517 SER A CA 1
ATOM 3927 C C . SER A 1 517 ? -27.575 -7.845 20.973 1.00 51.78 517 SER A C 1
ATOM 3929 O O . SER A 1 517 ? -27.893 -7.175 19.993 1.00 51.78 517 SER A O 1
ATOM 3931 N N . ALA A 1 518 ? -28.343 -8.825 21.435 1.00 45.78 518 ALA A N 1
ATOM 3932 C CA . ALA A 1 518 ? -29.779 -8.807 21.405 1.00 45.78 518 ALA A CA 1
ATOM 3933 C C . ALA A 1 518 ? -30.257 -7.463 21.992 1.00 45.78 518 ALA A C 1
ATOM 3935 O O . ALA A 1 518 ? -30.280 -7.253 23.200 1.00 45.78 518 ALA A O 1
ATOM 3936 N N . ARG A 1 519 ? -30.595 -6.548 21.079 1.00 44.75 519 ARG A N 1
ATOM 3937 C CA . ARG A 1 519 ? -31.716 -5.600 21.155 1.00 44.75 519 ARG A CA 1
ATOM 3938 C C . ARG A 1 519 ? -31.786 -4.729 22.426 1.00 44.75 519 ARG A C 1
ATOM 3940 O O . ARG A 1 519 ? -32.393 -5.104 23.421 1.00 44.75 519 ARG A O 1
ATOM 3947 N N . GLY A 1 520 ? -31.286 -3.491 22.346 1.00 49.19 520 GLY A N 1
ATOM 3948 C CA . GLY A 1 520 ? -32.001 -2.370 22.984 1.00 49.19 520 GLY A CA 1
ATOM 3949 C C . GLY A 1 520 ? -31.237 -1.411 23.899 1.00 49.19 520 GLY A C 1
ATOM 3950 O O . GLY A 1 520 ? -31.781 -0.361 24.206 1.00 49.19 520 GLY A O 1
ATOM 3951 N N . LEU A 1 521 ? -30.000 -1.688 24.327 1.00 47.06 521 LEU A N 1
ATOM 3952 C CA . LEU A 1 521 ? -29.319 -0.790 25.287 1.00 47.06 521 LEU A CA 1
ATOM 3953 C C . LEU A 1 521 ? -28.568 0.394 24.653 1.00 47.06 521 LEU A C 1
ATOM 3955 O O . LEU A 1 521 ? -28.211 1.329 25.364 1.00 47.06 521 LEU A O 1
ATOM 3959 N N . PHE A 1 522 ? -28.330 0.359 23.338 1.00 50.19 522 PHE A N 1
ATOM 3960 C CA . PHE A 1 522 ? -27.587 1.405 22.619 1.00 50.19 522 PHE A CA 1
ATOM 3961 C C . PHE A 1 522 ? -28.237 1.857 21.307 1.00 50.19 522 PHE A C 1
ATOM 3963 O O . PHE A 1 522 ? -27.663 2.705 20.628 1.00 50.19 522 PHE A O 1
ATOM 3970 N N . CYS A 1 523 ? -29.427 1.348 20.958 1.00 47.06 523 CYS A N 1
ATOM 3971 C CA . CYS A 1 523 ? -30.291 2.119 20.068 1.00 47.06 523 CYS A CA 1
ATOM 3972 C C . CYS A 1 523 ? -30.654 3.354 20.877 1.00 47.06 523 CYS A C 1
ATOM 3974 O O . CYS A 1 523 ? -31.415 3.245 21.839 1.00 47.06 523 CYS A O 1
ATOM 3976 N N . GLY A 1 524 ? -30.033 4.493 20.557 1.00 50.53 524 GLY A N 1
ATOM 3977 C CA . GLY A 1 524 ? -30.551 5.766 21.024 1.00 50.53 524 GLY A CA 1
ATOM 3978 C C . GLY A 1 524 ? -32.032 5.745 20.697 1.00 50.53 524 GLY A C 1
ATOM 3979 O O . GLY A 1 524 ? -32.394 5.469 19.557 1.00 50.53 524 GLY A O 1
ATOM 3980 N N . SER A 1 525 ? -32.882 5.906 21.707 1.00 50.03 525 SER A N 1
ATOM 3981 C CA . SER A 1 525 ? -34.252 6.300 21.441 1.00 50.03 525 SER A CA 1
ATOM 3982 C C . SER A 1 525 ? -34.123 7.507 20.526 1.00 50.03 525 SER A C 1
ATOM 3984 O O . SER A 1 525 ? -33.505 8.496 20.934 1.00 50.03 525 SER A O 1
ATOM 3986 N N . ASP A 1 526 ? -34.572 7.375 19.279 1.00 51.56 526 ASP A N 1
ATOM 3987 C CA . ASP A 1 526 ? -34.722 8.487 18.353 1.00 51.56 526 ASP A CA 1
ATOM 3988 C C . ASP A 1 526 ? -35.757 9.417 18.983 1.00 51.56 526 ASP A C 1
ATOM 3990 O O . ASP A 1 526 ? -36.931 9.436 18.631 1.00 51.56 526 ASP A O 1
ATOM 3994 N N . GLU A 1 527 ? -35.338 10.151 20.010 1.00 52.88 527 GLU A N 1
ATOM 3995 C CA . GLU A 1 527 ? -36.082 11.258 20.555 1.00 52.88 527 GLU A CA 1
ATOM 3996 C C . GLU A 1 527 ? -35.907 12.378 19.544 1.00 52.88 527 GLU A C 1
ATOM 3998 O O . GLU A 1 527 ? -35.133 13.322 19.726 1.00 52.88 527 GLU A O 1
ATOM 4003 N N . SER A 1 528 ? -36.657 12.248 18.450 1.00 54.72 528 SER A N 1
ATOM 4004 C CA . SER A 1 528 ? -37.204 13.355 17.687 1.00 54.72 528 SER A CA 1
ATOM 4005 C C . SER A 1 528 ? -38.053 14.199 18.643 1.00 54.72 528 SER A C 1
ATOM 4007 O O . SER A 1 528 ? -39.281 14.204 18.589 1.00 54.72 528 SER A O 1
ATOM 4009 N N . SER A 1 529 ? -37.395 14.859 19.595 1.00 51.38 529 SER A N 1
ATOM 4010 C CA . SER A 1 529 ? -38.002 15.876 20.435 1.00 51.38 529 SER A CA 1
ATOM 4011 C C . SER A 1 529 ? -38.175 17.107 19.557 1.00 51.38 529 SER A C 1
ATOM 4013 O O . SER A 1 529 ? -37.284 17.939 19.404 1.00 51.38 529 SER A O 1
ATOM 4015 N N . SER A 1 530 ? -39.336 17.175 18.907 1.00 56.88 530 SER A N 1
ATOM 4016 C CA . SER A 1 530 ? -39.874 18.419 18.381 1.00 56.88 530 SER A CA 1
ATOM 4017 C C . SER A 1 530 ? -40.139 19.343 19.572 1.00 56.88 530 SER A C 1
ATOM 4019 O O . SER A 1 530 ? -41.146 19.193 20.263 1.00 56.88 530 SER A O 1
ATOM 4021 N N . SER A 1 531 ? -39.222 20.261 19.866 1.00 51.94 531 SER A N 1
ATOM 4022 C CA . SER A 1 531 ? -39.495 21.362 20.791 1.00 51.94 531 SER A CA 1
ATOM 4023 C C . SER A 1 531 ? -39.411 22.687 20.039 1.00 51.94 531 SER A C 1
ATOM 4025 O O . SER A 1 531 ? -38.358 23.327 20.009 1.00 51.94 531 SER A O 1
ATOM 4027 N N . ASP A 1 532 ? -40.539 23.053 19.431 1.00 56.66 532 ASP A N 1
ATOM 4028 C CA . ASP A 1 532 ? -40.924 24.430 19.112 1.00 56.66 532 ASP A CA 1
ATOM 4029 C C . ASP A 1 532 ? -41.254 25.166 20.422 1.00 56.66 532 ASP A C 1
ATOM 4031 O O . ASP A 1 532 ? -42.418 25.292 20.783 1.00 56.66 532 ASP A O 1
ATOM 4035 N N . ASP A 1 533 ? -40.248 25.634 21.163 1.00 56.91 533 ASP A N 1
ATOM 4036 C CA . ASP A 1 533 ? -40.483 26.584 22.260 1.00 56.91 533 ASP A CA 1
ATOM 4037 C C . ASP A 1 533 ? -39.440 27.712 22.235 1.00 56.91 533 ASP A C 1
ATOM 4039 O O . ASP A 1 533 ? -38.381 27.671 22.871 1.00 56.91 533 ASP A O 1
ATOM 4043 N N . ASP A 1 534 ? -39.790 28.740 21.461 1.00 57.62 534 ASP A N 1
ATOM 4044 C CA . ASP A 1 534 ? -39.236 30.091 21.481 1.00 57.62 534 ASP A CA 1
ATOM 4045 C C . ASP A 1 534 ? -39.548 30.781 22.821 1.00 57.62 534 ASP A C 1
ATOM 4047 O O . ASP A 1 534 ? -40.595 31.409 22.983 1.00 57.62 534 ASP A O 1
ATOM 4051 N N . ILE A 1 535 ? -38.624 30.736 23.787 1.00 56.53 535 ILE A N 1
ATOM 4052 C CA . ILE A 1 535 ? -38.583 31.740 24.864 1.00 56.53 535 ILE A CA 1
ATOM 4053 C C . ILE A 1 535 ? -37.166 32.301 24.999 1.00 56.53 535 ILE A C 1
ATOM 4055 O O . ILE A 1 535 ? -36.253 31.720 25.591 1.00 56.53 535 ILE A O 1
ATOM 4059 N N . SER A 1 536 ? -37.023 33.483 24.414 1.00 54.62 536 SER A N 1
ATOM 4060 C CA . SER A 1 536 ? -35.876 34.377 24.436 1.00 54.62 536 SER A CA 1
ATOM 4061 C C . SER A 1 536 ? -35.643 34.949 25.836 1.00 54.62 536 SER A C 1
ATOM 4063 O O . SER A 1 536 ? -36.271 35.935 26.209 1.00 54.62 536 SER A O 1
ATOM 4065 N N . ASP A 1 537 ? -34.702 34.385 26.595 1.00 57.56 537 ASP A N 1
ATOM 4066 C CA . ASP A 1 537 ? -34.125 35.073 27.758 1.00 57.56 537 ASP A CA 1
ATOM 4067 C C . ASP A 1 537 ? -32.592 35.213 27.603 1.00 57.56 537 ASP A C 1
ATOM 4069 O O . ASP A 1 537 ? -31.844 34.242 27.797 1.00 57.56 537 ASP A O 1
ATOM 4073 N N . PRO A 1 538 ? -32.098 36.388 27.161 1.00 61.28 538 PRO A N 1
ATOM 4074 C CA . PRO A 1 538 ? -30.694 36.589 26.810 1.00 61.28 538 PRO A CA 1
ATOM 4075 C C . PRO A 1 538 ? -29.737 36.831 27.995 1.00 61.28 538 PRO A C 1
ATOM 4077 O O . PRO A 1 538 ? -28.525 36.784 27.780 1.00 61.28 538 PRO A O 1
ATOM 4080 N N . GLU A 1 539 ? -30.192 37.036 29.238 1.00 61.75 539 GLU A N 1
ATOM 4081 C CA . GLU A 1 539 ? -29.301 37.582 30.287 1.00 61.75 539 GLU A CA 1
ATOM 4082 C C . GLU A 1 539 ? -28.614 36.572 31.230 1.00 61.75 539 GLU A C 1
ATOM 4084 O O . GLU A 1 539 ? -27.697 36.949 31.957 1.00 61.75 539 GLU A O 1
ATOM 4089 N N . ASN A 1 540 ? -28.925 35.268 31.187 1.00 50.44 540 ASN A N 1
ATOM 4090 C CA . ASN A 1 540 ? -28.378 34.297 32.163 1.00 50.44 540 ASN A CA 1
ATOM 4091 C C . ASN A 1 540 ? -27.312 33.305 31.638 1.00 50.44 540 ASN A C 1
ATOM 4093 O O . ASN A 1 540 ? -27.039 32.268 32.250 1.00 50.44 540 ASN A O 1
ATOM 4097 N N . ARG A 1 541 ? -26.638 33.606 30.520 1.00 46.72 541 ARG A N 1
ATOM 4098 C CA . ARG A 1 541 ? -25.668 32.695 29.863 1.00 46.72 541 ARG A CA 1
ATOM 4099 C C . ARG A 1 541 ? -24.234 32.712 30.417 1.00 46.72 541 ARG A C 1
ATOM 4101 O O . ARG A 1 541 ? -23.284 32.402 29.694 1.00 46.72 541 ARG A O 1
ATOM 4108 N N . THR A 1 542 ? -24.016 32.981 31.703 1.00 51.75 542 THR A N 1
ATOM 4109 C CA . THR A 1 542 ? -22.660 32.853 32.266 1.00 51.75 542 THR A CA 1
ATOM 4110 C C . THR A 1 542 ? -22.345 31.400 32.681 1.00 51.75 542 THR A C 1
ATOM 4112 O O . THR A 1 542 ? -22.742 30.892 33.722 1.00 51.75 542 THR A O 1
ATOM 4115 N N . ARG A 1 543 ? -21.550 30.719 31.839 1.00 57.75 543 ARG A N 1
ATOM 4116 C CA . ARG A 1 543 ? -20.638 29.598 32.183 1.00 57.75 543 ARG A CA 1
ATOM 4117 C C . ARG A 1 543 ? -21.199 28.211 32.548 1.00 57.75 543 ARG A C 1
ATOM 4119 O O . ARG A 1 543 ? -20.486 27.429 33.181 1.00 57.75 543 ARG A O 1
ATOM 4126 N N . LYS A 1 544 ? -22.369 27.786 32.068 1.00 59.75 544 LYS A N 1
ATOM 4127 C CA . LYS A 1 544 ? -22.662 26.336 32.039 1.00 59.75 544 LYS A CA 1
ATOM 4128 C C . LYS A 1 544 ? -21.985 25.711 30.818 1.00 59.75 544 LYS A C 1
ATOM 4130 O O . LYS A 1 544 ? -22.523 25.755 29.717 1.00 59.75 544 LYS A O 1
ATOM 4135 N N . ARG A 1 545 ? -20.782 25.143 31.004 1.00 61.00 545 ARG A N 1
ATOM 4136 C CA . ARG A 1 545 ? -20.160 24.235 30.022 1.00 61.00 545 ARG A CA 1
ATOM 4137 C C . ARG A 1 545 ? -21.172 23.124 29.740 1.00 61.00 545 ARG A C 1
ATOM 4139 O O . ARG A 1 545 ? -21.345 22.236 30.571 1.00 61.00 545 ARG A O 1
ATOM 4146 N N . LYS A 1 546 ? -21.878 23.214 28.610 1.00 65.50 546 LYS A N 1
ATOM 4147 C CA . LYS A 1 546 ? -22.797 22.184 28.123 1.00 65.50 546 LYS A CA 1
ATOM 4148 C C . LYS A 1 546 ? -21.942 20.929 27.944 1.00 65.50 546 LYS A C 1
ATOM 4150 O O . LYS A 1 546 ? -21.172 20.842 26.992 1.00 65.50 546 LYS A O 1
ATOM 4155 N N . LYS A 1 547 ? -21.967 20.020 28.931 1.00 62.53 547 LYS A N 1
ATOM 4156 C CA . LYS A 1 547 ? -21.312 18.710 28.852 1.00 62.53 547 LYS A CA 1
ATOM 4157 C C . LYS A 1 547 ? -22.059 18.003 27.734 1.00 62.53 547 LYS A C 1
ATOM 4159 O O . LYS A 1 547 ? -23.148 17.486 27.960 1.00 62.53 547 LYS A O 1
ATOM 4164 N N . VAL A 1 548 ? -21.537 18.111 26.513 1.00 57.38 548 VAL A N 1
ATOM 4165 C CA . VAL A 1 548 ? -22.028 17.360 25.365 1.00 57.38 548 VAL A CA 1
ATOM 4166 C C . VAL A 1 548 ? -21.969 15.916 25.829 1.00 57.38 548 VAL A C 1
ATOM 4168 O O . VAL A 1 548 ? -20.881 15.380 26.044 1.00 57.38 548 VAL A O 1
ATOM 4171 N N . LYS A 1 549 ? -23.136 15.328 26.119 1.00 59.03 549 LYS A N 1
ATOM 4172 C CA . LYS A 1 549 ? -23.266 13.885 26.266 1.00 59.03 549 LYS A CA 1
ATOM 4173 C C . LYS A 1 549 ? -22.832 13.369 24.905 1.00 59.03 549 LYS A C 1
ATOM 4175 O O . LYS A 1 549 ? -23.609 13.374 23.960 1.00 59.03 549 LYS A O 1
ATOM 4180 N N . CYS A 1 550 ? -21.552 13.034 24.790 1.00 53.81 550 CYS A N 1
ATOM 4181 C CA . CYS A 1 550 ? -21.060 12.173 23.740 1.00 53.81 550 CYS A CA 1
ATOM 4182 C C . CYS A 1 550 ? -21.778 10.859 24.020 1.00 53.81 550 CYS A C 1
ATOM 4184 O O . CYS A 1 550 ? -21.309 10.051 24.823 1.00 53.81 550 CYS A O 1
ATOM 4186 N N . GLY A 1 551 ? -22.996 10.728 23.482 1.00 57.84 551 GLY A N 1
ATOM 4187 C CA . GLY A 1 551 ? -23.644 9.440 23.375 1.00 57.84 551 GLY A CA 1
ATOM 4188 C C . GLY A 1 551 ? -22.588 8.549 22.762 1.00 57.84 551 GLY A C 1
ATOM 4189 O O . GLY A 1 551 ? -21.978 8.924 21.759 1.00 57.84 551 GLY A O 1
ATOM 4190 N N . LEU A 1 552 ? -22.266 7.456 23.443 1.00 57.59 552 LEU A N 1
ATOM 4191 C CA . LEU A 1 552 ? -21.503 6.393 22.824 1.00 57.59 552 LEU A CA 1
ATOM 4192 C C . LEU A 1 552 ? -22.378 5.941 21.665 1.00 57.59 552 LEU A C 1
ATOM 4194 O O . LEU A 1 552 ? -23.290 5.143 21.862 1.00 57.59 552 LEU A O 1
ATOM 4198 N N . SER A 1 553 ? -22.165 6.560 20.504 1.00 57.34 553 SER A N 1
ATOM 4199 C CA . SER A 1 553 ? -22.715 6.129 19.239 1.00 57.34 553 SER A CA 1
ATOM 4200 C C . SER A 1 553 ? -22.500 4.631 19.210 1.00 57.34 553 SER A C 1
ATOM 4202 O O . SER A 1 553 ? -21.390 4.169 19.495 1.00 57.34 553 SER A O 1
ATOM 4204 N N . SER A 1 554 ? -23.600 3.899 19.032 1.00 66.81 554 SER A N 1
ATOM 4205 C CA . SER A 1 554 ? -23.637 2.444 19.080 1.00 66.81 554 SER A CA 1
ATOM 4206 C C . SER A 1 554 ? -22.384 1.910 18.406 1.00 66.81 554 SER A C 1
ATOM 4208 O O . SER A 1 554 ? -22.170 2.157 17.217 1.00 66.81 554 SER A O 1
ATOM 4210 N N . LEU A 1 555 ? -21.510 1.261 19.178 1.00 74.94 555 LEU A N 1
ATOM 4211 C CA . LEU A 1 555 ? -20.356 0.602 18.595 1.00 74.94 555 LEU A CA 1
ATOM 4212 C C . LEU A 1 555 ? -20.929 -0.396 17.589 1.00 74.94 555 LEU A C 1
ATOM 4214 O O . LEU A 1 555 ? -21.656 -1.309 17.972 1.00 74.94 555 LEU A O 1
ATOM 4218 N N . LEU A 1 556 ? -20.685 -0.167 16.303 1.00 87.69 556 LEU A N 1
ATOM 4219 C CA . LEU A 1 556 ? -21.093 -1.102 15.256 1.00 87.69 556 LEU A CA 1
ATOM 4220 C C . LEU A 1 556 ? -20.097 -2.274 15.232 1.00 87.69 556 LEU A C 1
ATOM 4222 O O . LEU A 1 556 ? -19.082 -2.177 15.906 1.00 87.69 556 LEU A O 1
ATOM 4226 N N . PRO A 1 557 ? -20.326 -3.384 14.528 1.00 90.75 557 PRO A N 1
ATOM 4227 C CA . PRO A 1 557 ? -19.292 -4.392 14.266 1.00 90.75 557 PRO A CA 1
ATOM 4228 C C . PRO A 1 557 ? -18.182 -3.870 13.336 1.00 90.75 557 PRO A C 1
ATOM 4230 O O . PRO A 1 557 ? -18.399 -2.919 12.580 1.00 90.75 557 PRO A O 1
ATOM 4233 N N . ALA A 1 558 ? -17.003 -4.495 13.350 1.00 92.50 558 ALA A N 1
ATOM 4234 C CA . ALA A 1 558 ? -15.854 -4.119 12.519 1.00 92.50 558 ALA A CA 1
ATOM 4235 C C . ALA A 1 558 ? -16.202 -4.089 11.026 1.00 92.50 558 ALA A C 1
ATOM 4237 O O . ALA A 1 558 ? -15.851 -3.126 10.348 1.00 92.50 558 ALA A O 1
ATOM 4238 N N . ALA A 1 559 ? -16.964 -5.077 10.547 1.00 92.75 559 ALA A N 1
ATOM 4239 C CA . ALA A 1 559 ? -17.430 -5.142 9.163 1.00 92.75 559 ALA A CA 1
ATOM 4240 C C . ALA A 1 559 ? -18.212 -3.884 8.739 1.00 92.75 559 ALA A C 1
ATOM 4242 O O . ALA A 1 559 ? -17.984 -3.357 7.656 1.00 92.75 559 ALA A O 1
ATOM 4243 N N . LEU A 1 560 ? -19.073 -3.356 9.619 1.00 91.25 560 LEU A N 1
ATOM 4244 C CA . LEU A 1 560 ? -19.882 -2.164 9.338 1.00 91.25 560 LEU A CA 1
ATOM 4245 C C . LEU A 1 560 ? -19.126 -0.852 9.578 1.00 91.25 560 LEU A C 1
ATOM 4247 O O . LEU A 1 560 ? -19.406 0.141 8.917 1.00 91.25 560 LEU A O 1
ATOM 4251 N N . ARG A 1 561 ? -18.174 -0.815 10.523 1.00 92.69 561 ARG A N 1
ATOM 4252 C CA . ARG A 1 561 ? -17.372 0.396 10.792 1.00 92.69 561 ARG A CA 1
ATOM 4253 C C . ARG A 1 561 ? -16.300 0.635 9.745 1.00 92.69 561 ARG A C 1
ATOM 4255 O O . ARG A 1 561 ? -16.055 1.777 9.368 1.00 92.69 561 ARG A O 1
ATOM 4262 N N . LEU A 1 562 ? -15.596 -0.429 9.376 1.00 95.25 562 LEU A N 1
ATOM 4263 C CA . LEU A 1 562 ? -14.381 -0.348 8.576 1.00 95.25 562 LEU A CA 1
ATOM 4264 C C . LEU A 1 562 ? -14.687 -0.564 7.094 1.00 95.25 562 LEU A C 1
ATOM 4266 O O . LEU A 1 562 ? -14.093 0.122 6.266 1.00 95.25 562 LEU A O 1
ATOM 4270 N N . GLY A 1 563 ? -15.629 -1.463 6.779 1.00 94.44 563 GLY A N 1
ATOM 4271 C CA . GLY A 1 563 ? -15.942 -1.887 5.417 1.00 94.44 563 GLY A CA 1
ATOM 4272 C C . GLY A 1 563 ? -14.716 -2.481 4.738 1.00 94.44 563 GLY A C 1
ATOM 4273 O O . GLY A 1 563 ? -14.363 -3.631 4.985 1.00 94.44 563 GLY A O 1
ATOM 4274 N N . GLU A 1 564 ? -14.040 -1.681 3.923 1.00 96.12 564 GLU A N 1
ATOM 4275 C CA . GLU A 1 564 ? -12.758 -2.046 3.332 1.00 96.12 564 GLU A CA 1
ATOM 4276 C C . GLU A 1 564 ? -11.643 -1.087 3.775 1.00 96.12 564 GLU A C 1
ATOM 4278 O O . GLU A 1 564 ? -11.821 0.127 3.924 1.00 96.12 564 GLU A O 1
ATOM 4283 N N . MET A 1 565 ? -10.467 -1.662 3.987 1.00 97.81 565 MET A N 1
ATOM 4284 C CA . MET A 1 565 ? -9.247 -1.008 4.421 1.00 97.81 565 MET A CA 1
ATOM 4285 C C . MET A 1 565 ? -8.137 -1.242 3.401 1.00 97.81 565 MET A C 1
ATOM 4287 O O . MET A 1 565 ? -8.006 -2.322 2.827 1.00 97.81 565 MET A O 1
ATOM 4291 N N . LEU A 1 566 ? -7.281 -0.242 3.235 1.00 98.06 566 LEU A N 1
ATOM 4292 C CA . LEU A 1 566 ? -6.068 -0.328 2.432 1.00 98.06 566 LEU A CA 1
ATOM 4293 C C . LEU A 1 566 ? -4.873 0.049 3.304 1.00 98.06 566 LEU A C 1
ATOM 4295 O O . LEU A 1 566 ? -4.847 1.127 3.904 1.00 98.06 566 LEU A O 1
ATOM 4299 N N . ILE A 1 567 ? -3.880 -0.834 3.364 1.00 98.19 567 ILE A N 1
ATOM 4300 C CA . ILE A 1 567 ? -2.586 -0.560 3.984 1.00 98.19 567 ILE A CA 1
ATOM 4301 C C . ILE A 1 567 ? -1.532 -0.481 2.892 1.00 98.19 567 ILE A C 1
ATOM 4303 O O . ILE A 1 567 ? -1.378 -1.407 2.103 1.00 98.19 567 ILE A O 1
ATOM 4307 N N . ILE A 1 568 ? -0.775 0.612 2.881 1.00 98.00 568 ILE A N 1
ATOM 4308 C CA . ILE A 1 568 ? 0.361 0.804 1.979 1.00 98.00 568 ILE A CA 1
ATOM 4309 C C . ILE A 1 568 ? 1.621 0.806 2.832 1.00 98.00 568 ILE A C 1
ATOM 4311 O O . ILE A 1 568 ? 1.756 1.627 3.740 1.00 98.00 568 ILE A O 1
ATOM 4315 N N . VAL A 1 569 ? 2.541 -0.112 2.550 1.00 97.25 569 VAL A N 1
ATOM 4316 C CA . VAL A 1 569 ? 3.851 -0.170 3.208 1.00 97.25 569 VAL A CA 1
ATOM 4317 C C . VAL A 1 569 ? 4.926 0.122 2.175 1.00 97.25 569 VAL A C 1
ATOM 4319 O O . VAL A 1 569 ? 5.148 -0.683 1.271 1.00 97.25 569 VAL A O 1
ATOM 4322 N N . GLN A 1 570 ? 5.610 1.253 2.327 1.00 95.75 570 GLN A N 1
ATOM 4323 C CA . GLN A 1 570 ? 6.691 1.687 1.449 1.00 95.75 570 GLN A CA 1
ATOM 4324 C C . GLN A 1 570 ? 8.027 1.666 2.192 1.00 95.75 570 GLN A C 1
ATOM 4326 O O . GLN A 1 570 ? 8.221 2.365 3.185 1.00 95.75 570 GLN A O 1
ATOM 4331 N N . ILE A 1 571 ? 8.981 0.887 1.689 1.00 93.94 571 ILE A N 1
ATOM 4332 C CA . ILE A 1 571 ? 10.363 0.894 2.178 1.00 93.94 571 ILE A CA 1
ATOM 4333 C C . ILE A 1 571 ? 11.175 1.860 1.318 1.00 93.94 571 ILE A C 1
ATOM 4335 O O . ILE A 1 571 ? 11.276 1.680 0.108 1.00 93.94 571 ILE A O 1
ATOM 4339 N N . LYS A 1 572 ? 11.775 2.869 1.946 1.00 92.44 572 LYS A N 1
ATOM 4340 C CA . LYS A 1 572 ? 12.715 3.812 1.332 1.00 92.44 572 LYS A CA 1
ATOM 4341 C C . LYS A 1 572 ? 14.118 3.462 1.805 1.00 92.44 572 LYS A C 1
ATOM 4343 O O . LYS A 1 572 ? 14.465 3.704 2.960 1.00 92.44 572 LYS A O 1
ATOM 4348 N N . ALA A 1 573 ? 14.913 2.847 0.942 1.00 90.25 573 ALA A N 1
ATOM 4349 C CA . ALA A 1 573 ? 16.251 2.386 1.290 1.00 90.25 573 ALA A CA 1
ATOM 4350 C C . ALA A 1 573 ? 17.185 2.474 0.086 1.00 90.25 573 ALA A C 1
ATOM 4352 O O . ALA A 1 573 ? 16.803 2.122 -1.033 1.00 90.25 573 ALA A O 1
ATOM 4353 N N . LYS A 1 574 ? 18.434 2.894 0.323 1.00 86.56 574 LYS A N 1
ATOM 4354 C CA . LYS A 1 574 ? 19.470 2.796 -0.708 1.00 86.56 574 LYS A CA 1
ATOM 4355 C C . LYS A 1 574 ? 19.640 1.312 -1.094 1.00 86.56 574 LYS A C 1
ATOM 4357 O O . LYS A 1 574 ? 19.541 0.458 -0.205 1.00 86.56 574 LYS A O 1
ATOM 4362 N N . PRO A 1 575 ? 19.933 0.968 -2.361 1.00 77.94 575 PRO A N 1
ATOM 4363 C CA . PRO A 1 575 ? 19.971 -0.430 -2.819 1.00 77.94 575 PRO A CA 1
ATOM 4364 C C . PRO A 1 575 ? 20.929 -1.354 -2.043 1.00 77.94 575 PRO A C 1
ATOM 4366 O O . PRO A 1 575 ? 20.747 -2.573 -2.003 1.00 77.94 575 PRO A O 1
ATOM 4369 N N . TYR A 1 576 ? 21.956 -0.787 -1.411 1.00 79.31 576 TYR A N 1
ATOM 4370 C CA . TYR A 1 576 ? 22.916 -1.503 -0.568 1.00 79.31 576 TYR A CA 1
ATOM 4371 C C . TYR A 1 576 ? 22.562 -1.482 0.928 1.00 79.31 576 TYR A C 1
ATOM 4373 O O . TYR A 1 576 ? 23.090 -2.292 1.691 1.00 79.31 576 TYR A O 1
ATOM 4381 N N . ALA A 1 577 ? 21.682 -0.573 1.363 1.00 82.31 577 ALA A N 1
ATOM 4382 C CA . ALA A 1 577 ? 21.389 -0.353 2.776 1.00 82.31 577 ALA A CA 1
ATOM 4383 C C . ALA A 1 577 ? 20.593 -1.504 3.383 1.00 82.31 577 ALA A C 1
ATOM 4385 O O . ALA A 1 577 ? 20.816 -1.837 4.538 1.00 82.31 577 ALA A O 1
ATOM 4386 N N . LEU A 1 578 ? 19.723 -2.162 2.616 1.00 75.69 578 LEU A N 1
ATOM 4387 C CA . LEU A 1 578 ? 18.993 -3.359 3.025 1.00 75.69 578 LEU A CA 1
ATOM 4388 C C . LEU A 1 578 ? 19.393 -4.532 2.118 1.00 75.69 578 LEU A C 1
ATOM 4390 O O . LEU A 1 578 ? 19.484 -4.338 0.905 1.00 75.69 578 LEU A O 1
ATOM 4394 N N . PRO A 1 579 ? 19.613 -5.762 2.640 1.00 65.81 579 PRO A N 1
ATOM 4395 C CA . PRO A 1 579 ? 19.674 -6.959 1.821 1.00 65.81 579 PRO A CA 1
ATOM 4396 C C . PRO A 1 579 ? 18.249 -7.260 1.364 1.00 65.81 579 PRO A C 1
ATOM 4398 O O . PRO A 1 579 ? 17.702 -8.301 1.702 1.00 65.81 579 PRO A O 1
ATOM 4401 N N . LEU A 1 580 ? 17.627 -6.319 0.651 1.00 60.88 580 LEU A N 1
ATOM 4402 C CA . LEU A 1 580 ? 16.371 -6.540 -0.031 1.00 60.88 580 LEU A CA 1
ATOM 4403 C C . LEU A 1 580 ? 16.674 -7.708 -0.962 1.00 60.88 580 LEU A C 1
ATOM 4405 O O . LEU A 1 580 ? 17.513 -7.544 -1.861 1.00 60.88 580 LEU A O 1
ATOM 4409 N N . PRO A 1 581 ? 16.126 -8.908 -0.695 1.00 50.34 581 PRO A N 1
ATOM 4410 C CA . PRO A 1 581 ? 16.273 -10.027 -1.604 1.00 50.34 581 PRO A CA 1
ATOM 4411 C C . PRO A 1 581 ? 15.899 -9.502 -2.978 1.00 50.34 581 PRO A C 1
ATOM 4413 O O . PRO A 1 581 ? 15.038 -8.624 -3.066 1.00 50.34 581 PRO A O 1
ATOM 4416 N N . THR A 1 582 ? 16.610 -9.965 -4.005 1.00 51.72 582 THR A N 1
ATOM 4417 C CA . THR A 1 582 ? 16.340 -9.656 -5.412 1.00 51.72 582 THR A CA 1
ATOM 4418 C C . THR A 1 582 ? 14.848 -9.375 -5.589 1.00 51.72 582 THR A C 1
ATOM 4420 O O . THR A 1 582 ? 14.021 -10.280 -5.455 1.00 51.72 582 THR A O 1
ATOM 4423 N N . LEU A 1 583 ? 14.509 -8.087 -5.764 1.00 48.94 583 LEU A N 1
ATOM 4424 C CA . LEU A 1 583 ? 13.129 -7.576 -5.787 1.00 48.94 583 LEU A CA 1
ATOM 4425 C C . LEU A 1 583 ? 12.267 -8.311 -6.815 1.00 48.94 583 LEU A C 1
ATOM 4427 O O . LEU A 1 583 ? 11.046 -8.299 -6.723 1.00 48.94 583 LEU A O 1
ATOM 4431 N N . SER A 1 584 ? 12.930 -9.013 -7.729 1.00 49.09 584 SER A N 1
ATOM 4432 C CA . SER A 1 584 ? 12.386 -9.947 -8.689 1.00 49.09 584 SER A CA 1
ATOM 4433 C C . SER A 1 584 ? 11.414 -10.988 -8.118 1.00 49.09 584 SER A C 1
ATOM 4435 O O . SER A 1 584 ? 10.540 -11.426 -8.848 1.00 49.09 584 SER A O 1
ATOM 4437 N N . LYS A 1 585 ? 11.492 -11.365 -6.830 1.00 58.53 585 LYS A N 1
ATOM 4438 C CA . LYS A 1 585 ? 10.479 -12.243 -6.193 1.00 58.53 585 LYS A CA 1
ATOM 4439 C C . LYS A 1 585 ? 9.543 -11.538 -5.211 1.00 58.53 585 LYS A C 1
ATOM 4441 O O . LYS A 1 585 ? 8.732 -12.190 -4.560 1.00 58.53 585 LYS A O 1
ATOM 4446 N N . GLY A 1 586 ? 9.704 -10.230 -4.997 1.00 61.50 586 GLY A N 1
ATOM 4447 C CA . GLY A 1 586 ? 8.900 -9.476 -4.027 1.00 61.50 586 GLY A CA 1
ATOM 4448 C C . GLY A 1 586 ? 8.983 -9.995 -2.578 1.00 61.50 586 GLY A C 1
ATOM 4449 O O . GLY A 1 586 ? 8.139 -9.650 -1.746 1.00 61.50 586 GLY A O 1
ATOM 4450 N N . ARG A 1 587 ? 9.968 -10.842 -2.246 1.00 69.06 587 ARG A N 1
ATOM 4451 C CA . ARG A 1 587 ? 10.155 -11.384 -0.895 1.00 69.06 587 ARG A CA 1
ATOM 4452 C C . ARG A 1 587 ? 10.991 -10.401 -0.093 1.00 69.06 587 ARG A C 1
ATOM 4454 O O . ARG A 1 587 ? 12.171 -10.231 -0.365 1.00 69.06 587 ARG A O 1
ATOM 4461 N N . LEU A 1 588 ? 10.394 -9.768 0.909 1.00 76.69 588 LEU A N 1
ATOM 4462 C CA . LEU A 1 588 ? 11.165 -9.076 1.939 1.00 76.69 588 LEU A CA 1
ATOM 4463 C C . LEU A 1 588 ? 11.658 -10.103 2.965 1.00 76.69 588 LEU A C 1
ATOM 4465 O O . LEU A 1 588 ? 10.980 -11.121 3.147 1.00 76.69 588 LEU A O 1
ATOM 4469 N N . PRO A 1 589 ? 12.818 -9.878 3.613 1.00 78.00 589 PRO A N 1
ATOM 4470 C CA . PRO A 1 589 ? 13.402 -10.863 4.512 1.00 78.00 589 PRO A CA 1
ATOM 4471 C C . PRO A 1 589 ? 12.403 -11.272 5.596 1.00 78.00 589 PRO A C 1
ATOM 4473 O O . PRO A 1 589 ? 11.827 -10.425 6.283 1.00 78.00 589 PRO A O 1
ATOM 4476 N N . LEU A 1 590 ? 12.204 -12.580 5.751 1.00 79.62 590 LEU A N 1
ATOM 4477 C CA . LEU A 1 590 ? 11.478 -13.114 6.895 1.00 79.62 590 LEU A CA 1
ATOM 4478 C C . LEU A 1 590 ? 12.277 -12.788 8.161 1.00 79.62 590 LEU A C 1
ATOM 4480 O O . LEU A 1 590 ? 13.490 -12.988 8.202 1.00 79.62 590 LEU A O 1
ATOM 4484 N N . ASN A 1 591 ? 11.590 -12.321 9.201 1.00 82.81 591 ASN A N 1
ATOM 4485 C CA . ASN A 1 591 ? 12.167 -12.084 10.527 1.00 82.81 591 ASN A CA 1
ATOM 4486 C C . ASN A 1 591 ? 13.263 -11.001 10.608 1.00 82.81 591 ASN A C 1
ATOM 4488 O O . ASN A 1 591 ? 14.032 -11.000 11.570 1.00 82.81 591 ASN A O 1
ATOM 4492 N N . ASP A 1 592 ? 13.325 -10.045 9.671 1.00 90.44 592 ASP A N 1
ATOM 4493 C CA . ASP A 1 592 ? 14.140 -8.844 9.895 1.00 90.44 592 ASP A CA 1
ATOM 4494 C C . ASP A 1 592 ? 13.530 -8.035 11.045 1.00 90.44 592 ASP A C 1
ATOM 4496 O O . ASP A 1 592 ? 12.474 -7.413 10.910 1.00 90.44 592 ASP A O 1
ATOM 4500 N N . LYS A 1 593 ? 14.190 -8.077 12.206 1.00 92.50 593 LYS A N 1
ATOM 4501 C CA . LYS A 1 593 ? 13.722 -7.405 13.421 1.00 92.50 593 LYS A CA 1
ATOM 4502 C C . LYS A 1 593 ? 13.540 -5.900 13.204 1.00 92.50 593 LYS A C 1
ATOM 4504 O O . LYS A 1 593 ? 12.559 -5.349 13.682 1.00 92.50 593 LYS A O 1
ATOM 4509 N N . GLY A 1 594 ? 14.436 -5.248 12.462 1.00 92.69 594 GLY A N 1
ATOM 4510 C CA . GLY A 1 594 ? 14.369 -3.807 12.226 1.00 92.69 594 GLY A CA 1
ATOM 4511 C C . GLY A 1 594 ? 13.153 -3.410 11.396 1.00 92.69 594 GLY A C 1
ATOM 4512 O O . GLY A 1 594 ? 12.462 -2.450 11.736 1.00 92.69 594 GLY A O 1
ATOM 4513 N N . ILE A 1 595 ? 12.862 -4.171 10.336 1.00 93.19 595 ILE A N 1
ATOM 4514 C CA . ILE A 1 595 ? 11.664 -3.977 9.506 1.00 93.19 595 ILE A CA 1
ATOM 4515 C C . ILE A 1 595 ? 10.405 -4.305 10.315 1.00 93.19 595 ILE A C 1
ATOM 4517 O O . ILE A 1 595 ? 9.449 -3.534 10.288 1.00 93.19 595 ILE A O 1
ATOM 4521 N N . ASN A 1 596 ? 10.409 -5.410 11.063 1.00 94.50 596 ASN A N 1
ATOM 4522 C CA . ASN A 1 596 ? 9.271 -5.838 11.876 1.00 94.50 596 ASN A CA 1
ATOM 4523 C C . ASN A 1 596 ? 8.923 -4.825 12.972 1.00 94.50 596 ASN A C 1
ATOM 4525 O O . ASN A 1 596 ? 7.747 -4.501 13.128 1.00 94.50 596 ASN A O 1
ATOM 4529 N N . ASP A 1 597 ? 9.922 -4.311 13.694 1.00 95.31 597 ASP A N 1
ATOM 4530 C CA . ASP A 1 597 ? 9.746 -3.295 14.734 1.00 95.31 597 ASP A CA 1
ATOM 4531 C C . ASP A 1 597 ? 9.246 -1.979 14.114 1.00 95.31 597 ASP A C 1
ATOM 4533 O O . ASP A 1 597 ? 8.336 -1.341 14.647 1.00 95.31 597 ASP A O 1
ATOM 4537 N N . ALA A 1 598 ? 9.804 -1.562 12.970 1.00 95.81 598 ALA A N 1
ATOM 4538 C CA . ALA A 1 598 ? 9.355 -0.362 12.264 1.00 95.81 598 ALA A CA 1
ATOM 4539 C C . ALA A 1 598 ? 7.906 -0.495 11.766 1.00 95.81 598 ALA A C 1
ATOM 4541 O O . ALA A 1 598 ? 7.116 0.431 11.946 1.00 95.81 598 ALA A O 1
ATOM 4542 N N . LEU A 1 599 ? 7.536 -1.648 11.199 1.00 96.69 599 LEU A N 1
ATOM 4543 C CA . LEU A 1 599 ? 6.184 -1.937 10.717 1.00 96.69 599 LEU A CA 1
ATOM 4544 C C . LEU A 1 599 ? 5.166 -1.954 11.860 1.00 96.69 599 LEU A C 1
ATOM 4546 O O . LEU A 1 599 ? 4.112 -1.333 11.764 1.00 96.69 599 LEU A O 1
ATOM 4550 N N . GLU A 1 600 ? 5.486 -2.635 12.956 1.00 96.56 600 GLU A N 1
ATOM 4551 C CA . GLU A 1 600 ? 4.647 -2.716 14.151 1.00 96.56 600 GLU A CA 1
ATOM 4552 C C . GLU A 1 600 ? 4.390 -1.338 14.769 1.00 96.56 600 GLU A C 1
ATOM 4554 O O . GLU A 1 600 ? 3.243 -0.992 15.077 1.00 96.56 600 GLU A O 1
ATOM 4559 N N . ASN A 1 601 ? 5.440 -0.522 14.882 1.00 97.19 601 ASN A N 1
ATOM 4560 C CA . ASN A 1 601 ? 5.316 0.856 15.340 1.00 97.19 601 ASN A CA 1
ATOM 4561 C C . ASN A 1 601 ? 4.501 1.711 14.360 1.00 97.19 601 ASN A C 1
ATOM 4563 O O . ASN A 1 601 ? 3.631 2.455 14.810 1.00 97.19 601 ASN A O 1
ATOM 4567 N N . GLY A 1 602 ? 4.726 1.560 13.051 1.00 97.50 602 GLY A N 1
ATOM 4568 C CA . GLY A 1 602 ? 4.005 2.275 11.995 1.00 97.50 602 GLY A CA 1
ATOM 4569 C C . GLY A 1 602 ? 2.515 1.981 11.973 1.00 97.50 602 GLY A C 1
ATOM 4570 O O . GLY A 1 602 ? 1.709 2.910 12.009 1.00 97.50 602 GLY A O 1
ATOM 4571 N N . ILE A 1 603 ? 2.132 0.704 12.012 1.00 97.94 603 ILE A N 1
ATOM 4572 C CA . ILE A 1 603 ? 0.726 0.287 12.087 1.00 97.94 603 ILE A CA 1
ATOM 4573 C C . ILE A 1 603 ? 0.093 0.822 13.373 1.00 97.94 603 ILE A C 1
ATOM 4575 O O . ILE A 1 603 ? -0.953 1.466 13.328 1.00 97.94 603 ILE A O 1
ATOM 4579 N N . THR A 1 604 ? 0.744 0.629 14.523 1.00 97.75 604 THR A N 1
ATOM 4580 C CA . THR A 1 604 ? 0.217 1.092 15.816 1.00 97.75 604 THR A CA 1
ATOM 4581 C C . THR A 1 604 ? 0.037 2.612 15.848 1.00 97.75 604 THR A C 1
ATOM 4583 O O . THR A 1 604 ? -0.963 3.115 16.367 1.00 97.75 604 THR A O 1
ATOM 4586 N N . ALA A 1 605 ? 0.992 3.367 15.304 1.00 97.81 605 ALA A N 1
ATOM 4587 C CA . ALA A 1 605 ? 0.924 4.820 15.233 1.00 97.81 605 ALA A CA 1
ATOM 4588 C C . ALA A 1 605 ? -0.183 5.289 14.274 1.00 97.81 605 ALA A C 1
ATOM 4590 O O . ALA A 1 605 ? -0.965 6.165 14.655 1.00 97.81 605 ALA A O 1
ATOM 4591 N N . CYS A 1 606 ? -0.331 4.647 13.109 1.00 98.31 606 CYS A N 1
ATOM 4592 C CA . CYS A 1 606 ? -1.418 4.924 12.169 1.00 98.31 606 CYS A CA 1
ATOM 4593 C C . CYS A 1 606 ? -2.793 4.656 12.788 1.00 98.31 606 CYS A C 1
ATOM 4595 O O . CYS A 1 606 ? -3.658 5.525 12.737 1.00 98.31 606 CYS A O 1
ATOM 4597 N N . LEU A 1 607 ? -2.989 3.507 13.442 1.00 97.62 607 LEU A N 1
ATOM 4598 C CA . LEU A 1 607 ? -4.252 3.168 14.110 1.00 97.62 607 LEU A CA 1
ATOM 4599 C C . LEU A 1 607 ? -4.580 4.152 15.244 1.00 97.62 607 LEU A C 1
ATOM 4601 O O . LEU A 1 607 ? -5.718 4.599 15.370 1.00 97.62 607 LEU A O 1
ATOM 4605 N N . ARG A 1 608 ? -3.585 4.589 16.031 1.00 97.31 608 ARG A N 1
ATOM 4606 C CA . ARG A 1 608 ? -3.783 5.669 17.021 1.00 97.31 608 ARG A CA 1
ATOM 4607 C C . ARG A 1 608 ? -4.126 7.004 16.368 1.00 97.31 608 ARG A C 1
ATOM 4609 O O . ARG A 1 608 ? -4.866 7.783 16.963 1.00 97.31 608 ARG A O 1
ATOM 4616 N N . SER A 1 609 ? -3.563 7.297 15.198 1.00 97.31 609 SER A N 1
ATOM 4617 C CA . SER A 1 609 ? -3.895 8.504 14.443 1.00 97.31 609 SER A CA 1
ATOM 4618 C C . SER A 1 609 ? -5.338 8.454 13.951 1.00 97.31 609 SER A C 1
ATOM 4620 O O . SER A 1 609 ? -6.092 9.370 14.265 1.00 97.31 609 SER A O 1
ATOM 4622 N N . LEU A 1 610 ? -5.751 7.349 13.318 1.00 97.25 610 LEU A N 1
ATOM 4623 C CA . LEU A 1 610 ? -7.134 7.111 12.886 1.00 97.25 610 LEU A CA 1
ATOM 4624 C C . LEU A 1 610 ? -8.120 7.199 14.047 1.00 97.25 610 LEU A C 1
ATOM 4626 O O . LEU A 1 610 ? -9.168 7.811 13.917 1.00 97.25 610 LEU A O 1
ATOM 4630 N N . GLN A 1 611 ? -7.777 6.651 15.210 1.00 95.75 611 GLN A N 1
ATOM 4631 C CA . GLN A 1 611 ? -8.611 6.763 16.403 1.00 95.75 611 GLN A CA 1
ATOM 4632 C C . GLN A 1 611 ? -8.771 8.210 16.898 1.00 95.75 611 GLN A C 1
ATOM 4634 O O . GLN A 1 611 ? -9.808 8.553 17.461 1.00 95.75 611 GLN A O 1
ATOM 4639 N N . ARG A 1 612 ? -7.754 9.064 16.719 1.00 95.69 612 ARG A N 1
ATOM 4640 C CA . ARG A 1 612 ? -7.827 10.488 17.085 1.00 95.69 612 ARG A CA 1
ATOM 4641 C C . ARG A 1 612 ? -8.645 11.293 16.077 1.00 95.69 612 ARG A C 1
ATOM 4643 O O . ARG A 1 612 ? -9.417 12.150 16.492 1.00 95.69 612 ARG A O 1
ATOM 4650 N N . THR A 1 613 ? -8.465 11.039 14.783 1.00 95.81 613 THR A N 1
ATOM 4651 C CA . THR A 1 613 ? -9.142 11.774 13.703 1.00 95.81 613 THR A CA 1
ATOM 4652 C C . THR A 1 613 ? -10.570 11.290 13.475 1.00 95.81 613 THR A C 1
ATOM 4654 O O . THR A 1 613 ? -11.452 12.093 13.175 1.00 95.81 613 THR A O 1
ATOM 4657 N N . ASN A 1 614 ? -10.815 9.993 13.648 1.00 95.19 614 ASN A N 1
ATOM 4658 C CA . ASN A 1 614 ? -12.124 9.371 13.551 1.00 95.19 614 ASN A CA 1
ATOM 4659 C C . ASN A 1 614 ? -12.337 8.302 14.650 1.00 95.19 614 ASN A C 1
ATOM 4661 O O . ASN A 1 614 ? -12.134 7.103 14.424 1.00 95.19 614 ASN A O 1
ATOM 4665 N N . PRO A 1 615 ? -12.795 8.711 15.849 1.00 92.06 615 PRO A N 1
ATOM 4666 C CA . PRO A 1 615 ? -12.954 7.814 16.994 1.00 92.06 615 PRO A CA 1
ATOM 4667 C C . PRO A 1 615 ? -14.048 6.749 16.821 1.00 92.06 615 PRO A C 1
ATOM 4669 O O . PRO A 1 615 ? -14.161 5.870 17.672 1.00 92.06 615 PRO A O 1
ATOM 4672 N N . THR A 1 616 ? -14.859 6.799 15.757 1.00 90.94 616 THR A N 1
ATOM 4673 C CA . THR A 1 616 ? -15.899 5.789 15.504 1.00 90.94 616 THR A CA 1
ATOM 4674 C C . THR A 1 616 ? -15.360 4.525 14.838 1.00 90.94 616 THR A C 1
ATOM 4676 O O . THR A 1 616 ? -16.037 3.501 14.865 1.00 90.94 616 THR A O 1
ATOM 4679 N N . LEU A 1 617 ? -14.153 4.564 14.260 1.00 93.19 617 LEU A N 1
ATOM 4680 C CA . LEU A 1 617 ? -13.579 3.422 13.540 1.00 93.19 617 LEU A CA 1
ATOM 4681 C C . LEU A 1 617 ? -12.991 2.367 14.487 1.00 93.19 617 LEU A C 1
ATOM 4683 O O . LEU A 1 617 ? -13.156 1.167 14.259 1.00 93.19 617 LEU A O 1
ATOM 4687 N N . LEU A 1 618 ? -12.302 2.815 15.544 1.00 94.38 618 LEU A N 1
ATOM 4688 C CA . LEU A 1 618 ? -11.429 1.986 16.381 1.00 94.38 618 LEU A CA 1
ATOM 4689 C C . LEU A 1 618 ? -11.693 2.192 17.872 1.00 94.38 618 LEU A C 1
ATOM 4691 O O . LEU A 1 618 ? -11.815 3.323 18.345 1.00 94.38 618 LEU A O 1
ATOM 4695 N N . LEU A 1 619 ? -11.658 1.103 18.641 1.00 91.75 619 LEU A N 1
ATOM 4696 C CA . LEU A 1 619 ? -11.900 1.142 20.082 1.00 91.75 619 LEU A CA 1
ATOM 4697 C C . LEU A 1 619 ? -10.675 1.639 20.851 1.00 91.75 619 LEU A C 1
ATOM 4699 O O . LEU A 1 619 ? -9.549 1.183 20.650 1.00 91.75 619 LEU A O 1
ATOM 4703 N N . THR A 1 620 ? -10.883 2.593 21.755 1.00 91.81 620 THR A N 1
ATOM 4704 C CA . THR A 1 620 ? -9.846 3.060 22.689 1.00 91.81 620 THR A CA 1
ATOM 4705 C C . THR A 1 620 ? -9.565 1.992 23.737 1.00 91.81 620 THR A C 1
ATOM 4707 O O . THR A 1 620 ? -10.441 1.199 24.075 1.00 91.81 620 THR A O 1
ATOM 4710 N N . ALA A 1 621 ? -8.383 2.019 24.359 1.00 91.06 621 ALA A N 1
ATOM 4711 C CA . ALA A 1 621 ? -8.067 1.112 25.468 1.00 91.06 621 ALA A CA 1
ATOM 4712 C C . ALA A 1 621 ? -9.099 1.183 26.616 1.00 91.06 621 ALA A C 1
ATOM 4714 O O . ALA A 1 621 ? -9.363 0.187 27.286 1.00 91.06 621 ALA A O 1
ATOM 4715 N N . HIS A 1 622 ? -9.705 2.355 26.842 1.00 89.94 622 HIS A N 1
ATOM 4716 C CA . HIS A 1 622 ? -10.784 2.515 27.816 1.00 89.94 622 HIS A CA 1
ATOM 4717 C C . HIS A 1 622 ? -12.088 1.850 27.349 1.00 89.94 622 HIS A C 1
ATOM 4719 O O . HIS A 1 622 ? -12.717 1.137 28.128 1.00 89.94 622 HIS A O 1
ATOM 4725 N N . GLN A 1 623 ? -12.481 2.047 26.086 1.00 89.44 623 GLN A N 1
ATOM 4726 C CA . GLN A 1 623 ? -13.646 1.371 25.505 1.00 89.44 623 GLN A CA 1
ATOM 4727 C C . GLN A 1 623 ? -13.456 -0.146 25.489 1.00 89.44 623 GLN A C 1
ATOM 4729 O O . GLN A 1 623 ? -14.380 -0.851 25.866 1.00 89.44 623 GLN A O 1
ATOM 4734 N N . LEU A 1 624 ? -12.264 -0.650 25.165 1.00 90.19 624 LEU A N 1
ATOM 4735 C CA . LEU A 1 624 ? -11.953 -2.080 25.216 1.00 90.19 624 LEU A CA 1
ATOM 4736 C C . LEU A 1 624 ? -12.115 -2.652 26.616 1.00 90.19 624 LEU A C 1
ATOM 4738 O O . LEU A 1 624 ? -12.823 -3.634 26.783 1.00 90.19 624 LEU A O 1
ATOM 4742 N N . LYS A 1 625 ? -11.546 -2.001 27.636 1.00 90.81 625 LYS A N 1
ATOM 4743 C CA . LYS A 1 625 ? -11.736 -2.424 29.032 1.00 90.81 625 LYS A CA 1
ATOM 4744 C C . LYS A 1 625 ? -13.205 -2.399 29.447 1.00 90.81 625 LYS A C 1
ATOM 4746 O O . LYS A 1 625 ? -13.636 -3.271 30.195 1.00 90.81 625 LYS A O 1
ATOM 4751 N N . ARG A 1 626 ? -13.974 -1.406 28.981 1.00 88.31 626 ARG A N 1
ATOM 4752 C CA . ARG A 1 626 ? -15.421 -1.326 29.231 1.00 88.31 626 ARG A CA 1
ATOM 4753 C C . ARG A 1 626 ? -16.157 -2.485 28.557 1.00 88.31 626 ARG A C 1
ATOM 4755 O O . ARG A 1 626 ? -16.919 -3.165 29.230 1.00 88.31 626 ARG A O 1
ATOM 4762 N N . VAL A 1 627 ? -15.893 -2.737 27.277 1.00 86.75 627 VAL A N 1
ATOM 4763 C CA . VAL A 1 627 ? -16.529 -3.815 26.509 1.00 86.75 627 VAL A CA 1
ATOM 4764 C C . VAL A 1 627 ? -16.142 -5.185 27.064 1.00 86.75 627 VAL A C 1
ATOM 4766 O O . VAL A 1 627 ? -17.025 -5.991 27.324 1.00 86.75 627 VAL A O 1
ATOM 4769 N N . GLU A 1 628 ? -14.861 -5.434 27.339 1.00 87.62 628 GLU A N 1
ATOM 4770 C CA . GLU A 1 628 ? -14.385 -6.686 27.941 1.00 87.62 628 GLU A CA 1
ATOM 4771 C C . GLU A 1 628 ? -15.052 -6.923 29.302 1.00 87.62 628 GLU A C 1
ATOM 4773 O O . GLU A 1 628 ? -15.516 -8.021 29.609 1.00 87.62 628 GLU A O 1
ATOM 4778 N N . ARG A 1 629 ? -15.174 -5.873 30.117 1.00 90.12 629 ARG A N 1
ATOM 4779 C CA . ARG A 1 629 ? -15.918 -5.944 31.370 1.00 90.12 629 ARG A CA 1
ATOM 4780 C C . ARG A 1 629 ? -17.379 -6.301 31.157 1.00 90.12 629 ARG A C 1
ATOM 4782 O O . ARG A 1 629 ? -17.863 -7.207 31.829 1.00 90.12 629 ARG A O 1
ATOM 4789 N N . ASP A 1 630 ? -18.063 -5.622 30.252 1.00 85.38 630 ASP A N 1
ATOM 4790 C CA . ASP A 1 630 ? -19.508 -5.765 30.083 1.00 85.38 630 ASP A CA 1
ATOM 4791 C C . ASP A 1 630 ? -19.891 -7.081 29.370 1.00 85.38 630 ASP A C 1
ATOM 4793 O O . ASP A 1 630 ? -20.958 -7.636 29.653 1.00 85.38 630 ASP A O 1
ATOM 4797 N N . ALA A 1 631 ? -19.015 -7.599 28.500 1.00 84.88 631 ALA A N 1
ATOM 4798 C CA . ALA A 1 631 ? -19.221 -8.814 27.709 1.00 84.88 631 ALA A CA 1
ATOM 4799 C C . ALA A 1 631 ? -18.638 -10.083 28.349 1.00 84.88 631 ALA A C 1
ATOM 4801 O O . ALA A 1 631 ? -19.204 -11.159 28.193 1.00 84.88 631 ALA A O 1
ATOM 4802 N N . ARG A 1 632 ? -17.519 -9.993 29.080 1.00 87.12 632 ARG A N 1
ATOM 4803 C CA . ARG A 1 632 ? -16.839 -11.168 29.652 1.00 87.12 632 ARG A CA 1
ATOM 4804 C C . ARG A 1 632 ? -16.970 -11.237 31.163 1.00 87.12 632 ARG A C 1
ATOM 4806 O O . ARG A 1 632 ? -17.418 -12.247 31.701 1.00 87.12 632 ARG A O 1
ATOM 4813 N N . TYR A 1 633 ? -16.559 -10.179 31.861 1.00 90.62 633 TYR A N 1
ATOM 4814 C CA . TYR A 1 633 ? -16.462 -10.227 33.320 1.00 90.62 633 TYR A CA 1
ATOM 4815 C C . TYR A 1 633 ? -17.834 -10.161 33.994 1.00 90.62 633 TYR A C 1
ATOM 4817 O O . TYR A 1 633 ? -18.084 -10.936 34.913 1.00 90.62 633 TYR A O 1
ATOM 4825 N N . VAL A 1 634 ? -18.740 -9.293 33.535 1.00 91.56 634 VAL A N 1
ATOM 4826 C CA . VAL A 1 634 ? -20.078 -9.177 34.134 1.00 91.56 634 VAL A CA 1
ATOM 4827 C C . VAL A 1 634 ? -20.884 -10.475 33.980 1.00 91.56 634 VAL A C 1
ATOM 4829 O O . VAL A 1 634 ? -21.345 -10.970 35.012 1.00 91.56 634 VAL A O 1
ATOM 4832 N N . PRO A 1 635 ? -20.989 -11.096 32.786 1.00 89.94 635 PRO A N 1
ATOM 4833 C CA . PRO A 1 635 ? -21.686 -12.375 32.647 1.00 89.94 635 PRO A CA 1
ATOM 4834 C C . PRO A 1 635 ? -21.076 -13.513 33.463 1.00 89.94 635 PRO A C 1
ATOM 4836 O O . PRO A 1 635 ? -21.801 -14.313 34.055 1.00 89.94 635 PRO A O 1
ATOM 4839 N N . ALA A 1 636 ? -19.744 -13.579 33.546 1.00 90.94 636 ALA A N 1
ATOM 4840 C CA . ALA A 1 636 ? -19.063 -14.594 34.345 1.00 90.94 636 ALA A CA 1
ATOM 4841 C C . ALA A 1 636 ? -19.336 -14.426 35.849 1.00 90.94 636 ALA A C 1
ATOM 4843 O O . ALA A 1 636 ? -19.646 -15.401 36.535 1.00 90.94 636 ALA A O 1
ATOM 4844 N N . VAL A 1 637 ? -19.261 -13.194 36.365 1.00 96.00 637 VAL A N 1
ATOM 4845 C CA . VAL A 1 637 ? -19.521 -12.898 37.783 1.00 96.00 637 VAL A CA 1
ATOM 4846 C C . VAL A 1 637 ? -20.989 -13.137 38.128 1.00 96.00 637 VAL A C 1
ATOM 4848 O O . VAL A 1 637 ? -21.278 -13.763 39.145 1.00 96.00 637 VAL A O 1
ATOM 4851 N N . ALA A 1 638 ? -21.918 -12.703 37.278 1.00 94.25 638 ALA A N 1
ATOM 4852 C CA . ALA A 1 638 ? -23.341 -12.950 37.477 1.00 94.25 638 ALA A CA 1
ATOM 4853 C C . ALA A 1 638 ? -23.675 -14.444 37.479 1.00 94.25 638 ALA A C 1
ATOM 4855 O O . ALA A 1 638 ? -24.380 -14.906 38.372 1.00 94.25 638 ALA A O 1
ATOM 4856 N N . GLY A 1 639 ? -23.130 -15.209 36.526 1.00 93.19 639 GLY A N 1
ATOM 4857 C CA . GLY A 1 639 ? -23.296 -16.661 36.476 1.00 93.19 639 GLY A CA 1
ATOM 4858 C C . GLY A 1 639 ? -22.731 -17.358 37.716 1.00 93.19 639 GLY A C 1
ATOM 4859 O O . GLY A 1 639 ? -23.377 -18.247 38.269 1.00 93.19 639 GLY A O 1
ATOM 4860 N N . ALA A 1 640 ? -21.570 -16.917 38.212 1.00 95.56 640 ALA A N 1
ATOM 4861 C CA . ALA A 1 640 ? -20.987 -17.440 39.446 1.00 95.56 640 ALA A CA 1
ATOM 4862 C C . ALA A 1 640 ? -21.868 -17.142 40.672 1.00 95.56 640 ALA A C 1
ATOM 4864 O O . ALA A 1 640 ? -22.129 -18.044 41.465 1.00 95.56 640 ALA A O 1
ATOM 4865 N N . ILE A 1 641 ? -22.373 -15.910 40.808 1.00 95.19 641 ILE A N 1
ATOM 4866 C CA . ILE A 1 641 ? -23.280 -15.530 41.902 1.00 95.19 641 ILE A CA 1
ATOM 4867 C C . ILE A 1 641 ? -24.583 -16.333 41.817 1.00 95.19 641 ILE A C 1
ATOM 4869 O O . ILE A 1 641 ? -24.997 -16.917 42.816 1.00 95.19 641 ILE A O 1
ATOM 4873 N N . ALA A 1 642 ? -25.197 -16.424 40.634 1.00 93.94 642 ALA A N 1
ATOM 4874 C CA . ALA A 1 642 ? -26.408 -17.210 40.411 1.00 93.94 642 ALA A CA 1
ATOM 4875 C C . ALA A 1 642 ? -26.198 -18.681 40.797 1.00 93.94 642 ALA A C 1
ATOM 4877 O O . ALA A 1 642 ? -27.011 -19.248 41.524 1.00 93.94 642 ALA A O 1
ATOM 4878 N N . SER A 1 643 ? -25.079 -19.282 40.377 1.00 93.25 643 SER A N 1
ATOM 4879 C CA . SER A 1 643 ? -24.738 -20.666 40.718 1.00 93.25 643 SER A CA 1
ATOM 4880 C C . SER A 1 643 ? -24.563 -20.867 42.223 1.00 93.25 643 SER A C 1
ATOM 4882 O O . SER A 1 643 ? -25.094 -21.830 42.772 1.00 93.25 643 SER A O 1
ATOM 4884 N N . VAL A 1 644 ? -23.876 -19.950 42.912 1.00 94.19 644 VAL A N 1
ATOM 4885 C CA . VAL A 1 644 ? -23.701 -20.019 44.371 1.00 94.19 644 VAL A CA 1
ATOM 4886 C C . VAL A 1 644 ? -25.045 -19.903 45.093 1.00 94.19 644 VAL A C 1
ATOM 4888 O O . VAL A 1 644 ? -25.314 -20.695 45.995 1.00 94.19 644 VAL A O 1
ATOM 4891 N N . LEU A 1 645 ? -25.902 -18.964 44.682 1.00 91.81 645 LEU A N 1
ATOM 4892 C CA . LEU A 1 645 ? -27.231 -18.781 45.273 1.00 91.81 645 LEU A CA 1
ATOM 4893 C C . LEU A 1 645 ? -28.118 -20.016 45.072 1.00 91.81 645 LEU A C 1
ATOM 4895 O O . LEU A 1 645 ? -28.799 -20.428 46.007 1.00 91.81 645 LEU A O 1
ATOM 4899 N N . CYS A 1 646 ? -28.070 -20.643 43.893 1.00 88.88 646 CYS A N 1
ATOM 4900 C CA . CYS A 1 646 ? -28.876 -21.829 43.589 1.00 88.88 646 CYS A CA 1
ATOM 4901 C C . CYS A 1 646 ? -28.377 -23.102 44.287 1.00 88.88 646 CYS A C 1
ATOM 4903 O O . CYS A 1 646 ? -29.184 -23.972 44.600 1.00 88.88 646 CYS A O 1
ATOM 4905 N N . ARG A 1 647 ? -27.070 -23.201 44.563 1.00 89.38 647 ARG A N 1
ATOM 4906 C CA . ARG A 1 647 ? -26.450 -24.332 45.286 1.00 89.38 647 ARG A CA 1
ATOM 4907 C C . ARG A 1 647 ? -26.521 -24.218 46.798 1.00 89.38 647 ARG A C 1
ATOM 4909 O O . ARG A 1 647 ? -26.117 -25.144 47.505 1.00 89.38 647 ARG A O 1
ATOM 4916 N N . SER A 1 648 ? -26.958 -23.072 47.306 1.00 91.31 648 SER A N 1
ATOM 4917 C CA . SER A 1 648 ? -27.037 -22.858 48.739 1.00 91.31 648 SER A CA 1
ATOM 4918 C C . SER A 1 648 ? -28.003 -23.855 49.375 1.00 91.31 648 SER A C 1
ATOM 4920 O O . SER A 1 648 ? -29.121 -24.047 48.908 1.00 91.31 648 SER A O 1
ATOM 4922 N N . LYS A 1 649 ? -27.572 -24.472 50.481 1.00 89.56 649 LYS A N 1
ATOM 4923 C CA . LYS A 1 649 ? -28.416 -25.368 51.289 1.00 89.56 649 LYS A CA 1
ATOM 4924 C C . LYS A 1 649 ? -29.437 -24.614 52.140 1.00 89.56 649 LYS A C 1
ATOM 4926 O O . LYS A 1 649 ? -30.254 -25.242 52.803 1.00 89.56 649 LYS A O 1
ATOM 4931 N N . GLN A 1 650 ? -29.350 -23.287 52.181 1.00 90.75 650 GLN A N 1
ATOM 4932 C CA . GLN A 1 650 ? -30.275 -22.466 52.941 1.00 90.75 650 GLN A CA 1
ATOM 4933 C C . GLN A 1 650 ? -31.600 -22.364 52.183 1.00 90.75 650 GLN A C 1
ATOM 4935 O O . GLN A 1 650 ? -31.687 -21.691 51.153 1.00 90.75 650 GLN A O 1
ATOM 4940 N N . GLU A 1 651 ? -32.621 -23.045 52.700 1.00 86.06 651 GLU A N 1
ATOM 4941 C CA . GLU A 1 651 ? -33.981 -22.971 52.171 1.00 86.06 651 GLU A CA 1
ATOM 4942 C C . GLU A 1 651 ? -34.464 -21.513 52.141 1.00 86.06 651 GLU A C 1
ATOM 4944 O O . GLU A 1 651 ? -34.244 -20.752 53.084 1.00 86.06 651 GLU A O 1
ATOM 4949 N N . GLY A 1 652 ? -35.083 -21.106 51.031 1.00 86.12 652 GLY A N 1
ATOM 4950 C CA . GLY A 1 652 ? -35.606 -19.751 50.852 1.00 86.12 652 GLY A CA 1
ATOM 4951 C C . GLY A 1 652 ? -34.588 -18.696 50.403 1.00 86.12 652 GLY A C 1
ATOM 4952 O O . GLY A 1 652 ? -34.994 -17.577 50.101 1.00 86.12 652 GLY A O 1
ATOM 4953 N N . LEU A 1 653 ? -33.279 -18.993 50.339 1.00 88.31 653 LEU A N 1
ATOM 4954 C CA . LEU A 1 653 ? -32.276 -17.981 49.961 1.00 88.31 653 LEU A CA 1
ATOM 4955 C C . LEU A 1 653 ? -32.458 -17.491 48.516 1.00 88.31 653 LEU A C 1
ATOM 4957 O O . LEU A 1 653 ? -32.267 -16.309 48.238 1.00 88.31 653 LEU A O 1
ATOM 4961 N N . TYR A 1 654 ? -32.829 -18.393 47.606 1.00 86.81 654 TYR A N 1
ATOM 4962 C CA . TYR A 1 654 ? -33.112 -18.056 46.211 1.00 86.81 654 TYR A CA 1
ATOM 4963 C C . TYR A 1 654 ? -34.326 -17.129 46.103 1.00 86.81 654 TYR A C 1
ATOM 4965 O O . TYR A 1 654 ? -34.260 -16.095 45.441 1.00 86.81 654 TYR A O 1
ATOM 4973 N N . GLU A 1 655 ? -35.417 -17.492 46.774 1.00 87.38 655 GLU A N 1
ATOM 4974 C CA . GLU A 1 655 ? -36.665 -16.736 46.796 1.00 87.38 655 GLU A CA 1
ATOM 4975 C C . GLU A 1 655 ? -36.431 -15.344 47.397 1.00 87.38 655 GLU A C 1
ATOM 4977 O O . GLU A 1 655 ? -36.765 -14.342 46.774 1.00 87.38 655 GLU A O 1
ATOM 4982 N N . HIS A 1 656 ? -35.728 -15.273 48.530 1.00 89.88 656 HIS A N 1
ATOM 4983 C CA . HIS A 1 656 ? -35.348 -14.012 49.159 1.00 89.88 656 HIS A CA 1
ATOM 4984 C C . HIS A 1 656 ? -34.446 -13.149 48.261 1.00 89.88 656 HIS A C 1
ATOM 4986 O O . HIS A 1 656 ? -34.603 -11.931 48.215 1.00 89.88 656 HIS A O 1
ATOM 4992 N N . ALA A 1 657 ? -33.490 -13.747 47.538 1.00 88.00 657 ALA A N 1
ATOM 4993 C CA . ALA A 1 657 ? -32.655 -13.008 46.593 1.00 88.00 657 ALA A CA 1
ATOM 4994 C C . ALA A 1 657 ? -33.486 -12.442 45.432 1.00 88.00 657 ALA A C 1
ATOM 4996 O O . ALA A 1 657 ? -33.306 -11.283 45.074 1.00 88.00 657 ALA A O 1
ATOM 4997 N N . MET A 1 658 ? -34.418 -13.223 44.881 1.00 84.50 658 MET A N 1
ATOM 4998 C CA . MET A 1 658 ? -35.330 -12.766 43.827 1.00 84.50 658 MET A CA 1
ATOM 4999 C C . MET A 1 658 ? -36.234 -11.622 44.296 1.00 84.50 658 MET A C 1
ATOM 5001 O O . MET A 1 658 ? -36.418 -10.657 43.553 1.00 84.50 658 MET A O 1
ATOM 5005 N N . ASP A 1 659 ? -36.756 -11.705 45.520 1.00 86.88 659 ASP A N 1
ATOM 5006 C CA . ASP A 1 659 ? -37.568 -10.642 46.114 1.00 86.88 659 ASP A CA 1
ATOM 5007 C C . ASP A 1 659 ? -36.731 -9.374 46.327 1.00 86.88 659 ASP A C 1
ATOM 5009 O O . ASP A 1 659 ? -37.101 -8.306 45.846 1.00 86.88 659 ASP A O 1
ATOM 5013 N N . PHE A 1 660 ? -35.536 -9.494 46.913 1.00 87.75 660 PHE A N 1
ATOM 5014 C CA . PHE A 1 660 ? -34.619 -8.363 47.096 1.00 87.75 660 PHE A CA 1
ATOM 5015 C C . PHE A 1 660 ? -34.214 -7.698 45.771 1.00 87.75 660 PHE A C 1
ATOM 5017 O O . PHE A 1 660 ? -34.059 -6.481 45.688 1.00 87.75 660 PHE A O 1
ATOM 5024 N N . MET A 1 661 ? -34.033 -8.490 44.714 1.00 85.81 661 MET A N 1
ATOM 5025 C CA . MET A 1 661 ? -33.685 -7.985 43.386 1.00 85.81 661 MET A CA 1
ATOM 5026 C C . MET A 1 661 ? -34.845 -7.259 42.705 1.00 85.81 661 MET A C 1
ATOM 5028 O O . MET A 1 661 ? -34.596 -6.425 41.834 1.00 85.81 661 MET A O 1
ATOM 5032 N N . SER A 1 662 ? -36.092 -7.539 43.093 1.00 81.25 662 SER A N 1
ATOM 5033 C CA . SER A 1 662 ? -37.257 -6.842 42.542 1.00 81.25 662 SER A CA 1
ATOM 5034 C C . SER A 1 662 ? -37.327 -5.368 42.961 1.00 81.25 662 SER A C 1
ATOM 5036 O O . SER A 1 662 ? -37.841 -4.550 42.202 1.00 81.25 662 SER A O 1
ATOM 5038 N N . ASP A 1 663 ? -36.693 -5.006 44.080 1.00 85.81 663 ASP A N 1
ATOM 5039 C CA . ASP A 1 663 ? -36.603 -3.620 44.557 1.00 85.81 663 ASP A CA 1
ATOM 5040 C C . ASP A 1 663 ? -35.503 -2.800 43.855 1.00 85.81 663 ASP A C 1
ATOM 5042 O O . ASP A 1 663 ? -35.454 -1.572 43.972 1.00 85.81 663 ASP A O 1
ATOM 5046 N N . TRP A 1 664 ? -34.597 -3.442 43.104 1.00 85.00 664 TRP A N 1
ATOM 5047 C CA . TRP A 1 664 ? -33.469 -2.746 42.468 1.00 85.00 664 TRP A CA 1
ATOM 5048 C C . TRP A 1 664 ? -33.895 -1.744 41.398 1.00 85.00 664 TRP A C 1
ATOM 5050 O O . TRP A 1 664 ? -33.202 -0.742 41.208 1.00 85.00 664 TRP A O 1
ATOM 5060 N N . ASP A 1 665 ? -35.011 -1.991 40.715 1.00 77.94 665 ASP A N 1
ATOM 5061 C CA . ASP A 1 665 ? -35.506 -1.098 39.666 1.00 77.94 665 ASP A CA 1
ATOM 5062 C C . ASP A 1 665 ? -36.001 0.239 40.245 1.00 77.94 665 ASP A C 1
ATOM 5064 O O . ASP A 1 665 ? -35.784 1.287 39.632 1.00 77.94 665 ASP A O 1
ATOM 5068 N N . GLU A 1 666 ? -36.573 0.244 41.454 1.00 82.88 666 GLU A N 1
ATOM 5069 C CA . GLU A 1 666 ? -36.991 1.478 42.135 1.00 82.88 666 GLU A CA 1
ATOM 5070 C C . GLU A 1 666 ? -35.784 2.322 42.575 1.00 82.88 666 GLU A C 1
ATOM 5072 O O . GLU A 1 666 ? -35.798 3.549 42.463 1.00 82.88 666 GLU A O 1
ATOM 5077 N N . GLU A 1 667 ? -34.678 1.694 42.984 1.00 78.81 667 GLU A N 1
ATOM 5078 C CA . GLU A 1 667 ? -33.432 2.415 43.274 1.00 78.81 667 GLU A CA 1
ATOM 5079 C C . GLU A 1 667 ? -32.834 3.071 42.015 1.00 78.81 667 GLU A C 1
ATOM 5081 O O . GLU A 1 667 ? -32.370 4.213 42.073 1.00 78.81 667 GLU A O 1
ATOM 5086 N N . VAL A 1 668 ? -32.871 2.383 40.867 1.00 74.19 668 VAL A N 1
ATOM 5087 C CA . VAL A 1 668 ? -32.406 2.933 39.578 1.00 74.19 668 VAL A CA 1
ATOM 5088 C C . VAL A 1 668 ? -33.276 4.120 39.154 1.00 74.19 668 VAL A C 1
ATOM 5090 O O . VAL A 1 668 ? -32.743 5.167 38.773 1.00 74.19 668 VAL A O 1
ATOM 5093 N N . LYS A 1 669 ? -34.599 3.997 39.309 1.00 79.38 669 LYS A N 1
ATOM 5094 C CA . LYS A 1 669 ? -35.569 5.086 39.109 1.00 79.38 669 LYS A CA 1
ATOM 5095 C C . LYS A 1 669 ? -35.262 6.300 39.981 1.00 79.38 669 LYS A C 1
ATOM 5097 O O . LYS A 1 669 ? -35.237 7.422 39.482 1.00 79.38 669 LYS A O 1
ATOM 5102 N N . ASN A 1 670 ? -34.972 6.082 41.265 1.00 81.06 670 ASN A N 1
ATOM 5103 C CA . ASN A 1 670 ? -34.652 7.148 42.220 1.00 81.06 670 ASN A CA 1
ATOM 5104 C C . ASN A 1 670 ? -33.368 7.914 41.863 1.00 81.06 670 ASN A C 1
ATOM 5106 O O . ASN A 1 670 ? -33.190 9.058 42.283 1.00 81.06 670 ASN A O 1
ATOM 5110 N N . LEU A 1 671 ? -32.477 7.315 41.069 1.00 70.88 671 LEU A N 1
ATOM 5111 C CA . LEU A 1 671 ? -31.288 7.976 40.525 1.00 70.88 671 LEU A CA 1
ATOM 5112 C C . LEU A 1 671 ? -31.576 8.783 39.245 1.00 70.88 671 LEU A C 1
ATOM 5114 O O . LEU A 1 671 ? -30.649 9.351 38.667 1.00 70.88 671 LEU A O 1
ATOM 5118 N N . GLY A 1 672 ? -32.839 8.865 38.812 1.00 71.00 672 GLY A N 1
ATOM 5119 C CA . GLY A 1 672 ? -33.259 9.593 37.613 1.00 71.00 672 GLY A CA 1
ATOM 5120 C C . GLY A 1 672 ? -32.830 8.915 36.312 1.00 71.00 672 GLY A C 1
ATOM 5121 O O . GLY A 1 672 ? -32.717 9.574 35.280 1.00 71.00 672 GLY A O 1
ATOM 5122 N N . ILE A 1 673 ? -32.539 7.615 36.362 1.00 69.00 673 ILE A N 1
ATOM 5123 C CA . ILE A 1 673 ? -32.179 6.811 35.196 1.00 69.00 673 ILE A CA 1
ATOM 5124 C C . ILE A 1 673 ? -33.443 6.068 34.766 1.00 69.00 673 ILE A C 1
ATOM 5126 O O . ILE A 1 673 ? -34.121 5.473 35.604 1.00 69.00 673 ILE A O 1
ATOM 5130 N N . ALA A 1 674 ? -33.784 6.146 33.476 1.00 64.12 674 ALA A N 1
ATOM 5131 C CA . ALA A 1 674 ? -34.993 5.521 32.953 1.00 64.12 674 ALA A CA 1
ATOM 5132 C C . ALA A 1 674 ? -35.010 4.021 33.318 1.00 64.12 674 ALA A C 1
ATOM 5134 O O . ALA A 1 674 ? -34.014 3.331 33.070 1.00 64.12 674 ALA A O 1
ATOM 5135 N N . PRO A 1 675 ? -36.094 3.516 33.936 1.00 63.56 675 PRO A N 1
ATOM 5136 C CA . PRO A 1 675 ? -36.213 2.100 34.254 1.00 63.56 675 PRO A CA 1
ATOM 5137 C C . PRO A 1 675 ? -36.145 1.284 32.959 1.00 63.56 675 PRO A C 1
ATOM 5139 O O . PRO A 1 675 ? -36.738 1.651 31.946 1.00 63.56 675 PRO A O 1
ATOM 5142 N N . PHE A 1 676 ? -35.392 0.185 32.973 1.00 61.78 676 PHE A N 1
ATOM 5143 C CA . PHE A 1 676 ? -35.242 -0.668 31.793 1.00 61.78 676 PHE A CA 1
ATOM 5144 C C . PHE A 1 676 ? -36.554 -1.399 31.468 1.00 61.78 676 PHE A C 1
ATOM 5146 O O . PHE A 1 676 ? -37.270 -1.792 32.386 1.00 61.78 676 PHE A O 1
ATOM 5153 N N . ASN A 1 677 ? -36.836 -1.635 30.175 1.00 62.31 677 ASN A N 1
ATOM 5154 C CA . ASN A 1 677 ? -38.047 -2.326 29.702 1.00 62.31 677 ASN A CA 1
ATOM 5155 C C . ASN A 1 677 ? -38.371 -3.571 30.553 1.00 62.31 677 ASN A C 1
ATOM 5157 O O . ASN A 1 677 ? -37.580 -4.520 30.652 1.00 62.31 677 ASN A O 1
ATOM 5161 N N . GLN A 1 678 ? -39.546 -3.527 31.183 1.00 59.88 678 GLN A N 1
ATOM 5162 C CA . GLN A 1 678 ? -40.001 -4.431 32.244 1.00 59.88 678 GLN A CA 1
ATOM 5163 C C . GLN A 1 678 ? -40.450 -5.810 31.714 1.00 59.88 678 GLN A C 1
ATOM 5165 O O . GLN A 1 678 ? -40.585 -6.763 32.483 1.00 59.88 678 GLN A O 1
ATOM 5170 N N . GLU A 1 679 ? -40.626 -5.950 30.395 1.00 67.06 679 GLU A N 1
ATOM 5171 C CA . GLU A 1 679 ? -41.150 -7.159 29.737 1.00 67.06 679 GLU A CA 1
ATOM 5172 C C . GLU A 1 679 ? -40.326 -8.427 29.999 1.00 67.06 679 GLU A C 1
ATOM 5174 O O . GLU A 1 679 ? -40.893 -9.510 30.155 1.00 67.06 679 GLU A O 1
ATOM 5179 N N . VAL A 1 680 ? -38.998 -8.318 30.122 1.00 61.03 680 VAL A N 1
ATOM 5180 C CA . VAL A 1 680 ? -38.125 -9.484 30.371 1.00 61.03 680 VAL A CA 1
ATOM 5181 C C . VAL A 1 680 ? -38.391 -10.093 31.752 1.00 61.03 680 VAL A C 1
ATOM 5183 O O . VAL A 1 680 ? -38.419 -11.311 31.904 1.00 61.03 680 VAL A O 1
ATOM 5186 N N . ILE A 1 681 ? -38.650 -9.257 32.762 1.00 61.25 681 ILE A N 1
ATOM 5187 C CA . ILE A 1 681 ? -38.922 -9.715 34.133 1.00 61.25 681 ILE A CA 1
ATOM 5188 C C . ILE A 1 681 ? -40.288 -10.411 34.194 1.00 61.25 681 ILE A C 1
ATOM 5190 O O . ILE A 1 681 ? -40.430 -11.459 34.831 1.00 61.25 681 ILE A O 1
ATOM 5194 N N . HIS A 1 682 ? -41.286 -9.861 33.498 1.00 68.94 682 HIS A N 1
ATOM 5195 C CA . HIS A 1 682 ? -42.614 -10.466 33.404 1.00 68.94 682 HIS A CA 1
ATOM 5196 C C . HIS A 1 682 ? -42.596 -11.797 32.643 1.00 68.94 682 HIS A C 1
ATOM 5198 O O . HIS A 1 682 ? -43.256 -12.742 33.076 1.00 68.94 682 HIS A O 1
ATOM 5204 N N . SER A 1 683 ? -41.785 -11.909 31.589 1.00 69.62 683 SER A N 1
ATOM 5205 C CA . SER A 1 683 ? -41.607 -13.151 30.821 1.00 69.62 683 SER A CA 1
ATOM 5206 C C . SER A 1 683 ? -40.960 -14.262 31.662 1.00 69.62 683 SER A C 1
ATOM 5208 O O . SER A 1 683 ? -41.427 -15.397 31.667 1.00 69.62 683 SER A O 1
ATOM 5210 N N . SER A 1 684 ? -39.945 -13.945 32.475 1.00 64.81 684 SER A N 1
ATOM 5211 C CA . SER A 1 684 ? -39.320 -14.936 33.370 1.00 64.81 684 SER A CA 1
ATOM 5212 C C . SER A 1 684 ? -40.240 -15.375 34.516 1.00 64.81 684 SER A C 1
ATOM 5214 O O . SER A 1 684 ? -40.203 -16.531 34.944 1.00 64.81 684 SER A O 1
ATOM 5216 N N . ARG A 1 685 ? -41.080 -14.468 35.035 1.00 68.75 685 ARG A N 1
ATOM 5217 C CA . ARG A 1 685 ? -42.076 -14.806 36.068 1.00 68.75 685 ARG A CA 1
ATOM 5218 C C . ARG A 1 685 ? -43.196 -15.685 35.515 1.00 68.75 685 ARG A C 1
ATOM 5220 O O . ARG A 1 685 ? -43.590 -16.634 36.191 1.00 68.75 685 ARG A O 1
ATOM 5227 N N . THR A 1 686 ? -43.678 -15.394 34.309 1.00 72.06 686 THR A N 1
ATOM 5228 C CA . THR A 1 686 ? -44.719 -16.190 33.639 1.00 72.06 686 THR A CA 1
ATOM 5229 C C . THR A 1 686 ? -44.202 -17.575 33.256 1.00 72.06 686 THR A C 1
ATOM 5231 O O . THR A 1 686 ? -44.829 -18.557 33.641 1.00 72.06 686 THR A O 1
ATOM 5234 N N . ALA A 1 687 ? -42.997 -17.686 32.686 1.00 68.31 687 ALA A N 1
ATOM 5235 C CA . ALA A 1 687 ? -42.374 -18.980 32.386 1.00 68.31 687 ALA A CA 1
ATOM 5236 C C . ALA A 1 687 ? -42.182 -19.866 33.638 1.00 68.31 687 ALA A C 1
ATOM 5238 O O . ALA A 1 687 ? -42.439 -21.069 33.606 1.00 68.31 687 ALA A O 1
ATOM 5239 N N . ASN A 1 688 ? -41.796 -19.283 34.781 1.00 65.31 688 ASN A N 1
ATOM 5240 C CA . ASN A 1 688 ? -41.696 -20.022 36.047 1.00 65.31 688 ASN A CA 1
ATOM 5241 C C . ASN A 1 688 ? -43.065 -20.436 36.617 1.00 65.31 688 ASN A C 1
ATOM 5243 O O . ASN A 1 688 ? -43.174 -21.482 37.263 1.00 65.31 688 ASN A O 1
ATOM 5247 N N . ALA A 1 689 ? -44.107 -19.627 36.413 1.00 71.38 689 ALA A N 1
ATOM 5248 C CA . ALA A 1 689 ? -45.466 -19.960 36.833 1.00 71.38 689 ALA A CA 1
ATOM 5249 C C . ALA A 1 689 ? -46.062 -21.091 35.975 1.00 71.38 689 ALA A C 1
ATOM 5251 O O . ALA A 1 689 ? -46.665 -22.015 36.521 1.00 71.38 689 ALA A O 1
ATOM 5252 N N . GLU A 1 690 ? -45.821 -21.065 34.663 1.00 70.94 690 GLU A N 1
ATOM 5253 C CA . GLU A 1 690 ? -46.238 -22.108 33.717 1.00 70.94 690 GLU A CA 1
ATOM 5254 C C . GLU A 1 690 ? -45.467 -23.417 33.932 1.00 70.94 690 GLU A C 1
ATOM 5256 O O . GLU A 1 690 ? -46.070 -24.490 33.990 1.00 70.94 690 GLU A O 1
ATOM 5261 N N . SER A 1 691 ? -44.155 -23.342 34.187 1.00 64.62 691 SER A N 1
ATOM 5262 C CA . SER A 1 691 ? -43.349 -24.506 34.574 1.00 64.62 691 SER A CA 1
ATOM 5263 C C . SER A 1 691 ? -43.901 -25.171 35.842 1.00 64.62 691 SER A C 1
ATOM 5265 O O . SER A 1 691 ? -44.093 -26.390 35.868 1.00 64.62 691 SER A O 1
ATOM 5267 N N . LYS A 1 692 ? -44.279 -24.397 36.872 1.00 66.12 692 LYS A N 1
ATOM 5268 C CA . LYS A 1 692 ? -44.914 -24.948 38.085 1.00 66.12 692 LYS A CA 1
ATOM 5269 C C . LYS A 1 692 ? -46.240 -25.668 37.807 1.00 66.12 692 LYS A C 1
ATOM 5271 O O . LYS A 1 692 ? -46.566 -26.589 38.553 1.00 66.12 692 LYS A O 1
ATOM 5276 N N . GLN A 1 693 ? -46.976 -25.298 36.757 1.00 65.19 693 GLN A N 1
ATOM 5277 C CA . GLN A 1 693 ? -48.219 -25.975 36.370 1.00 65.19 693 GLN A CA 1
ATOM 5278 C C . GLN A 1 693 ? -47.980 -27.240 35.524 1.00 65.19 693 GLN A C 1
ATOM 5280 O O . GLN A 1 693 ? -48.711 -28.215 35.692 1.00 65.19 693 GLN A O 1
ATOM 5285 N N . GLN A 1 694 ? -46.929 -27.291 34.696 1.00 57.47 694 GLN A N 1
ATOM 5286 C CA . GLN A 1 694 ? -46.583 -28.479 33.891 1.00 57.47 694 GLN A CA 1
ATOM 5287 C C . GLN A 1 694 ? -45.734 -29.541 34.621 1.00 57.47 694 GLN A C 1
ATOM 5289 O O . GLN A 1 694 ? -45.709 -30.696 34.198 1.00 57.47 694 GLN A O 1
ATOM 5294 N N . THR A 1 695 ? -45.079 -29.222 35.744 1.00 51.72 695 THR A N 1
ATOM 5295 C CA . THR A 1 695 ? -44.146 -30.152 36.435 1.00 51.72 695 THR A CA 1
ATOM 5296 C C . THR A 1 695 ? -44.836 -31.287 37.222 1.00 51.72 695 THR A C 1
ATOM 5298 O O . THR A 1 695 ? -44.186 -32.016 37.967 1.00 51.72 695 THR A O 1
ATOM 5301 N N . THR A 1 696 ? -46.145 -31.505 37.073 1.00 55.84 696 THR A N 1
ATOM 5302 C CA . THR A 1 696 ? -46.811 -32.655 37.714 1.00 55.84 696 THR A CA 1
ATOM 5303 C C . THR A 1 696 ? -46.589 -33.990 36.987 1.00 55.84 696 THR A C 1
ATOM 5305 O O . THR A 1 696 ? -46.948 -35.021 37.549 1.00 55.84 696 THR A O 1
ATOM 5308 N N . GLN A 1 697 ? -45.953 -34.024 35.802 1.00 54.97 697 GLN A N 1
ATOM 5309 C CA . GLN A 1 697 ? -45.797 -35.274 35.028 1.00 54.97 697 GLN A CA 1
ATOM 5310 C C . GLN A 1 697 ? -44.384 -35.649 34.545 1.00 54.97 697 GLN A C 1
ATOM 5312 O O . GLN A 1 697 ? -44.206 -36.762 34.057 1.00 54.97 697 GLN A O 1
ATOM 5317 N N . THR A 1 698 ? -43.353 -34.823 34.729 1.00 56.62 698 THR A N 1
ATOM 5318 C CA . THR A 1 698 ? -41.983 -35.158 34.294 1.00 56.62 698 THR A CA 1
ATOM 5319 C C . THR A 1 698 ? -40.985 -35.044 35.446 1.00 56.62 698 THR A C 1
ATOM 5321 O O . THR A 1 698 ? -40.835 -33.998 36.078 1.00 56.62 698 THR A O 1
ATOM 5324 N N . HIS A 1 699 ? -40.288 -36.149 35.743 1.00 71.62 699 HIS A N 1
ATOM 5325 C CA . HIS A 1 699 ? -39.201 -36.230 36.725 1.00 71.62 699 HIS A CA 1
ATOM 5326 C C . HIS A 1 699 ? -37.950 -35.486 36.223 1.00 71.62 699 HIS A C 1
ATOM 5328 O O . HIS A 1 699 ? -36.907 -36.097 36.009 1.00 71.62 699 HIS A O 1
ATOM 5334 N N . ALA A 1 700 ? -38.046 -34.169 36.026 1.00 71.62 700 ALA A N 1
ATOM 5335 C CA . ALA A 1 700 ? -36.872 -33.338 35.794 1.00 71.62 700 ALA A CA 1
ATOM 5336 C C . ALA A 1 700 ? -35.919 -33.507 36.982 1.00 71.62 700 ALA A C 1
ATOM 5338 O O . ALA A 1 700 ? -36.337 -33.412 38.148 1.00 71.62 700 ALA A O 1
ATOM 5339 N N . SER A 1 701 ? -34.657 -33.811 36.692 1.00 84.12 701 SER A N 1
ATOM 5340 C CA . SER A 1 701 ? -33.666 -34.099 37.725 1.00 84.12 701 SER A CA 1
ATOM 5341 C C . SER A 1 701 ? -33.482 -32.878 38.635 1.00 84.12 701 SER A C 1
ATOM 5343 O O . SER A 1 701 ? -33.668 -31.731 38.221 1.00 84.12 701 SER A O 1
ATOM 5345 N N . ALA A 1 702 ? -33.098 -33.092 39.899 1.00 80.69 702 ALA A N 1
ATOM 5346 C CA . ALA A 1 702 ? -32.811 -31.983 40.817 1.00 80.69 702 ALA A CA 1
ATOM 5347 C C . ALA A 1 702 ? -31.784 -30.992 40.225 1.00 80.69 702 ALA A C 1
ATOM 5349 O O . ALA A 1 702 ? -31.867 -29.791 40.474 1.00 80.69 702 ALA A O 1
ATOM 5350 N N . HIS A 1 703 ? -30.880 -31.496 39.381 1.00 81.19 703 HIS A N 1
ATOM 5351 C CA . HIS A 1 703 ? -29.892 -30.710 38.656 1.00 81.19 703 HIS A CA 1
ATOM 5352 C C . HIS A 1 703 ? -30.507 -29.800 37.577 1.00 81.19 703 HIS A C 1
ATOM 5354 O O . HIS A 1 703 ? -30.139 -28.632 37.490 1.00 81.19 703 HIS A O 1
ATOM 5360 N N . GLU A 1 704 ? -31.483 -30.281 36.801 1.00 84.69 704 GLU A N 1
ATOM 5361 C CA . GLU A 1 704 ? -32.183 -29.468 35.790 1.00 84.69 704 GLU A CA 1
ATOM 5362 C C . GLU A 1 704 ? -32.970 -28.319 36.429 1.00 84.69 704 GLU A C 1
ATOM 5364 O O . GLU A 1 704 ? -32.970 -27.196 35.921 1.00 84.69 704 GLU A O 1
ATOM 5369 N N . ARG A 1 705 ? -33.582 -28.566 37.595 1.00 82.56 705 ARG A N 1
ATOM 5370 C CA . ARG A 1 705 ? -34.265 -27.515 38.369 1.00 82.56 705 ARG A CA 1
ATOM 5371 C C . ARG A 1 705 ? -33.291 -26.451 38.872 1.00 82.56 705 ARG A C 1
ATOM 5373 O O . ARG A 1 705 ? -33.629 -25.271 38.872 1.00 82.56 705 ARG A O 1
ATOM 5380 N N . GLU A 1 706 ? -32.095 -26.853 39.300 1.00 82.56 706 GLU A N 1
ATOM 5381 C CA . GLU A 1 706 ? -31.038 -25.927 39.717 1.00 82.56 706 GLU A CA 1
ATOM 5382 C C . GLU A 1 706 ? -30.542 -25.083 38.533 1.00 82.56 706 GLU A C 1
ATOM 5384 O O . GLU A 1 706 ? -30.445 -23.863 38.653 1.00 82.56 706 GLU A O 1
ATOM 5389 N N . MET A 1 707 ? -30.313 -25.703 37.372 1.00 82.44 707 MET A N 1
ATOM 5390 C CA . MET A 1 707 ? -29.905 -25.007 36.148 1.00 82.44 707 MET A CA 1
ATOM 5391 C C . MET A 1 707 ? -30.933 -23.963 35.697 1.00 82.44 707 MET A C 1
ATOM 5393 O O . MET A 1 707 ? -30.553 -22.820 35.445 1.00 82.44 707 MET A O 1
ATOM 5397 N N . CYS A 1 708 ? -32.229 -24.290 35.710 1.00 86.00 708 CYS A N 1
ATOM 5398 C CA . CYS A 1 708 ? -33.288 -23.326 35.380 1.00 86.00 708 CYS A CA 1
ATOM 5399 C C . CYS A 1 708 ? -33.285 -22.111 36.326 1.00 86.00 708 CYS A C 1
ATOM 5401 O O . CYS A 1 708 ? -33.463 -20.970 35.896 1.00 86.00 708 CYS A O 1
ATOM 5403 N N . LYS A 1 709 ? -33.044 -22.329 37.628 1.00 85.12 709 LYS A N 1
ATOM 5404 C CA . LYS A 1 709 ? -32.932 -21.236 38.609 1.00 85.12 709 LYS A CA 1
ATOM 5405 C C . LYS A 1 709 ? -31.727 -20.335 38.324 1.00 85.12 709 LYS A C 1
ATOM 5407 O O . LYS A 1 709 ? -31.852 -19.112 38.430 1.00 85.12 709 LYS A O 1
ATOM 5412 N N . VAL A 1 710 ? -30.586 -20.922 37.949 1.00 85.12 710 VAL A N 1
ATOM 5413 C CA . VAL A 1 710 ? -29.374 -20.178 37.568 1.00 85.12 710 VAL A CA 1
ATOM 5414 C C . VAL A 1 710 ? -29.634 -19.335 36.323 1.00 85.12 710 VAL A C 1
ATOM 5416 O O . VAL A 1 710 ? -29.311 -18.146 36.319 1.00 85.12 710 VAL A O 1
ATOM 5419 N N . GLU A 1 711 ? -30.252 -19.919 35.298 1.00 86.62 711 GLU A N 1
ATOM 5420 C CA . GLU A 1 711 ? -30.586 -19.230 34.049 1.00 86.62 711 GLU A CA 1
ATOM 5421 C C . GLU A 1 711 ? -31.569 -18.073 34.262 1.00 86.62 711 GLU A C 1
ATOM 5423 O O . GLU A 1 711 ? -31.410 -17.025 33.642 1.00 86.62 711 GLU A O 1
ATOM 5428 N N . ALA A 1 712 ? -32.513 -18.200 35.200 1.00 85.19 712 ALA A N 1
ATOM 5429 C CA . ALA A 1 712 ? -33.433 -17.119 35.552 1.00 85.19 712 ALA A CA 1
ATOM 5430 C C . ALA A 1 712 ? -32.756 -15.958 36.313 1.00 85.19 712 ALA A C 1
ATOM 5432 O O . ALA A 1 712 ? -33.061 -14.791 36.060 1.00 85.19 712 ALA A O 1
ATOM 5433 N N . LEU A 1 713 ? -31.839 -16.254 37.246 1.00 87.75 713 LEU A N 1
ATOM 5434 C CA . LEU A 1 713 ? -31.152 -15.238 38.063 1.00 87.75 713 LEU A CA 1
ATOM 5435 C C . LEU A 1 713 ? -30.071 -14.476 37.299 1.00 87.75 713 LEU A C 1
ATOM 5437 O O . LEU A 1 713 ? -29.859 -13.281 37.527 1.00 87.75 713 LEU A O 1
ATOM 5441 N N . ARG A 1 714 ? -29.355 -15.178 36.420 1.00 89.69 714 ARG A N 1
ATOM 5442 C CA . ARG A 1 714 ? -28.199 -14.653 35.696 1.00 89.69 714 ARG A CA 1
ATOM 5443 C C . ARG A 1 714 ? -28.470 -13.309 35.000 1.00 89.69 714 ARG A C 1
ATOM 5445 O O . ARG A 1 714 ? -27.759 -12.363 35.333 1.00 89.69 714 ARG A O 1
ATOM 5452 N N . PRO A 1 715 ? -29.478 -13.145 34.122 1.00 85.38 715 PRO A N 1
ATOM 5453 C CA . PRO A 1 715 ? -29.697 -11.881 33.413 1.00 85.38 715 PRO A CA 1
ATOM 5454 C C . PRO A 1 715 ? -30.035 -10.710 34.350 1.00 85.38 715 PRO A C 1
ATOM 5456 O O . PRO A 1 715 ? -29.645 -9.573 34.083 1.00 85.38 715 PRO A O 1
ATOM 5459 N N . LEU A 1 716 ? -30.706 -10.969 35.479 1.00 85.38 716 LEU A N 1
ATOM 5460 C CA . LEU A 1 716 ? -31.020 -9.943 36.479 1.00 85.38 716 LEU A CA 1
ATOM 5461 C C . LEU A 1 716 ? -29.754 -9.468 37.215 1.00 85.38 716 LEU A C 1
ATOM 5463 O O . LEU A 1 716 ? -29.535 -8.266 37.389 1.00 85.38 716 LEU A O 1
ATOM 5467 N N . LEU A 1 717 ? -28.884 -10.407 37.601 1.00 90.75 717 LEU A N 1
ATOM 5468 C CA . LEU A 1 717 ? -27.585 -10.108 38.209 1.00 90.75 717 LEU A CA 1
ATOM 5469 C C . LEU A 1 717 ? -26.656 -9.392 37.226 1.00 90.75 717 LEU A C 1
ATOM 5471 O O . LEU A 1 717 ? -26.017 -8.409 37.601 1.00 90.75 717 LEU A O 1
ATOM 5475 N N . GLU A 1 718 ? -26.606 -9.835 35.967 1.00 89.56 718 GLU A N 1
ATOM 5476 C CA . GLU A 1 718 ? -25.843 -9.173 34.905 1.00 89.56 718 GLU A CA 1
ATOM 5477 C C . GLU A 1 718 ? -26.292 -7.723 34.736 1.00 89.56 718 GLU A C 1
ATOM 5479 O O . GLU A 1 718 ? -25.456 -6.816 34.760 1.00 89.56 718 GLU A O 1
ATOM 5484 N N . ARG A 1 719 ? -27.607 -7.486 34.641 1.00 84.56 719 ARG A N 1
ATOM 5485 C CA . ARG A 1 719 ? -28.188 -6.142 34.526 1.00 84.56 719 ARG A CA 1
ATOM 5486 C C . ARG A 1 719 ? -27.740 -5.241 35.677 1.00 84.56 719 ARG A C 1
ATOM 5488 O O . ARG A 1 719 ? -27.249 -4.136 35.434 1.00 84.56 719 ARG A O 1
ATOM 5495 N N . ARG A 1 720 ? -27.851 -5.707 36.925 1.00 88.81 720 ARG A N 1
ATOM 5496 C CA . ARG A 1 720 ? -27.447 -4.911 38.093 1.00 88.81 720 ARG A CA 1
ATOM 5497 C C . ARG A 1 720 ? -25.951 -4.667 38.141 1.00 88.81 720 ARG A C 1
ATOM 5499 O O . ARG A 1 720 ? -25.531 -3.552 38.438 1.00 88.81 720 ARG A O 1
ATOM 5506 N N . LEU A 1 721 ? -25.141 -5.680 37.856 1.00 91.19 721 LEU A N 1
ATOM 5507 C CA . LEU A 1 721 ? -23.693 -5.519 37.821 1.00 91.19 721 LEU A CA 1
ATOM 5508 C C . LEU A 1 721 ? -23.306 -4.484 36.766 1.00 91.19 721 LEU A C 1
ATOM 5510 O O . LEU A 1 721 ? -22.590 -3.547 37.109 1.00 91.19 721 LEU A O 1
ATOM 5514 N N . ARG A 1 722 ? -23.842 -4.567 35.538 1.00 87.81 722 ARG A N 1
ATOM 5515 C CA . ARG A 1 722 ? -23.608 -3.552 34.494 1.00 87.81 722 ARG A CA 1
ATOM 5516 C C . ARG A 1 722 ? -23.934 -2.154 34.998 1.00 87.81 722 ARG A C 1
ATOM 5518 O O . ARG A 1 722 ? -23.102 -1.267 34.844 1.00 87.81 722 ARG A O 1
ATOM 5525 N N . PHE A 1 723 ? -25.079 -1.974 35.658 1.00 85.75 723 PHE A N 1
ATOM 5526 C CA . PHE A 1 723 ? -25.456 -0.699 36.265 1.00 85.75 723 PHE A CA 1
ATOM 5527 C C . PHE A 1 723 ? -24.442 -0.220 37.312 1.00 85.75 723 PHE A C 1
ATOM 5529 O O . PHE A 1 723 ? -23.936 0.893 37.212 1.00 85.75 723 PHE A O 1
ATOM 5536 N N . VAL A 1 724 ? -24.079 -1.061 38.281 1.00 89.25 724 VAL A N 1
ATOM 5537 C CA . VAL A 1 724 ? -23.173 -0.682 39.379 1.00 89.25 724 VAL A CA 1
ATOM 5538 C C . VAL A 1 724 ? -21.762 -0.356 38.880 1.00 89.25 724 VAL A C 1
ATOM 5540 O O . VAL A 1 724 ? -21.109 0.534 39.430 1.00 89.25 724 VAL A O 1
ATOM 5543 N N . VAL A 1 725 ? -21.270 -1.044 37.841 1.00 88.56 725 VAL A N 1
ATOM 5544 C CA . VAL A 1 725 ? -19.947 -0.740 37.266 1.00 88.56 725 VAL A CA 1
ATOM 5545 C C . VAL A 1 725 ? -19.995 0.341 36.180 1.00 88.56 725 VAL A C 1
ATOM 5547 O O . VAL A 1 725 ? -18.935 0.802 35.742 1.00 88.56 725 VAL A O 1
ATOM 5550 N N . SER A 1 726 ? -21.188 0.762 35.757 1.00 85.88 726 SER A N 1
ATOM 5551 C CA . SER A 1 726 ? -21.387 1.799 34.743 1.00 85.88 726 SER A CA 1
ATOM 5552 C C . SER A 1 726 ? -20.739 3.126 35.159 1.00 85.88 726 SER A C 1
ATOM 5554 O O . SER A 1 726 ? -20.625 3.451 36.347 1.00 85.88 726 SER A O 1
ATOM 5556 N N . GLU A 1 727 ? -20.270 3.898 34.179 1.00 84.44 727 GLU A N 1
ATOM 5557 C CA . GLU A 1 727 ? -19.729 5.232 34.467 1.00 84.44 727 GLU A CA 1
ATOM 5558 C C . GLU A 1 727 ? -20.860 6.187 34.855 1.00 84.44 727 GLU A C 1
ATOM 5560 O O . GLU A 1 727 ? -20.653 7.085 35.659 1.00 84.44 727 GLU A O 1
ATOM 5565 N N . GLU A 1 728 ? -22.072 5.930 34.371 1.00 82.69 728 GLU A N 1
ATOM 5566 C CA . GLU A 1 728 ? -23.303 6.635 34.694 1.00 82.69 728 GLU A CA 1
ATOM 5567 C C . GLU A 1 728 ? -23.612 6.541 36.198 1.00 82.69 728 GLU A C 1
ATOM 5569 O O . GLU A 1 728 ? -23.876 7.561 36.832 1.00 82.69 728 GLU A O 1
ATOM 5574 N N . PHE A 1 729 ? -23.480 5.355 36.804 1.00 85.62 729 PHE A N 1
ATOM 5575 C CA . PHE A 1 729 ? -23.632 5.179 38.252 1.00 85.62 729 PHE A CA 1
ATOM 5576 C C . PHE A 1 729 ? -22.514 5.866 39.044 1.00 85.62 729 PHE A C 1
ATOM 5578 O O . PHE A 1 729 ? -22.776 6.508 40.063 1.00 85.62 729 PHE A O 1
ATOM 5585 N N . LYS A 1 730 ? -21.258 5.781 38.584 1.00 88.25 730 LYS A N 1
ATOM 5586 C CA . LYS A 1 730 ? -20.135 6.478 39.236 1.00 88.25 730 LYS A CA 1
ATOM 5587 C C . LYS A 1 730 ? -20.290 7.993 39.161 1.00 88.25 730 LYS A C 1
ATOM 5589 O O . LYS A 1 730 ? -20.020 8.668 40.154 1.00 88.25 730 LYS A O 1
ATOM 5594 N N . ASP A 1 731 ? -20.726 8.515 38.022 1.00 85.94 731 ASP A N 1
ATOM 5595 C CA . ASP A 1 731 ? -20.991 9.934 37.808 1.00 85.94 731 ASP A CA 1
ATOM 5596 C C . ASP A 1 731 ? -22.190 10.387 38.645 1.00 85.94 731 ASP A C 1
ATOM 5598 O O . ASP A 1 731 ? -22.068 11.387 39.343 1.00 85.94 731 ASP A O 1
ATOM 5602 N N . ALA A 1 732 ? -23.290 9.627 38.687 1.00 84.69 732 ALA A N 1
ATOM 5603 C CA . ALA A 1 732 ? -24.435 9.915 39.556 1.00 84.69 732 ALA A CA 1
ATOM 5604 C C . ALA A 1 732 ? -24.037 9.916 41.040 1.00 84.69 732 ALA A C 1
ATOM 5606 O O . ALA A 1 732 ? -24.419 10.811 41.792 1.00 84.69 732 ALA A O 1
ATOM 5607 N N . LYS A 1 733 ? -23.198 8.964 41.467 1.00 88.69 733 LYS A N 1
ATOM 5608 C CA . LYS A 1 733 ? -22.672 8.905 42.837 1.00 88.69 733 LYS A CA 1
ATOM 5609 C C . LYS A 1 733 ? -21.743 10.079 43.151 1.00 88.69 733 LYS A C 1
ATOM 5611 O O . LYS A 1 733 ? -21.827 10.646 44.239 1.00 88.69 733 LYS A O 1
ATOM 5616 N N . ARG A 1 734 ? -20.860 10.457 42.220 1.00 91.94 734 ARG A N 1
ATOM 5617 C CA . ARG A 1 734 ? -19.989 11.638 42.352 1.00 91.94 734 ARG A CA 1
ATOM 5618 C C . ARG A 1 734 ? -20.798 12.926 42.388 1.00 91.94 734 ARG A C 1
ATOM 5620 O O . ARG A 1 734 ? -20.472 13.804 43.176 1.00 91.94 734 ARG A O 1
ATOM 5627 N N . GLU A 1 735 ? -21.840 13.023 41.575 1.00 89.19 735 GLU A N 1
ATOM 5628 C CA . GLU A 1 735 ? -22.728 14.178 41.522 1.00 89.19 735 GLU A CA 1
ATOM 5629 C C . GLU A 1 735 ? -23.553 14.305 42.800 1.00 89.19 735 GLU A C 1
ATOM 5631 O O . GLU A 1 735 ? -23.617 15.387 43.373 1.00 89.19 735 GLU A O 1
ATOM 5636 N N . LYS A 1 736 ? -24.088 13.195 43.319 1.00 90.50 736 LYS A N 1
ATOM 5637 C CA . LYS A 1 736 ? -24.746 13.160 44.628 1.00 90.50 736 LYS A CA 1
ATOM 5638 C C . LYS A 1 736 ? -23.796 13.609 45.740 1.00 90.50 736 LYS A C 1
ATOM 5640 O O . LYS A 1 736 ? -24.141 14.504 46.500 1.00 90.50 736 LYS A O 1
ATOM 5645 N N . ALA A 1 737 ? -22.575 13.073 45.776 1.00 93.19 737 ALA A N 1
ATOM 5646 C CA . ALA A 1 737 ? -21.562 13.481 46.751 1.00 93.19 737 ALA A CA 1
ATOM 5647 C C . ALA A 1 737 ? -21.132 14.953 46.588 1.00 93.19 737 ALA A C 1
ATOM 5649 O O . ALA A 1 737 ? -20.780 15.613 47.564 1.00 93.19 737 ALA A O 1
ATOM 5650 N N . ARG A 1 738 ? -21.136 15.482 45.358 1.00 94.25 738 ARG A N 1
ATOM 5651 C CA . ARG A 1 738 ? -20.876 16.900 45.084 1.00 94.25 738 ARG A CA 1
ATOM 5652 C C . ARG A 1 738 ? -22.007 17.772 45.617 1.00 94.25 738 ARG A C 1
ATOM 5654 O O . ARG A 1 738 ? -21.720 18.736 46.317 1.00 94.25 738 ARG A O 1
ATOM 5661 N N . LYS A 1 739 ? -23.257 17.393 45.352 1.00 94.56 739 LYS A N 1
ATOM 5662 C CA . LYS A 1 739 ? -24.450 18.084 45.841 1.00 94.56 739 LYS A CA 1
ATOM 5663 C C . LYS A 1 739 ? -24.512 18.096 47.369 1.00 94.56 739 LYS A C 1
ATOM 5665 O O . LYS A 1 739 ? -24.681 19.156 47.947 1.00 94.56 739 LYS A O 1
ATOM 5670 N N . GLU A 1 740 ? -24.248 16.963 48.020 1.00 95.31 740 GLU A N 1
ATOM 5671 C CA . GLU A 1 740 ? -24.178 16.875 49.487 1.00 95.31 740 GLU A CA 1
ATOM 5672 C C . GLU A 1 740 ? -23.121 17.828 50.074 1.00 95.31 740 GLU A C 1
ATOM 5674 O O . GLU A 1 740 ? -23.383 18.504 51.063 1.00 95.31 740 GLU A O 1
ATOM 5679 N N . ARG A 1 741 ? -21.947 17.957 49.436 1.00 96.31 741 ARG A N 1
ATOM 5680 C CA . ARG A 1 741 ? -20.911 18.918 49.864 1.00 96.31 741 ARG A CA 1
ATOM 5681 C C . ARG A 1 741 ? -21.304 20.372 49.621 1.00 96.31 741 ARG A C 1
ATOM 5683 O O . ARG A 1 741 ? -20.920 21.239 50.402 1.00 96.31 741 ARG A O 1
ATOM 5690 N N . GLU A 1 742 ? -22.002 20.656 48.526 1.00 96.12 742 GLU A N 1
ATOM 5691 C CA . GLU A 1 742 ? -22.521 21.994 48.231 1.00 96.12 742 GLU A CA 1
ATOM 5692 C C . GLU A 1 742 ? -23.609 22.391 49.241 1.00 96.12 742 GLU A C 1
ATOM 5694 O O . GLU A 1 742 ? -23.571 23.510 49.757 1.00 96.12 742 GLU A O 1
ATOM 5699 N N . ASP A 1 743 ? -24.496 21.461 49.597 1.00 96.00 743 ASP A N 1
ATOM 5700 C CA . ASP A 1 743 ? -25.536 21.643 50.611 1.00 96.00 743 ASP A CA 1
ATOM 5701 C C . ASP A 1 743 ? -24.920 21.836 52.010 1.00 96.00 743 ASP A C 1
ATOM 5703 O O . ASP A 1 743 ? -25.254 22.804 52.697 1.00 96.00 743 ASP A O 1
ATOM 5707 N N . GLU A 1 744 ? -23.934 21.016 52.396 1.00 97.00 744 GLU A N 1
ATOM 5708 C CA . GLU A 1 744 ? -23.194 21.160 53.662 1.00 97.00 744 GLU A CA 1
ATOM 5709 C C . GLU A 1 744 ? -22.432 22.499 53.726 1.00 97.00 744 GLU A C 1
ATOM 5711 O O . GLU A 1 744 ? -22.407 23.182 54.755 1.00 97.00 744 GLU A O 1
ATOM 5716 N N . ALA A 1 745 ? -21.824 22.934 52.617 1.00 96.19 745 ALA A N 1
ATOM 5717 C CA . ALA A 1 745 ? -21.158 24.233 52.539 1.00 96.19 745 ALA A CA 1
ATOM 5718 C C . ALA A 1 745 ? -22.155 25.401 52.626 1.00 96.19 745 ALA A C 1
ATOM 5720 O O . ALA A 1 745 ? -21.854 26.427 53.248 1.00 96.19 745 ALA A O 1
ATOM 5721 N N . ALA A 1 746 ? -23.339 25.259 52.026 1.00 96.00 746 ALA A N 1
ATOM 5722 C CA . ALA A 1 746 ? -24.411 26.242 52.114 1.00 96.00 746 ALA A CA 1
ATOM 5723 C C . ALA A 1 746 ? -24.972 26.338 53.540 1.00 96.00 746 ALA A C 1
ATOM 5725 O O . ALA A 1 746 ? -25.203 27.448 54.026 1.00 96.00 746 ALA A O 1
ATOM 5726 N N . GLU A 1 747 ? -25.132 25.210 54.230 1.00 97.00 747 GLU A N 1
ATOM 5727 C CA . GLU A 1 747 ? -25.558 25.151 55.628 1.00 97.00 747 GLU A CA 1
ATOM 5728 C C . GLU A 1 747 ? -24.532 25.820 56.550 1.00 97.00 747 GLU A C 1
ATOM 5730 O O . GLU A 1 747 ? -24.870 26.776 57.250 1.00 97.00 747 GLU A O 1
ATOM 5735 N N . ARG A 1 748 ? -23.243 25.473 56.428 1.00 96.44 748 ARG A N 1
ATOM 5736 C CA . ARG A 1 748 ? -22.154 26.146 57.167 1.00 96.44 748 ARG A CA 1
ATOM 5737 C C . ARG A 1 748 ? -22.098 27.650 56.904 1.00 96.44 748 ARG A C 1
ATOM 5739 O O . ARG A 1 748 ? -21.754 28.436 57.789 1.00 96.44 748 ARG A O 1
ATOM 5746 N N . LYS A 1 749 ? -22.418 28.091 55.684 1.00 96.50 749 LYS A N 1
ATOM 5747 C CA . LYS A 1 749 ? -22.497 29.521 55.354 1.00 96.50 749 LYS A CA 1
ATOM 5748 C C . LYS A 1 749 ? -23.687 30.190 56.048 1.00 96.50 749 LYS A C 1
ATOM 5750 O O . LYS A 1 749 ? -23.520 31.300 56.553 1.00 96.50 749 LYS A O 1
ATOM 5755 N N . LYS A 1 750 ? -24.853 29.535 56.110 1.00 96.56 750 LYS A N 1
ATOM 5756 C CA . LYS A 1 750 ? -26.027 30.023 56.856 1.00 96.56 750 LYS A CA 1
ATOM 5757 C C . LYS A 1 750 ? -25.722 30.140 58.350 1.00 96.56 750 LYS A C 1
ATOM 5759 O O . LYS A 1 750 ? -25.977 31.198 58.921 1.00 96.56 750 LYS A O 1
ATOM 5764 N N . GLU A 1 751 ? -25.086 29.131 58.943 1.00 96.69 751 GLU A N 1
ATOM 5765 C CA . GLU A 1 751 ? -24.669 29.153 60.352 1.00 96.69 751 GLU A CA 1
ATOM 5766 C C . GLU A 1 751 ? -23.699 30.303 60.651 1.00 96.69 751 GLU A C 1
ATOM 5768 O O . GLU A 1 751 ? -23.886 31.031 61.624 1.00 96.69 751 GLU A O 1
ATOM 5773 N N . ARG A 1 752 ? -22.697 30.539 59.789 1.00 96.12 752 ARG A N 1
ATOM 5774 C CA . ARG A 1 752 ? -21.768 31.676 59.939 1.00 96.12 752 ARG A CA 1
ATOM 5775 C C . ARG A 1 752 ? -22.482 33.024 59.881 1.00 96.12 752 ARG A C 1
ATOM 5777 O O . ARG A 1 752 ? -22.177 33.911 60.676 1.00 96.12 752 ARG A O 1
ATOM 5784 N N . VAL A 1 753 ? -23.434 33.191 58.963 1.00 95.88 753 VAL A N 1
ATOM 5785 C CA . VAL A 1 753 ? -24.242 34.418 58.867 1.00 95.88 753 VAL A CA 1
ATOM 5786 C C . VAL A 1 753 ? -25.109 34.598 60.117 1.00 95.88 753 VAL A C 1
ATOM 5788 O O . VAL A 1 753 ? -25.241 35.716 60.620 1.00 95.88 753 VAL A O 1
ATOM 5791 N N . GLU A 1 754 ? -25.672 33.519 60.660 1.00 96.31 754 GLU A N 1
ATOM 5792 C CA . GLU A 1 754 ? -26.447 33.564 61.900 1.00 96.31 754 GLU A CA 1
ATOM 5793 C C . GLU A 1 754 ? -25.574 33.900 63.120 1.00 96.31 754 GLU A C 1
ATOM 5795 O O . GLU A 1 754 ? -25.944 34.764 63.917 1.00 96.31 754 GLU A O 1
ATOM 5800 N N . GLN A 1 755 ? -24.389 33.295 63.243 1.00 94.38 755 GLN A N 1
ATOM 5801 C CA . GLN A 1 755 ? -23.421 33.613 64.297 1.00 94.38 755 GLN A CA 1
ATOM 5802 C C . GLN A 1 755 ? -22.976 35.078 64.227 1.00 94.38 755 GLN A C 1
ATOM 5804 O O . GLN A 1 755 ? -22.984 35.763 65.249 1.00 94.38 755 GLN A O 1
ATOM 5809 N N . GLN A 1 756 ? -22.686 35.602 63.032 1.00 93.75 756 GLN A N 1
ATOM 5810 C CA . GLN A 1 756 ? -22.376 37.024 62.847 1.00 93.75 756 GLN A CA 1
ATOM 5811 C C . GLN A 1 756 ? -23.550 37.929 63.240 1.00 93.75 756 GLN A C 1
ATOM 5813 O O . GLN A 1 756 ? -23.345 38.983 63.840 1.00 93.75 756 GLN A O 1
ATOM 5818 N N . ARG A 1 757 ? -24.796 37.534 62.945 1.00 93.25 757 ARG A N 1
ATOM 5819 C CA . ARG A 1 757 ? -25.989 38.267 63.401 1.00 93.25 757 ARG A CA 1
ATOM 5820 C C . ARG A 1 757 ? -26.120 38.258 64.924 1.00 93.25 757 ARG A C 1
ATOM 5822 O O . ARG A 1 757 ? -26.455 39.296 65.491 1.00 93.25 757 ARG A O 1
ATOM 5829 N N . LYS A 1 758 ? -25.842 37.130 65.586 1.00 93.00 758 LYS A N 1
ATOM 5830 C CA . LYS A 1 758 ? -25.839 37.026 67.056 1.00 93.00 758 LYS A CA 1
ATOM 5831 C C . LYS A 1 758 ? -24.741 37.894 67.675 1.00 93.00 758 LYS A C 1
ATOM 5833 O O . LYS A 1 758 ? -25.044 38.668 68.574 1.00 93.00 758 LYS A O 1
ATOM 5838 N N . GLN A 1 759 ? -23.520 37.860 67.137 1.00 90.88 759 GLN A N 1
ATOM 5839 C CA . GLN A 1 759 ? -22.413 38.717 67.585 1.00 90.88 759 GLN A CA 1
ATOM 5840 C C . GLN A 1 759 ? -22.725 40.208 67.411 1.00 90.88 759 GLN A C 1
ATOM 5842 O O . GLN A 1 759 ? -22.520 40.980 68.339 1.00 90.88 759 GLN A O 1
ATOM 5847 N N . LYS A 1 760 ? -23.302 40.618 66.273 1.00 90.94 760 LYS A N 1
ATOM 5848 C CA . LYS A 1 760 ? -23.733 42.012 66.065 1.00 90.94 760 LYS A CA 1
ATOM 5849 C C . LYS A 1 760 ? -24.829 42.448 67.041 1.00 90.94 760 LYS A C 1
ATOM 5851 O O . LYS A 1 760 ? -24.841 43.599 67.458 1.00 90.94 760 LYS A O 1
ATOM 5856 N N . ARG A 1 761 ? -25.755 41.552 67.405 1.00 87.00 761 ARG A N 1
ATOM 5857 C CA . ARG A 1 761 ? -26.783 41.836 68.421 1.00 87.00 761 ARG A CA 1
ATOM 5858 C C . ARG A 1 761 ? -26.194 41.942 69.828 1.00 87.00 761 ARG A C 1
ATOM 5860 O O . ARG A 1 761 ? -26.631 42.813 70.564 1.00 87.00 761 ARG A O 1
ATOM 5867 N N . ALA A 1 762 ? -25.222 41.097 70.172 1.00 81.06 762 ALA A N 1
ATOM 5868 C CA . ALA A 1 762 ? -24.517 41.165 71.451 1.00 81.06 762 ALA A CA 1
ATOM 5869 C C . ALA A 1 762 ? -23.697 42.459 71.569 1.00 81.06 762 ALA A C 1
ATOM 5871 O O . ALA A 1 762 ? -23.878 43.198 72.526 1.00 81.06 762 ALA A O 1
ATOM 5872 N N . ALA A 1 763 ? -22.914 42.802 70.539 1.00 81.56 763 ALA A N 1
ATOM 5873 C CA . ALA A 1 763 ? -22.153 44.052 70.504 1.00 81.56 763 ALA A CA 1
ATOM 5874 C C . ALA A 1 763 ? -23.057 45.289 70.635 1.00 81.56 763 ALA A C 1
ATOM 5876 O O . ALA A 1 763 ? -22.732 46.216 71.362 1.00 81.56 763 ALA A O 1
ATOM 5877 N N . LYS A 1 764 ? -24.236 45.282 69.996 1.00 79.81 764 LYS A N 1
ATOM 5878 C CA . LYS A 1 764 ? -25.218 46.367 70.136 1.00 79.81 764 LYS A CA 1
ATOM 5879 C C . LYS A 1 764 ? -25.892 46.416 71.519 1.00 79.81 764 LYS A C 1
ATOM 5881 O O . LYS A 1 764 ? -26.432 47.452 71.884 1.00 79.81 764 LYS A O 1
ATOM 5886 N N . ALA A 1 765 ? -25.923 45.311 72.262 1.00 71.88 765 ALA A N 1
ATOM 5887 C CA . ALA A 1 765 ? -26.480 45.279 73.614 1.00 71.88 765 ALA A CA 1
ATOM 5888 C C . ALA A 1 765 ? -25.485 45.809 74.661 1.00 71.88 765 ALA A C 1
ATOM 5890 O O . ALA A 1 765 ? -25.920 46.460 75.607 1.00 71.88 765 ALA A O 1
ATOM 5891 N N . ASP A 1 766 ? -24.183 45.575 74.468 1.00 66.56 766 ASP A N 1
ATOM 5892 C CA . ASP A 1 766 ? -23.130 46.147 75.320 1.00 66.56 766 ASP A CA 1
ATOM 5893 C C . ASP A 1 766 ? -22.958 47.657 75.080 1.00 66.56 766 ASP A C 1
ATOM 5895 O O . ASP A 1 766 ? -22.813 48.412 76.035 1.00 66.56 766 ASP A O 1
ATOM 5899 N N . ASP A 1 767 ? -23.110 48.121 73.835 1.00 64.88 767 ASP A N 1
ATOM 5900 C CA . ASP A 1 767 ? -23.031 49.547 73.462 1.00 64.88 767 ASP A CA 1
ATOM 5901 C C . ASP A 1 767 ? -24.148 50.423 74.081 1.00 64.88 767 ASP A C 1
ATOM 5903 O O . ASP A 1 767 ? -24.049 51.640 74.091 1.00 64.88 767 ASP A O 1
ATOM 5907 N N . MET A 1 768 ? -25.218 49.833 74.638 1.00 59.28 768 MET A N 1
ATOM 5908 C CA . MET A 1 768 ? -26.266 50.584 75.360 1.00 59.28 768 MET A CA 1
ATOM 5909 C C . MET A 1 768 ? -26.110 50.559 76.890 1.00 59.28 768 MET A C 1
ATOM 5911 O O . MET A 1 768 ? -27.041 50.948 77.600 1.00 59.28 768 MET A O 1
ATOM 5915 N N . ARG A 1 769 ? -24.980 50.068 77.419 1.00 55.31 769 ARG A N 1
ATOM 5916 C CA . ARG A 1 769 ? -24.740 49.960 78.870 1.00 55.31 769 ARG A CA 1
ATOM 5917 C C . ARG A 1 769 ? -23.748 50.971 79.451 1.00 55.31 769 ARG A C 1
ATOM 5919 O O . ARG A 1 769 ? -23.680 51.035 80.674 1.00 55.31 769 ARG A O 1
ATOM 5926 N N . ASP A 1 770 ? -23.075 51.774 78.624 1.00 52.28 770 ASP A N 1
ATOM 5927 C CA . ASP A 1 770 ? -22.032 52.717 79.072 1.00 52.28 770 ASP A CA 1
ATOM 5928 C C . ASP A 1 770 ? -22.425 54.211 79.052 1.00 52.28 770 ASP A C 1
ATOM 5930 O O . ASP A 1 770 ? -21.644 55.050 79.492 1.00 52.28 770 ASP A O 1
ATOM 5934 N N . ASP A 1 771 ? -23.655 54.576 78.675 1.00 51.41 771 ASP A N 1
ATOM 5935 C CA . ASP A 1 771 ? -24.107 55.984 78.671 1.00 51.41 771 ASP A CA 1
ATOM 5936 C C . ASP A 1 771 ? -24.770 56.418 79.993 1.00 51.41 771 ASP A C 1
ATOM 5938 O O . ASP A 1 771 ? -25.858 57.001 80.005 1.00 51.41 771 ASP A O 1
ATOM 5942 N N . CYS A 1 772 ? -24.157 56.110 81.142 1.00 54.19 772 CYS A N 1
ATOM 5943 C CA . CYS A 1 772 ? -24.685 56.587 82.424 1.00 54.19 772 CYS A CA 1
ATOM 5944 C C . CYS A 1 772 ? -23.656 56.612 83.571 1.00 54.19 772 CYS A C 1
ATOM 5946 O O . CYS A 1 772 ? -23.809 55.847 84.517 1.00 54.19 772 CYS A O 1
ATOM 5948 N N . PHE A 1 773 ? -22.652 57.499 83.544 1.00 44.91 773 PHE A N 1
ATOM 5949 C CA . PHE A 1 773 ? -22.325 58.350 84.707 1.00 44.91 773 PHE A CA 1
ATOM 5950 C C . PHE A 1 773 ? -21.256 59.415 84.413 1.00 44.91 773 PHE A C 1
ATOM 5952 O O . PHE A 1 773 ? -20.389 59.256 83.564 1.00 44.91 773 PHE A O 1
ATOM 5959 N N . GLU A 1 774 ? -21.400 60.501 85.163 1.00 41.31 774 GLU A N 1
ATOM 5960 C CA . GLU A 1 774 ? -20.812 61.838 85.087 1.00 41.31 774 GLU A CA 1
ATOM 5961 C C . GLU A 1 774 ? -19.313 61.935 85.437 1.00 41.31 774 GLU A C 1
ATOM 5963 O O . GLU A 1 774 ? -18.725 60.999 85.982 1.00 41.31 774 GLU A O 1
ATOM 5968 N N . SER A 1 775 ? -18.793 63.166 85.281 1.00 45.44 775 SER A N 1
ATOM 5969 C CA . SER A 1 775 ? -17.564 63.793 85.834 1.00 45.44 775 SER A CA 1
ATOM 5970 C C . SER A 1 775 ? -16.458 63.951 84.781 1.00 45.44 775 SER A C 1
ATOM 5972 O O . SER A 1 775 ? -15.795 62.984 84.428 1.00 45.44 775 SER A O 1
ATOM 5974 N N . ASP A 1 776 ? -16.306 65.079 84.088 1.00 39.22 776 ASP A N 1
ATOM 5975 C CA . ASP A 1 776 ? -16.098 66.470 84.538 1.00 39.22 776 ASP A CA 1
ATOM 5976 C C . ASP A 1 776 ? -14.722 66.704 85.197 1.00 39.22 776 ASP A C 1
ATOM 5978 O O . ASP A 1 776 ? -14.297 65.936 86.058 1.00 39.22 776 ASP A O 1
ATOM 5982 N N . GLU A 1 777 ? -14.076 67.794 84.761 1.00 40.47 777 GLU A N 1
ATOM 5983 C CA . GLU A 1 777 ? -12.779 68.362 85.189 1.00 40.47 777 GLU A CA 1
ATOM 5984 C C . GLU A 1 777 ? -11.485 67.601 84.775 1.00 40.47 777 GLU A C 1
ATOM 5986 O O . GLU A 1 777 ? -11.370 66.395 84.912 1.00 40.47 777 GLU A O 1
ATOM 5991 N N . SER A 1 778 ? -10.380 68.206 84.320 1.00 42.78 778 SER A N 1
ATOM 5992 C CA . SER A 1 778 ? -10.004 69.596 84.049 1.00 42.78 778 SER A CA 1
ATOM 5993 C C . SER A 1 778 ? -8.555 69.646 83.489 1.00 42.78 778 SER A C 1
ATOM 5995 O O . SER A 1 778 ? -7.759 68.742 83.726 1.00 42.78 778 SER A O 1
ATOM 5997 N N . ILE A 1 779 ? -8.223 70.758 82.812 1.00 40.88 779 ILE A N 1
ATOM 5998 C CA . ILE A 1 779 ? -6.914 71.460 82.820 1.00 40.88 779 ILE A CA 1
ATOM 5999 C C . ILE A 1 779 ? -5.748 70.911 81.954 1.00 40.88 779 ILE A C 1
ATOM 6001 O O . ILE A 1 779 ? -5.020 69.989 82.300 1.00 40.88 779 ILE A O 1
ATOM 6005 N N . ASP A 1 780 ? -5.557 71.620 80.829 1.00 36.97 780 ASP A N 1
ATOM 6006 C CA . ASP A 1 780 ? -4.339 72.352 80.422 1.00 36.97 780 ASP A CA 1
ATOM 6007 C C . ASP A 1 780 ? -2.960 71.662 80.494 1.00 36.97 780 ASP A C 1
ATOM 6009 O O . ASP A 1 780 ? -2.410 71.421 81.561 1.00 36.97 780 ASP A O 1
ATOM 6013 N N . CYS A 1 781 ? -2.249 71.571 79.361 1.00 36.19 781 CYS A N 1
ATOM 6014 C CA . CYS A 1 781 ? -1.445 72.672 78.799 1.00 36.19 781 CYS A CA 1
ATOM 6015 C C . CYS A 1 781 ? -0.362 72.157 77.821 1.00 36.19 781 CYS A C 1
ATOM 6017 O O . CYS A 1 781 ? 0.460 71.318 78.162 1.00 36.19 781 CYS A O 1
ATOM 6019 N N . ARG A 1 782 ? -0.294 72.824 76.661 1.00 34.88 782 ARG A N 1
ATOM 6020 C CA . ARG A 1 782 ? 0.914 73.263 75.926 1.00 34.88 782 ARG A CA 1
ATOM 6021 C C . ARG A 1 782 ? 1.980 72.276 75.392 1.00 34.88 782 ARG A C 1
ATOM 6023 O O . ARG A 1 782 ? 2.703 71.618 76.120 1.00 34.88 782 ARG A O 1
ATOM 6030 N N . ALA A 1 783 ? 2.253 72.549 74.106 1.00 36.00 783 ALA A N 1
ATOM 6031 C CA . ALA A 1 783 ? 3.554 72.646 73.426 1.00 36.00 783 ALA A CA 1
ATOM 6032 C C . ALA A 1 783 ? 4.150 71.376 72.792 1.00 36.00 783 ALA A C 1
ATOM 6034 O O . ALA A 1 783 ? 4.629 70.485 73.473 1.00 36.00 783 ALA A O 1
ATOM 6035 N N . SER A 1 784 ? 4.296 71.381 71.461 1.00 39.06 784 SER A N 1
ATOM 6036 C CA . SER A 1 784 ? 5.561 71.785 70.817 1.00 39.06 784 SER A CA 1
ATOM 6037 C C . SER A 1 784 ? 5.549 71.506 69.298 1.00 39.06 784 SER A C 1
ATOM 6039 O O . SER A 1 784 ? 5.332 70.389 68.849 1.00 39.06 784 SER A O 1
ATOM 6041 N N . SER A 1 785 ? 5.743 72.584 68.535 1.00 38.06 785 SER A N 1
ATOM 6042 C CA . SER A 1 785 ? 6.515 72.758 67.284 1.00 38.06 785 SER A CA 1
ATOM 6043 C C . SER A 1 785 ? 7.051 71.544 66.482 1.00 38.06 785 SER A C 1
ATOM 6045 O O . SER A 1 785 ? 7.811 70.756 67.026 1.00 38.06 785 SER A O 1
ATOM 6047 N N . ARG A 1 786 ? 6.728 71.510 65.162 1.00 40.31 786 ARG A N 1
ATOM 6048 C CA . ARG A 1 786 ? 7.586 71.616 63.922 1.00 40.31 786 ARG A CA 1
ATOM 6049 C C . ARG A 1 786 ? 9.088 71.186 63.987 1.00 40.31 786 ARG A C 1
ATOM 6051 O O . ARG A 1 786 ? 9.632 71.271 65.077 1.00 40.31 786 ARG A O 1
ATOM 6058 N N . PRO A 1 787 ? 9.858 70.983 62.871 1.00 52.81 787 PRO A N 1
ATOM 6059 C CA . PRO A 1 787 ? 9.563 70.955 61.413 1.00 52.81 787 PRO A CA 1
ATOM 6060 C C . PRO A 1 787 ? 10.394 69.944 60.536 1.00 52.81 787 PRO A C 1
ATOM 6062 O O . PRO A 1 787 ? 11.273 69.234 61.004 1.00 52.81 787 PRO A O 1
ATOM 6065 N N . VAL A 1 788 ? 10.059 69.916 59.235 1.00 43.56 788 VAL A N 1
ATOM 6066 C CA . VAL A 1 788 ? 10.867 70.028 57.980 1.00 43.56 788 VAL A CA 1
ATOM 6067 C C . VAL A 1 788 ? 12.423 69.949 58.015 1.00 43.56 788 VAL A C 1
ATOM 6069 O O . VAL A 1 788 ? 13.062 70.679 58.760 1.00 43.56 788 VAL A O 1
ATOM 6072 N N . GLU A 1 789 ? 12.956 69.137 57.077 1.00 39.56 789 GLU A N 1
ATOM 6073 C CA . GLU A 1 789 ? 14.263 69.119 56.352 1.00 39.56 789 GLU A CA 1
ATOM 6074 C C . GLU A 1 789 ? 15.615 69.294 57.082 1.00 39.56 789 GLU A C 1
ATOM 6076 O O . GLU A 1 789 ? 15.909 70.334 57.658 1.00 39.56 789 GLU A O 1
ATOM 6081 N N . SER A 1 790 ? 16.552 68.353 56.857 1.00 34.44 790 SER A N 1
ATOM 6082 C CA . SER A 1 790 ? 17.726 68.529 55.957 1.00 34.44 790 SER A CA 1
ATOM 6083 C C . SER A 1 790 ? 18.871 67.515 56.212 1.00 34.44 790 SER A C 1
ATOM 6085 O O . SER A 1 790 ? 19.418 67.399 57.299 1.00 34.44 790 SER A O 1
ATOM 6087 N N . VAL A 1 791 ? 19.211 66.750 55.165 1.00 37.31 791 VAL A N 1
ATOM 6088 C CA . VAL A 1 791 ? 20.548 66.601 54.542 1.00 37.31 791 VAL A CA 1
ATOM 6089 C C . VAL A 1 791 ? 21.808 66.691 55.447 1.00 37.31 791 VAL A C 1
ATOM 6091 O O . VAL A 1 791 ? 22.192 67.791 55.822 1.00 37.31 791 VAL A O 1
ATOM 6094 N N . LYS A 1 792 ? 22.536 65.566 55.645 1.00 36.78 792 LYS A N 1
ATOM 6095 C CA . LYS A 1 792 ? 23.910 65.237 55.133 1.00 36.78 792 LYS A CA 1
ATOM 6096 C C . LYS A 1 792 ? 24.754 64.307 56.043 1.00 36.78 792 LYS A C 1
ATOM 6098 O O . LYS A 1 792 ? 24.916 64.550 57.227 1.00 36.78 792 LYS A O 1
ATOM 6103 N N . HIS A 1 793 ? 25.410 63.357 55.362 1.00 34.81 793 HIS A N 1
ATOM 6104 C CA . HIS A 1 793 ? 26.690 62.675 55.643 1.00 34.81 793 HIS A CA 1
ATOM 6105 C C . HIS A 1 793 ? 26.824 61.610 56.762 1.00 34.81 793 HIS A C 1
ATOM 6107 O O . HIS A 1 793 ? 27.063 61.915 57.921 1.00 34.81 793 HIS A O 1
ATOM 6113 N N . THR A 1 794 ? 26.771 60.342 56.313 1.00 40.00 794 THR A N 1
ATOM 6114 C CA . THR A 1 794 ? 27.763 59.232 56.445 1.00 40.00 794 THR A CA 1
ATOM 6115 C C . THR A 1 794 ? 28.729 59.195 57.643 1.00 40.00 794 THR A C 1
ATOM 6117 O O . THR A 1 794 ? 29.430 60.172 57.899 1.00 40.00 794 THR A O 1
ATOM 6120 N N . PRO A 1 795 ? 28.946 57.991 58.219 1.00 46.06 795 PRO A N 1
ATOM 6121 C CA . PRO A 1 795 ? 30.095 57.204 57.748 1.00 46.06 795 PRO A CA 1
ATOM 6122 C C . PRO A 1 795 ? 29.830 55.705 57.501 1.00 46.06 795 PRO A C 1
ATOM 6124 O O . PRO A 1 795 ? 28.928 55.097 58.065 1.00 46.06 795 PRO A O 1
ATOM 6127 N N . HIS A 1 796 ? 30.683 55.162 56.630 1.00 37.03 796 HIS A N 1
ATOM 6128 C CA . HIS A 1 796 ? 30.971 53.760 56.315 1.00 37.03 796 HIS A CA 1
ATOM 6129 C C . HIS A 1 796 ? 30.778 52.731 57.444 1.00 37.03 796 HIS A C 1
ATOM 6131 O O . HIS A 1 796 ? 31.362 52.877 58.516 1.00 37.03 796 HIS A O 1
ATOM 6137 N N . SER A 1 797 ? 30.160 51.598 57.097 1.00 33.31 797 SER A N 1
ATOM 6138 C CA . SER A 1 797 ? 30.726 50.262 57.354 1.00 33.31 797 SER A CA 1
ATOM 6139 C C . SER A 1 797 ? 30.075 49.224 56.437 1.00 33.31 797 SER A C 1
ATOM 6141 O O . SER A 1 797 ? 28.852 49.194 56.305 1.00 33.31 797 SER A O 1
ATOM 6143 N N . ASP A 1 798 ? 30.913 48.402 55.822 1.00 40.12 798 ASP A N 1
ATOM 6144 C CA . ASP A 1 798 ? 30.608 47.404 54.803 1.00 40.12 798 ASP A CA 1
ATOM 6145 C C . ASP A 1 798 ? 29.754 46.232 55.322 1.00 40.12 798 ASP A C 1
ATOM 6147 O O . ASP A 1 798 ? 30.071 45.635 56.352 1.00 40.12 798 ASP A O 1
ATOM 6151 N N . PHE A 1 799 ? 28.715 45.855 54.570 1.00 38.22 799 PHE A N 1
ATOM 6152 C CA . PHE A 1 799 ? 28.184 44.487 54.531 1.00 38.22 799 PHE A CA 1
ATOM 6153 C C . PHE A 1 799 ? 27.348 44.302 53.254 1.00 38.22 799 PHE A C 1
ATOM 6155 O O . PHE A 1 799 ? 26.253 44.851 53.127 1.00 38.22 799 PHE A O 1
ATOM 6162 N N . GLU A 1 800 ? 27.882 43.568 52.277 1.00 34.34 800 GLU A N 1
ATOM 6163 C CA . GLU A 1 800 ? 27.164 43.218 51.049 1.00 34.34 800 GLU A CA 1
ATOM 6164 C C . GLU A 1 800 ? 25.998 42.268 51.366 1.00 34.34 800 GLU A C 1
ATOM 6166 O O . GLU A 1 800 ? 26.142 41.253 52.049 1.00 34.34 800 GLU A O 1
ATOM 6171 N N . SER A 1 801 ? 24.808 42.613 50.882 1.00 37.34 801 SER A N 1
ATOM 6172 C CA . SER A 1 801 ? 23.625 41.754 50.866 1.00 37.34 801 SER A CA 1
ATOM 6173 C C . SER A 1 801 ? 22.871 42.022 49.570 1.00 37.34 801 SER A C 1
ATOM 6175 O O . SER A 1 801 ? 22.140 43.004 49.452 1.00 37.34 801 SER A O 1
ATOM 6177 N N . GLU A 1 802 ? 23.065 41.145 48.589 1.00 37.16 802 GLU A N 1
ATOM 6178 C CA . GLU A 1 802 ? 22.210 41.055 47.410 1.00 37.16 802 GLU A CA 1
ATOM 6179 C C . GLU A 1 802 ? 20.875 40.412 47.812 1.00 37.16 802 GLU A C 1
ATOM 6181 O O . GLU A 1 802 ? 20.811 39.250 48.218 1.00 37.16 802 GLU A O 1
ATOM 6186 N N . MET A 1 803 ? 19.790 41.182 47.709 1.00 33.47 803 MET A N 1
ATOM 6187 C CA . MET A 1 803 ? 18.426 40.662 47.682 1.00 33.47 803 MET A CA 1
ATOM 6188 C C . MET A 1 803 ? 17.970 40.520 46.231 1.00 33.47 803 MET A C 1
ATOM 6190 O O . MET A 1 803 ? 17.995 41.477 45.461 1.00 33.47 803 MET A O 1
ATOM 6194 N N . SER A 1 804 ? 17.475 39.337 45.882 1.00 34.16 804 SER A N 1
ATOM 6195 C CA . SER A 1 804 ? 16.575 39.116 44.751 1.00 34.16 804 SER A CA 1
ATOM 6196 C C . SER A 1 804 ? 15.443 38.192 45.199 1.00 34.16 804 SER A C 1
ATOM 6198 O O . SER A 1 804 ? 15.660 37.204 45.897 1.00 34.16 804 SER A O 1
ATOM 6200 N N . SER A 1 805 ? 14.228 38.594 44.842 1.00 32.59 805 SER A N 1
ATOM 6201 C CA . SER A 1 805 ? 12.914 38.105 45.269 1.00 32.59 805 SER A CA 1
ATOM 6202 C C . SER A 1 805 ? 12.658 36.597 45.063 1.00 32.59 805 SER A C 1
ATOM 6204 O O . SER A 1 805 ? 13.173 36.023 44.105 1.00 32.59 805 SER A O 1
ATOM 6206 N N . PRO A 1 806 ? 11.803 35.945 45.888 1.00 39.41 806 PRO A N 1
ATOM 6207 C CA . PRO A 1 806 ? 11.562 34.508 45.794 1.00 39.41 806 PRO A CA 1
ATOM 6208 C C . PRO A 1 806 ? 10.329 34.154 44.946 1.00 39.41 806 PRO A C 1
ATOM 6210 O O . PRO A 1 806 ? 9.191 34.494 45.280 1.00 39.41 806 PRO A O 1
ATOM 6213 N N . GLU A 1 807 ? 10.558 33.373 43.891 1.00 34.66 807 GLU A N 1
ATOM 6214 C CA . GLU A 1 807 ? 9.537 32.562 43.227 1.00 34.66 807 GLU A CA 1
ATOM 6215 C C . GLU A 1 807 ? 9.268 31.266 44.006 1.00 34.66 807 GLU A C 1
ATOM 6217 O O . GLU A 1 807 ? 10.158 30.619 44.560 1.00 34.66 807 GLU A O 1
ATOM 6222 N N . ARG A 1 808 ? 7.991 30.880 44.044 1.00 36.06 808 ARG A N 1
ATOM 6223 C CA . ARG A 1 808 ? 7.491 29.656 44.674 1.00 36.06 808 ARG A CA 1
ATOM 6224 C C . ARG A 1 808 ? 7.880 28.428 43.848 1.00 36.06 808 ARG A C 1
ATOM 6226 O O . ARG A 1 808 ? 7.440 28.301 42.710 1.00 36.06 808 ARG A O 1
ATOM 6233 N N . CYS A 1 809 ? 8.570 27.467 44.463 1.00 31.86 809 CYS A N 1
ATOM 6234 C CA . CYS A 1 809 ? 8.681 26.097 43.958 1.00 31.86 809 CYS A CA 1
ATOM 6235 C C . CYS A 1 809 ? 8.242 25.061 45.007 1.00 31.86 809 CYS A C 1
ATOM 6237 O O . CYS A 1 809 ? 8.540 25.167 46.194 1.00 31.86 809 CYS A O 1
ATOM 6239 N N . ASN A 1 810 ? 7.487 24.078 44.511 1.00 31.52 810 ASN A N 1
ATOM 6240 C CA . ASN A 1 810 ? 6.883 22.935 45.201 1.00 31.52 810 ASN A CA 1
ATOM 6241 C C . ASN A 1 810 ? 7.921 21.992 45.848 1.00 31.52 810 ASN A C 1
ATOM 6243 O O . ASN A 1 810 ? 8.925 21.684 45.204 1.00 31.52 810 ASN A O 1
ATOM 6247 N N . PRO A 1 811 ? 7.633 21.403 47.025 1.00 35.28 811 PRO A N 1
ATOM 6248 C CA . PRO A 1 811 ? 8.412 20.306 47.582 1.00 35.28 811 PRO A CA 1
ATOM 6249 C C . PRO A 1 811 ? 7.789 18.951 47.208 1.00 35.28 811 PRO A C 1
ATOM 6251 O O . PRO A 1 811 ? 6.606 18.728 47.456 1.00 35.28 811 PRO A O 1
ATOM 6254 N N . ASN A 1 812 ? 8.579 18.052 46.607 1.00 33.66 812 ASN A N 1
ATOM 6255 C CA . ASN A 1 812 ? 8.614 16.601 46.883 1.00 33.66 812 ASN A CA 1
ATOM 6256 C C . ASN A 1 812 ? 9.326 15.841 45.755 1.00 33.66 812 ASN A C 1
ATOM 6258 O O . ASN A 1 812 ? 8.691 15.221 44.905 1.00 33.66 812 ASN A O 1
ATOM 6262 N N . GLN A 1 813 ? 10.659 15.832 45.784 1.00 34.00 813 GLN A N 1
ATOM 6263 C CA . GLN A 1 813 ? 11.448 14.745 45.206 1.00 34.00 813 GLN A CA 1
ATOM 6264 C C . GLN A 1 813 ? 12.889 14.837 45.712 1.00 34.00 813 GLN A C 1
ATOM 6266 O O . GLN A 1 813 ? 13.654 15.651 45.218 1.00 34.00 813 GLN A O 1
ATOM 6271 N N . GLN A 1 814 ? 13.237 14.026 46.716 1.00 32.91 814 GLN A N 1
ATOM 6272 C CA . GLN A 1 814 ? 14.507 13.289 46.809 1.00 32.91 814 GLN A CA 1
ATOM 6273 C C . GLN A 1 814 ? 14.650 12.641 48.190 1.00 32.91 814 GLN A C 1
ATOM 6275 O O . GLN A 1 814 ? 14.699 13.313 49.217 1.00 32.91 814 GLN A O 1
ATOM 6280 N N . GLN A 1 815 ? 14.815 11.319 48.201 1.00 36.16 815 GLN A N 1
ATOM 6281 C CA . GLN A 1 815 ? 15.623 10.655 49.211 1.00 36.16 815 GLN A CA 1
ATOM 6282 C C . GLN A 1 815 ? 16.506 9.593 48.551 1.00 36.16 815 GLN A C 1
ATOM 6284 O O . GLN A 1 815 ? 16.013 8.710 47.853 1.00 36.16 815 GLN A O 1
ATOM 6289 N N . ARG A 1 816 ? 17.790 9.692 48.917 1.00 33.25 816 ARG A N 1
ATOM 6290 C CA . ARG A 1 816 ? 18.865 8.686 48.959 1.00 33.25 816 ARG A CA 1
ATOM 6291 C C . ARG A 1 816 ? 19.804 8.558 47.758 1.00 33.25 816 ARG A C 1
ATOM 6293 O O . ARG A 1 816 ? 19.536 7.870 46.782 1.00 33.25 816 ARG A O 1
ATOM 6300 N N . ALA A 1 817 ? 20.988 9.133 47.973 1.00 35.31 817 ALA A N 1
ATOM 6301 C CA . ALA A 1 817 ? 22.251 8.769 47.355 1.00 35.31 817 ALA A CA 1
ATOM 6302 C C . ALA A 1 817 ? 23.116 7.940 48.336 1.00 35.31 817 ALA A C 1
ATOM 6304 O O . ALA A 1 817 ? 23.159 8.231 49.530 1.00 35.31 817 ALA A O 1
ATOM 6305 N N . SER A 1 818 ? 23.755 6.906 47.778 1.00 34.62 818 SER A N 1
ATOM 6306 C CA . SER A 1 818 ? 25.149 6.445 47.950 1.00 34.62 818 SER A CA 1
ATOM 6307 C C . SER A 1 818 ? 25.841 6.407 49.324 1.00 34.62 818 SER A C 1
ATOM 6309 O O . SER A 1 818 ? 26.106 7.442 49.930 1.00 34.62 818 SER A O 1
ATOM 6311 N N . LEU A 1 819 ? 26.385 5.227 49.649 1.00 33.84 819 LEU A N 1
ATOM 6312 C CA . LEU A 1 819 ? 27.723 5.074 50.231 1.00 33.84 819 LEU A CA 1
ATOM 6313 C C . LEU A 1 819 ? 28.493 4.006 49.443 1.00 33.84 819 LEU A C 1
ATOM 6315 O O . LEU A 1 819 ? 27.931 2.987 49.048 1.00 33.84 819 LEU A O 1
ATOM 6319 N N . ASN A 1 820 ? 29.767 4.296 49.196 1.00 34.91 820 ASN A N 1
ATOM 6320 C CA . ASN A 1 820 ? 30.707 3.554 48.365 1.00 34.91 820 ASN A CA 1
ATOM 6321 C C . ASN A 1 820 ? 32.024 3.453 49.156 1.00 34.91 820 ASN A C 1
ATOM 6323 O O . ASN A 1 820 ? 32.481 4.483 49.649 1.00 34.91 820 ASN A O 1
ATOM 6327 N N . SER A 1 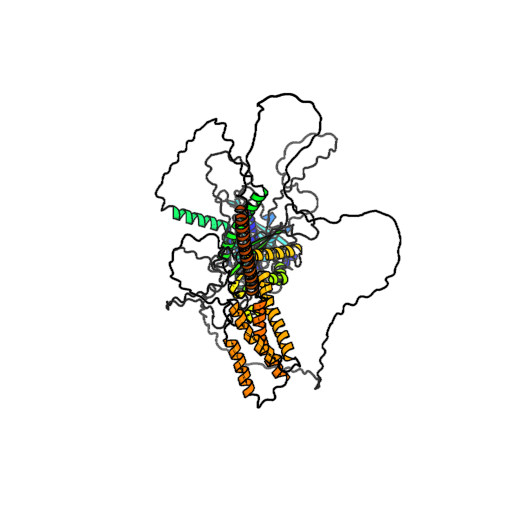821 ? 32.652 2.276 49.245 1.00 34.75 821 SER A N 1
ATOM 6328 C CA . SER A 1 821 ? 34.108 2.157 49.447 1.00 34.75 821 SER A CA 1
ATOM 6329 C C . SER A 1 821 ? 34.628 0.745 49.148 1.00 34.75 821 SER A C 1
ATOM 6331 O O . SER A 1 821 ? 34.002 -0.253 49.486 1.00 34.75 821 SER A O 1
ATOM 6333 N N . ASN A 1 822 ? 35.803 0.738 48.519 1.00 39.34 822 ASN A N 1
ATOM 6334 C CA . ASN A 1 822 ? 36.534 -0.326 47.825 1.00 39.34 822 ASN A CA 1
ATOM 6335 C C . ASN A 1 822 ? 37.111 -1.468 48.687 1.00 39.34 822 ASN A C 1
ATOM 6337 O O . ASN A 1 822 ? 37.590 -1.201 49.785 1.00 39.34 822 ASN A O 1
ATOM 6341 N N . HIS A 1 823 ? 37.319 -2.646 48.071 1.00 31.59 823 HIS A N 1
ATOM 6342 C CA . HIS A 1 823 ? 38.599 -3.381 48.145 1.00 31.59 823 HIS A CA 1
ATOM 6343 C C . HIS A 1 823 ? 38.788 -4.411 46.998 1.00 31.59 823 HIS A C 1
ATOM 6345 O O . HIS A 1 823 ? 37.860 -5.132 46.649 1.00 31.59 823 HIS A O 1
ATOM 6351 N N . ARG A 1 824 ? 40.003 -4.423 46.412 1.00 40.50 824 ARG A N 1
ATOM 6352 C CA . ARG A 1 824 ? 40.640 -5.511 45.616 1.00 40.50 824 ARG A CA 1
ATOM 6353 C C . ARG A 1 824 ? 41.038 -6.645 46.597 1.00 40.50 824 ARG A C 1
ATOM 6355 O O . ARG A 1 824 ? 41.148 -6.338 47.778 1.00 40.50 824 ARG A O 1
ATOM 6362 N N . SER A 1 825 ? 41.251 -7.920 46.266 1.00 38.12 825 SER A N 1
ATOM 6363 C CA . SER A 1 825 ? 41.961 -8.575 45.150 1.00 38.12 825 SER A CA 1
ATOM 6364 C C . SER A 1 825 ? 41.748 -10.106 45.225 1.00 38.12 825 SER A C 1
ATOM 6366 O O . SER A 1 825 ? 41.541 -10.618 46.319 1.00 38.12 825 SER A O 1
ATOM 6368 N N . ASP A 1 826 ? 41.884 -10.755 44.065 1.00 36.19 826 ASP A N 1
ATOM 6369 C CA . ASP A 1 826 ? 42.439 -12.091 43.758 1.00 36.19 826 ASP A CA 1
ATOM 6370 C C . ASP A 1 826 ? 41.843 -13.420 44.292 1.00 36.19 826 ASP A C 1
ATOM 6372 O O . ASP A 1 826 ? 41.633 -13.633 45.480 1.00 36.19 826 ASP A O 1
ATOM 6376 N N . ASP A 1 827 ? 41.725 -14.318 43.304 1.00 34.72 827 ASP A N 1
ATOM 6377 C CA . ASP A 1 827 ? 41.957 -15.769 43.259 1.00 34.72 827 ASP A CA 1
ATOM 6378 C C . ASP A 1 827 ? 40.960 -16.844 43.747 1.00 34.72 827 ASP A C 1
ATOM 6380 O O . ASP A 1 827 ? 40.477 -16.882 44.874 1.00 34.72 827 ASP A O 1
ATOM 6384 N N . GLU A 1 828 ? 40.817 -17.786 42.805 1.00 34.16 828 GLU A N 1
ATOM 6385 C CA . GLU A 1 828 ? 40.589 -19.230 42.888 1.00 34.16 828 GLU A CA 1
ATOM 6386 C C . GLU A 1 828 ? 39.212 -19.844 43.212 1.00 34.16 828 GLU A C 1
ATOM 6388 O O . GLU A 1 828 ? 38.350 -19.346 43.929 1.00 34.16 828 GLU A O 1
ATOM 6393 N N . SER A 1 829 ? 39.047 -20.965 42.516 1.00 41.28 829 SER A N 1
ATOM 6394 C CA . SER A 1 829 ? 37.953 -21.911 42.347 1.00 41.28 829 SER A CA 1
ATOM 6395 C C . SER A 1 829 ? 37.435 -22.549 43.636 1.00 41.28 829 SER A C 1
ATOM 6397 O O . SER A 1 829 ? 38.207 -22.821 44.543 1.00 41.28 829 SER A O 1
ATOM 6399 N N . ASP A 1 830 ? 36.142 -22.887 43.678 1.00 30.48 830 ASP A N 1
ATOM 6400 C CA . ASP A 1 830 ? 35.701 -24.292 43.685 1.00 30.48 830 ASP A CA 1
ATOM 6401 C C . ASP A 1 830 ? 34.188 -24.458 43.890 1.00 30.48 830 ASP A C 1
ATOM 6403 O O . ASP A 1 830 ? 33.462 -23.607 44.405 1.00 30.48 830 ASP A O 1
ATOM 6407 N N . GLU A 1 831 ? 33.735 -25.606 43.402 1.00 39.22 831 GLU A N 1
ATOM 6408 C CA . GLU A 1 831 ? 32.397 -26.173 43.432 1.00 39.22 831 GLU A CA 1
ATOM 6409 C C . GLU A 1 831 ? 31.748 -26.211 44.829 1.00 39.22 831 GLU A C 1
ATOM 6411 O O . GLU A 1 831 ? 32.350 -26.660 45.800 1.00 39.22 831 GLU A O 1
ATOM 6416 N N . ASN A 1 832 ? 30.457 -25.872 44.915 1.00 32.31 832 ASN A N 1
ATOM 6417 C CA . ASN A 1 832 ? 29.397 -26.826 45.282 1.00 32.31 832 ASN A CA 1
ATOM 6418 C C . ASN A 1 832 ? 28.070 -26.119 45.575 1.00 32.31 832 ASN A C 1
ATOM 6420 O O . ASN A 1 832 ? 27.909 -25.347 46.520 1.00 32.31 832 ASN A O 1
ATOM 6424 N N . SER A 1 833 ? 27.074 -26.462 44.766 1.00 31.81 833 SER A N 1
ATOM 6425 C CA . SER A 1 833 ? 25.678 -26.078 44.918 1.00 31.81 833 SER A CA 1
ATOM 6426 C C . SER A 1 833 ? 24.970 -26.942 45.967 1.00 31.81 833 SER A C 1
ATOM 6428 O O . SER A 1 833 ? 24.823 -28.149 45.770 1.00 31.81 833 SER A O 1
ATOM 6430 N N . ILE A 1 834 ? 24.422 -26.325 47.019 1.00 30.58 834 ILE A N 1
ATOM 6431 C CA . ILE A 1 834 ? 23.396 -26.937 47.879 1.00 30.58 834 ILE A CA 1
ATOM 6432 C C . ILE A 1 834 ? 22.156 -26.033 47.931 1.00 30.58 834 ILE A C 1
ATOM 6434 O O . ILE A 1 834 ? 22.130 -24.992 48.575 1.00 30.58 834 ILE A O 1
ATOM 6438 N N . SER A 1 835 ? 21.131 -26.484 47.202 1.00 31.05 835 SER A N 1
ATOM 6439 C CA . SER A 1 835 ? 19.702 -26.528 47.550 1.00 31.05 835 SER A CA 1
ATOM 6440 C C . SER A 1 835 ? 19.185 -25.596 48.659 1.00 31.05 835 SER A C 1
ATOM 6442 O O . SER A 1 835 ? 19.416 -25.874 49.832 1.00 31.05 835 SER A O 1
ATOM 6444 N N . LEU A 1 836 ? 18.231 -24.719 48.310 1.00 30.19 836 LEU A N 1
ATOM 6445 C CA . LEU A 1 836 ? 16.991 -24.556 49.083 1.00 30.19 836 LEU A CA 1
ATOM 6446 C C . LEU A 1 836 ? 15.790 -24.285 48.156 1.00 30.19 836 LEU A C 1
ATOM 6448 O O . LEU A 1 836 ? 15.785 -23.392 47.314 1.00 30.19 836 LEU A O 1
ATOM 6452 N N . ARG A 1 837 ? 14.781 -25.143 48.323 1.00 32.25 837 ARG A N 1
ATOM 6453 C CA . ARG A 1 837 ? 13.523 -25.249 47.575 1.00 32.25 837 ARG A CA 1
ATOM 6454 C C . ARG A 1 837 ? 12.601 -24.053 47.826 1.00 32.25 837 ARG A C 1
ATOM 6456 O O . ARG A 1 837 ? 12.350 -23.722 48.979 1.00 32.25 837 ARG A O 1
ATOM 6463 N N . ASN A 1 838 ? 11.929 -23.572 46.778 1.00 29.56 838 ASN A N 1
ATOM 6464 C CA . ASN A 1 838 ? 10.569 -23.049 46.914 1.00 29.56 838 ASN A CA 1
ATOM 6465 C C . ASN A 1 838 ? 9.683 -23.522 45.751 1.00 29.56 838 ASN A C 1
ATOM 6467 O O . ASN A 1 838 ? 9.999 -23.345 44.579 1.00 29.56 838 ASN A O 1
ATOM 6471 N N . ARG A 1 839 ? 8.601 -24.217 46.120 1.00 29.75 839 ARG A N 1
ATOM 6472 C CA . ARG A 1 839 ? 7.635 -24.903 45.251 1.00 29.75 839 ARG A CA 1
ATOM 6473 C C . ARG A 1 839 ? 6.692 -23.895 44.586 1.00 29.75 839 ARG A C 1
ATOM 6475 O O . ARG A 1 839 ? 5.889 -23.281 45.280 1.00 29.75 839 ARG A O 1
ATOM 6482 N N . GLN A 1 840 ? 6.676 -23.846 43.256 1.00 32.47 840 GLN A N 1
ATOM 6483 C CA . GLN A 1 840 ? 5.491 -23.466 42.481 1.00 32.47 840 GLN A CA 1
ATOM 6484 C C . GLN A 1 840 ? 4.882 -24.734 41.871 1.00 32.47 840 GLN A C 1
ATOM 6486 O O . GLN A 1 840 ? 5.571 -25.532 41.241 1.00 32.47 840 GLN A O 1
ATOM 6491 N N . ARG A 1 841 ? 3.590 -24.950 42.139 1.00 29.48 841 ARG A N 1
ATOM 6492 C CA . ARG A 1 841 ? 2.776 -26.028 41.569 1.00 29.48 841 ARG A CA 1
ATOM 6493 C C . ARG A 1 841 ? 2.343 -25.620 40.159 1.00 29.48 841 ARG A C 1
ATOM 6495 O O . ARG A 1 841 ? 1.593 -24.659 40.024 1.00 29.48 841 ARG A O 1
ATOM 6502 N N . SER A 1 842 ? 2.766 -26.368 39.145 1.00 30.20 842 SER A N 1
ATOM 6503 C CA . SER A 1 842 ? 2.079 -26.450 37.856 1.00 30.20 842 SER A CA 1
ATOM 6504 C C . SER A 1 842 ? 1.038 -27.571 37.928 1.00 30.20 842 SER A C 1
ATOM 6506 O O . SER A 1 842 ? 1.300 -28.646 38.467 1.00 30.20 842 SER A O 1
ATOM 6508 N N . VAL A 1 843 ? -0.168 -27.304 37.430 1.00 28.92 843 VAL A N 1
ATOM 6509 C CA . VAL A 1 843 ? -1.219 -28.308 37.239 1.00 28.92 843 VAL A CA 1
ATOM 6510 C C . VAL A 1 843 ? -1.337 -28.533 35.735 1.00 28.92 843 VAL A C 1
ATOM 6512 O O . VAL A 1 843 ? -1.871 -27.689 35.025 1.00 28.92 843 VAL A O 1
ATOM 6515 N N . THR A 1 844 ? -0.808 -29.654 35.252 1.00 30.83 844 THR A N 1
ATOM 6516 C CA . THR A 1 844 ? -1.124 -30.235 33.943 1.00 30.83 844 THR A CA 1
ATOM 6517 C C . THR A 1 844 ? -2.069 -31.403 34.183 1.00 30.83 844 THR A C 1
ATOM 6519 O O . THR A 1 844 ? -1.676 -32.386 34.808 1.00 30.83 844 THR A O 1
ATOM 6522 N N . ALA A 1 845 ? -3.315 -31.282 33.726 1.00 29.55 845 ALA A N 1
ATOM 6523 C CA . ALA A 1 845 ? -4.281 -32.372 33.732 1.00 29.55 845 ALA A CA 1
ATOM 6524 C C . ALA A 1 845 ? -4.319 -33.016 32.341 1.00 29.55 845 ALA A C 1
ATOM 6526 O O . ALA A 1 845 ? -4.837 -32.441 31.387 1.00 29.55 845 ALA A O 1
ATOM 6527 N N . THR A 1 846 ? -3.745 -34.210 32.244 1.00 31.03 846 THR A N 1
ATOM 6528 C CA . THR A 1 846 ? -3.971 -35.188 31.180 1.00 31.03 846 THR A CA 1
ATOM 6529 C C . THR A 1 846 ? -5.273 -35.927 31.484 1.00 31.03 846 THR A C 1
ATOM 6531 O O . THR A 1 846 ? -5.380 -36.601 32.505 1.00 31.03 846 THR A O 1
ATOM 6534 N N . SER A 1 847 ? -6.267 -35.797 30.605 1.00 26.55 847 SER A N 1
ATOM 6535 C CA . SER A 1 847 ? -7.486 -36.609 30.633 1.00 26.55 847 SER A CA 1
ATOM 6536 C C . SER A 1 847 ? -7.318 -37.776 29.665 1.00 26.55 847 SER A C 1
ATOM 6538 O O . SER A 1 847 ? -7.184 -37.580 28.459 1.00 26.55 847 SER A O 1
ATOM 6540 N N . THR A 1 848 ? -7.278 -38.982 30.220 1.00 29.75 848 THR A N 1
ATOM 6541 C CA . THR A 1 848 ? -7.447 -40.255 29.520 1.00 29.75 848 THR A CA 1
ATOM 6542 C C . THR A 1 848 ? -8.904 -40.668 29.695 1.00 29.75 848 THR A C 1
ATOM 6544 O O . THR A 1 848 ? -9.392 -40.710 30.822 1.00 29.75 848 THR A O 1
ATOM 6547 N N . PHE A 1 849 ? -9.594 -40.994 28.602 1.00 27.00 849 PHE A N 1
ATOM 6548 C CA . PHE A 1 849 ? -10.828 -41.770 28.667 1.00 27.00 849 PHE A CA 1
ATOM 6549 C C . PHE A 1 849 ? -10.757 -42.933 27.685 1.00 27.00 849 PHE A C 1
ATOM 6551 O O . PHE A 1 849 ? -10.446 -42.777 26.508 1.00 27.00 849 PHE A O 1
ATOM 6558 N N . VAL A 1 850 ? -11.004 -44.102 28.262 1.00 31.80 850 VAL A N 1
ATOM 6559 C CA . VAL A 1 850 ? -11.091 -45.430 27.671 1.00 31.80 850 VAL A CA 1
ATOM 6560 C C . VAL A 1 850 ? -12.534 -45.644 27.215 1.00 31.80 850 VAL A C 1
ATOM 6562 O O . VAL A 1 850 ? -13.444 -45.392 28.001 1.00 31.80 850 VAL A O 1
ATOM 6565 N N . HIS A 1 851 ? -12.742 -46.174 26.008 1.00 29.73 851 HIS A N 1
ATOM 6566 C CA . HIS A 1 851 ? -13.802 -47.155 25.779 1.00 29.73 851 HIS A CA 1
ATOM 6567 C C . HIS A 1 851 ? -13.413 -48.169 24.688 1.00 29.73 851 HIS A C 1
ATOM 6569 O O . HIS A 1 851 ? -12.909 -47.828 23.622 1.00 29.73 851 HIS A O 1
ATOM 6575 N N . SER A 1 852 ? -13.624 -49.419 25.084 1.00 29.62 852 SER A N 1
ATOM 6576 C CA . SER A 1 852 ? -13.506 -50.754 24.485 1.00 29.62 852 SER A CA 1
ATOM 6577 C C . SER A 1 852 ? -14.211 -50.906 23.120 1.00 29.62 852 SER A C 1
ATOM 6579 O O . SER A 1 852 ? -15.249 -50.287 22.921 1.00 29.62 852 SER A O 1
ATOM 6581 N N . SER A 1 853 ? -13.587 -51.570 22.129 1.00 32.12 853 SER A N 1
ATOM 6582 C CA . SER A 1 853 ? -13.828 -52.966 21.648 1.00 32.12 853 SER A CA 1
ATOM 6583 C C . SER A 1 853 ? -15.244 -53.197 21.075 1.00 32.12 853 SER A C 1
ATOM 6585 O O . SER A 1 853 ? -16.217 -52.860 21.728 1.00 32.12 853 SER A O 1
ATOM 6587 N N . GLU A 1 854 ? -15.463 -53.749 19.876 1.00 33.22 854 GLU A N 1
ATOM 6588 C CA . GLU A 1 854 ? -15.050 -55.079 19.397 1.00 33.22 854 GLU A CA 1
ATOM 6589 C C . GLU A 1 854 ? -15.209 -55.245 17.861 1.00 33.22 854 GLU A C 1
ATOM 6591 O O . GLU A 1 854 ? -16.013 -54.557 17.233 1.00 33.22 854 GLU A O 1
ATOM 6596 N N . ASN A 1 855 ? -14.524 -56.285 17.356 1.00 31.91 855 ASN A N 1
ATOM 6597 C CA . ASN A 1 855 ? -14.710 -57.073 16.122 1.00 31.91 855 ASN A CA 1
ATOM 6598 C C . ASN A 1 855 ? -14.025 -56.594 14.829 1.00 31.91 855 ASN A C 1
ATOM 6600 O O . ASN A 1 855 ? -14.177 -55.448 14.434 1.00 31.91 855 ASN A O 1
ATOM 6604 N N . ASN A 1 856 ? -13.409 -57.439 13.998 1.00 31.70 856 ASN A N 1
ATOM 6605 C CA . ASN A 1 856 ? -12.650 -58.704 14.090 1.00 31.70 856 ASN A CA 1
ATOM 6606 C C . ASN A 1 856 ? -12.367 -59.083 12.617 1.00 31.70 856 ASN A C 1
ATOM 6608 O O . ASN A 1 856 ? -13.340 -59.103 11.873 1.00 31.70 856 ASN A O 1
ATOM 6612 N N . PHE A 1 857 ? -11.118 -59.453 12.272 1.00 32.69 857 PHE A N 1
ATOM 6613 C CA . PHE A 1 857 ? -10.702 -60.352 11.159 1.00 32.69 857 PHE A CA 1
ATOM 6614 C C . PHE A 1 857 ? -11.126 -59.984 9.702 1.00 32.69 857 PHE A C 1
ATOM 6616 O O . PHE A 1 857 ? -12.183 -59.430 9.463 1.00 32.69 857 PHE A O 1
ATOM 6623 N N . ASP A 1 858 ? -10.401 -60.255 8.615 1.00 29.73 858 ASP A N 1
ATOM 6624 C CA . ASP A 1 858 ? -9.152 -60.966 8.347 1.00 29.73 858 ASP A CA 1
ATOM 6625 C C . ASP A 1 858 ? -8.625 -60.530 6.962 1.00 29.73 858 ASP A C 1
ATOM 6627 O O . ASP A 1 858 ? -9.366 -59.994 6.134 1.00 29.73 858 ASP A O 1
ATOM 6631 N N . CYS A 1 859 ? -7.349 -60.796 6.715 1.00 40.25 859 CYS A N 1
ATOM 6632 C CA . CYS A 1 859 ? -6.649 -60.632 5.442 1.00 40.25 859 CYS A CA 1
ATOM 6633 C C . CYS A 1 859 ? -7.101 -61.675 4.398 1.00 40.25 859 CYS A C 1
ATOM 6635 O O . CYS A 1 859 ? -7.354 -62.810 4.783 1.00 40.25 859 CYS A O 1
ATOM 6637 N N . HIS A 1 860 ? -7.096 -61.348 3.095 1.00 33.50 860 HIS A N 1
ATOM 6638 C CA . HIS A 1 860 ? -6.342 -62.092 2.064 1.00 33.50 860 HIS A CA 1
ATOM 6639 C C . HIS A 1 860 ? -6.557 -61.573 0.625 1.00 33.50 860 HIS A C 1
ATOM 6641 O O . HIS A 1 860 ? -7.661 -61.225 0.222 1.00 33.50 860 HIS A O 1
ATOM 6647 N N . ASP A 1 861 ? -5.434 -61.613 -0.096 1.00 32.28 861 ASP A N 1
ATOM 6648 C CA . ASP A 1 861 ? -5.196 -61.940 -1.507 1.00 32.28 861 ASP A CA 1
ATOM 6649 C C . ASP A 1 861 ? -5.728 -61.080 -2.657 1.00 32.28 861 ASP A C 1
ATOM 6651 O O . ASP A 1 861 ? -6.919 -60.873 -2.876 1.00 32.28 861 ASP A O 1
ATOM 6655 N N . GLY A 1 862 ? -4.752 -60.666 -3.470 1.00 39.72 862 GLY A N 1
ATOM 6656 C CA . GLY A 1 862 ? -4.952 -60.200 -4.825 1.00 39.72 862 GLY A CA 1
ATOM 6657 C C . GLY A 1 862 ? -5.213 -61.341 -5.802 1.00 39.72 862 GLY A C 1
ATOM 6658 O O . GLY A 1 862 ? -4.888 -62.502 -5.557 1.00 39.72 862 GLY A O 1
ATOM 6659 N N . LEU A 1 863 ? -5.759 -60.963 -6.950 1.00 32.53 863 LEU A N 1
ATOM 6660 C CA . LEU A 1 863 ? -5.748 -61.772 -8.154 1.00 32.53 863 LEU A CA 1
ATOM 6661 C C . LEU A 1 863 ? -5.820 -60.851 -9.371 1.00 32.53 863 LEU A C 1
ATOM 6663 O O . LEU A 1 863 ? -6.640 -59.936 -9.431 1.00 32.53 863 LEU A O 1
ATOM 6667 N N . GLU A 1 864 ? -4.903 -61.109 -10.298 1.00 46.38 864 GLU A N 1
ATOM 6668 C CA . GLU A 1 864 ? -4.904 -60.648 -11.683 1.00 46.38 864 GLU A CA 1
ATOM 6669 C C . GLU A 1 864 ? -6.221 -61.017 -12.376 1.00 46.38 864 GLU A C 1
ATOM 6671 O O . GLU A 1 864 ? -6.842 -62.029 -12.050 1.00 46.38 864 GLU A O 1
ATOM 6676 N N . THR A 1 865 ? -6.616 -60.238 -13.378 1.00 34.53 865 THR A N 1
ATOM 6677 C CA . THR A 1 865 ? -7.209 -60.783 -14.608 1.00 34.53 865 THR A CA 1
ATOM 6678 C C . THR A 1 865 ? -7.122 -59.741 -15.717 1.00 34.53 865 THR A C 1
ATOM 6680 O O . THR A 1 865 ? -7.618 -58.622 -15.590 1.00 34.53 865 THR A O 1
ATOM 6683 N N . ASP A 1 866 ? -6.450 -60.148 -16.788 1.00 46.22 866 ASP A N 1
ATOM 6684 C CA . ASP A 1 866 ? -6.603 -59.628 -18.138 1.00 46.22 866 ASP A CA 1
ATOM 6685 C C . ASP A 1 866 ? -8.059 -59.784 -18.604 1.00 46.22 866 ASP A C 1
ATOM 6687 O O . ASP A 1 866 ? -8.695 -60.784 -18.268 1.00 46.22 866 ASP A O 1
ATOM 6691 N N . ASP A 1 867 ? -8.554 -58.868 -19.441 1.00 42.97 867 ASP A N 1
ATOM 6692 C CA . ASP A 1 867 ? -9.417 -59.292 -20.546 1.00 42.97 867 ASP A CA 1
ATOM 6693 C C . ASP A 1 867 ? -9.430 -58.281 -21.702 1.00 42.97 867 ASP A C 1
ATOM 6695 O O . ASP A 1 867 ? -9.578 -57.066 -21.525 1.00 42.97 867 ASP A O 1
ATOM 6699 N N . GLU A 1 868 ? -9.246 -58.829 -22.900 1.00 49.53 868 GLU A N 1
ATOM 6700 C CA . GLU A 1 868 ? -9.347 -58.164 -24.193 1.00 49.53 868 GLU A CA 1
ATOM 6701 C C . GLU A 1 868 ? -10.816 -57.932 -24.589 1.00 49.53 868 GLU A C 1
ATOM 6703 O O . GLU A 1 868 ? -11.719 -58.663 -24.188 1.00 49.53 868 GLU A O 1
ATOM 6708 N N . GLY A 1 869 ? -11.071 -56.953 -25.463 1.00 35.09 869 GLY A N 1
ATOM 6709 C CA . GLY A 1 869 ? -12.408 -56.742 -26.023 1.00 35.09 869 GLY A CA 1
ATOM 6710 C C . GLY A 1 869 ? -12.460 -55.707 -27.143 1.00 35.09 869 GLY A C 1
ATOM 6711 O O . GLY A 1 869 ? -12.799 -54.548 -26.925 1.00 35.09 869 GLY A O 1
ATOM 6712 N N . GLU A 1 870 ? -12.119 -56.142 -28.354 1.00 40.88 870 GLU A N 1
ATOM 6713 C CA . GLU A 1 870 ? -12.186 -55.397 -29.615 1.00 40.88 870 GLU A CA 1
ATOM 6714 C C . GLU A 1 870 ? -13.611 -54.977 -30.061 1.00 40.88 870 GLU A C 1
ATOM 6716 O O . GLU A 1 870 ? -14.570 -55.734 -29.959 1.00 40.88 870 GLU A O 1
ATOM 6721 N N . LYS A 1 871 ? -13.642 -53.828 -30.763 1.00 38.66 871 LYS A N 1
ATOM 6722 C CA . LYS A 1 871 ? -14.489 -53.439 -31.919 1.00 38.66 871 LYS A CA 1
ATOM 6723 C C . LYS A 1 871 ? -15.999 -53.217 -31.732 1.00 38.66 871 LYS A C 1
ATOM 6725 O O . LYS A 1 871 ? -16.796 -54.148 -31.751 1.00 38.66 871 LYS A O 1
ATOM 6730 N N . THR A 1 872 ? -16.419 -51.968 -31.973 1.00 29.67 872 THR A N 1
ATOM 6731 C CA . THR A 1 872 ? -17.341 -51.689 -33.098 1.00 29.67 872 THR A CA 1
ATOM 6732 C C . THR A 1 872 ? -17.216 -50.254 -33.625 1.00 29.67 872 THR A C 1
ATOM 6734 O O . THR A 1 872 ? -17.362 -49.279 -32.898 1.00 29.67 872 THR A O 1
ATOM 6737 N N . LEU A 1 873 ? -16.947 -50.157 -34.929 1.00 41.09 873 LEU A N 1
ATOM 6738 C CA . LEU A 1 873 ? -17.045 -48.966 -35.772 1.00 41.09 873 LEU A CA 1
ATOM 6739 C C . LEU A 1 873 ? -18.515 -48.575 -35.971 1.00 41.09 873 LEU A C 1
ATOM 6741 O O . LEU A 1 873 ? -19.267 -49.370 -36.526 1.00 41.09 873 LEU A O 1
ATOM 6745 N N . VAL A 1 874 ? -18.879 -47.328 -35.662 1.00 31.38 874 VAL A N 1
ATOM 6746 C CA . VAL A 1 874 ? -19.940 -46.594 -36.375 1.00 31.38 874 VAL A CA 1
ATOM 6747 C C . VAL A 1 874 ? -19.498 -45.137 -36.495 1.00 31.38 874 VAL A C 1
ATOM 6749 O O . VAL A 1 874 ? -19.415 -44.412 -35.508 1.00 31.38 874 VAL A O 1
ATOM 6752 N N . GLY A 1 875 ? -19.166 -44.722 -37.717 1.00 39.44 875 GLY A N 1
ATOM 6753 C CA . GLY A 1 875 ? -18.881 -43.329 -38.036 1.00 39.44 875 GLY A CA 1
ATOM 6754 C C . GLY A 1 875 ? -20.166 -42.523 -38.180 1.00 39.44 875 GLY A C 1
ATOM 6755 O O . GLY A 1 875 ? -21.101 -42.987 -38.831 1.00 39.44 875 GLY A O 1
ATOM 6756 N N . HIS A 1 876 ? -20.185 -41.302 -37.645 1.00 31.42 876 HIS A N 1
ATOM 6757 C CA . HIS A 1 876 ? -21.161 -40.275 -38.000 1.00 31.42 876 HIS A CA 1
ATOM 6758 C C . HIS A 1 876 ? -20.523 -38.879 -38.028 1.00 31.42 876 HIS A C 1
ATOM 6760 O O . HIS A 1 876 ? -20.051 -38.366 -37.022 1.00 31.42 876 HIS A O 1
ATOM 6766 N N . ASN A 1 877 ? -20.527 -38.324 -39.242 1.00 28.97 877 ASN A N 1
ATOM 6767 C CA . ASN A 1 877 ? -20.686 -36.927 -39.637 1.00 28.97 877 ASN A CA 1
ATOM 6768 C C . ASN A 1 877 ? -20.126 -35.824 -38.729 1.00 28.97 877 ASN A C 1
ATOM 6770 O O . ASN A 1 877 ? -20.741 -35.393 -37.757 1.00 28.97 877 ASN A O 1
ATOM 6774 N N . THR A 1 878 ? -19.042 -35.227 -39.220 1.00 32.22 878 THR A N 1
ATOM 6775 C CA . THR A 1 878 ? -18.663 -33.835 -38.984 1.00 32.22 878 THR A CA 1
ATOM 6776 C C . THR A 1 878 ? -19.779 -32.895 -39.449 1.00 32.22 878 THR A C 1
ATOM 6778 O O . THR A 1 878 ? -19.900 -32.618 -40.644 1.00 32.22 878 THR A O 1
ATOM 6781 N N . ASN A 1 879 ? -20.577 -32.387 -38.510 1.00 27.83 879 ASN A N 1
ATOM 6782 C CA . ASN A 1 879 ? -21.373 -31.182 -38.716 1.00 27.83 879 ASN A CA 1
ATOM 6783 C C . ASN A 1 879 ? -20.678 -30.016 -38.013 1.00 27.83 879 ASN A C 1
ATOM 6785 O O . ASN A 1 879 ? -20.560 -29.973 -36.791 1.00 27.83 879 ASN A O 1
ATOM 6789 N N . VAL A 1 880 ? -20.196 -29.092 -38.839 1.00 36.09 880 VAL A N 1
ATOM 6790 C CA . VAL A 1 880 ? -19.652 -27.791 -38.464 1.00 36.09 880 VAL A CA 1
ATOM 6791 C C . VAL A 1 880 ? -20.778 -26.980 -37.824 1.00 36.09 880 VAL A C 1
ATOM 6793 O O . VAL A 1 880 ? -21.633 -26.448 -38.528 1.00 36.09 880 VAL A O 1
ATOM 6796 N N . TYR A 1 881 ? -20.784 -26.881 -36.497 1.00 28.33 881 TYR A N 1
ATOM 6797 C CA . TYR A 1 881 ? -21.523 -25.833 -35.802 1.00 28.33 881 TYR A CA 1
ATOM 6798 C C . TYR A 1 881 ? -20.577 -24.659 -35.566 1.00 28.33 881 TYR A C 1
ATOM 6800 O O . TYR A 1 881 ? -19.654 -24.731 -34.758 1.00 28.33 881 TYR A O 1
ATOM 6808 N N . ARG A 1 882 ? -20.820 -23.576 -36.313 1.00 30.78 882 ARG A N 1
ATOM 6809 C CA . ARG A 1 882 ? -20.447 -22.222 -35.904 1.00 30.78 882 ARG A CA 1
ATOM 6810 C C . ARG A 1 882 ? -21.075 -21.976 -34.536 1.00 30.78 882 ARG A C 1
ATOM 6812 O O . ARG A 1 882 ? -22.295 -21.889 -34.427 1.00 30.78 882 ARG A O 1
ATOM 6819 N N . THR A 1 883 ? -20.245 -21.889 -33.513 1.00 31.70 883 THR A N 1
ATOM 6820 C CA . THR A 1 883 ? -20.585 -21.203 -32.274 1.00 31.70 883 THR A CA 1
ATOM 6821 C C . THR A 1 883 ? -20.468 -19.709 -32.549 1.00 31.70 883 THR A C 1
ATOM 6823 O O . THR A 1 883 ? -19.359 -19.186 -32.649 1.00 31.70 883 THR A O 1
ATOM 6826 N N . ASP A 1 884 ? -21.605 -19.039 -32.728 1.00 33.22 884 ASP A N 1
ATOM 6827 C CA . ASP A 1 884 ? -21.687 -17.590 -32.556 1.00 33.22 884 ASP A CA 1
ATOM 6828 C C . ASP A 1 884 ? -21.468 -17.317 -31.061 1.00 33.22 884 ASP A C 1
ATOM 6830 O O . ASP A 1 884 ? -22.362 -17.506 -30.236 1.00 33.22 884 ASP A O 1
ATOM 6834 N N . GLY A 1 885 ? -20.222 -16.994 -30.709 1.00 33.41 885 GLY A N 1
ATOM 6835 C CA . GLY A 1 885 ? -19.823 -16.581 -29.370 1.00 33.41 885 GLY A CA 1
ATOM 6836 C C . GLY A 1 885 ? -20.253 -15.141 -29.120 1.00 33.41 885 GLY A C 1
ATOM 6837 O O . GLY A 1 885 ? -19.831 -14.225 -29.823 1.00 33.41 885 GLY A O 1
ATOM 6838 N N . SER A 1 886 ? -21.111 -14.940 -28.124 1.00 36.12 886 SER A N 1
ATOM 6839 C CA . SER A 1 886 ? -21.368 -13.628 -27.535 1.00 36.12 886 SER A CA 1
ATOM 6840 C C . SER A 1 886 ? -20.196 -13.255 -26.612 1.00 36.12 886 SER A C 1
ATOM 6842 O O . SER A 1 886 ? -20.201 -13.592 -25.430 1.00 36.12 886 SER A O 1
ATOM 6844 N N . ASP A 1 887 ? -19.183 -12.592 -27.176 1.00 37.47 887 ASP A N 1
ATOM 6845 C CA . ASP A 1 887 ? -17.920 -12.175 -26.535 1.00 37.47 887 ASP A CA 1
ATOM 6846 C C . ASP A 1 887 ? -18.000 -10.795 -25.832 1.00 37.47 887 ASP A C 1
ATOM 6848 O O . ASP A 1 887 ? -17.143 -9.931 -26.046 1.00 37.47 887 ASP A O 1
ATOM 6852 N N . ASP A 1 888 ? -19.013 -10.545 -24.990 1.00 39.25 888 ASP A N 1
ATOM 6853 C CA . ASP A 1 888 ? -19.240 -9.189 -24.443 1.00 39.25 888 ASP A CA 1
ATOM 6854 C C . ASP A 1 888 ? -19.247 -9.011 -22.910 1.00 39.25 888 ASP A C 1
ATOM 6856 O O . ASP A 1 888 ? -19.399 -7.881 -22.459 1.00 39.25 888 ASP A O 1
ATOM 6860 N N . ASP A 1 889 ? -18.943 -10.028 -22.092 1.00 41.78 889 ASP A N 1
ATOM 6861 C CA . ASP A 1 889 ? -19.056 -9.885 -20.617 1.00 41.78 889 ASP A CA 1
ATOM 6862 C C . ASP A 1 889 ? -17.750 -9.599 -19.840 1.00 41.78 889 ASP A C 1
ATOM 6864 O O . ASP A 1 889 ? -17.776 -9.249 -18.660 1.00 41.78 889 ASP A O 1
ATOM 6868 N N . TRP A 1 890 ? -16.570 -9.676 -20.465 1.00 39.22 890 TRP A N 1
ATOM 6869 C CA . TRP A 1 890 ? -15.303 -9.632 -19.708 1.00 39.22 890 TRP A CA 1
ATOM 6870 C C . TRP A 1 890 ? -14.848 -8.230 -19.265 1.00 39.22 890 TRP A C 1
ATOM 6872 O O . TRP A 1 890 ? -14.003 -8.107 -18.379 1.00 39.22 890 TRP A O 1
ATOM 6882 N N . SER A 1 891 ? -15.372 -7.149 -19.855 1.00 38.84 891 SER A N 1
ATOM 6883 C CA . SER A 1 891 ? -14.899 -5.785 -19.552 1.00 38.84 891 SER A CA 1
ATOM 6884 C C . SER A 1 891 ? -15.570 -5.102 -18.353 1.00 38.84 891 SER A C 1
ATOM 6886 O O . SER A 1 891 ? -15.024 -4.111 -17.872 1.00 38.84 891 SER A O 1
ATOM 6888 N N . GLU A 1 892 ? -16.707 -5.605 -17.858 1.00 39.59 892 GLU A N 1
ATOM 6889 C CA . GLU A 1 892 ? -17.406 -5.036 -16.687 1.00 39.59 892 GLU A CA 1
ATOM 6890 C C . GLU A 1 892 ? -17.046 -5.732 -15.363 1.00 39.59 892 GLU A C 1
ATOM 6892 O O . GLU A 1 892 ? -17.241 -5.163 -14.290 1.00 39.59 892 GLU A O 1
ATOM 6897 N N . GLN A 1 893 ? -16.456 -6.930 -15.419 1.00 38.88 893 GLN A N 1
ATOM 6898 C CA . GLN A 1 893 ? -16.207 -7.769 -14.241 1.00 38.88 893 GLN A CA 1
ATOM 6899 C C . GLN A 1 893 ? -15.007 -7.318 -13.387 1.00 38.88 893 GLN A C 1
ATOM 6901 O O . GLN A 1 893 ? -14.886 -7.689 -12.219 1.00 38.88 893 GLN A O 1
ATOM 6906 N N . PHE A 1 894 ? -14.136 -6.467 -13.932 1.00 41.94 894 PHE A N 1
ATOM 6907 C CA . PHE A 1 894 ? -13.017 -5.890 -13.197 1.00 41.94 894 PHE A CA 1
ATOM 6908 C C . PHE A 1 894 ? -13.412 -4.492 -12.729 1.00 41.94 894 PHE A C 1
ATOM 6910 O O . PHE A 1 894 ? -13.390 -3.545 -13.511 1.00 41.94 894 PHE A O 1
ATOM 6917 N N . GLY A 1 895 ? -13.738 -4.350 -11.440 1.00 34.91 895 GLY A N 1
ATOM 6918 C CA . GLY A 1 895 ? -14.041 -3.080 -10.758 1.00 34.91 895 GLY A CA 1
ATOM 6919 C C . GLY A 1 895 ? -12.890 -2.059 -10.729 1.00 34.91 895 GLY A C 1
ATOM 6920 O O . GLY A 1 895 ? -12.813 -1.239 -9.817 1.00 34.91 895 GLY A O 1
ATOM 6921 N N . ILE A 1 896 ? -11.989 -2.089 -11.713 1.00 38.09 896 ILE A N 1
ATOM 6922 C CA . ILE A 1 896 ? -11.073 -1.003 -12.030 1.00 38.09 896 ILE A CA 1
ATOM 6923 C C . ILE A 1 896 ? -11.936 0.123 -12.601 1.00 38.09 896 ILE A C 1
ATOM 6925 O O . ILE A 1 896 ? -12.142 0.246 -13.811 1.00 38.09 896 ILE A O 1
ATOM 6929 N N . VAL A 1 897 ? -12.474 0.951 -11.708 1.00 37.44 897 VAL A N 1
ATOM 6930 C CA . VAL A 1 897 ? -13.111 2.213 -12.077 1.00 37.44 897 VAL A CA 1
ATOM 6931 C C . VAL A 1 897 ? -12.023 3.101 -12.672 1.00 37.44 897 VAL A C 1
ATOM 6933 O O . VAL A 1 897 ? -11.325 3.830 -11.973 1.00 37.44 897 VAL A O 1
ATOM 6936 N N . VAL A 1 898 ? -11.858 3.037 -13.991 1.00 39.16 898 VAL A N 1
ATOM 6937 C CA . VAL A 1 898 ? -11.147 4.079 -14.729 1.00 39.16 898 VAL A CA 1
ATOM 6938 C C . VAL A 1 898 ? -11.970 5.356 -14.533 1.00 39.16 898 VAL A C 1
ATOM 6940 O O . VAL A 1 898 ? -13.142 5.364 -14.922 1.00 39.16 898 VAL A O 1
ATOM 6943 N N . PRO A 1 899 ? -11.422 6.424 -13.920 1.00 32.84 899 PRO A N 1
ATOM 6944 C CA . PRO A 1 899 ? -12.167 7.654 -13.693 1.00 32.84 899 PRO A CA 1
ATOM 6945 C C . PRO A 1 899 ? -12.723 8.155 -15.024 1.00 32.84 899 PRO A C 1
ATOM 6947 O O . PRO A 1 899 ? -11.962 8.378 -15.969 1.00 32.84 899 PRO A O 1
ATOM 6950 N N . GLY A 1 900 ? -14.049 8.288 -15.096 1.00 29.38 900 GLY A N 1
ATOM 6951 C CA . GLY A 1 900 ? -14.774 8.641 -16.308 1.00 29.38 900 GLY A CA 1
ATOM 6952 C C . GLY A 1 900 ? -14.172 9.858 -17.003 1.00 29.38 900 GLY A C 1
ATOM 6953 O O . GLY A 1 900 ? -14.168 10.970 -16.474 1.00 29.38 900 GLY A O 1
ATOM 6954 N N . SER A 1 901 ? -13.683 9.656 -18.223 1.00 28.48 901 SER A N 1
ATOM 6955 C CA . SER A 1 901 ? -13.486 10.740 -19.170 1.00 28.48 901 SER A CA 1
ATOM 6956 C C . SER A 1 901 ? -14.861 11.173 -19.672 1.00 28.48 901 SER A C 1
ATOM 6958 O O . SER A 1 901 ? -15.369 10.627 -20.648 1.00 28.48 901 SER A O 1
ATOM 6960 N N . TYR A 1 902 ? -15.461 12.162 -19.010 1.00 26.61 902 TYR A N 1
ATOM 6961 C CA . TYR A 1 902 ? -16.444 13.029 -19.652 1.00 26.61 902 TYR A CA 1
ATOM 6962 C C . TYR A 1 902 ? -15.716 13.824 -20.745 1.00 26.61 902 TYR A C 1
ATOM 6964 O O . TYR A 1 902 ? -15.229 14.926 -20.511 1.00 26.61 902 TYR A O 1
ATOM 6972 N N . PHE A 1 903 ? -15.586 13.233 -21.929 1.00 25.58 903 PHE A N 1
ATOM 6973 C CA . PHE A 1 903 ? -15.392 13.969 -23.172 1.00 25.58 903 PHE A CA 1
ATOM 6974 C C . PHE A 1 903 ? -16.653 13.739 -24.000 1.00 25.58 903 PHE A C 1
ATOM 6976 O O . PHE A 1 903 ? -16.969 12.601 -24.339 1.00 25.58 903 PHE A O 1
ATOM 6983 N N . ARG A 1 904 ? -17.402 14.825 -24.206 1.00 26.67 904 ARG A N 1
ATOM 6984 C CA . ARG A 1 904 ? -18.463 14.903 -25.209 1.00 26.67 904 ARG A CA 1
ATOM 6985 C C . ARG A 1 904 ? -17.860 14.853 -26.603 1.00 26.67 904 ARG A C 1
ATOM 6987 O O . ARG A 1 904 ? -16.773 15.455 -26.766 1.00 26.67 904 ARG A O 1
#

InterPro domains:
  IPR036890 Histidine kinase/HSP90-like ATPase superfamily [G3DSA:3.30.565.10] (4-273)
  IPR036890 Histidine kinase/HSP90-like ATPase superfamily [SSF55874] (30-271)

Organism: NCBI:txid382360

Radius of gyration: 43.1 Å; chains: 1; bounding box: 115×135×130 Å

Sequence (904 aa):
MTLRAFKYNPSLGGFGTETNTSLTRINGDAFPQIVKELVDNAVDACSSGKSSSGGSNSNKNSNAGGSPEKRVNKRVRVKIEAENFTTAPAKDDNEAKTTMDCLRITVSDNGVGMEDIDACVMVFSSNKNGSDGINAAVEKSKAVAKTGGGKKKNKKQSKLNDETANDDDGYTSGRYGIGLTLCLLHAQHLVPGSVTCITSTTSTSEHWIRSIYQVDMDADRVTCKKREELVKESVGECGTIVSLLVPGGEEAQKSWPRLAEYFARYQLSLDIACSLEVLAPSLCRRPLMIRPPSEMERRGRHMEETKVGESEEVDNDEWDGDDGCDNDDEDNDNRVQMPSVSKAVRERETAEKEKNKKMALLCKAAELYKGRPVSLKNVALETHPIRRHGENGPCTKSTSMLEVSVIVFGPEPECNNVSDDESVQSGCFRSQHDSNPKKSADLQLVRMVNGIPLLDSPEAVACGLVQKISGSASNWNSFGLEVSLKKHVDSAEHAHDDTPMFGVEDSAQVAPFFRESARGLFCGSDESSSSDDDISDPENRTRKRKKVKCGLSSLLPAALRLGEMLIIVQIKAKPYALPLPTLSKGRLPLNDKGINDALENGITACLRSLQRTNPTLLLTAHQLKRVERDARYVPAVAGAIASVLCRSKQEGLYEHAMDFMSDWDEEVKNLGIAPFNQEVIHSSRTANAESKQQTTQTHASAHEREMCKVEALRPLLERRLRFVVSEEFKDAKREKARKEREDEAAERKKERVEQQRKQKRAAKADDMRDDCFESDESIDCRASSRPVESVKHTPHSDFESEMSSPERCNPNQQQRASLNSNHRSDDESDENSISLRNRQRSVTATSTFVHSSENNFDCHDGLETDDEGEKTLVGHNTNVYRTDGSDDDWSEQFGIVVPGSYFR

Secondary structure (DSSP, 8-state):
-HHHHHHH-GGGGT--S--TT-GGG--TTHHHHHHHHHHHHHHHHHHGGGSTTS-----TT----------PPEEEEEEEEEEEEEPPPPSSTT----EEEEEEEEEEE-SS--S-HHHHH-GGG----SSS-TTTTS--S-------------------------S-----S-SSS-HHHHHHHHHHHHSTT--EEEEEE-SS-SEEEEEEEEEETTTTEEEEEEEEEEE-SSTT--EEEEEEEEE-SHHHHHHHHHHHHHHHGGGG-TT--EEEEEE-TTT-SSPEEE--HHHHHHHHHHHHHHHHTT---------------------------PPPPPHHHHHHHHHHHHHHHHHHHHHHHHHHHHTS---GGGEEEEEEE-PPTT--S---S---EEEEEEEEEESPP-------------------SS----SSEEEEEEEEETTEEPPP-GGGGGSHHHHHHHH-HHHHHTTTEEEEEPP--S-GGGTT--S-EEEEEE-TTTHHHHHS--S-SSS---------------S--S---------------HHHHHBEEEEEEEEE--TTTS----GGG--PPTT-HHHHHHHHHHHHHHHHHHHHH-TTTS--HHHHHHHHIIIIIHHHHHHHHHHHHHH--STTHHHHHHHHHHTHHHHHHHTTPPPP-THHHHHHHHHHHHHHHHTTS----HHHHHHHHHHHHHHHHHHHHHHHHSHHHHHHHHHHHHHHHHHHHHHHHHHHHHHHHHHHHHHHHHTTSS----------------------------------PPPP--------------------------------------------------------------------------------STTTSS---PPP----

pLDDT: mean 73.55, std 23.12, range [25.58, 98.56]

Foldseek 3Di:
DVLVVCQQPVVLLLLDPDHPPDPPDRQLRLVLLLLQLLVLVQLLLAQVPPPPPPPPPPDPPPPDDDDPDPPDFKAKEKAKDWDWDWDDDDPPPDDPTDIFTKIKIKIKIQGQWDPDPCCLQFVVVPPCPDDDDPPPPPPDDDDDDDDDDDDDDDDDDDPPPPPPPPPPLDFGPDQPSCSNNSSQSVQCSQVPPWWKWKWWDGLPDQWIKIWIWDQDPVVRGIDTPDIDTHGDPDRRGGIMMIITMHGDPDSNLLQVVLSLLLVLCLLQQQSRRHWYWYHHVVNAVDIDTRDHLVVVVVVVVVVVVVVPVPDDPDPPPPPPPPPPDPDPDDDDPPPPPDPDDDPVVVVVVVVVVVLLVSLVSNQVSVCQSQVHHFDSLQKFKDKFFLDADPCPDDDDDATKMKMKMKGFRFADPPPPPPPVPPDDDDDPPPPPPDDDQPQFAKEFEWEAEQSRTARFDLCLCVAQLNCLVQVPQVLQVQFQKHKHFDDPPPPVVPVSPSTTMITIWGDPLQVLVAVVPPDDDQPPPPPPPPDPDDDDDPDPPPDPPPPPPPRPNPQHTLCRQRRYMYMYIYIYHRSPRAVQPSSSNVHGDHPRVSVSVSSSCNVSVRLVSSCVSPVSNTAHSVNSVLSSCLRPVLLVVLLVVQLCQLPDPDPCSLVVVVVVLVCVQVVCVVLVHDRPDCVLVVVLVVVVVVCVVPPPPDCDDPVNVSVSSSVSRSVSSSVVVNCCPPVSVVVSVVVVVVVVVVVVVVVVVVVVVVVVVVVVVVVVVVVVVPPDDDDDDDDDDDDDDDDDDDDDDDDDDDDDDDDDDDDDDDDDDDDDDDDDDDDDDDDDDDDDDDDDDDDDDDDDDDDDDDDDDDDDDDDDDDDDDDDDDDDDDDDDDDDDDDDPDPPPNPNPPDSSPNPDPPDD